Protein AF-0000000079454766 (afdb_homodimer)

Nearest PDB structures (foldseek):
  3j2u-assembly1_K-1  TM=9.581E-01  e=3.704E-45  Drosophila melanogaster
  6b0c-assembly1_K-1  TM=9.099E-01  e=7.108E-47  Drosophila melanogaster
  4ubf-assembly2_C  TM=9.805E-01  e=2.630E-41  Homo sapiens
  4ubf-assembly1_A  TM=9.783E-01  e=2.759E-40  Homo sapiens
  6b0l-assembly1_K-1  TM=8.997E-01  e=7.781E-44  Drosophila melanogaster

pLDDT: mean 85.77, std 15.53, range [28.08, 98.38]

Radius of gyration: 53.37 Å; Cα contacts (8 Å, |Δi|>4): 1766; chains: 2; bounding box: 98×206×122 Å

Secondary structure (DSSP, 8-state):
--SSSHHHHHHHHHHHHHHHHHHHHHHHHHHHHHHHHHHHHSTT-TTHHHHHHHHHHHHTS------TTPPPP--SEEEEEEEPPP-HHHHHTT--B-EEEEETTEEEEEEEEE-TT--EEEEEEEEE-SEEE-TT--HHHHHHHTTHHHHHHHHTT-EEEEEEEE-TTSSHHHHHH-EEETTEEEGGGSHHHHHHHHHHHHHTSTTTGGG-EEEEEEEEEEETTEEEETTTTTEEEEEEE-TTS-EEEET---EEESSHHHHHHHHHHHHHHHHSSSS-HHHHHTTEEEEEEEEEEETTT--EEEEEEEEEPPPGGGGGGGG-SSHHHHHHHHHHHHHHHHHHHHHHHHTSTT----GGG-HHHHHTGGGGSSTT-EEEEEEEE--BGGGHHHHHHHHHHHHHHHHHHHS-TTS---------S-----HHHHHHHHHHHTTTTS-HHHHHHHHHHHHHHHHHHHHHHHHHHHHHHHHHHHHHHHHHHHHHTSTT--HHHHHHHHHHHHHHHHHHHHHHHHHHHHHHHHHHHHHHHHHHHHH-/--STTHHHHHHHHHHHHHHHHHHHHHHHHHHHHHHHHHHHHSTT-TTHHHHHHHHHHHHTS------TTPPPP--SEEEEEEEPPP-HHHHHTT--B-EEEEETTEEEEEEEEE-TT--EEEEEEEEE-SEEE-TT--HHHHHHHTTHHHHHHHHTT-EEEEEEEE-TTSSHHHHHH-EEETTEEEGGGSHHHHHHHHHHHHHTSTTTGGG-EEEEEEEEEEETTEEEETTTTTEEEEEEE-TTS-EEEET---EEESSHHHHHHHHHHHHHHHHTTSS-HHHHHTTEEEEEEEEEEETTT--EEEEEEEEEPPPGGGGGGGG-SSHHHHHHHHHHHHHHHHHHHHHHHHTSTT----GGG-HHHHHTGGGGSSTT-EEEEEEEE--BGGGHHHHHHHHHHHHHHHHHHHS-TTS---------S-----HHHHHHHHHHHTTTTS-HHHHHHHHHHHHHHHHHHHHHHHHHHHHHHHHHHHHHHHHHHHHHTSTT--HHHHHHHHHHHHHHHHHHHHHHHHHHHHHHHHHHHHHHHHHHHHT-

InterPro domains:
  IPR001752 Kinesin motor domain [PF00225] (82-407)
  IPR001752 Kinesin motor domain [PR00380] (157-178)
  IPR001752 Kinesin motor domain [PR00380] (279-296)
  IPR001752 Kinesin motor domain [PR00380] (307-325)
  IPR001752 Kinesin motor domain [PR00380] (357-378)
  IPR001752 Kinesin motor domain [PS50067] (76-408)
  IPR001752 Kinesin motor domain [SM00129] (74-414)
  IPR019821 Kinesin motor domain, conserved site [PS00411] (306-317)
  IPR027417 P-loop containing nucleoside triphosphate hydrolase [SSF52540] (47-407)
  IPR027640 Kinesin-like protein [PTHR47971] (19-421)
  IPR036961 Kinesin motor domain superfamily [G3DSA:3.40.850.10] (47-410)

Structure (mmCIF, N/CA/C/O backbone):
data_AF-0000000079454766-model_v1
#
loop_
_entity.id
_entity.type
_entity.pdbx_description
1 polymer 'Kinesin-like protein'
#
loop_
_atom_site.group_PDB
_atom_site.id
_atom_site.type_symbol
_atom_site.label_atom_id
_atom_site.label_alt_id
_atom_site.label_comp_id
_atom_site.label_asym_id
_atom_site.label_entity_id
_atom_site.label_seq_id
_atom_site.pdbx_PDB_ins_code
_atom_site.Cartn_x
_atom_site.Cartn_y
_atom_site.Cartn_z
_atom_site.occupancy
_atom_site.B_iso_or_equiv
_atom_site.auth_seq_id
_atom_site.auth_comp_id
_atom_site.auth_asym_id
_atom_site.auth_atom_id
_atom_site.pdbx_PDB_model_num
ATOM 1 N N . MET A 1 1 ? 42.094 -119.625 -7.238 1 28.61 1 MET A N 1
ATOM 2 C CA . MET A 1 1 ? 41.469 -119.125 -8.438 1 28.61 1 MET A CA 1
ATOM 3 C C . MET A 1 1 ? 40.656 -117.875 -8.109 1 28.61 1 MET A C 1
ATOM 5 O O . MET A 1 1 ? 40.031 -117.25 -8.992 1 28.61 1 MET A O 1
ATOM 9 N N . ILE A 1 2 ? 40.469 -117.562 -6.793 1 37.28 2 ILE A N 1
ATOM 10 C CA . ILE A 1 2 ? 39.656 -116.5 -6.199 1 37.28 2 ILE A CA 1
ATOM 11 C C . ILE A 1 2 ? 40.312 -115.188 -6.359 1 37.28 2 ILE A C 1
ATOM 13 O O . ILE A 1 2 ? 39.656 -114.125 -6.238 1 37.28 2 ILE A O 1
ATOM 17 N N . ILE A 1 3 ? 41.656 -115.062 -6.504 1 41.03 3 ILE A N 1
ATOM 18 C CA . ILE A 1 3 ? 42.406 -113.812 -6.441 1 41.03 3 ILE A CA 1
ATOM 19 C C . ILE A 1 3 ? 42.188 -113 -7.719 1 41.03 3 ILE A C 1
ATOM 21 O O . ILE A 1 3 ? 42.375 -111.75 -7.738 1 41.03 3 ILE A O 1
ATOM 25 N N . ALA A 1 4 ? 41.938 -113.562 -8.867 1 45.03 4 ALA A N 1
ATOM 26 C CA . ALA A 1 4 ? 41.969 -112.875 -10.156 1 45.03 4 ALA A CA 1
ATOM 27 C C . ALA A 1 4 ? 40.719 -112.062 -10.359 1 45.03 4 ALA A C 1
ATOM 29 O O . ALA A 1 4 ? 40.719 -111.125 -11.141 1 45.03 4 ALA A O 1
ATOM 30 N N . ARG A 1 5 ? 39.531 -112.312 -9.711 1 45.25 5 ARG A N 1
ATOM 31 C CA . ARG A 1 5 ? 38.25 -111.688 -10.062 1 45.25 5 ARG A CA 1
ATOM 32 C C . ARG A 1 5 ? 38.156 -110.312 -9.484 1 45.25 5 ARG A C 1
ATOM 34 O O . ARG A 1 5 ? 37.312 -109.5 -9.906 1 45.25 5 ARG A O 1
ATOM 41 N N . ARG A 1 6 ? 38.875 -109.938 -8.367 1 47.84 6 ARG A N 1
ATOM 42 C CA . ARG A 1 6 ? 38.656 -108.688 -7.672 1 47.84 6 ARG A CA 1
ATOM 43 C C . ARG A 1 6 ? 39.219 -107.5 -8.484 1 47.84 6 ARG A C 1
ATOM 45 O O . ARG A 1 6 ? 38.844 -106.375 -8.266 1 47.84 6 ARG A O 1
ATOM 52 N N . ARG A 1 7 ? 40.25 -107.75 -9.297 1 51.88 7 ARG A N 1
ATOM 53 C CA . ARG A 1 7 ? 40.875 -106.688 -10.031 1 51.88 7 ARG A CA 1
ATOM 54 C C . ARG A 1 7 ? 39.938 -106.062 -11.047 1 51.88 7 ARG A C 1
ATOM 56 O O . ARG A 1 7 ? 40 -104.875 -11.336 1 51.88 7 ARG A O 1
ATOM 63 N N . SER A 1 8 ? 38.906 -107 -11.43 1 54.75 8 SER A N 1
ATOM 64 C CA . SER A 1 8 ? 38.125 -106.625 -12.602 1 54.75 8 SER A CA 1
ATOM 65 C C . SER A 1 8 ? 37.062 -105.562 -12.258 1 54.75 8 SER A C 1
ATOM 67 O O . SER A 1 8 ? 36.812 -104.688 -13.039 1 54.75 8 SER A O 1
ATOM 69 N N . ASN A 1 9 ? 36.594 -105.562 -11.062 1 60.94 9 ASN A N 1
ATOM 70 C CA . ASN A 1 9 ? 35.469 -104.688 -10.75 1 60.94 9 ASN A CA 1
ATOM 71 C C . ASN A 1 9 ? 35.938 -103.25 -10.508 1 60.94 9 ASN A C 1
ATOM 73 O O . ASN A 1 9 ? 35.281 -102.312 -10.906 1 60.94 9 ASN A O 1
ATOM 77 N N . VAL A 1 10 ? 37.094 -103.125 -9.883 1 63.06 10 VAL A N 1
ATOM 78 C CA . VAL A 1 10 ? 37.625 -101.812 -9.555 1 63.06 10 VAL A CA 1
ATOM 79 C C . VAL A 1 10 ? 38 -101.062 -10.828 1 63.06 10 VAL A C 1
ATOM 81 O O . VAL A 1 10 ? 37.75 -99.875 -10.969 1 63.06 10 VAL A O 1
ATOM 84 N N . VAL A 1 11 ? 38.562 -101.75 -11.773 1 65.56 11 VAL A N 1
ATOM 85 C CA . VAL A 1 11 ? 39 -101.125 -13.039 1 65.56 11 VAL A CA 1
ATOM 86 C C . VAL A 1 11 ? 37.781 -100.688 -13.828 1 65.56 11 VAL A C 1
ATOM 88 O O . VAL A 1 11 ? 37.781 -99.625 -14.422 1 65.56 11 VAL A O 1
ATOM 91 N N . LYS A 1 12 ? 36.719 -101.5 -13.75 1 66.88 12 LYS A N 1
ATOM 92 C CA . LYS A 1 12 ? 35.5 -101.125 -14.43 1 66.88 12 LYS A CA 1
ATOM 93 C C . LYS A 1 12 ? 34.875 -99.875 -13.828 1 66.88 12 LYS A C 1
ATOM 95 O O . LYS A 1 12 ? 34.406 -99 -14.555 1 66.88 12 LYS A O 1
ATOM 100 N N . GLU A 1 13 ? 35 -99.812 -12.492 1 66.81 13 GLU A N 1
ATOM 101 C CA . GLU A 1 13 ? 34.438 -98.625 -11.812 1 66.81 13 GLU A CA 1
ATOM 102 C C . GLU A 1 13 ? 35.281 -97.438 -12.125 1 66.81 13 GLU A C 1
ATOM 104 O O . GLU A 1 13 ? 34.75 -96.312 -12.32 1 66.81 13 GLU A O 1
ATOM 109 N N . VAL A 1 14 ? 36.594 -97.562 -12.195 1 67.75 14 VAL A N 1
ATOM 110 C CA . VAL A 1 14 ? 37.5 -96.438 -12.531 1 67.75 14 VAL A CA 1
ATOM 111 C C . VAL A 1 14 ? 37.281 -96 -13.977 1 67.75 14 VAL A C 1
ATOM 113 O O . VAL A 1 14 ? 37.281 -94.812 -14.273 1 67.75 14 VAL A O 1
ATOM 116 N N . GLU A 1 15 ? 37 -97 -14.805 1 67.94 15 GLU A N 1
ATOM 117 C CA . GLU A 1 15 ? 36.719 -96.688 -16.203 1 67.94 15 GLU A CA 1
ATOM 118 C C . GLU A 1 15 ? 35.406 -95.938 -16.359 1 67.94 15 GLU A C 1
ATOM 120 O O . GLU A 1 15 ? 35.281 -95.062 -17.172 1 67.94 15 GLU A O 1
ATOM 125 N N . LYS A 1 16 ? 34.406 -96.375 -15.617 1 69.62 16 LYS A N 1
ATOM 126 C CA . LYS A 1 16 ? 33.125 -95.75 -15.609 1 69.62 16 LYS A CA 1
ATOM 127 C C . LYS A 1 16 ? 33.25 -94.312 -15.07 1 69.62 16 LYS A C 1
ATOM 129 O O . LYS A 1 16 ? 32.656 -93.375 -15.625 1 69.62 16 LYS A O 1
ATOM 134 N N . LEU A 1 17 ? 34.094 -94.188 -14.039 1 68.75 17 LEU A N 1
ATOM 135 C CA . LEU A 1 17 ? 34.344 -92.875 -13.469 1 68.75 17 LEU A CA 1
ATOM 136 C C . LEU A 1 17 ? 35.094 -92 -14.445 1 68.75 17 LEU A C 1
ATOM 138 O O . LEU A 1 17 ? 34.812 -90.812 -14.57 1 68.75 17 LEU A O 1
ATOM 142 N N . GLN A 1 18 ? 36.062 -92.625 -15.133 1 68.12 18 GLN A N 1
ATOM 143 C CA . GLN A 1 18 ? 36.812 -91.875 -16.141 1 68.12 18 GLN A CA 1
ATOM 144 C C . GLN A 1 18 ? 35.938 -91.5 -17.312 1 68.12 18 GLN A C 1
ATOM 146 O O . GLN A 1 18 ? 36.062 -90.375 -17.828 1 68.12 18 GLN A O 1
ATOM 151 N N . LYS A 1 19 ? 35.062 -92.312 -17.734 1 67.62 19 LYS A N 1
ATOM 152 C CA . LYS A 1 19 ? 34.125 -92 -18.797 1 67.62 19 LYS A CA 1
ATOM 153 C C . LYS A 1 19 ? 33.188 -90.875 -18.391 1 67.62 19 LYS A C 1
ATOM 155 O O . LYS A 1 19 ? 32.906 -90 -19.172 1 67.62 19 LYS A O 1
ATOM 160 N N . LYS A 1 20 ? 32.719 -91 -17.172 1 66.31 20 LYS A N 1
ATOM 161 C CA . LYS A 1 20 ? 31.859 -89.938 -16.656 1 66.31 20 LYS A CA 1
ATOM 162 C C . LYS A 1 20 ? 32.625 -88.625 -16.578 1 66.31 20 LYS A C 1
ATOM 164 O O . LYS A 1 20 ? 32.062 -87.562 -16.891 1 66.31 20 LYS A O 1
ATOM 169 N N . ARG A 1 21 ? 33.906 -88.625 -16.156 1 63.5 21 ARG A N 1
ATOM 170 C CA . ARG A 1 21 ? 34.75 -87.5 -16.109 1 63.5 21 ARG A CA 1
ATOM 171 C C . ARG A 1 21 ? 35.031 -86.938 -17.5 1 63.5 21 ARG A C 1
ATOM 173 O O . ARG A 1 21 ? 35 -85.688 -17.719 1 63.5 21 ARG A O 1
ATOM 180 N N . GLU A 1 22 ? 35.281 -87.875 -18.375 1 66.31 22 GLU A N 1
ATOM 181 C CA . GLU A 1 22 ? 35.531 -87.438 -19.75 1 66.31 22 GLU A CA 1
ATOM 182 C C . GLU A 1 22 ? 34.281 -86.875 -20.406 1 66.31 22 GLU A C 1
ATOM 184 O O . GLU A 1 22 ? 34.344 -85.875 -21.141 1 66.31 22 GLU A O 1
ATOM 189 N N . GLU A 1 23 ? 33.125 -87.438 -20.156 1 66.75 23 GLU A N 1
ATOM 190 C CA . GLU A 1 23 ? 31.859 -86.938 -20.656 1 66.75 23 GLU A CA 1
ATOM 191 C C . GLU A 1 23 ? 31.562 -85.562 -20.047 1 66.75 23 GLU A C 1
ATOM 193 O O . GLU A 1 23 ? 31.078 -84.688 -20.734 1 66.75 23 GLU A O 1
ATOM 198 N N . ARG A 1 24 ? 31.891 -85.438 -18.766 1 64.69 24 ARG A N 1
ATOM 199 C CA . ARG A 1 24 ? 31.719 -84.125 -18.109 1 64.69 24 ARG A CA 1
ATOM 200 C C . ARG A 1 24 ? 32.688 -83.062 -18.688 1 64.69 24 ARG A C 1
ATOM 202 O O . ARG A 1 24 ? 32.281 -81.938 -18.922 1 64.69 24 ARG A O 1
ATOM 209 N N . ARG A 1 25 ? 33.906 -83.5 -18.906 1 62.5 25 ARG A N 1
ATOM 210 C CA . ARG A 1 25 ? 34.906 -82.625 -19.516 1 62.5 25 ARG A CA 1
ATOM 211 C C . ARG A 1 25 ? 34.531 -82.25 -20.938 1 62.5 25 ARG A C 1
ATOM 213 O O . ARG A 1 25 ? 34.688 -81.125 -21.359 1 62.5 25 ARG A O 1
ATOM 220 N N . ALA A 1 26 ? 34 -83.188 -21.672 1 62.28 26 ALA A N 1
ATOM 221 C CA . ALA A 1 26 ? 33.562 -82.938 -23.047 1 62.28 26 ALA A CA 1
ATOM 222 C C . ALA A 1 26 ? 32.375 -82 -23.062 1 62.28 26 ALA A C 1
ATOM 224 O O . ALA A 1 26 ? 32.281 -81.062 -23.891 1 62.28 26 ALA A O 1
ATOM 225 N N . LYS A 1 27 ? 31.391 -82.25 -22.203 1 63.31 27 LYS A N 1
ATOM 226 C CA . LYS A 1 27 ? 30.25 -81.375 -22.078 1 63.31 27 LYS A CA 1
ATOM 227 C C . LYS A 1 27 ? 30.672 -80 -21.641 1 63.31 27 LYS A C 1
ATOM 229 O O . LYS A 1 27 ? 30.172 -79 -22.141 1 63.31 27 LYS A O 1
ATOM 234 N N . GLN A 1 28 ? 31.625 -79.938 -20.75 1 61.5 28 GLN A N 1
ATOM 235 C CA . GLN A 1 28 ? 32.188 -78.688 -20.297 1 61.5 28 GLN A CA 1
ATOM 236 C C . GLN A 1 28 ? 32.969 -78 -21.422 1 61.5 28 GLN A C 1
ATOM 238 O O . GLN A 1 28 ? 32.906 -76.812 -21.578 1 61.5 28 GLN A O 1
ATOM 243 N N . ALA A 1 29 ? 33.812 -78.812 -22.109 1 61.34 29 ALA A N 1
ATOM 244 C CA . ALA A 1 29 ? 34.594 -78.25 -23.234 1 61.34 29 ALA A CA 1
ATOM 245 C C . ALA A 1 29 ? 33.656 -77.75 -24.359 1 61.34 29 ALA A C 1
ATOM 247 O O . ALA A 1 29 ? 33.906 -76.688 -24.938 1 61.34 29 ALA A O 1
ATOM 248 N N . GLU A 1 30 ? 32.656 -78.562 -24.703 1 58.59 30 GLU A N 1
ATOM 249 C CA . GLU A 1 30 ? 31.672 -78.125 -25.688 1 58.59 30 GLU A CA 1
ATOM 250 C C . GLU A 1 30 ? 30.953 -76.875 -25.219 1 58.59 30 GLU A C 1
ATOM 252 O O . GLU A 1 30 ? 30.719 -75.938 -26 1 58.59 30 GLU A O 1
ATOM 257 N N . GLN A 1 31 ? 30.625 -76.938 -24.016 1 60 31 GLN A N 1
ATOM 258 C CA . GLN A 1 31 ? 30 -75.75 -23.438 1 60 31 GLN A CA 1
ATOM 259 C C . GLN A 1 31 ? 30.969 -74.562 -23.469 1 60 31 GLN A C 1
ATOM 261 O O . GLN A 1 31 ? 30.547 -73.375 -23.734 1 60 31 GLN A O 1
ATOM 266 N N . LYS A 1 32 ? 32.219 -74.812 -23.141 1 60.62 32 LYS A N 1
ATOM 267 C CA . LYS A 1 32 ? 33.25 -73.812 -23.203 1 60.62 32 LYS A CA 1
ATOM 268 C C . LYS A 1 32 ? 33.438 -73.312 -24.641 1 60.62 32 LYS A C 1
ATOM 270 O O . LYS A 1 32 ? 33.562 -72.062 -24.875 1 60.62 32 LYS A O 1
ATOM 275 N N . VAL A 1 33 ? 33.625 -74.25 -25.609 1 57.78 33 VAL A N 1
ATOM 276 C CA . VAL A 1 33 ? 33.75 -73.875 -27 1 57.78 33 VAL A CA 1
ATOM 277 C C . VAL A 1 33 ? 32.531 -73.062 -27.453 1 57.78 33 VAL A C 1
ATOM 279 O O . VAL A 1 33 ? 32.656 -72.062 -28.109 1 57.78 33 VAL A O 1
ATOM 282 N N . GLN A 1 34 ? 31.375 -73.562 -27.156 1 57.47 34 GLN A N 1
ATOM 283 C CA . GLN A 1 34 ? 30.156 -72.812 -27.484 1 57.47 34 GLN A CA 1
ATOM 284 C C . GLN A 1 34 ? 30.141 -71.438 -26.812 1 57.47 34 GLN A C 1
ATOM 286 O O . GLN A 1 34 ? 29.734 -70.438 -27.422 1 57.47 34 GLN A O 1
ATOM 291 N N . ARG A 1 35 ? 30.516 -71.5 -25.578 1 62.06 35 ARG A N 1
ATOM 292 C CA . ARG A 1 35 ? 30.625 -70.25 -24.844 1 62.06 35 ARG A CA 1
ATOM 293 C C . ARG A 1 35 ? 31.609 -69.312 -25.516 1 62.06 35 ARG A C 1
ATOM 295 O O . ARG A 1 35 ? 31.359 -68.125 -25.641 1 62.06 35 ARG A O 1
ATOM 302 N N . GLU A 1 36 ? 32.781 -69.875 -25.828 1 58.34 36 GLU A N 1
ATOM 303 C CA . GLU A 1 36 ? 33.812 -69.062 -26.5 1 58.34 36 GLU A CA 1
ATOM 304 C C . GLU A 1 36 ? 33.312 -68.562 -27.844 1 58.34 36 GLU A C 1
ATOM 306 O O . GLU A 1 36 ? 33.625 -67.438 -28.234 1 58.34 36 GLU A O 1
ATOM 311 N N . GLU A 1 37 ? 32.688 -69.312 -28.641 1 58.16 37 GLU A N 1
ATOM 312 C CA . GLU A 1 37 ? 32.125 -68.875 -29.922 1 58.16 37 GLU A CA 1
ATOM 313 C C . GLU A 1 37 ? 31.062 -67.812 -29.734 1 58.16 37 GLU A C 1
ATOM 315 O O . GLU A 1 37 ? 31 -66.875 -30.516 1 58.16 37 GLU A O 1
ATOM 320 N N . LEU A 1 38 ? 30.25 -68 -28.812 1 59.56 38 LEU A N 1
ATOM 321 C CA . LEU A 1 38 ? 29.219 -67 -28.516 1 59.56 38 LEU A CA 1
ATOM 322 C C . LEU A 1 38 ? 29.828 -65.688 -28.016 1 59.56 38 LEU A C 1
ATOM 324 O O . LEU A 1 38 ? 29.359 -64.625 -28.375 1 59.56 38 LEU A O 1
ATOM 328 N N . MET A 1 39 ? 30.859 -65.938 -27.219 1 59.62 39 MET A N 1
ATOM 329 C CA . MET A 1 39 ? 31.625 -64.75 -26.766 1 59.62 39 MET A CA 1
ATOM 330 C C . MET A 1 39 ? 32.25 -64 -27.953 1 59.62 39 MET A C 1
ATOM 332 O O . MET A 1 39 ? 32.406 -62.812 -27.906 1 59.62 39 MET A O 1
ATOM 336 N N . ASN A 1 40 ? 32.594 -64.75 -28.891 1 59.44 40 ASN A N 1
ATOM 337 C CA . ASN A 1 40 ? 33.312 -64.188 -30.031 1 59.44 40 ASN A CA 1
ATOM 338 C C . ASN A 1 40 ? 32.344 -63.406 -30.938 1 59.44 40 ASN A C 1
ATOM 340 O O . ASN A 1 40 ? 32.812 -62.625 -31.781 1 59.44 40 ASN A O 1
ATOM 344 N N . LEU A 1 41 ? 31.141 -63.719 -30.953 1 58.22 41 LEU A N 1
ATOM 345 C CA . LEU A 1 41 ? 30.203 -62.938 -31.766 1 58.22 41 LEU A CA 1
ATOM 346 C C . LEU A 1 41 ? 30.109 -61.5 -31.281 1 58.22 41 LEU A C 1
ATOM 348 O O . LEU A 1 41 ? 29.922 -60.594 -32.062 1 58.22 41 LEU A O 1
ATOM 352 N N . ASP A 1 42 ? 30.141 -61.25 -30.078 1 62.97 42 ASP A N 1
ATOM 353 C CA . ASP A 1 42 ? 30.125 -59.906 -29.531 1 62.97 42 ASP A CA 1
ATOM 354 C C . ASP A 1 42 ? 31.297 -59.688 -28.562 1 62.97 42 ASP A C 1
ATOM 356 O O . ASP A 1 42 ? 31.094 -59.594 -27.359 1 62.97 42 ASP A O 1
ATOM 360 N N . PRO A 1 43 ? 32.562 -59.625 -29.047 1 66.44 43 PRO A N 1
ATOM 361 C CA . PRO A 1 43 ? 33.75 -59.531 -28.203 1 66.44 43 PRO A CA 1
ATOM 362 C C . PRO A 1 43 ? 33.719 -58.281 -27.312 1 66.44 43 PRO A C 1
ATOM 364 O O . PRO A 1 43 ? 33.438 -57.188 -27.781 1 66.44 43 PRO A O 1
ATOM 367 N N . GLY A 1 44 ? 33.781 -58.562 -25.938 1 72.94 44 GLY A N 1
ATOM 368 C CA . GLY A 1 44 ? 34 -57.469 -24.984 1 72.94 44 GLY A CA 1
ATOM 369 C C . GLY A 1 44 ? 32.719 -57.031 -24.297 1 72.94 44 GLY A C 1
ATOM 370 O O . GLY A 1 44 ? 32.719 -56.125 -23.453 1 72.94 44 GLY A O 1
ATOM 371 N N . ASN A 1 45 ? 31.562 -57.594 -24.656 1 82.81 45 ASN A N 1
ATOM 372 C CA . ASN A 1 45 ? 30.328 -57.25 -23.953 1 82.81 45 ASN A CA 1
ATOM 373 C C . ASN A 1 45 ? 30.156 -58.031 -22.672 1 82.81 45 ASN A C 1
ATOM 375 O O . ASN A 1 45 ? 30.125 -59.281 -22.703 1 82.81 45 ASN A O 1
ATOM 379 N N . PRO A 1 46 ? 30.172 -57.406 -21.562 1 83.44 46 PRO A N 1
ATOM 380 C CA . PRO A 1 46 ? 30.047 -58.094 -20.281 1 83.44 46 PRO A CA 1
ATOM 381 C C . PRO A 1 46 ? 28.75 -58.906 -20.172 1 83.44 46 PRO A C 1
ATOM 383 O O . PRO A 1 46 ? 28.656 -59.812 -19.359 1 83.44 46 PRO A O 1
ATOM 386 N N . ASN A 1 47 ? 27.766 -58.656 -21 1 89.56 47 ASN A N 1
ATOM 387 C CA . ASN A 1 47 ? 26.484 -59.312 -20.938 1 89.56 47 ASN A CA 1
ATOM 388 C C . ASN A 1 47 ? 26.266 -60.219 -22.156 1 89.56 47 ASN A C 1
ATOM 390 O O . ASN A 1 47 ? 25.141 -60.344 -22.656 1 89.56 47 ASN A O 1
ATOM 394 N N . TRP A 1 48 ? 27.281 -60.812 -22.625 1 87.44 48 TRP A N 1
ATOM 395 C CA . TRP A 1 48 ? 27.234 -61.594 -23.859 1 87.44 48 TRP A CA 1
ATOM 396 C C . TRP A 1 48 ? 26.359 -62.812 -23.688 1 87.44 48 TRP A C 1
ATOM 398 O O . TRP A 1 48 ? 25.719 -63.25 -24.641 1 87.44 48 TRP A O 1
ATOM 408 N N . GLU A 1 49 ? 26.281 -63.344 -22.438 1 88.75 49 GLU A N 1
ATOM 409 C CA . GLU A 1 49 ? 25.453 -64.5 -22.203 1 88.75 49 GLU A CA 1
ATOM 410 C C . GLU A 1 49 ? 23.984 -64.25 -22.453 1 88.75 49 GLU A C 1
ATOM 412 O O . GLU A 1 49 ? 23.281 -65 -23.094 1 88.75 49 GLU A O 1
ATOM 417 N N . PHE A 1 50 ? 23.594 -63.125 -21.906 1 91.88 50 PHE A N 1
ATOM 418 C CA . PHE A 1 50 ? 22.203 -62.719 -22.125 1 91.88 50 PHE A CA 1
ATOM 419 C C . PHE A 1 50 ? 21.938 -62.438 -23.594 1 91.88 50 PHE A C 1
ATOM 421 O O . PHE A 1 50 ? 20.891 -62.812 -24.125 1 91.88 50 PHE A O 1
ATOM 428 N N . LEU A 1 51 ? 22.812 -61.844 -24.234 1 92.06 51 LEU A N 1
ATOM 429 C CA . LEU A 1 51 ? 22.703 -61.562 -25.656 1 92.06 51 LEU A CA 1
ATOM 430 C C . LEU A 1 51 ? 22.516 -62.844 -26.469 1 92.06 51 LEU A C 1
ATOM 432 O O . LEU A 1 51 ? 21.703 -62.875 -27.375 1 92.06 51 LEU A O 1
ATOM 436 N N . ALA A 1 52 ? 23.297 -63.75 -26.109 1 90 52 ALA A N 1
ATOM 437 C CA . ALA A 1 52 ? 23.234 -65 -26.797 1 90 52 ALA A CA 1
ATOM 438 C C . ALA A 1 52 ? 21.891 -65.688 -26.594 1 90 52 ALA A C 1
ATOM 440 O O . ALA A 1 52 ? 21.312 -66.25 -27.516 1 90 52 ALA A O 1
ATOM 441 N N . MET A 1 53 ? 21.438 -65.625 -25.375 1 92.06 53 MET A N 1
ATOM 442 C CA . MET A 1 53 ? 20.156 -66.25 -25.047 1 92.06 53 MET A CA 1
ATOM 443 C C . MET A 1 53 ? 19.031 -65.562 -25.828 1 92.06 53 MET A C 1
ATOM 445 O O . MET A 1 53 ? 18.109 -66.25 -26.312 1 92.06 53 MET A O 1
ATOM 449 N N . ILE A 1 54 ? 19.078 -64.312 -25.922 1 94 54 ILE A N 1
ATOM 450 C CA . ILE A 1 54 ? 18.047 -63.531 -26.594 1 94 54 ILE A CA 1
ATOM 451 C C . ILE A 1 54 ? 18.078 -63.812 -28.094 1 94 54 ILE A C 1
ATOM 453 O O . ILE A 1 54 ? 17.031 -63.969 -28.734 1 94 54 ILE A O 1
ATOM 457 N N . ARG A 1 55 ? 19.25 -63.906 -28.656 1 92 55 ARG A N 1
ATOM 458 C CA . ARG A 1 55 ? 19.391 -64.188 -30.078 1 92 55 ARG A CA 1
ATOM 459 C C . ARG A 1 55 ? 18.797 -65.562 -30.391 1 92 55 ARG A C 1
ATOM 461 O O . ARG A 1 55 ? 18.109 -65.75 -31.406 1 92 55 ARG A O 1
ATOM 468 N N . GLU A 1 56 ? 19.109 -66.5 -29.5 1 91.31 56 GLU A N 1
ATOM 469 C CA . GLU A 1 56 ? 18.547 -67.812 -29.672 1 91.31 56 GLU A CA 1
ATOM 470 C C . GLU A 1 56 ? 17.031 -67.812 -29.609 1 91.31 56 GLU A C 1
ATOM 472 O O . GLU A 1 56 ? 16.359 -68.5 -30.391 1 91.31 56 GLU A O 1
ATOM 477 N N . TYR A 1 57 ? 16.578 -67.125 -28.656 1 92.19 57 TYR A N 1
ATOM 478 C CA . TYR A 1 57 ? 15.141 -67 -28.5 1 92.19 57 TYR A CA 1
ATOM 479 C C . TYR A 1 57 ? 14.508 -66.375 -29.75 1 92.19 57 TYR A C 1
ATOM 481 O O . TYR A 1 57 ? 13.484 -66.812 -30.234 1 92.19 57 TYR A O 1
ATOM 489 N N . ARG A 1 58 ? 15.086 -65.312 -30.344 1 92.31 58 ARG A N 1
ATOM 490 C CA . ARG A 1 58 ? 14.57 -64.562 -31.484 1 92.31 58 ARG A CA 1
ATOM 491 C C . ARG A 1 58 ? 14.594 -65.438 -32.75 1 92.31 58 ARG A C 1
ATOM 493 O O . ARG A 1 58 ? 13.758 -65.312 -33.625 1 92.31 58 ARG A O 1
ATOM 500 N N . MET A 1 59 ? 15.508 -66.375 -32.75 1 91.31 59 MET A N 1
ATOM 501 C CA . MET A 1 59 ? 15.656 -67.25 -33.906 1 91.31 59 MET A CA 1
ATOM 502 C C . MET A 1 59 ? 14.594 -68.312 -33.906 1 91.31 59 MET A C 1
ATOM 504 O O . MET A 1 59 ? 14.336 -68.938 -34.938 1 91.31 59 MET A O 1
ATOM 508 N N . SER A 1 60 ? 13.977 -68.5 -32.844 1 88.31 60 SER A N 1
ATOM 509 C CA . SER A 1 60 ? 13.039 -69.562 -32.656 1 88.31 60 SER A CA 1
ATOM 510 C C . SER A 1 60 ? 11.688 -69.25 -33.312 1 88.31 60 SER A C 1
ATOM 512 O O . SER A 1 60 ? 10.82 -70.125 -33.406 1 88.31 60 SER A O 1
ATOM 514 N N . PHE A 1 61 ? 11.453 -68.062 -33.688 1 83.88 61 PHE A N 1
ATOM 515 C CA . PHE A 1 61 ? 10.18 -67.75 -34.344 1 83.88 61 PHE A CA 1
ATOM 516 C C . PHE A 1 61 ? 10.359 -66.688 -35.406 1 83.88 61 PHE A C 1
ATOM 518 O O . PHE A 1 61 ? 11.414 -66.062 -35.5 1 83.88 61 PHE A O 1
ATOM 525 N N . GLU A 1 62 ? 9.383 -66.688 -36.25 1 86.69 62 GLU A N 1
ATOM 526 C CA . GLU A 1 62 ? 9.367 -65.688 -37.312 1 86.69 62 GLU A CA 1
ATOM 527 C C . GLU A 1 62 ? 8.812 -64.375 -36.844 1 86.69 62 GLU A C 1
ATOM 529 O O . GLU A 1 62 ? 7.773 -64.312 -36.156 1 86.69 62 GLU A O 1
ATOM 534 N N . MET A 1 63 ? 9.539 -63.312 -37.125 1 88.12 63 MET A N 1
ATOM 535 C CA . MET A 1 63 ? 9.141 -61.969 -36.75 1 88.12 63 MET A CA 1
ATOM 536 C C . MET A 1 63 ? 8.289 -61.312 -37.844 1 88.12 63 MET A C 1
ATOM 538 O O . MET A 1 63 ? 8.648 -61.344 -39 1 88.12 63 MET A O 1
ATOM 542 N N . ARG A 1 64 ? 7.078 -60.875 -37.469 1 89.62 64 ARG A N 1
ATOM 543 C CA . ARG A 1 64 ? 6.199 -60.156 -38.375 1 89.62 64 ARG A CA 1
ATOM 544 C C . ARG A 1 64 ? 5.77 -58.812 -37.75 1 89.62 64 ARG A C 1
ATOM 546 O O . ARG A 1 64 ? 4.641 -58.688 -37.281 1 89.62 64 ARG A O 1
ATOM 553 N N . PRO A 1 65 ? 6.637 -57.875 -37.812 1 89.31 65 PRO A N 1
ATOM 554 C CA . PRO A 1 65 ? 6.328 -56.562 -37.219 1 89.31 65 PRO A CA 1
ATOM 555 C C . PRO A 1 65 ? 5.203 -55.844 -37.938 1 89.31 65 PRO A C 1
ATOM 557 O O . PRO A 1 65 ? 4.863 -56.188 -39.062 1 89.31 65 PRO A O 1
ATOM 560 N N . LEU A 1 66 ? 4.633 -54.906 -37.25 1 93.06 66 LEU A N 1
ATOM 561 C CA . LEU A 1 66 ? 3.582 -54.062 -37.812 1 93.06 66 LEU A CA 1
ATOM 562 C C . LEU A 1 66 ? 4.086 -53.312 -39.062 1 93.06 66 LEU A C 1
ATOM 564 O O . LEU A 1 66 ? 5.203 -52.812 -39.062 1 93.06 66 LEU A O 1
ATOM 568 N N . GLN A 1 67 ? 3.395 -53.406 -40.094 1 91.06 67 GLN A N 1
ATOM 569 C CA . GLN A 1 67 ? 3.775 -52.781 -41.344 1 91.06 67 GLN A CA 1
ATOM 570 C C . GLN A 1 67 ? 2.691 -51.812 -41.812 1 91.06 67 GLN A C 1
ATOM 572 O O . GLN A 1 67 ? 1.544 -51.875 -41.375 1 91.06 67 GLN A O 1
ATOM 577 N N . ASP A 1 68 ? 3.316 -51.094 -42.781 1 89.69 68 ASP A N 1
ATOM 578 C CA . ASP A 1 68 ? 2.395 -50.156 -43.406 1 89.69 68 ASP A CA 1
ATOM 579 C C . ASP A 1 68 ? 1.35 -50.906 -44.25 1 89.69 68 ASP A C 1
ATOM 581 O O . ASP A 1 68 ? 1.672 -51.875 -44.938 1 89.69 68 ASP A O 1
ATOM 585 N N . GLY A 1 69 ? 0.155 -51.031 -44.031 1 86.94 69 GLY A N 1
ATOM 586 C CA . GLY A 1 69 ? -0.896 -51.719 -44.75 1 86.94 69 GLY A CA 1
ATOM 587 C C . GLY A 1 69 ? -1.76 -52.594 -43.875 1 86.94 69 GLY A C 1
ATOM 588 O O . GLY A 1 69 ? -2.826 -53.062 -44.281 1 86.94 69 GLY A O 1
ATOM 589 N N . ASP A 1 70 ? -1.133 -52.812 -42.75 1 91.81 70 ASP A N 1
ATOM 590 C CA . ASP A 1 70 ? -1.963 -53.562 -41.812 1 91.81 70 ASP A CA 1
ATOM 591 C C . ASP A 1 70 ? -3.268 -52.844 -41.531 1 91.81 70 ASP A C 1
ATOM 593 O O . ASP A 1 70 ? -3.316 -51.594 -41.594 1 91.81 70 ASP A O 1
ATOM 597 N N . PRO A 1 71 ? -4.289 -53.531 -41.281 1 91.88 71 PRO A N 1
ATOM 598 C CA . PRO A 1 71 ? -5.574 -52.875 -41.031 1 91.88 71 PRO A CA 1
ATOM 599 C C . PRO A 1 71 ? -5.602 -52.125 -39.688 1 91.88 71 PRO A C 1
ATOM 601 O O . PRO A 1 71 ? -4.996 -52.562 -38.719 1 91.88 71 PRO A O 1
ATOM 604 N N . ILE A 1 72 ? -6.309 -51.062 -39.719 1 91.88 72 ILE A N 1
ATOM 605 C CA . ILE A 1 72 ? -6.504 -50.281 -38.5 1 91.88 72 ILE A CA 1
ATOM 606 C C . ILE A 1 72 ? -7.793 -50.688 -37.812 1 91.88 72 ILE A C 1
ATOM 608 O O . ILE A 1 72 ? -8.844 -50.812 -38.438 1 91.88 72 ILE A O 1
ATOM 612 N N . GLU A 1 73 ? -7.727 -50.969 -36.531 1 88 73 GLU A N 1
ATOM 613 C CA . GLU A 1 73 ? -8.898 -51.344 -35.75 1 88 73 GLU A CA 1
ATOM 614 C C . GLU A 1 73 ? -9.516 -50.125 -35.062 1 88 73 GLU A C 1
ATOM 616 O O . GLU A 1 73 ? -8.805 -49.188 -34.688 1 88 73 GLU A O 1
ATOM 621 N N . ASP A 1 74 ? -10.82 -50.219 -34.969 1 81.06 74 ASP A N 1
ATOM 622 C CA . ASP A 1 74 ? -11.547 -49.125 -34.312 1 81.06 74 ASP A CA 1
ATOM 623 C C . ASP A 1 74 ? -11.93 -49.5 -32.906 1 81.06 74 ASP A C 1
ATOM 625 O O . ASP A 1 74 ? -12.844 -50.281 -32.688 1 81.06 74 ASP A O 1
ATOM 629 N N . HIS A 1 75 ? -11.211 -49 -31.969 1 86.75 75 HIS A N 1
ATOM 630 C CA . HIS A 1 75 ? -11.477 -49.219 -30.547 1 86.75 75 HIS A CA 1
ATOM 631 C C . HIS A 1 75 ? -11.773 -47.906 -29.844 1 86.75 75 HIS A C 1
ATOM 633 O O . HIS A 1 75 ? -11.273 -46.844 -30.234 1 86.75 75 HIS A O 1
ATOM 639 N N . GLN A 1 76 ? -12.688 -47.969 -28.906 1 89.38 76 GLN A N 1
ATOM 640 C CA . GLN A 1 76 ? -12.891 -46.812 -28.062 1 89.38 76 GLN A CA 1
ATOM 641 C C . GLN A 1 76 ? -11.625 -46.438 -27.297 1 89.38 76 GLN A C 1
ATOM 643 O O . GLN A 1 76 ? -11.289 -45.281 -27.141 1 89.38 76 GLN A O 1
ATOM 648 N N . ILE A 1 77 ? -10.984 -47.562 -26.812 1 91.88 77 ILE A N 1
ATOM 649 C CA . ILE A 1 77 ? -9.695 -47.406 -26.156 1 91.88 77 ILE A CA 1
ATOM 650 C C . ILE A 1 77 ? -8.625 -48.188 -26.922 1 91.88 77 ILE A C 1
ATOM 652 O O . ILE A 1 77 ? -8.766 -49.406 -27.125 1 91.88 77 ILE A O 1
ATOM 656 N N . THR A 1 78 ? -7.703 -47.531 -27.375 1 95.31 78 THR A N 1
ATOM 657 C CA . THR A 1 78 ? -6.586 -48.156 -28.078 1 95.31 78 THR A CA 1
ATOM 658 C C . THR A 1 78 ? -5.305 -48.031 -27.25 1 95.31 78 THR A C 1
ATOM 660 O O . THR A 1 78 ? -4.926 -46.938 -26.844 1 95.31 78 THR A O 1
ATOM 663 N N . VAL A 1 79 ? -4.707 -49.156 -26.938 1 96.44 79 VAL A N 1
ATOM 664 C CA . VAL A 1 79 ? -3.443 -49.156 -26.203 1 96.44 79 VAL A CA 1
ATOM 665 C C . VAL A 1 79 ? -2.334 -49.719 -27.094 1 96.44 79 VAL A C 1
ATOM 667 O O . VAL A 1 79 ? -2.404 -50.844 -27.562 1 96.44 79 VAL A O 1
ATOM 670 N N . CYS A 1 80 ? -1.334 -48.875 -27.328 1 97.31 80 CYS A N 1
ATOM 671 C CA . CYS A 1 80 ? -0.21 -49.219 -28.188 1 97.31 80 CYS A CA 1
ATOM 672 C C . CYS A 1 80 ? 1.109 -49.094 -27.438 1 97.31 80 CYS A C 1
ATOM 674 O O . CYS A 1 80 ? 1.188 -48.406 -26.406 1 97.31 80 CYS A O 1
ATOM 676 N N . VAL A 1 81 ? 2.088 -49.844 -27.953 1 98.06 81 VAL A N 1
ATOM 677 C CA . VAL A 1 81 ? 3.424 -49.781 -27.359 1 98.06 81 VAL A CA 1
ATOM 678 C C . VAL A 1 81 ? 4.449 -49.469 -28.453 1 98.06 81 VAL A C 1
ATOM 680 O O . VAL A 1 81 ? 4.363 -50.031 -29.562 1 98.06 81 VAL A O 1
ATOM 683 N N . ARG A 1 82 ? 5.309 -48.531 -28.156 1 98.19 82 ARG A N 1
ATOM 684 C CA . ARG A 1 82 ? 6.375 -48.188 -29.078 1 98.19 82 ARG A CA 1
ATOM 685 C C . ARG A 1 82 ? 7.746 -48.438 -28.453 1 98.19 82 ARG A C 1
ATOM 687 O O . ARG A 1 82 ? 8.055 -47.875 -27.406 1 98.19 82 ARG A O 1
ATOM 694 N N . LYS A 1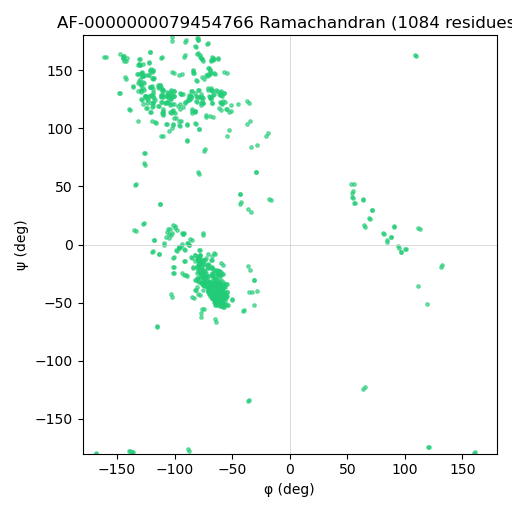 83 ? 8.516 -49.25 -29.109 1 97.69 83 LYS A N 1
ATOM 695 C CA . LYS A 1 83 ? 9.898 -49.5 -28.703 1 97.69 83 LYS A CA 1
ATOM 696 C C . LYS A 1 83 ? 10.852 -48.594 -29.484 1 97.69 83 LYS A C 1
ATOM 698 O O . LYS A 1 83 ? 10.891 -48.625 -30.719 1 97.69 83 LYS A O 1
ATOM 703 N N . ARG A 1 84 ? 11.555 -47.719 -28.797 1 95.44 84 ARG A N 1
ATOM 704 C CA . ARG A 1 84 ? 12.523 -46.875 -29.484 1 95.44 84 ARG A CA 1
ATOM 705 C C . ARG A 1 84 ? 13.82 -47.656 -29.75 1 95.44 84 ARG A C 1
ATOM 707 O O . ARG A 1 84 ? 14.055 -48.719 -29.172 1 95.44 84 ARG A O 1
ATOM 714 N N . PRO A 1 85 ? 14.641 -47.094 -30.641 1 95 85 PRO A N 1
ATOM 715 C CA . PRO A 1 85 ? 15.953 -47.719 -30.844 1 95 85 PRO A CA 1
ATOM 716 C C . PRO A 1 85 ? 16.938 -47.406 -29.719 1 95 85 PRO A C 1
ATOM 718 O O . PRO A 1 85 ? 16.688 -46.469 -28.938 1 95 85 PRO A O 1
ATOM 721 N N . LEU A 1 86 ? 17.984 -48.25 -29.625 1 95 86 LEU A N 1
ATOM 722 C CA . LEU A 1 86 ? 19.047 -47.906 -28.703 1 95 86 LEU A CA 1
ATOM 723 C C . LEU A 1 86 ? 19.688 -46.594 -29.062 1 95 86 LEU A C 1
ATOM 725 O O . LEU A 1 86 ? 19.953 -46.312 -30.25 1 95 86 LEU A O 1
ATOM 729 N N . ASN A 1 87 ? 19.828 -45.75 -28.125 1 91.25 87 ASN A N 1
ATOM 730 C CA . ASN A 1 87 ? 20.453 -44.438 -28.406 1 91.25 87 ASN A CA 1
ATOM 731 C C . ASN A 1 87 ? 21.969 -44.562 -28.453 1 91.25 87 ASN A C 1
ATOM 733 O O . ASN A 1 87 ? 22.531 -45.625 -28.234 1 91.25 87 ASN A O 1
ATOM 737 N N . LYS A 1 88 ? 22.594 -43.375 -28.797 1 90.62 88 LYS A N 1
ATOM 738 C CA . LYS A 1 88 ? 24.047 -43.344 -28.984 1 90.62 88 LYS A CA 1
ATOM 739 C C . LYS A 1 88 ? 24.781 -43.75 -27.703 1 90.62 88 LYS A C 1
ATOM 741 O O . LYS A 1 88 ? 25.734 -44.531 -27.75 1 90.62 88 LYS A O 1
ATOM 746 N N . LYS A 1 89 ? 24.328 -43.312 -26.656 1 91.75 89 LYS A N 1
ATOM 747 C CA . LYS A 1 89 ? 24.953 -43.594 -25.375 1 91.75 89 LYS A CA 1
ATOM 748 C C . LYS A 1 89 ? 24.812 -45.094 -25.016 1 91.75 89 LYS A C 1
ATOM 750 O O . LYS A 1 89 ? 25.75 -45.719 -24.531 1 91.75 89 LYS A O 1
ATOM 755 N N . GLU A 1 90 ? 23.703 -45.625 -25.203 1 93.19 90 GLU A N 1
ATOM 756 C CA . GLU A 1 90 ? 23.438 -47.031 -24.938 1 93.19 90 GLU A CA 1
ATOM 757 C C . GLU A 1 90 ? 24.281 -47.938 -25.844 1 93.19 90 GLU A C 1
ATOM 759 O O . GLU A 1 90 ? 24.781 -48.969 -25.391 1 93.19 90 GLU A O 1
ATOM 764 N N . ASN A 1 91 ? 24.469 -47.5 -27.062 1 92.44 91 ASN A N 1
ATOM 765 C CA . ASN A 1 91 ? 25.281 -48.281 -28 1 92.44 91 ASN A CA 1
ATOM 766 C C . ASN A 1 91 ? 26.75 -48.25 -27.609 1 92.44 91 ASN A C 1
ATOM 768 O O . ASN A 1 91 ? 27.438 -49.281 -27.703 1 92.44 91 ASN A O 1
ATOM 772 N N . GLN A 1 92 ? 27.125 -47.094 -27.172 1 92.12 92 GLN A N 1
ATOM 773 C CA . GLN A 1 92 ? 28.516 -46.938 -26.75 1 92.12 92 GLN A CA 1
ATOM 774 C C . GLN A 1 92 ? 28.812 -47.812 -25.531 1 92.12 92 GLN A C 1
ATOM 776 O O . GLN A 1 92 ? 29.906 -48.375 -25.406 1 92.12 92 GLN A O 1
ATOM 781 N N . ARG A 1 93 ? 27.797 -48.031 -24.734 1 91.62 93 ARG A N 1
ATOM 782 C CA . ARG A 1 93 ? 27.938 -48.844 -23.547 1 91.62 93 ARG A CA 1
ATOM 783 C C . ARG A 1 93 ? 27.672 -50.312 -23.859 1 91.62 93 ARG A C 1
ATOM 785 O O . ARG A 1 93 ? 27.719 -51.156 -22.969 1 91.62 93 ARG A O 1
ATOM 792 N N . LYS A 1 94 ? 27.406 -50.594 -25.047 1 89.69 94 LYS A N 1
ATOM 793 C CA . LYS A 1 94 ? 27.109 -51.938 -25.516 1 89.69 94 LYS A CA 1
ATOM 794 C C . LYS A 1 94 ? 25.969 -52.562 -24.719 1 89.69 94 LYS A C 1
ATOM 796 O O . LYS A 1 94 ? 26.078 -53.688 -24.25 1 89.69 94 LYS A O 1
ATOM 801 N N . GLU A 1 95 ? 24.969 -51.781 -24.547 1 92.88 95 GLU A N 1
ATOM 802 C CA . GLU A 1 95 ? 23.797 -52.281 -23.797 1 92.88 95 GLU A CA 1
ATOM 803 C C . GLU A 1 95 ? 23.047 -53.344 -24.594 1 92.88 95 GLU A C 1
ATOM 805 O O . GLU A 1 95 ? 22.984 -53.281 -25.812 1 92.88 95 GLU A O 1
ATOM 810 N N . VAL A 1 96 ? 22.484 -54.281 -23.844 1 93.88 96 VAL A N 1
ATOM 811 C CA . VAL A 1 96 ? 21.75 -55.375 -24.453 1 93.88 96 VAL A CA 1
ATOM 812 C C . VAL A 1 96 ? 20.297 -54.969 -24.688 1 93.88 96 VAL A C 1
ATOM 814 O O . VAL A 1 96 ? 19.641 -54.438 -23.781 1 93.88 96 VAL A O 1
ATOM 817 N N . ASP A 1 97 ? 19.844 -55.094 -25.875 1 95.94 97 ASP A N 1
ATOM 818 C CA . ASP A 1 97 ? 18.422 -54.906 -26.188 1 95.94 97 ASP A CA 1
ATOM 819 C C . ASP A 1 97 ? 17.594 -56.062 -25.672 1 95.94 97 ASP A C 1
ATOM 821 O O . ASP A 1 97 ? 17.641 -57.188 -26.234 1 95.94 97 ASP A O 1
ATOM 825 N N . VAL A 1 98 ? 16.812 -55.812 -24.672 1 96.88 98 VAL A N 1
ATOM 826 C CA . VAL A 1 98 ? 16.125 -56.875 -23.984 1 96.88 98 VAL A CA 1
ATOM 827 C C . VAL A 1 98 ? 14.656 -56.938 -24.422 1 96.88 98 VAL A C 1
ATOM 829 O O . VAL A 1 98 ? 13.82 -57.562 -23.766 1 96.88 98 VAL A O 1
ATOM 832 N N . ILE A 1 99 ? 14.234 -56.25 -25.422 1 97.38 99 ILE A N 1
ATOM 833 C CA . ILE A 1 99 ? 12.836 -56.219 -25.859 1 97.38 99 ILE A CA 1
ATOM 834 C C . ILE A 1 99 ? 12.711 -56.75 -27.281 1 97.38 99 ILE A C 1
ATOM 836 O O . ILE A 1 99 ? 13.477 -56.344 -28.172 1 97.38 99 ILE A O 1
ATOM 840 N N . THR A 1 100 ? 11.836 -57.656 -27.469 1 96.44 100 THR A N 1
ATOM 841 C CA . THR A 1 100 ? 11.547 -58.188 -28.781 1 96.44 100 THR A CA 1
ATOM 842 C C . THR A 1 100 ? 10.094 -57.938 -29.172 1 96.44 100 THR A C 1
ATOM 844 O O . THR A 1 100 ? 9.188 -58.125 -28.344 1 96.44 100 THR A O 1
ATOM 847 N N . VAL A 1 101 ? 9.891 -57.469 -30.391 1 96.44 101 VAL A N 1
ATOM 848 C CA . VAL A 1 101 ? 8.547 -57.281 -30.938 1 96.44 101 VAL A CA 1
ATOM 849 C C . VAL A 1 101 ? 8.305 -58.281 -32.062 1 96.44 101 VAL A C 1
ATOM 851 O O . VAL A 1 101 ? 8.531 -57.969 -33.219 1 96.44 101 VAL A O 1
ATOM 854 N N . PRO A 1 102 ? 7.73 -59.375 -31.688 1 93.81 102 PRO A N 1
ATOM 855 C CA . PRO A 1 102 ? 7.637 -60.469 -32.688 1 93.81 102 PRO A CA 1
ATOM 856 C C . PRO A 1 102 ? 6.5 -60.25 -33.688 1 93.81 102 PRO A C 1
ATOM 858 O O . PRO A 1 102 ? 6.551 -60.781 -34.781 1 93.81 102 PRO A O 1
ATOM 861 N N . SER A 1 103 ? 5.414 -59.625 -33.25 1 93.56 103 SER A N 1
ATOM 862 C CA . SER A 1 103 ? 4.246 -59.406 -34.094 1 93.56 103 SER A CA 1
ATOM 863 C C . SER A 1 103 ? 3.668 -58.031 -33.875 1 93.56 103 SER A C 1
ATOM 865 O O . SER A 1 103 ? 4.215 -57.219 -33.125 1 93.56 103 SER A O 1
ATOM 867 N N . ARG A 1 104 ? 2.58 -57.812 -34.594 1 93.81 104 ARG A N 1
ATOM 868 C CA . ARG A 1 104 ? 2.01 -56.469 -34.625 1 93.81 104 ARG A CA 1
ATOM 869 C C . ARG A 1 104 ? 1.342 -56.125 -33.312 1 93.81 104 ARG A C 1
ATOM 871 O O . ARG A 1 104 ? 0.998 -54.969 -33.062 1 93.81 104 ARG A O 1
ATOM 878 N N . ASP A 1 105 ? 1.128 -57.094 -32.406 1 94.5 105 ASP A N 1
ATOM 879 C CA . ASP A 1 105 ? 0.366 -56.812 -31.203 1 94.5 105 ASP A CA 1
ATOM 880 C C . ASP A 1 105 ? 1.052 -57.406 -29.984 1 94.5 105 ASP A C 1
ATOM 882 O O . ASP A 1 105 ? 0.443 -57.531 -28.906 1 94.5 105 ASP A O 1
ATOM 886 N N . GLN A 1 106 ? 2.352 -57.844 -30.156 1 94.75 106 GLN A N 1
ATOM 887 C CA . GLN A 1 106 ? 3.002 -58.531 -29.031 1 94.75 106 GLN A CA 1
ATOM 888 C C . GLN A 1 106 ? 4.348 -57.875 -28.719 1 94.75 106 GLN A C 1
ATOM 890 O O . GLN A 1 106 ? 5.062 -57.438 -29.609 1 94.75 106 GLN A O 1
ATOM 895 N N . ILE A 1 107 ? 4.641 -57.875 -27.453 1 96.31 107 ILE A N 1
ATOM 896 C CA . ILE A 1 107 ? 5.926 -57.406 -26.922 1 96.31 107 ILE A CA 1
ATOM 897 C C . ILE A 1 107 ? 6.473 -58.438 -25.953 1 96.31 107 ILE A C 1
ATOM 899 O O . ILE A 1 107 ? 5.742 -58.938 -25.094 1 96.31 107 ILE A O 1
ATOM 903 N N . ILE A 1 108 ? 7.715 -58.781 -26.109 1 96.62 108 ILE A N 1
ATOM 904 C CA . ILE A 1 108 ? 8.359 -59.719 -25.188 1 96.62 108 ILE A CA 1
ATOM 905 C C . ILE A 1 108 ? 9.539 -59.031 -24.5 1 96.62 108 ILE A C 1
ATOM 907 O O . ILE A 1 108 ? 10.43 -58.5 -25.172 1 96.62 108 ILE A O 1
ATOM 911 N N . VAL A 1 109 ? 9.477 -59 -23.234 1 97.38 109 VAL A N 1
ATOM 912 C CA . VAL A 1 109 ? 10.594 -58.469 -22.453 1 97.38 109 VAL A CA 1
ATOM 913 C C . VAL A 1 109 ? 11.43 -59.625 -21.891 1 97.38 109 VAL A C 1
ATOM 915 O O . VAL A 1 109 ? 10.914 -60.5 -21.172 1 97.38 109 VAL A O 1
ATOM 918 N N . HIS A 1 110 ? 12.711 -59.625 -22.281 1 96.44 110 HIS A N 1
ATOM 919 C CA . HIS A 1 110 ? 13.656 -60.594 -21.766 1 96.44 110 HIS A CA 1
ATOM 920 C C . HIS A 1 110 ? 14.336 -60.094 -20.5 1 96.44 110 HIS A C 1
ATOM 922 O O . HIS A 1 110 ? 15.414 -59.5 -20.562 1 96.44 110 HIS A O 1
ATOM 928 N N . GLU A 1 111 ? 13.719 -60.406 -19.422 1 95.25 111 GLU A N 1
ATOM 929 C CA . GLU A 1 111 ? 14.25 -59.938 -18.156 1 95.25 111 GLU A CA 1
ATOM 930 C C . GLU A 1 111 ? 15.453 -60.75 -17.703 1 95.25 111 GLU A C 1
ATOM 932 O O . GLU A 1 111 ? 15.336 -61.938 -17.469 1 95.25 111 GLU A O 1
ATOM 937 N N . PRO A 1 112 ? 16.578 -60.031 -17.547 1 93.31 112 PRO A N 1
ATOM 938 C CA . PRO A 1 112 ? 17.75 -60.75 -17.062 1 93.31 112 PRO A CA 1
ATOM 939 C C . PRO A 1 112 ? 17.703 -61.062 -15.578 1 93.31 112 PRO A C 1
ATOM 941 O O . PRO A 1 112 ? 17.469 -60.156 -14.766 1 93.31 112 PRO A O 1
ATOM 944 N N . LYS A 1 113 ? 17.859 -62.25 -15.273 1 91.38 113 LYS A N 1
ATOM 945 C CA . LYS A 1 113 ? 17.875 -62.719 -13.883 1 91.38 113 LYS A CA 1
ATOM 946 C C . LYS A 1 113 ? 19.078 -63.594 -13.602 1 91.38 113 LYS A C 1
ATOM 948 O O . LYS A 1 113 ? 19.703 -64.125 -14.531 1 91.38 113 LYS A O 1
ATOM 953 N N . THR A 1 114 ? 19.453 -63.625 -12.375 1 88.94 114 THR A N 1
ATOM 954 C CA . THR A 1 114 ? 20.531 -64.5 -11.914 1 88.94 114 THR A CA 1
ATOM 955 C C . THR A 1 114 ? 20.062 -65.375 -10.766 1 88.94 114 THR A C 1
ATOM 957 O O . THR A 1 114 ? 19.484 -64.875 -9.797 1 88.94 114 THR A O 1
ATOM 960 N N . LYS A 1 115 ? 20.281 -66.562 -10.945 1 84.5 115 LYS A N 1
ATOM 961 C CA . LYS A 1 115 ? 19.953 -67.5 -9.867 1 84.5 115 LYS A CA 1
ATOM 962 C C . LYS A 1 115 ? 20.906 -67.375 -8.695 1 84.5 115 LYS A C 1
ATOM 964 O O . LYS A 1 115 ? 21.906 -66.625 -8.797 1 84.5 115 LYS A O 1
ATOM 969 N N . VAL A 1 116 ? 20.531 -68.125 -7.613 1 82.62 116 VAL A N 1
ATOM 970 C CA . VAL A 1 116 ? 21.344 -68.062 -6.406 1 82.62 116 VAL A CA 1
ATOM 971 C C . VAL A 1 116 ? 22.734 -68.625 -6.711 1 82.62 116 VAL A C 1
ATOM 973 O O . VAL A 1 116 ? 23.734 -68.125 -6.168 1 82.62 116 VAL A O 1
ATOM 976 N N . ASP A 1 117 ? 22.828 -69.5 -7.613 1 82.81 117 ASP A N 1
ATOM 977 C CA . ASP A 1 117 ? 24.125 -70.125 -7.965 1 82.81 117 ASP A CA 1
ATOM 978 C C . ASP A 1 117 ? 24.844 -69.25 -9.023 1 82.81 117 ASP A C 1
ATOM 980 O O . ASP A 1 117 ? 25.797 -69.75 -9.648 1 82.81 117 ASP A O 1
ATOM 984 N N . LEU A 1 118 ? 24.344 -68.125 -9.383 1 84.62 118 LEU A N 1
ATOM 985 C CA . LEU A 1 118 ? 24.953 -67.125 -10.234 1 84.62 118 LEU A CA 1
ATOM 986 C C . LEU A 1 118 ? 24.734 -67.438 -11.711 1 84.62 118 LEU A C 1
ATOM 988 O O . LEU A 1 118 ? 25.25 -66.75 -12.594 1 84.62 118 LEU A O 1
ATOM 992 N N . THR A 1 119 ? 23.984 -68.562 -11.875 1 86.69 119 THR A N 1
ATOM 993 C CA . THR A 1 119 ? 23.656 -68.875 -13.258 1 86.69 119 THR A CA 1
ATOM 994 C C . THR A 1 119 ? 22.688 -67.875 -13.836 1 86.69 119 THR A C 1
ATOM 996 O O . THR A 1 119 ? 21.688 -67.5 -13.211 1 86.69 119 THR A O 1
ATOM 999 N N . LYS A 1 120 ? 23.062 -67.312 -14.984 1 88.94 120 LYS A N 1
ATOM 1000 C CA . LYS A 1 120 ? 22.25 -66.312 -15.656 1 88.94 120 LYS A CA 1
ATOM 1001 C C . LYS A 1 120 ? 21.094 -66.938 -16.422 1 88.94 120 LYS A C 1
ATOM 1003 O O . LYS A 1 120 ? 21.266 -68 -17.016 1 88.94 120 LYS A O 1
ATOM 1008 N N . TYR A 1 121 ? 19.906 -66.438 -16.297 1 91.19 121 TYR A N 1
ATOM 1009 C CA . TYR A 1 121 ? 18.766 -66.938 -17.078 1 91.19 121 TYR A CA 1
ATOM 1010 C C . TYR A 1 121 ? 17.844 -65.75 -17.422 1 91.19 121 TYR A C 1
ATOM 1012 O O . TYR A 1 121 ? 17.953 -64.688 -16.828 1 91.19 121 TYR A O 1
ATOM 1020 N N . LEU A 1 122 ? 17.016 -66 -18.469 1 92.19 122 LEU A N 1
ATOM 1021 C CA . LEU A 1 122 ? 16.078 -64.938 -18.891 1 92.19 122 LEU A CA 1
ATOM 1022 C C . LEU A 1 122 ? 14.656 -65.312 -18.469 1 92.19 122 LEU A C 1
ATOM 1024 O O . LEU A 1 122 ? 14.25 -66.5 -18.547 1 92.19 122 LEU A O 1
ATOM 1028 N N . GLU A 1 123 ? 13.984 -64.438 -17.875 1 93.81 123 GLU A N 1
ATOM 1029 C CA . GLU A 1 123 ? 12.539 -64.5 -17.703 1 93.81 123 GLU A CA 1
ATOM 1030 C C . GLU A 1 123 ? 11.797 -63.75 -18.781 1 93.81 123 GLU A C 1
ATOM 1032 O O . GLU A 1 123 ? 11.844 -62.531 -18.812 1 93.81 123 GLU A O 1
ATOM 1037 N N . ASN A 1 124 ? 11.164 -64.438 -19.719 1 93.88 124 ASN A N 1
ATOM 1038 C CA . ASN A 1 124 ? 10.453 -63.844 -20.828 1 93.88 124 ASN A CA 1
ATOM 1039 C C . ASN A 1 124 ? 9.023 -63.469 -20.438 1 93.88 124 ASN A C 1
ATOM 1041 O O . ASN A 1 124 ? 8.219 -64.375 -20.125 1 93.88 124 ASN A O 1
ATOM 1045 N N . GLN A 1 125 ? 8.719 -62.188 -20.406 1 95.94 125 GLN A N 1
ATOM 1046 C CA . GLN A 1 125 ? 7.375 -61.719 -20.141 1 95.94 125 GLN A CA 1
ATOM 1047 C C . GLN A 1 125 ? 6.688 -61.25 -21.438 1 95.94 125 GLN A C 1
ATOM 1049 O O . GLN A 1 125 ? 7.215 -60.406 -22.156 1 95.94 125 GLN A O 1
ATOM 1054 N N . ILE A 1 126 ? 5.562 -61.812 -21.672 1 95.31 126 ILE A N 1
ATOM 1055 C CA . ILE A 1 126 ? 4.855 -61.531 -22.922 1 95.31 126 ILE A CA 1
ATOM 1056 C C . ILE A 1 126 ? 3.664 -60.625 -22.656 1 95.31 126 ILE A C 1
ATOM 1058 O O . ILE A 1 126 ?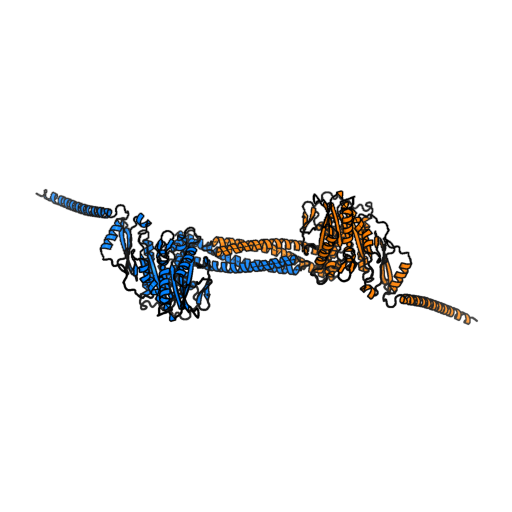 2.881 -60.875 -21.734 1 95.31 126 ILE A O 1
ATOM 1062 N N . PHE A 1 127 ? 3.57 -59.594 -23.375 1 96 127 PHE A N 1
ATOM 1063 C CA . PHE A 1 127 ? 2.453 -58.688 -23.328 1 96 127 PHE A CA 1
ATOM 1064 C C . PHE A 1 127 ? 1.769 -58.594 -24.688 1 96 127 PHE A C 1
ATOM 1066 O O . PHE A 1 127 ? 2.414 -58.719 -25.719 1 96 127 PHE A O 1
ATOM 1073 N N . ARG A 1 128 ? 0.47 -58.312 -24.672 1 94.94 128 ARG A N 1
ATOM 1074 C CA . ARG A 1 128 ? -0.297 -58.125 -25.891 1 94.94 128 ARG A CA 1
ATOM 1075 C C . ARG A 1 128 ? -1.105 -56.812 -25.844 1 94.94 128 ARG A C 1
ATOM 1077 O O . ARG A 1 128 ? -1.763 -56.531 -24.844 1 94.94 128 ARG A O 1
ATOM 1084 N N . PHE A 1 129 ? -1.015 -56.125 -26.859 1 95.69 129 PHE A N 1
ATOM 1085 C CA . PHE A 1 129 ? -1.713 -54.844 -26.969 1 95.69 129 PHE A CA 1
ATOM 1086 C C . PHE A 1 129 ? -2.369 -54.688 -28.344 1 95.69 129 PHE A C 1
ATOM 1088 O O . PHE A 1 129 ? -2.43 -55.656 -29.109 1 95.69 129 PHE A O 1
ATOM 1095 N N . ASP A 1 130 ? -2.994 -53.594 -28.578 1 95.81 130 ASP A N 1
ATOM 1096 C CA . ASP A 1 130 ? -3.645 -53.375 -29.875 1 95.81 130 ASP A CA 1
ATOM 1097 C C . ASP A 1 130 ? -2.615 -53.281 -30.984 1 95.81 130 ASP A C 1
ATOM 1099 O O . ASP A 1 130 ? -2.807 -53.812 -32.062 1 95.81 130 ASP A O 1
ATOM 1103 N N . TYR A 1 131 ? -1.564 -52.531 -30.719 1 96.88 131 TYR A N 1
ATOM 1104 C CA . TYR A 1 131 ? -0.459 -52.438 -31.656 1 96.88 131 TYR A CA 1
ATOM 1105 C C . TYR A 1 131 ? 0.879 -52.375 -30.938 1 96.88 131 TYR A C 1
ATOM 1107 O O . TYR A 1 131 ? 0.983 -51.812 -29.844 1 96.88 131 TYR A O 1
ATOM 1115 N N . ALA A 1 132 ? 1.848 -53 -31.5 1 97.06 132 ALA A N 1
ATOM 1116 C CA . ALA A 1 132 ? 3.225 -52.938 -31.016 1 97.06 132 ALA A CA 1
ATOM 1117 C C . ALA A 1 132 ? 4.176 -52.469 -32.125 1 97.06 132 ALA A C 1
ATOM 1119 O O . ALA A 1 132 ? 4.25 -53.094 -33.188 1 97.06 132 ALA A O 1
ATOM 1120 N N . PHE A 1 133 ? 4.875 -51.375 -31.859 1 97.31 133 PHE A N 1
ATOM 1121 C CA . PHE A 1 133 ? 5.809 -50.812 -32.844 1 97.31 133 PHE A CA 1
ATOM 1122 C C . PHE A 1 133 ? 7.246 -51.156 -32.469 1 97.31 133 PHE A C 1
ATOM 1124 O O . PHE A 1 133 ? 7.684 -50.875 -31.344 1 97.31 133 PHE A O 1
ATOM 1131 N N . ASP A 1 134 ? 7.953 -51.656 -33.344 1 95.62 134 ASP A N 1
ATOM 1132 C CA . ASP A 1 134 ? 9.359 -51.969 -33.094 1 95.62 134 ASP A CA 1
ATOM 1133 C C . ASP A 1 134 ? 10.234 -50.75 -33.406 1 95.62 134 ASP A C 1
ATOM 1135 O O . ASP A 1 134 ? 9.727 -49.656 -33.656 1 95.62 134 ASP A O 1
ATOM 1139 N N . GLU A 1 135 ? 11.555 -50.875 -33.312 1 93.69 135 GLU A N 1
ATOM 1140 C CA . GLU A 1 135 ? 12.492 -49.75 -33.406 1 93.69 135 GLU A CA 1
ATOM 1141 C C . GLU A 1 135 ? 12.555 -49.219 -34.844 1 93.69 135 GLU A C 1
ATOM 1143 O O . GLU A 1 135 ? 13.062 -48.125 -35.062 1 93.69 135 GLU A O 1
ATOM 1148 N N . SER A 1 136 ? 11.977 -49.844 -35.719 1 92.25 136 SER A N 1
ATOM 1149 C CA . SER A 1 136 ? 12.023 -49.406 -37.094 1 92.25 136 SER A CA 1
ATOM 1150 C C . SER A 1 136 ? 10.844 -48.5 -37.406 1 92.25 136 SER A C 1
ATOM 1152 O O . SER A 1 136 ? 10.836 -47.812 -38.438 1 92.25 136 SER A O 1
ATOM 1154 N N . ALA A 1 137 ? 9.898 -48.469 -36.594 1 93.38 137 ALA A N 1
ATOM 1155 C CA . ALA A 1 137 ? 8.703 -47.656 -36.844 1 93.38 137 ALA A CA 1
ATOM 1156 C C . ALA A 1 137 ? 9.031 -46.156 -36.75 1 93.38 137 ALA A C 1
ATOM 1158 O O . ALA A 1 137 ? 9.602 -45.719 -35.75 1 93.38 137 ALA A O 1
ATOM 1159 N N . ASN A 1 138 ? 8.719 -45.438 -37.75 1 92.62 138 ASN A N 1
ATOM 1160 C CA . ASN A 1 138 ? 8.875 -44 -37.719 1 92.62 138 ASN A CA 1
ATOM 1161 C C . ASN A 1 138 ? 7.602 -43.312 -37.219 1 92.62 138 ASN A C 1
ATOM 1163 O O . ASN A 1 138 ? 6.594 -43.969 -36.969 1 92.62 138 ASN A O 1
ATOM 1167 N N . ASN A 1 139 ? 7.609 -42.031 -37.031 1 94.19 139 ASN A N 1
ATOM 1168 C CA . ASN A 1 139 ? 6.488 -41.281 -36.469 1 94.19 139 ASN A CA 1
ATOM 1169 C C . ASN A 1 139 ? 5.254 -41.375 -37.375 1 94.19 139 ASN A C 1
ATOM 1171 O O . ASN A 1 139 ? 4.125 -41.375 -36.875 1 94.19 139 ASN A O 1
ATOM 1175 N N . LEU A 1 140 ? 5.465 -41.438 -38.594 1 94.06 140 LEU A N 1
ATOM 1176 C CA . LEU A 1 140 ? 4.344 -41.5 -39.531 1 94.06 140 LEU A CA 1
ATOM 1177 C C . LEU A 1 140 ? 3.562 -42.812 -39.344 1 94.06 140 LEU A C 1
ATOM 1179 O O . LEU A 1 140 ? 2.33 -42.781 -39.312 1 94.06 140 LEU A O 1
ATOM 1183 N N . LEU A 1 141 ? 4.293 -43.875 -39.219 1 95.25 141 LEU A N 1
ATOM 1184 C CA . LEU A 1 141 ? 3.645 -45.156 -39 1 95.25 141 LEU A CA 1
ATOM 1185 C C . LEU A 1 141 ? 2.896 -45.156 -37.688 1 95.25 141 LEU A C 1
ATOM 1187 O O . LEU A 1 141 ? 1.766 -45.656 -37.594 1 95.25 141 LEU A O 1
ATOM 1191 N N . VAL A 1 142 ? 3.523 -44.688 -36.688 1 96.19 142 VAL A N 1
ATOM 1192 C CA . VAL A 1 142 ? 2.893 -44.625 -35.375 1 96.19 142 VAL A CA 1
ATOM 1193 C C . VAL A 1 142 ? 1.619 -43.781 -35.438 1 96.19 142 VAL A C 1
ATOM 1195 O O . VAL A 1 142 ? 0.565 -44.188 -34.969 1 96.19 142 VAL A O 1
ATOM 1198 N N . TYR A 1 143 ? 1.705 -42.625 -36.094 1 96.62 143 TYR A N 1
ATOM 1199 C CA . TYR A 1 143 ? 0.57 -41.719 -36.25 1 96.62 143 TYR A CA 1
ATOM 1200 C C . TYR A 1 143 ? -0.6 -42.438 -36.906 1 96.62 143 TYR A C 1
ATOM 1202 O O . TYR A 1 143 ? -1.744 -42.312 -36.469 1 96.62 143 TYR A O 1
ATOM 1210 N N . LYS A 1 144 ? -0.35 -43.156 -37.875 1 96.19 144 LYS A N 1
ATOM 1211 C CA . LYS A 1 144 ? -1.37 -43.812 -38.688 1 96.19 144 LYS A CA 1
ATOM 1212 C C . LYS A 1 144 ? -2.24 -44.719 -37.875 1 96.19 144 LYS A C 1
ATOM 1214 O O . LYS A 1 144 ? -3.451 -44.812 -38.062 1 96.19 144 LYS A O 1
ATOM 1219 N N . PHE A 1 145 ? -1.653 -45.375 -36.844 1 96.25 145 PHE A N 1
ATOM 1220 C CA . PHE A 1 145 ? -2.377 -46.406 -36.094 1 96.25 145 PHE A CA 1
ATOM 1221 C C . PHE A 1 145 ? -2.883 -45.844 -34.781 1 96.25 145 PHE A C 1
ATOM 1223 O O . PHE A 1 145 ? -3.688 -46.5 -34.094 1 96.25 145 PHE A O 1
ATOM 1230 N N . THR A 1 146 ? -2.461 -44.719 -34.406 1 96.06 146 THR A N 1
ATOM 1231 C CA . THR A 1 146 ? -2.779 -44.25 -33.062 1 96.06 146 THR A CA 1
ATOM 1232 C C . THR A 1 146 ? -3.664 -43 -33.125 1 96.06 146 THR A C 1
ATOM 1234 O O . THR A 1 146 ? -4.887 -43.094 -33 1 96.06 146 THR A O 1
ATOM 1237 N N . ALA A 1 147 ? -3.109 -41.812 -33.562 1 96.19 147 ALA A N 1
ATOM 1238 C CA . ALA A 1 147 ? -3.801 -40.531 -33.469 1 96.19 147 ALA A CA 1
ATOM 1239 C C . ALA A 1 147 ? -4.645 -40.281 -34.719 1 96.19 147 ALA A C 1
ATOM 1241 O O . ALA A 1 147 ? -5.656 -39.562 -34.656 1 96.19 147 ALA A O 1
ATOM 1242 N N . MET A 1 148 ? -4.312 -40.812 -35.812 1 96.38 148 MET A N 1
ATOM 1243 C CA . MET A 1 148 ? -4.973 -40.5 -37.062 1 96.38 148 MET A CA 1
ATOM 1244 C C . MET A 1 148 ? -6.453 -40.844 -37 1 96.38 148 MET A C 1
ATOM 1246 O O . MET A 1 148 ? -7.312 -40.031 -37.344 1 96.38 148 MET A O 1
ATOM 1250 N N . PRO A 1 149 ? -6.766 -42.062 -36.562 1 95.38 149 PRO A N 1
ATOM 1251 C CA . PRO A 1 149 ? -8.18 -42.406 -36.5 1 95.38 149 PRO A CA 1
ATOM 1252 C C . PRO A 1 149 ? -8.992 -41.5 -35.594 1 95.38 149 PRO A C 1
ATOM 1254 O O . PRO A 1 149 ? -10.211 -41.375 -35.75 1 95.38 149 PRO A O 1
ATOM 1257 N N . LEU A 1 150 ? -8.367 -40.906 -34.688 1 96.62 150 LEU A N 1
ATOM 1258 C CA . LEU A 1 150 ? -9.047 -40.094 -33.719 1 96.62 150 LEU A CA 1
ATOM 1259 C C . LEU A 1 150 ? -9.453 -38.75 -34.312 1 96.62 150 LEU A C 1
ATOM 1261 O O . LEU A 1 150 ? -10.312 -38.031 -33.75 1 96.62 150 LEU A O 1
ATOM 1265 N N . VAL A 1 151 ? -8.828 -38.281 -35.406 1 97.06 151 VAL A N 1
ATOM 1266 C CA . VAL A 1 151 ? -9.133 -37 -36.031 1 97.06 151 VAL A CA 1
ATOM 1267 C C . VAL A 1 151 ? -10.586 -37 -36.5 1 97.06 151 VAL A C 1
ATOM 1269 O O . VAL A 1 151 ? -11.297 -36 -36.312 1 97.06 151 VAL A O 1
ATOM 1272 N N . GLU A 1 152 ? -11.055 -38.062 -37 1 95.31 152 GLU A N 1
ATOM 1273 C CA . GLU A 1 152 ? -12.43 -38.156 -37.469 1 95.31 152 GLU A CA 1
ATOM 1274 C C . GLU A 1 152 ? -13.422 -38.031 -36.312 1 95.31 152 GLU A C 1
ATOM 1276 O O . GLU A 1 152 ? -14.516 -37.5 -36.469 1 95.31 152 GLU A O 1
ATOM 1281 N N . THR A 1 153 ? -13.016 -38.562 -35.25 1 95.38 153 THR A N 1
ATOM 1282 C CA . THR A 1 153 ? -13.859 -38.562 -34.062 1 95.38 153 THR A CA 1
ATOM 1283 C C . THR A 1 153 ? -14.305 -37.125 -33.719 1 95.38 153 THR A C 1
ATOM 1285 O O . THR A 1 153 ? -15.469 -36.906 -33.375 1 95.38 153 THR A O 1
ATOM 1288 N N . ILE A 1 154 ? -13.422 -36.156 -33.844 1 96.38 154 ILE A N 1
ATOM 1289 C CA . ILE A 1 154 ? -13.75 -34.812 -33.406 1 96.38 154 ILE A CA 1
ATOM 1290 C C . ILE A 1 154 ? -14.633 -34.125 -34.438 1 96.38 154 ILE A C 1
ATOM 1292 O O . ILE A 1 154 ? -15.422 -33.25 -34.094 1 96.38 154 ILE A O 1
ATOM 1296 N N . PHE A 1 155 ? -14.57 -34.531 -35.688 1 96.69 155 PHE A N 1
ATOM 1297 C CA . PHE A 1 155 ? -15.453 -33.969 -36.688 1 96.69 155 PHE A CA 1
ATOM 1298 C C . PHE A 1 155 ? -16.844 -34.594 -36.594 1 96.69 155 PHE A C 1
ATOM 1300 O O . PHE A 1 155 ? -17.812 -34.031 -37.125 1 96.69 155 PHE A O 1
ATOM 1307 N N . GLU A 1 156 ? -16.938 -35.719 -35.906 1 95 156 GLU A N 1
ATOM 1308 C CA . GLU A 1 156 ? -18.234 -36.344 -35.688 1 95 156 GLU A CA 1
ATOM 1309 C C . GLU A 1 156 ? -18.844 -35.906 -34.375 1 95 156 GLU A C 1
ATOM 1311 O O . GLU A 1 156 ? -19.797 -36.531 -33.875 1 95 156 GLU A O 1
ATOM 1316 N N . GLY A 1 157 ? -18.234 -34.938 -33.781 1 94.06 157 GLY A N 1
ATOM 1317 C CA . GLY A 1 157 ? -18.797 -34.344 -32.562 1 94.06 157 GLY A CA 1
ATOM 1318 C C . GLY A 1 157 ? -18.312 -35 -31.297 1 94.06 157 GLY A C 1
ATOM 1319 O O . GLY A 1 157 ? -18.938 -34.875 -30.234 1 94.06 157 GLY A O 1
ATOM 1320 N N . GLY A 1 158 ? -17.281 -35.75 -31.375 1 94 158 GLY A N 1
ATOM 1321 C CA . GLY A 1 158 ? -16.75 -36.469 -30.219 1 94 158 GLY A CA 1
ATOM 1322 C C . GLY A 1 158 ? -15.516 -35.812 -29.625 1 94 158 GLY A C 1
ATOM 1323 O O . GLY A 1 158 ? -15.055 -34.781 -30.125 1 94 158 GLY A O 1
ATOM 1324 N N . MET A 1 159 ? -15.078 -36.406 -28.5 1 95.31 159 MET A N 1
ATOM 1325 C CA . MET A 1 159 ? -13.852 -36 -27.844 1 95.31 159 MET A CA 1
ATOM 1326 C C . MET A 1 159 ? -12.766 -37.062 -27.984 1 95.31 159 MET A C 1
ATOM 1328 O O . MET A 1 159 ? -13.023 -38.25 -27.781 1 95.31 159 MET A O 1
ATOM 1332 N N . ALA A 1 160 ? -11.625 -36.625 -28.422 1 96.44 160 ALA A N 1
ATOM 1333 C CA . ALA A 1 160 ? -10.516 -37.562 -28.625 1 96.44 160 ALA A CA 1
ATOM 1334 C C . ALA A 1 160 ? -9.328 -37.188 -27.734 1 96.44 160 ALA A C 1
ATOM 1336 O O . ALA A 1 160 ? -9.07 -36.031 -27.469 1 96.44 160 ALA A O 1
ATOM 1337 N N . THR A 1 161 ? -8.648 -38.219 -27.234 1 96.81 161 THR A N 1
ATOM 1338 C CA . THR A 1 161 ? -7.453 -38 -26.422 1 96.81 161 THR A CA 1
ATOM 1339 C C . THR A 1 161 ? -6.355 -38.969 -26.828 1 96.81 161 THR A C 1
ATOM 1341 O O . THR A 1 161 ? -6.629 -40.156 -27.094 1 96.81 161 THR A O 1
ATOM 1344 N N . CYS A 1 162 ? -5.188 -38.531 -26.969 1 97.5 162 CYS A N 1
ATOM 1345 C CA . CYS A 1 162 ? -4.012 -39.344 -27.219 1 97.5 162 CYS A CA 1
ATOM 1346 C C . CYS A 1 162 ? -2.9 -39.031 -26.234 1 97.5 162 CYS A C 1
ATOM 1348 O O . CYS A 1 162 ? -2.457 -37.906 -26.109 1 97.5 162 CYS A O 1
ATOM 1350 N N . PHE A 1 163 ? -2.422 -40.062 -25.547 1 96.31 163 PHE A N 1
ATOM 1351 C CA . PHE A 1 163 ? -1.399 -39.906 -24.516 1 96.31 163 PHE A CA 1
ATOM 1352 C C . PHE A 1 163 ? -0.086 -40.562 -24.969 1 96.31 163 PHE A C 1
ATOM 1354 O O . PHE A 1 163 ? -0.08 -41.656 -25.531 1 96.31 163 PHE A O 1
ATOM 1361 N N . ALA A 1 164 ? 0.942 -39.875 -24.719 1 97.44 164 ALA A N 1
ATOM 1362 C CA . ALA A 1 164 ? 2.262 -40.5 -24.719 1 97.44 164 ALA A CA 1
ATOM 1363 C C . ALA A 1 164 ? 2.729 -40.781 -23.297 1 97.44 164 ALA A C 1
ATOM 1365 O O . ALA A 1 164 ? 2.93 -39.844 -22.5 1 97.44 164 ALA A O 1
ATOM 1366 N N . TYR A 1 165 ? 2.861 -42.031 -22.969 1 97.56 165 TYR A N 1
ATOM 1367 C CA . TYR A 1 165 ? 3.172 -42.469 -21.609 1 97.56 165 TYR A CA 1
ATOM 1368 C C . TYR A 1 165 ? 4.477 -43.25 -21.578 1 97.56 165 TYR A C 1
ATOM 1370 O O . TYR A 1 165 ? 4.738 -44.094 -22.469 1 97.56 165 TYR A O 1
ATOM 1378 N N . GLY A 1 166 ? 5.336 -42.969 -20.578 1 96.81 166 GLY A N 1
ATOM 1379 C CA . GLY A 1 166 ? 6.59 -43.656 -20.422 1 96.81 166 GLY A CA 1
ATOM 1380 C C . GLY A 1 166 ? 7.605 -42.906 -19.578 1 96.81 166 GLY A C 1
ATOM 1381 O O . GLY A 1 166 ? 7.344 -41.812 -19.141 1 96.81 166 GLY A O 1
ATOM 1382 N N . GLN A 1 167 ? 8.766 -43.594 -19.469 1 94.44 167 GLN A N 1
ATOM 1383 C CA . GLN A 1 167 ? 9.836 -43 -18.688 1 94.44 167 GLN A CA 1
ATOM 1384 C C . GLN A 1 167 ? 10.547 -41.906 -19.469 1 94.44 167 GLN A C 1
ATOM 1386 O O . GLN A 1 167 ? 10.43 -41.812 -20.688 1 94.44 167 GLN A O 1
ATOM 1391 N N . THR A 1 168 ? 11.25 -41.094 -18.672 1 92.06 168 THR A N 1
ATOM 1392 C CA . THR A 1 168 ? 12.055 -40.062 -19.297 1 92.06 168 THR A CA 1
ATOM 1393 C C . THR A 1 168 ? 13.047 -40.656 -20.281 1 92.06 168 THR A C 1
ATOM 1395 O O . THR A 1 168 ? 13.703 -41.656 -19.984 1 92.06 168 THR A O 1
ATOM 1398 N N . GLY A 1 169 ? 13.055 -40.125 -21.406 1 90.5 169 GLY A N 1
ATOM 1399 C CA . GLY A 1 169 ? 14 -40.594 -22.406 1 90.5 169 GLY A CA 1
ATOM 1400 C C . GLY A 1 169 ? 13.477 -41.75 -23.234 1 90.5 169 GLY A C 1
ATOM 1401 O O . GLY A 1 169 ? 14.211 -42.312 -24.047 1 90.5 169 GLY A O 1
ATOM 1402 N N . SER A 1 170 ? 12.242 -42.094 -23.047 1 94.06 170 SER A N 1
ATOM 1403 C CA . SER A 1 170 ? 11.672 -43.219 -23.781 1 94.06 170 SER A CA 1
ATOM 1404 C C . SER A 1 170 ? 11.156 -42.781 -25.156 1 94.06 170 SER A C 1
ATOM 1406 O O . SER A 1 170 ? 10.797 -43.625 -25.984 1 94.06 170 SER A O 1
ATOM 1408 N N . GLY A 1 171 ? 11.07 -41.438 -25.391 1 92.25 171 GLY A N 1
ATOM 1409 C CA . GLY A 1 171 ? 10.703 -40.969 -26.719 1 92.25 171 GLY A CA 1
ATOM 1410 C C . GLY A 1 171 ? 9.344 -40.281 -26.734 1 92.25 171 GLY A C 1
ATOM 1411 O O . GLY A 1 171 ? 8.766 -40.094 -27.812 1 92.25 171 GLY A O 1
ATOM 1412 N N . LYS A 1 172 ? 8.773 -39.938 -25.609 1 93.56 172 LYS A N 1
ATOM 1413 C CA . LYS A 1 172 ? 7.465 -39.281 -25.547 1 93.56 172 LYS A CA 1
ATOM 1414 C C . LYS A 1 172 ? 7.453 -38 -26.344 1 93.56 172 LYS A C 1
ATOM 1416 O O . LYS A 1 172 ? 6.652 -37.844 -27.281 1 93.56 172 LYS A O 1
ATOM 1421 N N . THR A 1 173 ? 8.43 -37.125 -26.031 1 88.94 173 THR A N 1
ATOM 1422 C CA . THR A 1 173 ? 8.492 -35.812 -26.672 1 88.94 173 THR A CA 1
ATOM 1423 C C . THR A 1 173 ? 8.82 -35.938 -28.156 1 88.94 173 THR A C 1
ATOM 1425 O O . THR A 1 173 ? 8.336 -35.156 -28.969 1 88.94 173 THR A O 1
ATOM 1428 N N . HIS A 1 174 ? 9.617 -36.938 -28.422 1 88.56 174 HIS A N 1
ATOM 1429 C CA . HIS A 1 174 ? 9.961 -37.188 -29.812 1 88.56 174 HIS A CA 1
ATOM 1430 C C . HIS A 1 174 ? 8.734 -37.594 -30.609 1 88.56 174 HIS A C 1
ATOM 1432 O O . HIS A 1 174 ? 8.539 -37.125 -31.734 1 88.56 174 HIS A O 1
ATOM 1438 N N . THR A 1 175 ? 7.961 -38.438 -30.094 1 93.88 175 THR A N 1
ATOM 1439 C CA . THR A 1 175 ? 6.781 -38.969 -30.766 1 93.88 175 THR A CA 1
ATOM 1440 C C . THR A 1 175 ? 5.719 -37.875 -30.938 1 93.88 175 THR A C 1
ATOM 1442 O O . THR A 1 175 ? 5.152 -37.719 -32 1 93.88 175 THR A O 1
ATOM 1445 N N . MET A 1 176 ? 5.508 -37.125 -29.906 1 92.81 176 MET A N 1
ATOM 1446 C CA . MET A 1 176 ? 4.469 -36.094 -29.922 1 92.81 176 MET A CA 1
ATOM 1447 C C . MET A 1 176 ? 4.926 -34.844 -30.688 1 92.81 176 MET A C 1
ATOM 1449 O O . MET A 1 176 ? 4.191 -34.344 -31.531 1 92.81 176 MET A O 1
ATOM 1453 N N . GLY A 1 177 ? 6.176 -34.406 -30.469 1 88.25 177 GLY A N 1
ATOM 1454 C CA . GLY A 1 177 ? 6.66 -33.125 -30.969 1 88.25 177 GLY A CA 1
ATOM 1455 C C . GLY A 1 177 ? 7.492 -33.281 -32.219 1 88.25 177 GLY A C 1
ATOM 1456 O O . GLY A 1 177 ? 7.684 -32.281 -32.969 1 88.25 177 GLY A O 1
ATOM 1457 N N . GLY A 1 178 ? 8.047 -34.375 -32.406 1 87.88 178 GLY A N 1
ATOM 1458 C CA . GLY A 1 178 ? 8.844 -34.562 -33.594 1 87.88 178 GLY A CA 1
ATOM 1459 C C . GLY A 1 178 ? 10.297 -34.906 -33.281 1 87.88 178 GLY A C 1
ATOM 1460 O O . GLY A 1 178 ? 10.672 -35.094 -32.125 1 87.88 178 GLY A O 1
ATOM 1461 N N . ASP A 1 179 ? 10.992 -34.938 -34.406 1 83.5 179 ASP A N 1
ATOM 1462 C CA . ASP A 1 179 ? 12.375 -35.406 -34.312 1 83.5 179 ASP A CA 1
ATOM 1463 C C . ASP A 1 179 ? 13.312 -34.281 -33.906 1 83.5 179 ASP A C 1
ATOM 1465 O O . ASP A 1 179 ? 13.039 -33.094 -34.156 1 83.5 179 ASP A O 1
ATOM 1469 N N . PHE A 1 180 ? 14.312 -34.688 -33.188 1 78.12 180 PHE A N 1
ATOM 1470 C CA . PHE A 1 180 ? 15.328 -33.719 -32.812 1 78.12 180 PHE A CA 1
ATOM 1471 C C . PHE A 1 180 ? 16.5 -33.75 -33.781 1 78.12 180 PHE A C 1
ATOM 1473 O O . PHE A 1 180 ? 16.984 -34.812 -34.156 1 78.12 180 PHE A O 1
ATOM 1480 N N . VAL A 1 181 ? 16.797 -32.688 -34.406 1 72.31 181 VAL A N 1
ATOM 1481 C CA . VAL A 1 181 ? 18.031 -32.5 -35.188 1 72.31 181 VAL A CA 1
ATOM 1482 C C . VAL A 1 181 ? 18.984 -31.609 -34.406 1 72.31 181 VAL A C 1
ATOM 1484 O O . VAL A 1 181 ? 18.844 -30.375 -34.438 1 72.31 181 VAL A O 1
ATOM 1487 N N . GLY A 1 182 ? 19.922 -32.156 -33.719 1 62.91 182 GLY A N 1
ATOM 1488 C CA . GLY A 1 182 ? 20.719 -31.359 -32.781 1 62.91 182 GLY A CA 1
ATOM 1489 C C . GLY A 1 182 ? 19.906 -30.828 -31.609 1 62.91 182 GLY A C 1
ATOM 1490 O O . GLY A 1 182 ? 19.234 -31.594 -30.906 1 62.91 182 GLY A O 1
ATOM 1491 N N . LYS A 1 183 ? 19.969 -29.438 -31.516 1 65.06 183 LYS A N 1
ATOM 1492 C CA . LYS A 1 183 ? 19.25 -28.781 -30.422 1 65.06 183 LYS A CA 1
ATOM 1493 C C . LYS A 1 183 ? 17.875 -28.328 -30.859 1 65.06 183 LYS A C 1
ATOM 1495 O O . LYS A 1 183 ? 17.047 -27.953 -30.031 1 65.06 183 LYS A O 1
ATOM 1500 N N . ASN A 1 184 ? 17.641 -28.594 -32.094 1 74.06 184 ASN A N 1
ATOM 1501 C CA . ASN A 1 184 ? 16.391 -28.078 -32.625 1 74.06 184 ASN A CA 1
ATOM 1502 C C . ASN A 1 184 ? 15.398 -29.203 -32.906 1 74.06 184 ASN A C 1
ATOM 1504 O O . ASN A 1 184 ? 15.789 -30.281 -33.375 1 74.06 184 ASN A O 1
ATOM 1508 N N . GLN A 1 185 ? 14.25 -29.031 -32.5 1 78.31 185 GLN A N 1
ATOM 1509 C CA . GLN A 1 185 ? 13.195 -30.016 -32.75 1 78.31 185 GLN A CA 1
ATOM 1510 C C . GLN A 1 185 ? 12.445 -29.703 -34.062 1 78.31 185 GLN A C 1
ATOM 1512 O O . GLN A 1 185 ? 12 -28.578 -34.281 1 78.31 185 GLN A O 1
ATOM 1517 N N . ASP A 1 186 ? 12.445 -30.688 -35 1 84.06 186 ASP A N 1
ATOM 1518 C CA . ASP A 1 186 ? 11.594 -30.594 -36.188 1 84.06 186 ASP A CA 1
ATOM 1519 C C . ASP A 1 186 ? 10.148 -30.969 -35.844 1 84.06 186 ASP A C 1
ATOM 1521 O O . ASP A 1 186 ? 9.781 -32.125 -35.875 1 84.06 186 ASP A O 1
ATOM 1525 N N . SER A 1 187 ? 9.352 -30.047 -35.656 1 84.94 187 SER A N 1
ATOM 1526 C CA . SER A 1 187 ? 7.992 -30.219 -35.156 1 84.94 187 SER A CA 1
ATOM 1527 C C . SER A 1 187 ? 7.055 -30.688 -36.25 1 84.94 187 SER A C 1
ATOM 1529 O O . SER A 1 187 ? 5.926 -31.094 -36 1 84.94 187 SER A O 1
ATOM 1531 N N . THR A 1 188 ? 7.508 -30.797 -37.469 1 86.56 188 THR A N 1
ATOM 1532 C CA . THR A 1 188 ? 6.641 -31.172 -38.594 1 86.56 188 THR A CA 1
ATOM 1533 C C . THR A 1 188 ? 6.402 -32.656 -38.594 1 86.56 188 THR A C 1
ATOM 1535 O O . THR A 1 188 ? 5.473 -33.156 -39.25 1 86.56 188 THR A O 1
ATOM 1538 N N . LYS A 1 189 ? 7.211 -33.375 -37.906 1 89.06 189 LYS A N 1
ATOM 1539 C CA . LYS A 1 189 ? 7.141 -34.812 -37.938 1 89.06 189 LYS A CA 1
ATOM 1540 C C . LYS A 1 189 ? 6.531 -35.375 -36.688 1 89.06 189 LYS A C 1
ATOM 1542 O O . LYS A 1 189 ? 6.559 -36.594 -36.469 1 89.06 189 LYS A O 1
ATOM 1547 N N . GLY A 1 190 ? 6.094 -34.594 -35.875 1 92.56 190 GLY A N 1
ATOM 1548 C CA . GLY A 1 190 ? 5.461 -35.062 -34.656 1 92.56 190 GLY A CA 1
ATOM 1549 C C . GLY A 1 190 ? 3.965 -35.25 -34.781 1 92.56 190 GLY A C 1
ATOM 1550 O O . GLY A 1 190 ? 3.357 -34.781 -35.75 1 92.56 190 GLY A O 1
ATOM 1551 N N . ILE A 1 191 ? 3.391 -35.938 -33.906 1 94.88 191 ILE A N 1
ATOM 1552 C CA . ILE A 1 191 ? 1.962 -36.25 -33.906 1 94.88 191 ILE A CA 1
ATOM 1553 C C . ILE A 1 191 ? 1.162 -34.938 -33.875 1 94.88 191 ILE A C 1
ATOM 1555 O O . ILE A 1 191 ? 0.107 -34.844 -34.5 1 94.88 191 ILE A O 1
ATOM 1559 N N . TYR A 1 192 ? 1.658 -33.906 -33.156 1 94.06 192 TYR A N 1
ATOM 1560 C CA . TYR A 1 192 ? 0.977 -32.625 -33.125 1 94.06 192 TYR A CA 1
ATOM 1561 C C . TYR A 1 192 ? 0.717 -32.094 -34.531 1 94.06 192 TYR A C 1
ATOM 1563 O O . TYR A 1 192 ? -0.418 -31.75 -34.875 1 94.06 192 TYR A O 1
ATOM 1571 N N . ALA A 1 193 ? 1.778 -32.062 -35.281 1 92.38 193 ALA A N 1
ATOM 1572 C CA . ALA A 1 193 ? 1.72 -31.5 -36.625 1 92.38 193 ALA A CA 1
ATOM 1573 C C . ALA A 1 193 ? 0.899 -32.375 -37.562 1 92.38 193 ALA A C 1
ATOM 1575 O O . ALA A 1 193 ? 0.104 -31.891 -38.344 1 92.38 193 ALA A O 1
ATOM 1576 N N . MET A 1 194 ? 1.067 -33.656 -37.469 1 95.69 194 MET A N 1
ATOM 1577 C CA . MET A 1 194 ? 0.376 -34.594 -38.344 1 95.69 194 MET A CA 1
ATOM 1578 C C . MET A 1 194 ? -1.127 -34.562 -38.094 1 95.69 194 MET A C 1
ATOM 1580 O O . MET A 1 194 ? -1.923 -34.562 -39.031 1 95.69 194 MET A O 1
ATOM 1584 N N . ALA A 1 195 ? -1.474 -34.562 -36.875 1 96.62 195 ALA A N 1
ATOM 1585 C CA . ALA A 1 195 ? -2.889 -34.469 -36.531 1 96.62 195 ALA A CA 1
ATOM 1586 C C . ALA A 1 195 ? -3.508 -33.188 -37.062 1 96.62 195 ALA A C 1
ATOM 1588 O O . ALA A 1 195 ? -4.617 -33.188 -37.594 1 96.62 195 ALA A O 1
ATOM 1589 N N . THR A 1 196 ? -2.809 -32.094 -36.938 1 95.75 196 THR A N 1
ATOM 1590 C CA . THR A 1 196 ? -3.293 -30.797 -37.375 1 95.75 196 THR A CA 1
ATOM 1591 C C . THR A 1 196 ? -3.473 -30.797 -38.906 1 95.75 196 THR A C 1
ATOM 1593 O O . THR A 1 196 ? -4.457 -30.266 -39.406 1 95.75 196 THR A O 1
ATOM 1596 N N . LYS A 1 197 ? -2.502 -31.328 -39.531 1 95.94 197 LYS A N 1
ATOM 1597 C CA . LYS A 1 197 ? -2.6 -31.438 -40.969 1 95.94 197 LYS A CA 1
ATOM 1598 C C . LYS A 1 197 ? -3.871 -32.188 -41.375 1 95.94 197 LYS A C 1
ATOM 1600 O O . LYS A 1 197 ? -4.582 -31.734 -42.281 1 95.94 197 LYS A O 1
ATOM 1605 N N . ASP A 1 198 ? -4.133 -33.188 -40.75 1 97.38 198 ASP A N 1
ATOM 1606 C CA . ASP A 1 198 ? -5.32 -34 -41.062 1 97.38 198 ASP A CA 1
ATOM 1607 C C . ASP A 1 198 ? -6.594 -33.219 -40.688 1 97.38 198 ASP A C 1
ATOM 1609 O O . ASP A 1 198 ? -7.621 -33.375 -41.344 1 97.38 198 ASP A O 1
ATOM 1613 N N . VAL A 1 199 ? -6.539 -32.5 -39.656 1 97.75 199 VAL A N 1
ATOM 1614 C CA . VAL A 1 199 ? -7.688 -31.703 -39.219 1 97.75 199 VAL A CA 1
ATOM 1615 C C . VAL A 1 199 ? -8.055 -30.703 -40.312 1 97.75 199 VAL A C 1
ATOM 1617 O O . VAL A 1 199 ? -9.227 -30.609 -40.688 1 97.75 199 VAL A O 1
ATOM 1620 N N . PHE A 1 200 ? -7.094 -30 -40.844 1 97.12 200 PHE A N 1
ATOM 1621 C CA . PHE A 1 200 ? -7.379 -29 -41.875 1 97.12 200 PHE A CA 1
ATOM 1622 C C . PHE A 1 200 ? -7.809 -29.672 -43.188 1 97.12 200 PHE A C 1
ATOM 1624 O O . PHE A 1 200 ? -8.633 -29.141 -43.906 1 97.12 200 PHE A O 1
ATOM 1631 N N . ARG A 1 201 ? -7.254 -30.828 -43.406 1 96.81 201 ARG A N 1
ATOM 1632 C CA . ARG A 1 201 ? -7.68 -31.578 -44.562 1 96.81 201 ARG A CA 1
ATOM 1633 C C . ARG A 1 201 ? -9.148 -31.969 -44.469 1 96.81 201 ARG A C 1
ATOM 1635 O O . ARG A 1 201 ? -9.914 -31.781 -45.406 1 96.81 201 ARG A O 1
ATOM 1642 N N . LEU A 1 202 ? -9.57 -32.438 -43.344 1 96.88 202 LEU A N 1
ATOM 1643 C CA . LEU A 1 202 ? -10.945 -32.875 -43.156 1 96.88 202 LEU A CA 1
ATOM 1644 C C . LEU A 1 202 ? -11.883 -31.672 -43.094 1 96.88 202 LEU A C 1
ATOM 1646 O O . LEU A 1 202 ? -13.023 -31.75 -43.562 1 96.88 202 LEU A O 1
ATOM 1650 N N . GLN A 1 203 ? -11.391 -30.625 -42.531 1 96 203 GLN A N 1
ATOM 1651 C CA . GLN A 1 203 ? -12.188 -29.406 -42.469 1 96 203 GLN A CA 1
ATOM 1652 C C . GLN A 1 203 ? -12.617 -28.953 -43.844 1 96 203 GLN A C 1
ATOM 1654 O O . GLN A 1 203 ? -13.734 -28.453 -44.031 1 96 203 GLN A O 1
ATOM 1659 N N . LYS A 1 204 ? -11.734 -29.141 -44.812 1 94.56 204 LYS A N 1
ATOM 1660 C CA . LYS A 1 204 ? -11.984 -28.688 -46.188 1 94.56 204 LYS A CA 1
ATOM 1661 C C . LYS A 1 204 ? -12.633 -29.781 -47.031 1 94.56 204 LYS A C 1
ATOM 1663 O O . LYS A 1 204 ? -13.023 -29.547 -48.188 1 94.56 204 LYS A O 1
ATOM 1668 N N . SER A 1 205 ? -12.773 -30.906 -46.406 1 95.81 205 SER A N 1
ATOM 1669 C CA . SER A 1 205 ? -13.344 -32.031 -47.125 1 95.81 205 SER A CA 1
ATOM 1670 C C . SER A 1 205 ? -14.836 -31.812 -47.375 1 95.81 205 SER A C 1
ATOM 1672 O O . SER A 1 205 ? -15.516 -31.156 -46.594 1 95.81 205 SER A O 1
ATOM 1674 N N . PRO A 1 206 ? -15.391 -32.406 -48.469 1 95 206 PRO A N 1
ATOM 1675 C CA . PRO A 1 206 ? -16.812 -32.25 -48.781 1 95 206 PRO A CA 1
ATOM 1676 C C . PRO A 1 206 ? -17.719 -32.781 -47.688 1 95 206 PRO A C 1
ATOM 1678 O O . PRO A 1 206 ? -18.844 -32.281 -47.5 1 95 206 PRO A O 1
ATOM 1681 N N . ARG A 1 207 ? -17.266 -33.656 -47 1 95.19 207 ARG A N 1
ATOM 1682 C CA . ARG A 1 207 ? -18.062 -34.312 -45.969 1 95.19 207 ARG A CA 1
ATOM 1683 C C . ARG A 1 207 ? -18.344 -33.344 -44.812 1 95.19 207 ARG A C 1
ATOM 1685 O O . ARG A 1 207 ? -19.438 -33.375 -44.219 1 95.19 207 ARG A O 1
ATOM 1692 N N . TYR A 1 208 ? -17.375 -32.531 -44.5 1 95.81 208 TYR A N 1
ATOM 1693 C CA . TYR A 1 208 ? -17.516 -31.75 -43.281 1 95.81 208 TYR A CA 1
ATOM 1694 C C . TYR A 1 208 ? -17.516 -30.25 -43.562 1 95.81 208 TYR A C 1
ATOM 1696 O O . TYR A 1 208 ? -17.75 -29.438 -42.688 1 95.81 208 TYR A O 1
ATOM 1704 N N . LYS A 1 209 ? -17.281 -29.844 -44.781 1 94.31 209 LYS A N 1
ATOM 1705 C CA . LYS A 1 209 ? -17.172 -28.438 -45.188 1 94.31 209 LYS A CA 1
ATOM 1706 C C . LYS A 1 209 ? -18.453 -27.672 -44.844 1 94.31 209 LYS A C 1
ATOM 1708 O O . LYS A 1 209 ? -18.391 -26.5 -44.469 1 94.31 209 LYS A O 1
ATOM 1713 N N . SER A 1 210 ? -19.531 -28.359 -44.906 1 93.62 210 SER A N 1
ATOM 1714 C CA . SER A 1 210 ? -20.828 -27.703 -44.719 1 93.62 210 SER A CA 1
ATOM 1715 C C . SER A 1 210 ? -21.031 -27.312 -43.25 1 93.62 210 SER A C 1
ATOM 1717 O O . SER A 1 210 ? -21.875 -26.469 -42.938 1 93.62 210 SER A O 1
ATOM 1719 N N . LEU A 1 211 ? -20.281 -27.875 -42.375 1 94.19 211 LEU A N 1
ATOM 1720 C CA . LEU A 1 211 ? -20.438 -27.578 -40.969 1 94.19 211 LEU A CA 1
ATOM 1721 C C . LEU A 1 211 ? -19.828 -26.219 -40.625 1 94.19 211 LEU A C 1
ATOM 1723 O O . LEU A 1 211 ? -20.109 -25.656 -39.562 1 94.19 211 LEU A O 1
ATOM 1727 N N . HIS A 1 212 ? -18.938 -25.625 -41.438 1 94.81 212 HIS A N 1
ATOM 1728 C CA . HIS A 1 212 ? -18.281 -24.328 -41.25 1 94.81 212 HIS A CA 1
ATOM 1729 C C . HIS A 1 212 ? -17.609 -24.25 -39.875 1 94.81 212 HIS A C 1
ATOM 1731 O O . HIS A 1 212 ? -17.828 -23.297 -39.125 1 94.81 212 HIS A O 1
ATOM 1737 N N . LEU A 1 213 ? -16.828 -25.234 -39.625 1 96.56 213 LEU A N 1
ATOM 1738 C CA . LEU A 1 213 ? -16.141 -25.312 -38.312 1 96.56 213 LEU A CA 1
ATOM 1739 C C . LEU A 1 213 ? -14.906 -24.422 -38.312 1 96.56 213 LEU A C 1
ATOM 1741 O O . LEU A 1 213 ? -14.227 -24.281 -39.344 1 96.56 213 LEU A O 1
ATOM 1745 N N . THR A 1 214 ? -14.672 -23.781 -37.219 1 96.62 214 THR A N 1
ATOM 1746 C CA . THR A 1 214 ? -13.43 -23.047 -36.969 1 96.62 214 THR A CA 1
ATOM 1747 C C . THR A 1 214 ? -12.484 -23.859 -36.094 1 96.62 214 THR A C 1
ATOM 1749 O O . THR A 1 214 ? -12.922 -24.641 -35.25 1 96.62 214 THR A O 1
ATOM 1752 N N . VAL A 1 215 ? -11.18 -23.688 -36.312 1 97.44 215 VAL A N 1
ATOM 1753 C CA . VAL A 1 215 ? -10.18 -24.422 -35.562 1 97.44 215 VAL A CA 1
ATOM 1754 C C . VAL A 1 215 ? -9.406 -23.484 -34.656 1 97.44 215 VAL A C 1
ATOM 1756 O O . VAL A 1 215 ? -8.961 -22.422 -35.094 1 97.44 215 VAL A O 1
ATOM 1759 N N . SER A 1 216 ? -9.336 -23.844 -33.406 1 97.44 216 SER A N 1
ATOM 1760 C CA . SER A 1 216 ? -8.5 -23.141 -32.438 1 97.44 216 SER A CA 1
ATOM 1761 C C . SER A 1 216 ? -7.629 -24.109 -31.656 1 97.44 216 SER A C 1
ATOM 1763 O O . SER A 1 216 ? -7.883 -25.312 -31.656 1 97.44 216 SER A O 1
ATOM 1765 N N . CYS A 1 217 ? -6.551 -23.594 -31.062 1 97.62 217 CYS A N 1
ATOM 1766 C CA . CYS A 1 217 ? -5.637 -24.438 -30.312 1 97.62 217 CYS A CA 1
ATOM 1767 C C . CYS A 1 217 ? -5.32 -23.828 -28.953 1 97.62 217 CYS A C 1
ATOM 1769 O O . CYS A 1 217 ? -5.34 -22.594 -28.812 1 97.62 217 CYS A O 1
ATOM 1771 N N . SER A 1 218 ? -5.117 -24.656 -28 1 97.25 218 SER A N 1
ATOM 1772 C CA . SER A 1 218 ? -4.625 -24.297 -26.672 1 97.25 218 SER A CA 1
ATOM 1773 C C . SER A 1 218 ? -3.445 -25.172 -26.266 1 97.25 218 SER A C 1
ATOM 1775 O O . SER A 1 218 ? -3.316 -26.312 -26.734 1 97.25 218 SER A O 1
ATOM 1777 N N . PHE A 1 219 ? -2.547 -24.594 -25.531 1 97.06 219 PHE A N 1
ATOM 1778 C CA . PHE A 1 219 ? -1.353 -25.281 -25.062 1 97.06 219 PHE A CA 1
ATOM 1779 C C . PHE A 1 219 ? -1.041 -24.922 -23.609 1 97.06 219 PHE A C 1
ATOM 1781 O O . PHE A 1 219 ? -0.816 -23.75 -23.297 1 97.06 219 PHE A O 1
ATOM 1788 N N . PHE A 1 220 ? -1.116 -25.969 -22.688 1 96.38 220 PHE A N 1
ATOM 1789 C CA . PHE A 1 220 ? -0.835 -25.688 -21.281 1 96.38 220 PHE A CA 1
ATOM 1790 C C . PHE A 1 220 ? -0.117 -26.859 -20.625 1 96.38 220 PHE A C 1
ATOM 1792 O O . PHE A 1 220 ? -0.042 -27.953 -21.203 1 96.38 220 PHE A O 1
ATOM 1799 N N . GLU A 1 221 ? 0.482 -26.609 -19.516 1 95.5 221 GLU A N 1
ATOM 1800 C CA . GLU A 1 221 ? 1.184 -27.656 -18.781 1 95.5 221 GLU A CA 1
ATOM 1801 C C . GLU A 1 221 ? 0.642 -27.797 -17.359 1 95.5 221 GLU A C 1
ATOM 1803 O O . GLU A 1 221 ? 0.07 -26.844 -16.812 1 95.5 221 GLU A O 1
ATOM 1808 N N . ILE A 1 222 ? 0.648 -28.969 -16.922 1 94.62 222 ILE A N 1
ATOM 1809 C CA . ILE A 1 222 ? 0.282 -29.281 -15.539 1 94.62 222 ILE A CA 1
ATOM 1810 C C . ILE A 1 222 ? 1.521 -29.719 -14.758 1 94.62 222 ILE A C 1
ATOM 1812 O O . ILE A 1 222 ? 2.123 -30.75 -15.07 1 94.62 222 ILE A O 1
ATOM 1816 N N . TYR A 1 223 ? 1.888 -28.891 -13.852 1 91.94 223 TYR A N 1
ATOM 1817 C CA . TYR A 1 223 ? 3.072 -29.125 -13.031 1 91.94 223 TYR A CA 1
ATOM 1818 C C . TYR A 1 223 ? 2.725 -29.094 -11.547 1 91.94 223 TYR A C 1
ATOM 1820 O O . TYR A 1 223 ? 2.234 -28.078 -11.039 1 91.94 223 TYR A O 1
ATOM 1828 N N . SER A 1 224 ? 2.93 -30.234 -10.852 1 88.88 224 SER A N 1
ATOM 1829 C CA . SER A 1 224 ? 2.701 -30.359 -9.414 1 88.88 224 SER A CA 1
ATOM 1830 C C . SER A 1 224 ? 1.287 -29.922 -9.039 1 88.88 224 SER A C 1
ATOM 1832 O O . SER A 1 224 ? 1.099 -29.125 -8.117 1 88.88 224 SER A O 1
ATOM 1834 N N . GLY A 1 225 ? 0.389 -30.328 -9.891 1 89.06 225 GLY A N 1
ATOM 1835 C CA . GLY A 1 225 ? -1.012 -30.078 -9.602 1 89.06 225 GLY A CA 1
ATOM 1836 C C . GLY A 1 225 ? -1.449 -28.672 -9.961 1 89.06 225 GLY A C 1
ATOM 1837 O O . GLY A 1 225 ? -2.549 -28.234 -9.602 1 89.06 225 GLY A O 1
ATOM 1838 N N . LYS A 1 226 ? -0.619 -27.984 -10.625 1 92.5 226 LYS A N 1
ATOM 1839 C CA . LYS A 1 226 ? -0.949 -26.625 -11.07 1 92.5 226 LYS A CA 1
ATOM 1840 C C . LYS A 1 226 ? -0.92 -26.531 -12.594 1 92.5 226 LYS A C 1
ATOM 1842 O O . LYS A 1 226 ? -0.157 -27.25 -13.25 1 92.5 226 LYS A O 1
ATOM 1847 N N . VAL A 1 227 ? -1.752 -25.641 -13.094 1 95 227 VAL A N 1
ATOM 1848 C CA . VAL A 1 227 ? -1.888 -25.531 -14.539 1 95 227 VAL A CA 1
ATOM 1849 C C . VAL A 1 227 ? -1.291 -24.203 -15.008 1 95 227 VAL A C 1
ATOM 1851 O O . VAL A 1 227 ? -1.546 -23.156 -14.414 1 95 227 VAL A O 1
ATOM 1854 N N . PHE A 1 228 ? -0.471 -24.234 -16.078 1 95 228 PHE A N 1
ATOM 1855 C CA . PHE A 1 228 ? 0.204 -23.047 -16.578 1 95 228 PHE A CA 1
ATOM 1856 C C . PHE A 1 228 ? -0.021 -22.906 -18.078 1 95 228 PHE A C 1
ATOM 1858 O O . PHE A 1 228 ? 0.075 -23.875 -18.828 1 95 228 PHE A O 1
ATOM 1865 N N . ASP A 1 229 ? -0.299 -21.719 -18.578 1 96.81 229 ASP A N 1
ATOM 1866 C CA . ASP A 1 229 ? -0.541 -21.438 -19.984 1 96.81 229 ASP A CA 1
ATOM 1867 C C . ASP A 1 229 ? 0.774 -21.281 -20.75 1 96.81 229 ASP A C 1
ATOM 1869 O O . ASP A 1 229 ? 1.498 -20.297 -20.562 1 96.81 229 ASP A O 1
ATOM 1873 N N . LEU A 1 230 ? 1.029 -22.156 -21.641 1 95.62 230 LEU A N 1
ATOM 1874 C CA . LEU A 1 230 ? 2.293 -22.141 -22.375 1 95.62 230 LEU A CA 1
ATOM 1875 C C . LEU A 1 230 ? 2.264 -21.094 -23.469 1 95.62 230 LEU A C 1
ATOM 1877 O O . LEU A 1 230 ? 3.311 -20.734 -24.016 1 95.62 230 LEU A O 1
ATOM 1881 N N . LEU A 1 231 ? 1.09 -20.625 -23.797 1 97 231 LEU A N 1
ATOM 1882 C CA . LEU A 1 231 ? 0.967 -19.641 -24.859 1 97 231 LEU A CA 1
ATOM 1883 C C . LEU A 1 231 ? 0.916 -18.219 -24.297 1 97 231 LEU A C 1
ATOM 1885 O O . LEU A 1 231 ? 0.846 -17.25 -25.031 1 97 231 LEU A O 1
ATOM 1889 N N . ASN A 1 232 ? 0.929 -18.094 -23.047 1 95.31 232 ASN A N 1
ATOM 1890 C CA . ASN A 1 232 ? 0.878 -16.812 -22.359 1 95.31 232 ASN A CA 1
ATOM 1891 C C . ASN A 1 232 ? 1.91 -16.719 -21.234 1 95.31 232 ASN A C 1
ATOM 1893 O O . ASN A 1 232 ? 1.565 -16.422 -20.094 1 95.31 232 ASN A O 1
ATOM 1897 N N . SER A 1 233 ? 3.16 -17.047 -21.594 1 90.88 233 SER A N 1
ATOM 1898 C CA . SER A 1 233 ? 4.316 -16.875 -20.734 1 90.88 233 SER A CA 1
ATOM 1899 C C . SER A 1 233 ? 4.125 -17.609 -19.406 1 90.88 233 SER A C 1
ATOM 1901 O O . SER A 1 233 ? 4.398 -17.062 -18.344 1 90.88 233 SER A O 1
ATOM 1903 N N . LYS A 1 234 ? 3.48 -18.766 -19.438 1 92 234 LYS A N 1
ATOM 1904 C CA . LYS A 1 234 ? 3.287 -19.656 -18.297 1 92 234 LYS A CA 1
ATOM 1905 C C . LYS A 1 234 ? 2.436 -18.984 -17.219 1 92 234 LYS A C 1
ATOM 1907 O O . LYS A 1 234 ? 2.727 -19.109 -16.031 1 92 234 LYS A O 1
ATOM 1912 N N . ALA A 1 235 ? 1.479 -18.281 -17.672 1 93.62 235 ALA A N 1
ATOM 1913 C CA . ALA A 1 235 ? 0.515 -17.734 -16.719 1 93.62 235 ALA A CA 1
ATOM 1914 C C . ALA A 1 235 ? -0.204 -18.844 -15.961 1 93.62 235 ALA A C 1
ATOM 1916 O O . ALA A 1 235 ? -0.666 -19.828 -16.562 1 93.62 235 ALA A O 1
ATOM 1917 N N . LYS A 1 236 ? -0.199 -18.688 -14.609 1 93.19 236 LYS A N 1
ATOM 1918 C CA . LYS A 1 236 ? -0.887 -19.672 -13.773 1 93.19 236 LYS A CA 1
ATOM 1919 C C . LYS A 1 236 ? -2.398 -19.594 -13.977 1 93.19 236 LYS A C 1
ATOM 1921 O O . LYS A 1 236 ? -2.975 -18.516 -14 1 93.19 236 LYS A O 1
ATOM 1926 N N . LEU A 1 237 ? -2.969 -20.766 -14.148 1 94.19 237 LEU A N 1
ATOM 1927 C CA . LEU A 1 237 ? -4.395 -20.828 -14.445 1 94.19 237 LEU A CA 1
ATOM 1928 C C . LEU A 1 237 ? -5.164 -21.438 -13.273 1 94.19 237 LEU A C 1
ATOM 1930 O O . LEU A 1 237 ? -4.582 -22.109 -12.422 1 94.19 237 LEU A O 1
ATOM 1934 N N . ARG A 1 238 ? -6.48 -21.156 -13.273 1 89.44 238 ARG A N 1
ATOM 1935 C CA . ARG A 1 238 ? -7.371 -21.734 -12.281 1 89.44 238 ARG A CA 1
ATOM 1936 C C . ARG A 1 238 ? -8.367 -22.703 -12.922 1 89.44 238 ARG A C 1
ATOM 1938 O O . ARG A 1 238 ? -8.883 -22.422 -14.008 1 89.44 238 ARG A O 1
ATOM 1945 N N . VAL A 1 239 ? -8.461 -23.812 -12.227 1 90.31 239 VAL A N 1
ATOM 1946 C CA . VAL A 1 239 ? -9.43 -24.797 -12.688 1 90.31 239 VAL A CA 1
ATOM 1947 C C . VAL A 1 239 ? -10.664 -24.766 -11.797 1 90.31 239 VAL A C 1
ATOM 1949 O O . VAL A 1 239 ? -10.586 -25.062 -10.602 1 90.31 239 VAL A O 1
ATOM 1952 N N . LEU A 1 240 ? -11.797 -24.359 -12.391 1 84.94 240 LEU A N 1
ATOM 1953 C CA . LEU A 1 240 ? -13.039 -24.219 -11.641 1 84.94 240 LEU A CA 1
ATOM 1954 C C . LEU A 1 240 ? -14.141 -25.094 -12.234 1 84.94 240 LEU A C 1
ATOM 1956 O O . LEU A 1 240 ? -14.102 -25.422 -13.414 1 84.94 240 LEU A O 1
ATOM 1960 N N . GLU A 1 241 ? -14.938 -25.453 -11.328 1 82.69 241 GLU A N 1
ATOM 1961 C CA . GLU A 1 241 ? -16.141 -26.172 -11.766 1 82.69 241 GLU A CA 1
ATOM 1962 C C . GLU A 1 241 ? -17.375 -25.281 -11.648 1 82.69 241 GLU A C 1
ATOM 1964 O O . GLU A 1 241 ? -17.625 -24.688 -10.594 1 82.69 241 GLU A O 1
ATOM 1969 N N . ASP A 1 242 ? -18.078 -25.078 -12.711 1 77.19 242 ASP A N 1
ATOM 1970 C CA . ASP A 1 242 ? -19.25 -24.219 -12.695 1 77.19 242 ASP A CA 1
ATOM 1971 C C . ASP A 1 242 ? -20.469 -24.969 -12.141 1 77.19 242 ASP A C 1
ATOM 1973 O O . ASP A 1 242 ? -20.359 -26.141 -11.734 1 77.19 242 ASP A O 1
ATOM 1977 N N . GLY A 1 243 ? -21.562 -24.312 -12.023 1 70.75 243 GLY A N 1
ATOM 1978 C CA . GLY A 1 243 ? -22.781 -24.875 -11.469 1 70.75 243 GLY A CA 1
ATOM 1979 C C . GLY A 1 243 ? -23.328 -26.047 -12.258 1 70.75 243 GLY A C 1
ATOM 1980 O O . GLY A 1 243 ? -24 -26.906 -11.703 1 70.75 243 GLY A O 1
ATOM 1981 N N . LYS A 1 244 ? -22.969 -26.141 -13.531 1 74 244 LYS A N 1
ATOM 1982 C CA . LYS A 1 244 ? -23.406 -27.234 -14.391 1 74 244 LYS A CA 1
ATOM 1983 C C . LYS A 1 244 ? -22.406 -28.375 -14.383 1 74 244 LYS A C 1
ATOM 1985 O O . LYS A 1 244 ? -22.438 -29.25 -15.25 1 74 244 LYS A O 1
ATOM 1990 N N . GLN A 1 245 ? -21.406 -28.328 -13.469 1 73.75 245 GLN A N 1
ATOM 1991 C CA . GLN A 1 245 ? -20.391 -29.359 -13.273 1 73.75 245 GLN A CA 1
ATOM 1992 C C . GLN A 1 245 ? -19.438 -29.422 -14.469 1 73.75 245 GLN A C 1
ATOM 1994 O O . GLN A 1 245 ? -18.938 -30.484 -14.812 1 73.75 245 GLN A O 1
ATOM 1999 N N . GLN A 1 246 ? -19.438 -28.297 -15.117 1 79.88 246 GLN A N 1
ATOM 2000 C CA . GLN A 1 246 ? -18.469 -28.219 -16.203 1 79.88 246 GLN A CA 1
ATOM 2001 C C . GLN A 1 246 ? -17.172 -27.578 -15.734 1 79.88 246 GLN A C 1
ATOM 2003 O O . GLN A 1 246 ? -17.188 -26.578 -15.008 1 79.88 246 GLN A O 1
ATOM 2008 N N . VAL A 1 247 ? -16.094 -28.312 -16.062 1 85.12 247 VAL A N 1
ATOM 2009 C CA . VAL A 1 247 ? -14.781 -27.828 -15.641 1 85.12 247 VAL A CA 1
ATOM 2010 C C . VAL A 1 247 ? -14.297 -26.75 -16.609 1 85.12 247 VAL A C 1
ATOM 2012 O O . VAL A 1 247 ? -14.359 -26.938 -17.828 1 85.12 247 VAL A O 1
ATOM 2015 N N . GLN A 1 248 ? -13.922 -25.609 -16.078 1 87.19 248 GLN A N 1
ATOM 2016 C CA . GLN A 1 248 ? -13.391 -24.5 -16.891 1 87.19 248 GLN A CA 1
ATOM 2017 C C . GLN A 1 248 ? -11.992 -24.109 -16.422 1 87.19 248 GLN A C 1
ATOM 2019 O O . GLN A 1 248 ? -11.727 -24.016 -15.227 1 87.19 248 GLN A O 1
ATOM 2024 N N . VAL A 1 249 ? -11.133 -24.094 -17.438 1 91.44 249 VAL A N 1
ATOM 2025 C CA . VAL A 1 249 ? -9.812 -23.547 -17.156 1 91.44 249 VAL A CA 1
ATOM 2026 C C . VAL A 1 249 ? -9.805 -22.047 -17.406 1 91.44 249 VAL A C 1
ATOM 2028 O O . VAL A 1 249 ? -9.648 -21.594 -18.547 1 91.44 249 VAL A O 1
ATOM 2031 N N . VAL A 1 250 ? -9.852 -21.312 -16.406 1 90.94 250 VAL A N 1
ATOM 2032 C CA . VAL A 1 250 ? -10.023 -19.859 -16.5 1 90.94 250 VAL A CA 1
ATOM 2033 C C . VAL A 1 250 ? -8.695 -19.219 -16.891 1 90.94 250 VAL A C 1
ATOM 2035 O O . VAL A 1 250 ? -7.668 -19.469 -16.266 1 90.94 250 VAL A O 1
ATOM 2038 N N . GLY A 1 251 ? -8.758 -18.422 -17.938 1 92 251 GLY A N 1
ATOM 2039 C CA . GLY A 1 251 ? -7.582 -17.672 -18.359 1 92 251 GLY A CA 1
ATOM 2040 C C . GLY A 1 251 ? -6.801 -18.344 -19.469 1 92 251 GLY A C 1
ATOM 2041 O O . GLY A 1 251 ? -5.836 -17.781 -19.984 1 92 251 GLY A O 1
ATOM 2042 N N . LEU A 1 252 ? -7.172 -19.562 -19.828 1 95.31 252 LEU A N 1
ATOM 2043 C CA . LEU A 1 252 ? -6.445 -20.328 -20.844 1 95.31 252 LEU A CA 1
ATOM 2044 C C . LEU A 1 252 ? -6.57 -19.672 -22.219 1 95.31 252 LEU A C 1
ATOM 2046 O O . LEU A 1 252 ? -7.672 -19.297 -22.625 1 95.31 252 LEU A O 1
ATOM 2050 N N . THR A 1 253 ? -5.469 -19.469 -22.844 1 96.62 253 THR A N 1
ATOM 2051 C CA . THR A 1 253 ? -5.422 -18.859 -24.172 1 96.62 253 THR A CA 1
ATOM 2052 C C . THR A 1 253 ? -5.859 -19.859 -25.234 1 96.62 253 THR A C 1
ATOM 2054 O O . THR A 1 253 ? -5.332 -20.969 -25.312 1 96.62 253 THR A O 1
ATOM 2057 N N . GLU A 1 254 ? -6.855 -19.516 -25.938 1 96 254 GLU A N 1
ATOM 2058 C CA . GLU A 1 254 ? -7.281 -20.234 -27.141 1 96 254 GLU A CA 1
ATOM 2059 C C . GLU A 1 254 ? -7.008 -19.406 -28.391 1 96 254 GLU A C 1
ATOM 2061 O O . GLU A 1 254 ? -7.605 -18.359 -28.594 1 96 254 GLU A O 1
ATOM 2066 N N . ARG A 1 255 ? -6.125 -19.922 -29.266 1 97.19 255 ARG A N 1
ATOM 2067 C CA . ARG A 1 255 ? -5.719 -19.172 -30.453 1 97.19 255 ARG A CA 1
ATOM 2068 C C . ARG A 1 255 ? -6.359 -19.734 -31.703 1 97.19 255 ARG A C 1
ATOM 2070 O O . ARG A 1 255 ? -6.258 -20.938 -31.969 1 97.19 255 ARG A O 1
ATOM 2077 N N . HIS A 1 256 ? -6.984 -18.844 -32.469 1 96.62 256 HIS A N 1
ATOM 2078 C CA . HIS A 1 256 ? -7.531 -19.25 -33.75 1 96.62 256 HIS A CA 1
ATOM 2079 C C . HIS A 1 256 ? -6.422 -19.516 -34.75 1 96.62 256 HIS A C 1
ATOM 2081 O O . HIS A 1 256 ? -5.441 -18.766 -34.812 1 96.62 256 HIS A O 1
ATOM 2087 N N . VAL A 1 257 ? -6.586 -20.641 -35.438 1 97 257 VAL A N 1
ATOM 2088 C CA . VAL A 1 257 ? -5.578 -21.016 -36.438 1 97 257 VAL A CA 1
ATOM 2089 C C . VAL A 1 257 ? -6.242 -21.266 -37.781 1 97 257 VAL A C 1
ATOM 2091 O O . VAL A 1 257 ? -7.359 -21.797 -37.844 1 97 257 VAL A O 1
ATOM 2094 N N . GLU A 1 258 ? -5.539 -20.922 -38.844 1 95.06 258 GLU A N 1
ATOM 2095 C CA . GLU A 1 258 ? -6.102 -21.031 -40.188 1 95.06 258 GLU A CA 1
ATOM 2096 C C . GLU A 1 258 ? -5.359 -22.094 -41 1 95.06 258 GLU A C 1
ATOM 2098 O O . GLU A 1 258 ? -5.793 -22.453 -42.094 1 95.06 258 GLU A O 1
ATOM 2103 N N . GLY A 1 259 ? -4.289 -22.578 -40.438 1 94.19 259 GLY A N 1
ATOM 2104 C CA . GLY A 1 259 ? -3.506 -23.578 -41.156 1 94.19 259 GLY A CA 1
ATOM 2105 C C . GLY A 1 259 ? -2.465 -24.25 -40.281 1 94.19 259 GLY A C 1
ATOM 2106 O O . GLY A 1 259 ? -2.352 -23.938 -39.094 1 94.19 259 GLY A O 1
ATOM 2107 N N . VAL A 1 260 ? -1.757 -25.156 -40.938 1 93.12 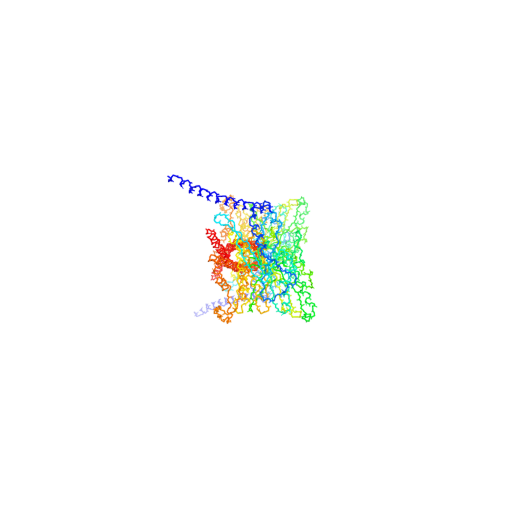260 VAL A N 1
ATOM 2108 C CA . VAL A 1 260 ? -0.779 -25.953 -40.188 1 93.12 260 VAL A CA 1
ATOM 2109 C C . VAL A 1 260 ? 0.381 -25.078 -39.75 1 93.12 260 VAL A C 1
ATOM 2111 O O . VAL A 1 260 ? 0.931 -25.281 -38.656 1 93.12 260 VAL A O 1
ATOM 2114 N N . GLU A 1 261 ? 0.704 -24.109 -40.5 1 94.06 261 GLU A N 1
ATOM 2115 C CA . GLU A 1 261 ? 1.815 -23.219 -40.156 1 94.06 261 GLU A CA 1
ATOM 2116 C C . GLU A 1 261 ? 1.551 -22.453 -38.875 1 94.06 261 GLU A C 1
ATOM 2118 O O . GLU A 1 261 ? 2.461 -22.25 -38.062 1 94.06 261 GLU A O 1
ATOM 2123 N N . ASP A 1 262 ? 0.324 -22.078 -38.75 1 95.5 262 ASP A N 1
ATOM 2124 C CA . ASP A 1 262 ? -0.055 -21.375 -37.531 1 95.5 262 ASP A CA 1
ATOM 2125 C C . ASP A 1 262 ? 0.143 -22.266 -36.312 1 95.5 262 ASP A C 1
ATOM 2127 O O . ASP A 1 262 ? 0.616 -21.797 -35.281 1 95.5 262 ASP A O 1
ATOM 2131 N N . VAL A 1 263 ? -0.194 -23.453 -36.5 1 95 263 VAL A N 1
ATOM 2132 C CA . VAL A 1 263 ? -0.129 -24.406 -35.375 1 95 263 VAL A CA 1
ATOM 2133 C C . VAL A 1 263 ? 1.329 -24.688 -35.031 1 95 263 VAL A C 1
ATOM 2135 O O . VAL A 1 263 ? 1.686 -24.75 -33.844 1 95 263 VAL A O 1
ATOM 2138 N N . LEU A 1 264 ? 2.123 -24.828 -36.031 1 93.44 264 LEU A N 1
ATOM 2139 C CA . LEU A 1 264 ? 3.541 -25.078 -35.781 1 93.44 264 LEU A CA 1
ATOM 2140 C C . LEU A 1 264 ? 4.172 -23.938 -35 1 93.44 264 LEU A C 1
ATOM 2142 O O . LEU A 1 264 ? 5.016 -24.156 -34.125 1 93.44 264 LEU A O 1
ATOM 2146 N N . LYS A 1 265 ? 3.75 -22.781 -35.312 1 95 265 LYS A N 1
ATOM 2147 C CA . LYS A 1 265 ? 4.234 -21.625 -34.562 1 95 265 LYS A CA 1
ATOM 2148 C C . LYS A 1 265 ? 3.818 -21.703 -33.094 1 95 265 LYS A C 1
ATOM 2150 O O . LYS A 1 265 ? 4.613 -21.406 -32.188 1 95 265 LYS A O 1
ATOM 2155 N N . LEU A 1 266 ? 2.604 -22.094 -32.875 1 95.25 266 LEU A N 1
ATOM 2156 C CA . LEU A 1 266 ? 2.102 -22.203 -31.531 1 95.25 266 LEU A CA 1
ATOM 2157 C C . LEU A 1 266 ? 2.875 -23.266 -30.75 1 95.25 266 LEU A C 1
ATOM 2159 O O . LEU A 1 266 ? 3.195 -23.062 -29.578 1 95.25 266 LEU A O 1
ATOM 2163 N N . ILE A 1 267 ? 3.16 -24.328 -31.391 1 92.19 267 ILE A N 1
ATOM 2164 C CA . ILE A 1 267 ? 3.904 -25.422 -30.766 1 92.19 267 ILE A CA 1
ATOM 2165 C C . ILE A 1 267 ? 5.305 -24.938 -30.391 1 92.19 267 ILE A C 1
ATOM 2167 O O . ILE A 1 267 ? 5.797 -25.219 -29.297 1 92.19 267 ILE A O 1
ATOM 2171 N N . GLN A 1 268 ? 5.836 -24.188 -31.25 1 90.19 268 GLN A N 1
ATOM 2172 C CA . GLN A 1 268 ? 7.172 -23.656 -31 1 90.19 268 GLN A CA 1
ATOM 2173 C C . GLN A 1 268 ? 7.168 -22.719 -29.797 1 90.19 268 GLN A C 1
ATOM 2175 O O . GLN A 1 268 ? 8.047 -22.797 -28.938 1 90.19 268 GLN A O 1
ATOM 2180 N N . VAL A 1 269 ? 6.191 -21.891 -29.844 1 92.19 269 VAL A N 1
ATOM 2181 C CA . VAL A 1 269 ? 6.066 -20.922 -28.75 1 92.19 269 VAL A CA 1
ATOM 2182 C C . VAL A 1 269 ? 5.855 -21.672 -27.438 1 92.19 269 VAL A C 1
ATOM 2184 O O . VAL A 1 269 ? 6.496 -21.359 -26.422 1 92.19 269 VAL A O 1
ATOM 2187 N N . GLY A 1 270 ? 4.996 -22.578 -27.422 1 91.75 270 GLY A N 1
ATOM 2188 C CA . GLY A 1 270 ? 4.707 -23.344 -26.219 1 91.75 270 GLY A CA 1
ATOM 2189 C C . GLY A 1 270 ? 5.895 -24.156 -25.719 1 91.75 270 GLY A C 1
ATOM 2190 O O . GLY A 1 270 ? 6.176 -24.172 -24.516 1 91.75 270 GLY A O 1
ATOM 2191 N N . ASN A 1 271 ? 6.59 -24.766 -26.625 1 86.38 271 ASN A N 1
ATOM 2192 C CA . ASN A 1 271 ? 7.762 -25.562 -26.25 1 86.38 271 ASN A CA 1
ATOM 2193 C C . ASN A 1 271 ? 8.867 -24.688 -25.672 1 86.38 271 ASN A C 1
ATOM 2195 O O . ASN A 1 271 ? 9.562 -25.078 -24.734 1 86.38 271 ASN A O 1
ATOM 2199 N N . ALA A 1 272 ? 9.023 -23.578 -26.281 1 86.25 272 ALA A N 1
ATOM 2200 C CA . ALA A 1 272 ? 10.016 -22.625 -25.766 1 86.25 272 ALA A CA 1
ATOM 2201 C C . ALA A 1 272 ? 9.672 -22.188 -24.359 1 86.25 272 ALA A C 1
ATOM 2203 O O . ALA A 1 272 ? 10.555 -22.094 -23.5 1 86.25 272 ALA A O 1
ATOM 2204 N N . ALA A 1 273 ? 8.438 -21.922 -24.188 1 88.75 273 ALA A N 1
ATOM 2205 C CA . ALA A 1 273 ? 7.996 -21.516 -22.859 1 88.75 273 ALA A CA 1
ATOM 2206 C C . ALA A 1 273 ? 8.219 -22.625 -21.844 1 88.75 273 ALA A C 1
ATOM 2208 O O . ALA A 1 273 ? 8.641 -22.359 -20.703 1 88.75 273 ALA A O 1
ATOM 2209 N N . ARG A 1 274 ? 7.965 -23.75 -22.266 1 85.69 274 ARG A N 1
ATOM 2210 C CA . ARG A 1 274 ? 8.07 -24.922 -21.391 1 85.69 274 ARG A CA 1
ATOM 2211 C C . ARG A 1 274 ? 9.516 -25.141 -20.953 1 85.69 274 ARG A C 1
ATOM 2213 O O . ARG A 1 274 ? 9.766 -25.547 -19.812 1 85.69 274 ARG A O 1
ATOM 2220 N N . THR A 1 275 ? 10.391 -24.781 -21.75 1 76.62 275 THR A N 1
ATOM 2221 C CA . THR A 1 275 ? 11.797 -25.047 -21.469 1 76.62 275 THR A CA 1
ATOM 2222 C C . THR A 1 275 ? 12.484 -23.828 -20.891 1 76.62 275 THR A C 1
ATOM 2224 O O . THR A 1 275 ? 13.633 -23.891 -20.453 1 76.62 275 THR A O 1
ATOM 2227 N N . SER A 1 276 ? 11.695 -22.656 -20.828 1 68.12 276 SER A N 1
ATOM 2228 C CA . SER A 1 276 ? 12.273 -21.406 -20.344 1 68.12 276 SER A CA 1
ATOM 2229 C C . SER A 1 276 ? 12.406 -21.422 -18.828 1 68.12 276 SER A C 1
ATOM 2231 O O . SER A 1 276 ? 11.508 -21.875 -18.109 1 68.12 276 SER A O 1
ATOM 2233 N N . GLY A 1 277 ? 13.711 -21.203 -18.156 1 56.62 277 GLY A N 1
ATOM 2234 C CA . GLY A 1 277 ? 13.977 -20.969 -16.75 1 56.62 277 GLY A CA 1
ATOM 2235 C C . GLY A 1 277 ? 14.852 -22.031 -16.125 1 56.62 277 GLY A C 1
ATOM 2236 O O . GLY A 1 277 ? 15.484 -21.812 -15.094 1 56.62 277 GLY A O 1
ATOM 2237 N N . GLN A 1 278 ? 14.414 -23.375 -16.344 1 53.44 278 GLN A N 1
ATOM 2238 C CA . GLN A 1 278 ? 15.148 -24.391 -15.594 1 53.44 278 GLN A CA 1
ATOM 2239 C C . GLN A 1 278 ? 16.5 -24.672 -16.234 1 53.44 278 GLN A C 1
ATOM 2241 O O . GLN A 1 278 ? 16.688 -24.484 -17.438 1 53.44 278 GLN A O 1
ATOM 2246 N N . THR A 1 279 ? 17.484 -24.609 -15.336 1 50.22 279 THR A N 1
ATOM 2247 C CA . THR A 1 279 ? 18.828 -24.984 -15.797 1 50.22 279 THR A CA 1
ATOM 2248 C C . THR A 1 279 ? 18.734 -26.047 -16.891 1 50.22 279 THR A C 1
ATOM 2250 O O . THR A 1 279 ? 19.5 -26 -17.875 1 50.22 279 THR A O 1
ATOM 2253 N N . SER A 1 280 ? 17.938 -27.266 -16.625 1 52.75 280 SER A N 1
ATOM 2254 C CA . SER A 1 280 ? 17.969 -28.219 -17.734 1 52.75 280 SER A CA 1
ATOM 2255 C C . SER A 1 280 ? 16.578 -28.484 -18.281 1 52.75 280 SER A C 1
ATOM 2257 O O . SER A 1 280 ? 15.656 -28.797 -17.516 1 52.75 280 SER A O 1
ATOM 2259 N N . ALA A 1 281 ? 16.203 -27.953 -19.484 1 49.66 281 ALA A N 1
ATOM 2260 C CA . ALA A 1 281 ? 15.008 -28.188 -20.281 1 49.66 281 ALA A CA 1
ATOM 2261 C C . ALA A 1 281 ? 14.453 -29.594 -20.031 1 49.66 281 ALA A C 1
ATOM 2263 O O . ALA A 1 281 ? 13.242 -29.766 -19.844 1 49.66 281 ALA A O 1
ATOM 2264 N N . ASN A 1 282 ? 15.32 -30.516 -19.922 1 54.31 282 ASN A N 1
ATOM 2265 C CA . ASN A 1 282 ? 14.922 -31.906 -19.781 1 54.31 282 ASN A CA 1
ATOM 2266 C C . ASN A 1 282 ? 14.352 -32.188 -18.391 1 54.31 282 ASN A C 1
ATOM 2268 O O . ASN A 1 282 ? 13.406 -32.969 -18.234 1 54.31 282 ASN A O 1
ATOM 2272 N N . GLN A 1 283 ? 14.789 -31.438 -17.484 1 66.12 283 GLN A N 1
ATOM 2273 C CA . GLN A 1 283 ? 14.375 -31.719 -16.109 1 66.12 283 GLN A CA 1
ATOM 2274 C C . GLN A 1 283 ? 12.945 -31.25 -15.867 1 66.12 283 GLN A C 1
ATOM 2276 O O . GLN A 1 283 ? 12.141 -31.953 -15.258 1 66.12 283 GLN A O 1
ATOM 2281 N N . HIS A 1 284 ? 12.602 -30.234 -16.516 1 74.81 284 HIS A N 1
ATOM 2282 C CA . HIS A 1 284 ? 11.258 -29.719 -16.281 1 74.81 284 HIS A CA 1
ATOM 2283 C C . HIS A 1 284 ? 10.219 -30.484 -17.094 1 74.81 284 HIS A C 1
ATOM 2285 O O . HIS A 1 284 ? 9.172 -30.859 -16.547 1 74.81 284 HIS A O 1
ATOM 2291 N N . SER A 1 285 ? 10.57 -30.828 -18.328 1 79.75 285 SER A N 1
ATOM 2292 C CA . SER A 1 285 ? 9.625 -31.516 -19.203 1 79.75 285 SER A CA 1
ATOM 2293 C C . SER A 1 285 ? 9.305 -32.906 -18.688 1 79.75 285 SER A C 1
ATOM 2295 O O . SER A 1 285 ? 8.211 -33.438 -18.906 1 79.75 285 SER A O 1
ATOM 2297 N N . SER A 1 286 ? 10.234 -33.438 -17.953 1 87 286 SER A N 1
ATOM 2298 C CA . SER A 1 286 ? 10.039 -34.812 -17.422 1 87 286 SER A CA 1
ATOM 2299 C C . SER A 1 286 ? 9.125 -34.812 -16.219 1 87 286 SER A C 1
ATOM 2301 O O . SER A 1 286 ? 8.641 -35.844 -15.789 1 87 286 SER A O 1
ATOM 2303 N N . ARG A 1 287 ? 8.852 -33.625 -15.758 1 89.44 287 ARG A N 1
ATOM 2304 C CA . ARG A 1 287 ? 8.102 -33.594 -14.5 1 89.44 287 ARG A CA 1
ATOM 2305 C C . ARG A 1 287 ? 6.75 -32.906 -14.695 1 89.44 287 ARG A C 1
ATOM 2307 O O . ARG A 1 287 ? 6.023 -32.688 -13.727 1 89.44 287 ARG A O 1
ATOM 2314 N N . SER A 1 288 ? 6.441 -32.531 -15.93 1 92.38 288 SER A N 1
ATOM 2315 C CA . SER A 1 288 ? 5.172 -31.875 -16.203 1 92.38 288 SER A CA 1
ATOM 2316 C C . SER A 1 288 ? 4.426 -32.562 -17.344 1 92.38 288 SER A C 1
ATOM 2318 O O . SER A 1 288 ? 5.035 -33.219 -18.188 1 92.38 288 SER A O 1
ATOM 2320 N N . HIS A 1 289 ? 3.117 -32.5 -17.234 1 95.31 289 HIS A N 1
ATOM 2321 C CA . HIS A 1 289 ? 2.281 -32.938 -18.359 1 95.31 289 HIS A CA 1
ATOM 2322 C C . HIS A 1 289 ? 2.057 -31.766 -19.328 1 95.31 289 HIS A C 1
ATOM 2324 O O . HIS A 1 289 ? 1.662 -30.672 -18.922 1 95.31 289 HIS A O 1
ATOM 2330 N N . ALA A 1 290 ? 2.361 -31.984 -20.594 1 95.69 290 ALA A N 1
ATOM 2331 C CA . ALA A 1 290 ? 2.041 -30.984 -21.625 1 95.69 290 ALA A CA 1
ATOM 2332 C C . ALA A 1 290 ? 0.775 -31.375 -22.375 1 95.69 290 ALA A C 1
ATOM 2334 O O . ALA A 1 290 ? 0.645 -32.5 -22.844 1 95.69 290 ALA A O 1
ATOM 2335 N N . VAL A 1 291 ? -0.164 -30.453 -22.453 1 96.44 291 VAL A N 1
ATOM 2336 C CA . VAL A 1 291 ? -1.448 -30.719 -23.094 1 96.44 291 VAL A CA 1
ATOM 2337 C C . VAL A 1 291 ? -1.665 -29.75 -24.25 1 96.44 291 VAL A C 1
ATOM 2339 O O . VAL A 1 291 ? -1.751 -28.547 -24.031 1 96.44 291 VAL A O 1
ATOM 2342 N N . PHE A 1 292 ? -1.685 -30.281 -25.438 1 96.94 292 PHE A N 1
ATOM 2343 C CA . PHE A 1 292 ? -2.027 -29.516 -26.625 1 96.94 292 PHE A CA 1
ATOM 2344 C C . PHE A 1 292 ? -3.42 -29.875 -27.125 1 96.94 292 PHE A C 1
ATOM 2346 O O . PHE A 1 292 ? -3.703 -31.047 -27.391 1 96.94 292 PHE A O 1
ATOM 2353 N N . GLN A 1 293 ? -4.246 -28.891 -27.297 1 97 293 GLN A N 1
ATOM 2354 C CA . GLN A 1 293 ? -5.625 -29.188 -27.656 1 97 293 GLN A CA 1
ATOM 2355 C C . GLN A 1 293 ? -5.996 -28.516 -28.984 1 97 293 GLN A C 1
ATOM 2357 O O . GLN A 1 293 ? -5.609 -27.375 -29.234 1 97 293 GLN A O 1
ATOM 2362 N N . ILE A 1 294 ? -6.637 -29.25 -29.781 1 97.44 294 ILE A N 1
ATOM 2363 C CA . ILE A 1 294 ? -7.266 -28.75 -31 1 97.44 294 ILE A CA 1
ATOM 2364 C C . ILE A 1 294 ? -8.781 -28.734 -30.828 1 97.44 294 ILE A C 1
ATOM 2366 O O . ILE A 1 294 ? -9.406 -29.766 -30.609 1 97.44 294 ILE A O 1
ATOM 2370 N N . ILE A 1 295 ? -9.336 -27.516 -31 1 96.81 295 ILE A N 1
ATOM 2371 C CA . ILE A 1 295 ? -10.742 -27.328 -30.656 1 96.81 295 ILE A CA 1
ATOM 2372 C C . ILE A 1 295 ? -11.523 -26.922 -31.906 1 96.81 295 ILE A C 1
ATOM 2374 O O . ILE A 1 295 ? -11.148 -25.984 -32.625 1 96.81 295 ILE A O 1
ATOM 2378 N N . LEU A 1 296 ? -12.555 -27.625 -32.188 1 97.5 296 LEU A N 1
ATOM 2379 C CA . LEU A 1 296 ? -13.461 -27.328 -33.281 1 97.5 296 LEU A CA 1
ATOM 2380 C C . LEU A 1 296 ? -14.742 -26.688 -32.75 1 97.5 296 LEU A C 1
ATOM 2382 O O . LEU A 1 296 ? -15.422 -27.25 -31.891 1 97.5 296 LEU A O 1
ATOM 2386 N N . ARG A 1 297 ? -15.008 -25.562 -33.344 1 96.75 297 ARG A N 1
ATOM 2387 C CA . ARG A 1 297 ? -16.234 -24.859 -32.969 1 96.75 297 ARG A CA 1
ATOM 2388 C C . ARG A 1 297 ? -17.031 -24.469 -34.188 1 96.75 297 ARG A C 1
ATOM 2390 O O . ARG A 1 297 ? -16.484 -24.312 -35.281 1 96.75 297 ARG A O 1
ATOM 2397 N N . TYR A 1 298 ? -18.328 -24.328 -33.938 1 95.38 298 TYR A N 1
ATOM 2398 C CA . TYR A 1 298 ? -19.172 -23.781 -35 1 95.38 298 TYR A CA 1
ATOM 2399 C C . TYR A 1 298 ? -18.844 -22.312 -35.281 1 95.38 298 TYR A C 1
ATOM 2401 O O . TYR A 1 298 ? -18.688 -21.531 -34.344 1 95.38 298 TYR A O 1
ATOM 2409 N N . GLY A 1 299 ? -18.703 -21.969 -36.5 1 89.44 299 GLY A N 1
ATOM 2410 C CA . GLY A 1 299 ? -18.344 -20.609 -36.875 1 89.44 299 GLY A CA 1
ATOM 2411 C C . GLY A 1 299 ? -19.344 -19.562 -36.406 1 89.44 299 GLY A C 1
ATOM 2412 O O . GLY A 1 299 ? -18.953 -18.484 -35.969 1 89.44 299 GLY A O 1
ATOM 2413 N N . SER A 1 300 ? -20.578 -19.859 -36.438 1 87.56 300 SER A N 1
ATOM 2414 C CA . SER A 1 300 ? -21.656 -18.906 -36.156 1 87.56 300 SER A CA 1
ATOM 2415 C C . SER A 1 300 ? -21.891 -18.781 -34.656 1 87.56 300 SER A C 1
ATOM 2417 O O . SER A 1 300 ? -21.906 -17.672 -34.125 1 87.56 300 SER A O 1
ATOM 2419 N N . THR A 1 301 ? -21.953 -19.891 -33.938 1 87.56 301 THR A N 1
ATOM 2420 C CA . THR A 1 301 ? -22.375 -19.891 -32.531 1 87.56 301 THR A CA 1
ATOM 2421 C C . THR A 1 301 ? -21.156 -19.984 -31.609 1 87.56 301 THR A C 1
ATOM 2423 O O . THR A 1 301 ? -21.266 -19.719 -30.406 1 87.56 301 THR A O 1
ATOM 2426 N N . HIS A 1 302 ? -20.062 -20.422 -32.156 1 89.44 302 HIS A N 1
ATOM 2427 C CA . HIS A 1 302 ? -18.844 -20.641 -31.391 1 89.44 302 HIS A CA 1
ATOM 2428 C C . HIS A 1 302 ? -19.016 -21.734 -30.344 1 89.44 302 HIS A C 1
ATOM 2430 O O . HIS A 1 302 ? -18.234 -21.828 -29.406 1 89.44 302 HIS A O 1
ATOM 2436 N N . ARG A 1 303 ? -20.062 -22.453 -30.594 1 92.94 303 ARG A N 1
ATOM 2437 C CA . ARG A 1 303 ? -20.297 -23.609 -29.719 1 92.94 303 ARG A CA 1
ATOM 2438 C C . ARG A 1 303 ? -19.297 -24.719 -30.031 1 92.94 303 ARG A C 1
ATOM 2440 O O . ARG A 1 303 ? -18.969 -24.969 -31.188 1 92.94 303 ARG A O 1
ATOM 2447 N N . LEU A 1 304 ? -18.922 -25.438 -28.969 1 92.94 304 LEU A N 1
ATOM 2448 C CA . LEU A 1 304 ? -17.953 -26.516 -29.109 1 92.94 304 LEU A CA 1
ATOM 2449 C C . LEU A 1 304 ? -18.547 -27.688 -29.875 1 92.94 304 LEU A C 1
ATOM 2451 O O . LEU A 1 304 ? -19.672 -28.125 -29.594 1 92.94 304 LEU A O 1
ATOM 2455 N N . HIS A 1 305 ? -17.859 -28.141 -30.922 1 95.5 305 HIS A N 1
ATOM 2456 C CA . HIS A 1 305 ? -18.266 -29.297 -31.703 1 95.5 305 HIS A CA 1
ATOM 2457 C C . HIS A 1 305 ? -17.438 -30.531 -31.375 1 95.5 305 HIS A C 1
ATOM 2459 O O . HIS A 1 305 ? -17.969 -31.625 -31.219 1 95.5 305 HIS A O 1
ATOM 2465 N N . GLY A 1 306 ? -16.125 -30.375 -31.234 1 95.5 306 GLY A N 1
ATOM 2466 C CA . GLY A 1 306 ? -15.188 -31.453 -30.922 1 95.5 306 GLY A CA 1
ATOM 2467 C C . GLY A 1 306 ? -13.859 -30.938 -30.391 1 95.5 306 GLY A C 1
ATOM 2468 O O . GLY A 1 306 ? -13.508 -29.781 -30.594 1 95.5 306 GLY A O 1
ATOM 2469 N N . LYS A 1 307 ? -13.164 -31.875 -29.734 1 96 307 LYS A N 1
ATOM 2470 C CA . LYS A 1 307 ? -11.891 -31.5 -29.125 1 96 307 LYS A CA 1
ATOM 2471 C C . LYS A 1 307 ? -10.906 -32.656 -29.141 1 96 307 LYS A C 1
ATOM 2473 O O . LYS A 1 307 ? -11.273 -33.812 -28.859 1 96 307 LYS A O 1
ATOM 2478 N N . PHE A 1 308 ? -9.719 -32.375 -29.609 1 97.56 308 PHE A N 1
ATOM 2479 C CA . PHE A 1 308 ? -8.625 -33.344 -29.609 1 97.56 308 PHE A CA 1
ATOM 2480 C C . PHE A 1 308 ? -7.551 -32.938 -28.609 1 97.56 308 PHE A C 1
ATOM 2482 O O . PHE A 1 308 ? -6.883 -31.922 -28.781 1 97.56 308 PHE A O 1
ATOM 2489 N N . SER A 1 309 ? -7.406 -33.75 -27.594 1 97.44 309 SER A N 1
ATOM 2490 C CA . SER A 1 309 ? -6.375 -33.5 -26.594 1 97.44 309 SER A CA 1
ATOM 2491 C C . SER A 1 309 ? -5.172 -34.406 -26.797 1 97.44 309 SER A C 1
ATOM 2493 O O . SER A 1 309 ? -5.285 -35.625 -26.688 1 97.44 309 SER A O 1
ATOM 2495 N N . LEU A 1 310 ? -4.086 -33.812 -27.109 1 97.62 310 LEU A N 1
ATOM 2496 C CA . LEU A 1 310 ? -2.811 -34.531 -27.25 1 97.62 310 LEU A CA 1
ATOM 2497 C C . LEU A 1 310 ? -1.917 -34.25 -26.031 1 97.62 310 LEU A C 1
ATOM 2499 O O . LEU A 1 310 ? -1.56 -33.125 -25.75 1 97.62 310 LEU A O 1
ATOM 2503 N N . ILE A 1 311 ? -1.558 -35.344 -25.375 1 97.19 311 ILE A N 1
ATOM 2504 C CA . ILE A 1 311 ? -0.93 -35.125 -24.062 1 97.19 311 ILE A CA 1
ATOM 2505 C C . ILE A 1 311 ? 0.434 -35.812 -24.047 1 97.19 311 ILE A C 1
ATOM 2507 O O . ILE A 1 311 ? 0.545 -37 -24.375 1 97.19 311 ILE A O 1
ATOM 2511 N N . ASP A 1 312 ? 1.435 -35.094 -23.75 1 95.94 312 ASP A N 1
ATOM 2512 C CA . ASP A 1 312 ? 2.758 -35.594 -23.406 1 95.94 312 ASP A CA 1
ATOM 2513 C C . ASP A 1 312 ? 2.924 -35.688 -21.891 1 95.94 312 ASP A C 1
ATOM 2515 O O . ASP A 1 312 ? 3.137 -34.688 -21.219 1 95.94 312 ASP A O 1
ATOM 2519 N N . LEU A 1 313 ? 2.824 -36.875 -21.375 1 96.75 313 LEU A N 1
ATOM 2520 C CA . LEU A 1 313 ? 2.801 -37.094 -19.922 1 96.75 313 LEU A CA 1
ATOM 2521 C C . LEU A 1 313 ? 4.199 -36.938 -19.344 1 96.75 313 LEU A C 1
ATOM 2523 O O . LEU A 1 313 ? 5.195 -37.125 -20.047 1 96.75 313 LEU A O 1
ATOM 2527 N N . ALA A 1 314 ? 4.219 -36.656 -18.016 1 94.69 314 ALA A N 1
ATOM 2528 C CA . ALA A 1 314 ? 5.48 -36.656 -17.281 1 94.69 314 ALA A CA 1
ATOM 2529 C C . ALA A 1 314 ? 6.078 -38.062 -17.219 1 94.69 314 ALA A C 1
ATOM 2531 O O . ALA A 1 314 ? 5.383 -39.062 -17.453 1 94.69 314 ALA A O 1
ATOM 2532 N N . GLY A 1 315 ? 7.371 -38.062 -16.969 1 93.56 315 GLY A N 1
ATOM 2533 C CA . GLY A 1 315 ? 7.984 -39.375 -16.781 1 93.56 315 GLY A CA 1
ATOM 2534 C C . GLY A 1 315 ? 7.395 -40.156 -15.617 1 93.56 315 GLY A C 1
ATOM 2535 O O . GLY A 1 315 ? 7.367 -39.656 -14.484 1 93.56 315 GLY A O 1
ATOM 2536 N N . ASN A 1 316 ? 6.914 -41.312 -15.906 1 92.12 316 ASN A N 1
ATOM 2537 C CA . ASN A 1 316 ? 6.238 -42.094 -14.867 1 92.12 316 ASN A CA 1
ATOM 2538 C C . ASN A 1 316 ? 7.207 -42.5 -13.766 1 92.12 316 ASN A C 1
ATOM 2540 O O . ASN A 1 316 ? 6.793 -42.781 -12.633 1 92.12 316 ASN A O 1
ATOM 2544 N N . GLU A 1 317 ? 8.516 -42.531 -14.055 1 89.12 317 GLU A N 1
ATOM 2545 C CA . GLU A 1 317 ? 9.523 -42.938 -13.062 1 89.12 317 GLU A CA 1
ATOM 2546 C C . GLU A 1 317 ? 9.688 -41.844 -12 1 89.12 317 GLU A C 1
ATOM 2548 O O . GLU A 1 317 ? 10.195 -42.094 -10.914 1 89.12 317 GLU A O 1
ATOM 2553 N N . ARG A 1 318 ? 9.297 -40.688 -12.328 1 85.5 318 ARG A N 1
ATOM 2554 C CA . ARG A 1 318 ? 9.43 -39.562 -11.406 1 85.5 318 ARG A CA 1
ATOM 2555 C C . ARG A 1 318 ? 8.508 -39.75 -10.203 1 85.5 318 ARG A C 1
ATOM 2557 O O . ARG A 1 318 ? 8.703 -39.094 -9.172 1 85.5 318 ARG A O 1
ATOM 2564 N N . GLY A 1 319 ? 7.539 -40.531 -10.32 1 82.19 319 GLY A N 1
ATOM 2565 C CA . GLY A 1 319 ? 6.68 -40.844 -9.195 1 82.19 319 GLY A CA 1
ATOM 2566 C C . GLY A 1 319 ? 7.434 -41.438 -8.016 1 82.19 319 GLY A C 1
ATOM 2567 O O . GLY A 1 319 ? 6.988 -41.344 -6.871 1 82.19 319 GLY A O 1
ATOM 2568 N N . ALA A 1 320 ? 8.539 -42.031 -8.336 1 77.69 320 ALA A N 1
ATOM 2569 C CA . ALA A 1 320 ? 9.328 -42.688 -7.289 1 77.69 320 ALA A CA 1
ATOM 2570 C C . ALA A 1 320 ? 10.109 -41.656 -6.48 1 77.69 320 ALA A C 1
ATOM 2572 O O . ALA A 1 320 ? 10.68 -41.969 -5.434 1 77.69 320 ALA A O 1
ATOM 2573 N N . ASP A 1 321 ? 10.078 -40.469 -6.957 1 81.38 321 ASP A N 1
ATOM 2574 C CA . ASP A 1 321 ? 10.844 -39.406 -6.297 1 81.38 321 ASP A CA 1
ATOM 2575 C C . ASP A 1 321 ? 10.156 -38.969 -5.012 1 81.38 321 ASP A C 1
ATOM 2577 O O . ASP A 1 321 ? 10.547 -37.969 -4.414 1 81.38 321 ASP A O 1
ATOM 2581 N N . THR A 1 322 ? 9.211 -39.562 -4.562 1 76.38 322 THR A N 1
ATOM 2582 C CA . THR A 1 322 ? 8.508 -39.25 -3.326 1 76.38 322 THR A CA 1
ATOM 2583 C C . THR A 1 322 ? 9.414 -39.438 -2.117 1 76.38 322 THR A C 1
ATOM 2585 O O . THR A 1 322 ? 9.102 -39 -1.015 1 76.38 322 THR A O 1
ATOM 2588 N N . HIS A 1 323 ? 10.656 -40.031 -2.338 1 77.44 323 HIS A N 1
ATOM 2589 C CA . HIS A 1 323 ? 11.578 -40.312 -1.243 1 77.44 323 HIS A CA 1
ATOM 2590 C C . HIS A 1 323 ? 12.719 -39.281 -1.213 1 77.44 323 HIS A C 1
ATOM 2592 O O . HIS A 1 323 ? 13.648 -39.406 -0.411 1 77.44 323 HIS A O 1
ATOM 2598 N N . SER A 1 324 ? 12.57 -38.344 -1.986 1 78.75 324 SER A N 1
ATOM 2599 C CA . SER A 1 324 ? 13.609 -37.312 -2.066 1 78.75 324 SER A CA 1
ATOM 2600 C C . SER A 1 324 ? 13.672 -36.5 -0.787 1 78.75 324 SER A C 1
ATOM 2602 O O . SER A 1 324 ? 12.703 -36.438 -0.025 1 78.75 324 SER A O 1
ATOM 2604 N N . SER A 1 325 ? 14.828 -35.875 -0.604 1 75.94 325 SER A N 1
ATOM 2605 C CA . SER A 1 325 ? 14.984 -35 0.536 1 75.94 325 SER A CA 1
ATOM 2606 C C . SER A 1 325 ? 14.336 -33.625 0.268 1 75.94 325 SER A C 1
ATOM 2608 O O . SER A 1 325 ? 13.977 -32.906 1.203 1 75.94 325 SER A O 1
ATOM 2610 N N . ASN A 1 326 ? 14.234 -33.375 -0.913 1 83.94 326 ASN A N 1
ATOM 2611 C CA . ASN A 1 326 ? 13.633 -32.125 -1.3 1 83.94 326 ASN A CA 1
ATOM 2612 C C . ASN A 1 326 ? 12.109 -32.219 -1.375 1 83.94 326 ASN A C 1
ATOM 2614 O O . ASN A 1 326 ? 11.57 -33.062 -2.094 1 83.94 326 ASN A O 1
ATOM 2618 N N . ARG A 1 327 ? 11.445 -31.328 -0.708 1 84.44 327 ARG A N 1
ATOM 2619 C CA . ARG A 1 327 ? 9.992 -31.359 -0.611 1 84.44 327 ARG A CA 1
ATOM 2620 C C . ARG A 1 327 ? 9.344 -31.156 -1.978 1 84.44 327 ARG A C 1
ATOM 2622 O O . ARG A 1 327 ? 8.375 -31.844 -2.32 1 84.44 327 ARG A O 1
ATOM 2629 N N . ASN A 1 328 ? 9.867 -30.25 -2.723 1 85.06 328 ASN A N 1
ATOM 2630 C CA . ASN A 1 328 ? 9.297 -30 -4.043 1 85.06 328 ASN A CA 1
ATOM 2631 C C . ASN A 1 328 ? 9.336 -31.25 -4.922 1 85.06 328 ASN A C 1
ATOM 2633 O O . ASN A 1 328 ? 8.367 -31.562 -5.617 1 85.06 328 ASN A O 1
ATOM 2637 N N . THR A 1 329 ? 10.383 -31.906 -4.793 1 87.62 329 THR A N 1
ATOM 2638 C CA . THR A 1 329 ? 10.547 -33.125 -5.578 1 87.62 329 THR A CA 1
ATOM 2639 C C . THR A 1 329 ? 9.594 -34.219 -5.098 1 87.62 329 THR A C 1
ATOM 2641 O O . THR A 1 329 ? 9.039 -34.969 -5.906 1 87.62 329 THR A O 1
ATOM 2644 N N . ARG A 1 330 ? 9.359 -34.25 -3.824 1 88.19 330 ARG A N 1
ATOM 2645 C CA . ARG A 1 330 ? 8.406 -35.219 -3.283 1 88.19 330 ARG A CA 1
ATOM 2646 C C . ARG A 1 330 ? 6.984 -34.875 -3.746 1 88.19 330 ARG A C 1
ATOM 2648 O O . ARG A 1 330 ? 6.234 -35.781 -4.129 1 88.19 330 ARG A O 1
ATOM 2655 N N . MET A 1 331 ? 6.719 -33.688 -3.74 1 87.69 331 MET A N 1
ATOM 2656 C CA . MET A 1 331 ? 5.383 -33.25 -4.137 1 87.69 331 MET A CA 1
ATOM 2657 C C . MET A 1 331 ? 5.137 -33.531 -5.617 1 87.69 331 MET A C 1
ATOM 2659 O O . MET A 1 331 ? 4.059 -33.969 -6.004 1 87.69 331 MET A O 1
ATOM 2663 N N . GLU A 1 332 ? 6.117 -33.25 -6.344 1 89 332 GLU A N 1
ATOM 2664 C CA . GLU A 1 332 ? 6.023 -33.531 -7.773 1 89 332 GLU A CA 1
ATOM 2665 C C . GLU A 1 332 ? 5.773 -35 -8.039 1 89 332 GLU A C 1
ATOM 2667 O O . GLU A 1 332 ? 4.887 -35.344 -8.812 1 89 332 GLU A O 1
ATOM 2672 N N . GLY A 1 333 ? 6.605 -35.75 -7.359 1 90.5 333 GLY A N 1
ATOM 2673 C CA . GLY A 1 333 ? 6.457 -37.188 -7.516 1 90.5 333 GLY A CA 1
ATOM 2674 C C . GLY A 1 333 ? 5.09 -37.688 -7.094 1 90.5 333 GLY A C 1
ATOM 2675 O O . GLY A 1 333 ? 4.48 -38.5 -7.793 1 90.5 333 GLY A O 1
ATOM 2676 N N . ALA A 1 334 ? 4.664 -37.188 -6.039 1 88.62 334 ALA A N 1
ATOM 2677 C CA . ALA A 1 334 ? 3.357 -37.594 -5.527 1 88.62 334 ALA A CA 1
ATOM 2678 C C . ALA A 1 334 ? 2.246 -37.188 -6.496 1 88.62 334 ALA A C 1
ATOM 2680 O O . ALA A 1 334 ? 1.307 -37.969 -6.715 1 88.62 334 ALA A O 1
ATOM 2681 N N . GLU A 1 335 ? 2.367 -36.062 -7.039 1 91.62 335 GLU A N 1
ATOM 2682 C CA . GLU A 1 335 ? 1.34 -35.594 -7.961 1 91.62 335 GLU A CA 1
ATOM 2683 C C . GLU A 1 335 ? 1.353 -36.375 -9.266 1 91.62 335 GLU A C 1
ATOM 2685 O O . GLU A 1 335 ? 0.299 -36.625 -9.852 1 91.62 335 GLU A O 1
ATOM 2690 N N . ILE A 1 336 ? 2.514 -36.656 -9.719 1 92.62 336 ILE A N 1
ATOM 2691 C CA . ILE A 1 336 ? 2.615 -37.469 -10.93 1 92.62 336 ILE A CA 1
ATOM 2692 C C . ILE A 1 336 ? 1.954 -38.812 -10.695 1 92.62 336 ILE A C 1
ATOM 2694 O O . ILE A 1 336 ? 1.136 -39.281 -11.5 1 92.62 336 ILE A O 1
ATOM 2698 N N . ASN A 1 337 ? 2.244 -39.438 -9.562 1 90.5 337 ASN A N 1
ATOM 2699 C CA . ASN A 1 337 ? 1.638 -40.719 -9.242 1 90.5 337 ASN A CA 1
ATOM 2700 C C . ASN A 1 337 ? 0.119 -40.625 -9.148 1 90.5 337 ASN A C 1
ATOM 2702 O O . ASN A 1 337 ? -0.602 -41.469 -9.688 1 90.5 337 ASN A O 1
ATOM 2706 N N . LYS A 1 338 ? -0.252 -39.656 -8.492 1 91.38 338 LYS A N 1
ATOM 2707 C CA . LYS A 1 338 ? -1.683 -39.438 -8.305 1 91.38 338 LYS A CA 1
ATOM 2708 C C . LYS A 1 338 ? -2.387 -39.219 -9.648 1 91.38 338 LYS A C 1
ATOM 2710 O O . LYS A 1 338 ? -3.447 -39.812 -9.891 1 91.38 338 LYS A O 1
ATOM 2715 N N . SER A 1 339 ? -1.812 -38.406 -10.453 1 93.75 339 SER A N 1
ATOM 2716 C CA . SER A 1 339 ? -2.406 -38.125 -11.758 1 93.75 339 SER A CA 1
ATOM 2717 C C . SER A 1 339 ? -2.467 -39.375 -12.625 1 93.75 339 SER A C 1
ATOM 2719 O O . SER A 1 339 ? -3.463 -39.594 -13.312 1 93.75 339 SER A O 1
ATOM 2721 N N . LEU A 1 340 ? -1.407 -40.188 -12.609 1 94 340 LEU A N 1
ATOM 2722 C CA . LEU A 1 340 ? -1.362 -41.375 -13.438 1 94 340 LEU A CA 1
ATOM 2723 C C . LEU A 1 340 ? -2.34 -42.438 -12.93 1 94 340 LEU A C 1
ATOM 2725 O O . LEU A 1 340 ? -2.982 -43.125 -13.719 1 94 340 LEU A O 1
ATOM 2729 N N . LEU A 1 341 ? -2.455 -42.5 -11.672 1 91.56 341 LEU A N 1
ATOM 2730 C CA . LEU A 1 341 ? -3.414 -43.438 -11.086 1 91.56 341 LEU A CA 1
ATOM 2731 C C . LEU A 1 341 ? -4.844 -43.031 -11.445 1 91.56 341 LEU A C 1
ATOM 2733 O O . LEU A 1 341 ? -5.641 -43.875 -11.859 1 91.56 341 LEU A O 1
ATOM 2737 N N . ALA A 1 342 ? -5.113 -41.781 -11.219 1 92.75 342 ALA A N 1
ATOM 2738 C CA . ALA A 1 342 ? -6.438 -41.281 -11.57 1 92.75 342 ALA A CA 1
ATOM 2739 C C . ALA A 1 342 ? -6.73 -41.469 -13.055 1 92.75 342 ALA A C 1
ATOM 2741 O O . ALA A 1 342 ? -7.84 -41.875 -13.43 1 92.75 342 ALA A O 1
ATOM 2742 N N . LEU A 1 343 ? -5.742 -41.188 -13.852 1 94 343 LEU A N 1
ATOM 2743 C CA . LEU A 1 343 ? -5.891 -41.375 -15.297 1 94 343 LEU A CA 1
ATOM 2744 C C . LEU A 1 343 ? -6.227 -42.812 -15.648 1 94 343 LEU A C 1
ATOM 2746 O O . LEU A 1 343 ? -7.152 -43.062 -16.422 1 94 343 LEU A O 1
ATOM 2750 N N . LYS A 1 344 ? -5.512 -43.688 -15.062 1 92.25 344 LYS A N 1
ATOM 2751 C CA . LYS A 1 344 ? -5.738 -45.125 -15.289 1 92.25 344 LYS A CA 1
ATOM 2752 C C . LYS A 1 344 ? -7.188 -45.5 -15 1 92.25 344 LYS A C 1
ATOM 2754 O O . LYS A 1 344 ? -7.848 -46.125 -15.828 1 92.25 344 LYS A O 1
ATOM 2759 N N . GLU A 1 345 ? -7.691 -45 -13.922 1 90.31 345 GLU A N 1
ATOM 2760 C CA . GLU A 1 345 ? -9.047 -45.375 -13.516 1 90.31 345 GLU A CA 1
ATOM 2761 C C . GLU A 1 345 ? -10.086 -44.688 -14.391 1 90.31 345 GLU A C 1
ATOM 2763 O O . GLU A 1 345 ? -11.156 -45.219 -14.664 1 90.31 345 GLU A O 1
ATOM 2768 N N . CYS A 1 346 ? -9.789 -43.5 -14.781 1 90.88 346 CYS A N 1
ATOM 2769 C CA . CYS A 1 346 ? -10.711 -42.812 -15.664 1 90.88 346 CYS A CA 1
ATOM 2770 C C . CYS A 1 346 ? -10.805 -43.5 -17.016 1 90.88 346 CYS A C 1
ATOM 2772 O O . CYS A 1 346 ? -11.898 -43.625 -17.578 1 90.88 346 CYS A O 1
ATOM 2774 N N . ILE A 1 347 ? -9.641 -43.906 -17.547 1 90.06 347 ILE A N 1
ATOM 2775 C CA . ILE A 1 347 ? -9.648 -44.625 -18.828 1 90.06 347 ILE A CA 1
ATOM 2776 C C . ILE A 1 347 ? -10.391 -45.938 -18.688 1 90.06 347 ILE A C 1
ATOM 2778 O O . ILE A 1 347 ? -11.18 -46.312 -19.562 1 90.06 347 ILE A O 1
ATOM 2782 N N . ARG A 1 348 ? -10.188 -46.594 -17.625 1 86.06 348 ARG A N 1
ATOM 2783 C CA . ARG A 1 348 ? -10.852 -47.875 -17.359 1 86.06 348 ARG A CA 1
ATOM 2784 C C . ARG A 1 348 ? -12.359 -47.688 -17.266 1 86.06 348 ARG A C 1
ATOM 2786 O O . ARG A 1 348 ? -13.125 -48.531 -17.719 1 86.06 348 ARG A O 1
ATOM 2793 N N . ALA A 1 349 ? -12.758 -46.594 -16.719 1 83.94 349 ALA A N 1
ATOM 2794 C CA . ALA A 1 349 ? -14.18 -46.312 -16.547 1 83.94 349 ALA A CA 1
ATOM 2795 C C . ALA A 1 349 ? -14.844 -46 -17.891 1 83.94 349 ALA A C 1
ATOM 2797 O O . ALA A 1 349 ? -16.047 -46.188 -18.062 1 83.94 349 ALA A O 1
ATOM 2798 N N . LEU A 1 350 ? -14.156 -45.406 -18.828 1 82.44 350 LEU A N 1
ATOM 2799 C CA . LEU A 1 350 ? -14.664 -45.094 -20.172 1 82.44 350 LEU A CA 1
ATOM 2800 C C . LEU A 1 350 ? -15.195 -46.344 -20.844 1 82.44 350 LEU A C 1
ATOM 2802 O O . LEU A 1 350 ? -16.219 -46.312 -21.531 1 82.44 350 LEU A O 1
ATOM 2806 N N . GLY A 1 351 ? -14.586 -47.438 -20.578 1 72.94 351 GLY A N 1
ATOM 2807 C CA . GLY A 1 351 ? -14.992 -48.719 -21.188 1 72.94 351 GLY A CA 1
ATOM 2808 C C . GLY A 1 351 ? -16.156 -49.375 -20.469 1 72.94 351 GLY A C 1
ATOM 2809 O O . GLY A 1 351 ? -16.766 -50.312 -21 1 72.94 351 GLY A O 1
ATOM 2810 N N . ARG A 1 352 ? -16.469 -48.75 -19.281 1 74.81 352 ARG A N 1
ATOM 2811 C CA . ARG A 1 352 ? -17.516 -49.344 -18.469 1 74.81 352 ARG A CA 1
ATOM 2812 C C . ARG A 1 352 ? -18.719 -48.406 -18.328 1 74.81 352 ARG A C 1
ATOM 2814 O O . ARG A 1 352 ? -18.625 -47.375 -17.656 1 74.81 352 ARG A O 1
ATOM 2821 N N . LYS A 1 353 ? -19.734 -48.75 -19.062 1 66.56 353 LYS A N 1
ATOM 2822 C CA . LYS A 1 353 ? -20.906 -47.875 -19 1 66.56 353 LYS A CA 1
ATOM 2823 C C . LYS A 1 353 ? -21.422 -47.75 -17.562 1 66.56 353 LYS A C 1
ATOM 2825 O O . LYS A 1 353 ? -21.578 -48.75 -16.859 1 66.56 353 LYS A O 1
ATOM 2830 N N . GLY A 1 354 ? -21.516 -46.562 -17.047 1 66.06 354 GLY A N 1
ATOM 2831 C CA . GLY A 1 354 ? -22.141 -46.281 -15.766 1 66.06 354 GLY A CA 1
ATOM 2832 C C . GLY A 1 354 ? -21.156 -46.25 -14.617 1 66.06 354 GLY A C 1
ATOM 2833 O O . GLY A 1 354 ? -21.531 -45.969 -13.477 1 66.06 354 GLY A O 1
ATOM 2834 N N . ALA A 1 355 ? -19.922 -46.5 -14.883 1 72.19 355 ALA A N 1
ATOM 2835 C CA . ALA A 1 355 ? -18.938 -46.5 -13.805 1 72.19 355 ALA A CA 1
ATOM 2836 C C . ALA A 1 355 ? -18.609 -45.094 -13.359 1 72.19 355 ALA A C 1
ATOM 2838 O O . ALA A 1 355 ? -18.656 -44.156 -14.164 1 72.19 355 ALA A O 1
ATOM 2839 N N . HIS A 1 356 ? -18.406 -44.938 -12 1 80.06 356 HIS A N 1
ATOM 2840 C CA . HIS A 1 356 ? -18 -43.625 -11.469 1 80.06 356 HIS A CA 1
ATOM 2841 C C . HIS A 1 356 ? -16.625 -43.219 -11.992 1 80.06 356 HIS A C 1
ATOM 2843 O O . HIS A 1 356 ? -15.711 -44.062 -12.062 1 80.06 356 HIS A O 1
ATOM 2849 N N . LEU A 1 357 ? -16.594 -42.031 -12.422 1 82.75 357 LEU A N 1
ATOM 2850 C CA . LEU A 1 357 ? -15.352 -41.438 -12.93 1 82.75 357 LEU A CA 1
ATOM 2851 C C . LEU A 1 357 ? -14.688 -40.562 -11.867 1 82.75 357 LEU A C 1
ATOM 2853 O O . LEU A 1 357 ? -15.164 -39.469 -11.578 1 82.75 357 LEU A O 1
ATOM 2857 N N . PRO A 1 358 ? -13.562 -41.031 -11.312 1 85.94 358 PRO A N 1
ATOM 2858 C CA . PRO A 1 358 ? -12.875 -40.188 -10.312 1 85.94 358 PRO A CA 1
ATOM 2859 C C . PRO A 1 358 ? -12.039 -39.094 -10.945 1 85.94 358 PRO A C 1
ATOM 2861 O O . PRO A 1 358 ? -10.836 -39 -10.688 1 85.94 358 PRO A O 1
ATOM 2864 N N . PHE A 1 359 ? -12.641 -38.188 -11.664 1 85.56 359 PHE A N 1
ATOM 2865 C CA . PHE A 1 359 ? -11.898 -37.188 -12.43 1 85.56 359 PHE A CA 1
ATOM 2866 C C . PHE A 1 359 ? -11.438 -36.031 -11.523 1 85.56 359 PHE A C 1
ATOM 2868 O O . PHE A 1 359 ? -10.562 -35.25 -11.898 1 85.56 359 PHE A O 1
ATOM 2875 N N . ARG A 1 360 ? -11.992 -35.969 -10.281 1 85.38 360 ARG A N 1
ATOM 2876 C CA . ARG A 1 360 ? -11.633 -34.875 -9.391 1 85.38 360 ARG A CA 1
ATOM 2877 C C . ARG A 1 360 ? -10.383 -35.219 -8.578 1 85.38 360 ARG A C 1
ATOM 2879 O O . ARG A 1 360 ? -9.883 -34.375 -7.82 1 85.38 360 ARG A O 1
ATOM 2886 N N . ALA A 1 361 ? -9.875 -36.375 -8.805 1 86 361 ALA A N 1
ATOM 2887 C CA . ALA A 1 361 ? -8.758 -36.844 -7.996 1 86 361 ALA A CA 1
ATOM 2888 C C . ALA A 1 361 ? -7.461 -36.156 -8.391 1 86 361 ALA A C 1
ATOM 2890 O O . ALA A 1 361 ? -6.52 -36.094 -7.602 1 86 361 ALA A O 1
ATOM 2891 N N . SER A 1 362 ? -7.383 -35.719 -9.664 1 91 362 SER A N 1
ATOM 2892 C CA . SER A 1 362 ? -6.191 -35 -10.125 1 91 362 SER A CA 1
ATOM 2893 C C . SER A 1 362 ? -6.547 -33.875 -11.094 1 91 362 SER A C 1
ATOM 2895 O O . SER A 1 362 ? -7.598 -33.906 -11.734 1 91 362 SER A O 1
ATOM 2897 N N . LYS A 1 363 ? -5.598 -32.906 -11.172 1 92.25 363 LYS A N 1
ATOM 2898 C CA . LYS A 1 363 ? -5.832 -31.781 -12.078 1 92.25 363 LYS A CA 1
ATOM 2899 C C . LYS A 1 363 ? -5.836 -32.25 -13.531 1 92.25 363 LYS A C 1
ATOM 2901 O O . LYS A 1 363 ? -6.59 -31.734 -14.359 1 92.25 363 LYS A O 1
ATOM 2906 N N . LEU A 1 364 ? -5.035 -33.219 -13.812 1 94.44 364 LEU A N 1
ATOM 2907 C CA . LEU A 1 364 ? -4.969 -33.75 -15.164 1 94.44 364 LEU A CA 1
ATOM 2908 C C . LEU A 1 364 ? -6.32 -34.312 -15.594 1 94.44 364 LEU A C 1
ATOM 2910 O O . LEU A 1 364 ? -6.859 -33.938 -16.625 1 94.44 364 LEU A O 1
ATOM 2914 N N . THR A 1 365 ? -6.875 -35.188 -14.789 1 94.25 365 THR A N 1
ATOM 2915 C CA . THR A 1 365 ? -8.141 -35.812 -15.141 1 94.25 365 THR A CA 1
ATOM 2916 C C . THR A 1 365 ? -9.289 -34.812 -15.039 1 94.25 365 THR A C 1
ATOM 2918 O O . THR A 1 365 ? -10.273 -34.906 -15.773 1 94.25 365 THR A O 1
ATOM 2921 N N . GLN A 1 366 ? -9.117 -33.875 -14.227 1 92.38 366 GLN A N 1
ATOM 2922 C CA . GLN A 1 366 ? -10.133 -32.844 -14.102 1 92.38 366 GLN A CA 1
ATOM 2923 C C . GLN A 1 366 ? -10.242 -32 -15.383 1 92.38 366 GLN A C 1
ATOM 2925 O O . GLN A 1 366 ? -11.344 -31.766 -15.883 1 92.38 366 GLN A O 1
ATOM 2930 N N . VAL A 1 367 ? -9.102 -31.594 -15.875 1 92.19 367 VAL A N 1
ATOM 2931 C CA . VAL A 1 367 ? -9.086 -30.781 -17.078 1 92.19 367 VAL A CA 1
ATOM 2932 C C . VAL A 1 367 ? -9.547 -31.609 -18.281 1 92.19 367 VAL A C 1
ATOM 2934 O O . VAL A 1 367 ? -10.07 -31.062 -19.25 1 92.19 367 VAL A O 1
ATOM 2937 N N . LEU A 1 368 ? -9.383 -32.938 -18.203 1 92 368 LEU A N 1
ATOM 2938 C CA . LEU A 1 368 ? -9.742 -33.844 -19.297 1 92 368 LEU A CA 1
ATOM 2939 C C . LEU A 1 368 ? -11.086 -34.5 -19.047 1 92 368 LEU A C 1
ATOM 2941 O O . LEU A 1 368 ? -11.406 -35.531 -19.656 1 92 368 LEU A O 1
ATOM 2945 N N . ARG A 1 369 ? -11.844 -34 -18.172 1 88.56 369 ARG A N 1
ATOM 2946 C CA . ARG A 1 369 ? -13.109 -34.625 -17.781 1 88.56 369 ARG A CA 1
ATOM 2947 C C . ARG A 1 369 ? -13.961 -34.969 -19 1 88.56 369 ARG A C 1
ATOM 2949 O O . ARG A 1 369 ? -14.445 -36.094 -19.125 1 88.56 369 ARG A O 1
ATOM 2956 N N . ASP A 1 370 ? -14.109 -34.031 -19.922 1 84 370 ASP A N 1
ATOM 2957 C CA . ASP A 1 370 ? -14.969 -34.219 -21.094 1 84 370 ASP A CA 1
ATOM 2958 C C . ASP A 1 370 ? -14.484 -35.375 -21.969 1 84 370 ASP A C 1
ATOM 2960 O O . ASP A 1 370 ? -15.281 -36 -22.656 1 84 370 ASP A O 1
ATOM 2964 N N . SER A 1 371 ? -13.211 -35.625 -21.859 1 87.81 371 SER A N 1
ATOM 2965 C CA . SER A 1 371 ? -12.617 -36.688 -22.703 1 87.81 371 SER A CA 1
ATOM 2966 C C . SER A 1 371 ? -12.984 -38.062 -22.188 1 87.81 371 SER A C 1
ATOM 2968 O O . SER A 1 371 ? -12.781 -39.062 -22.891 1 87.81 371 SER A O 1
ATOM 2970 N N . PHE A 1 372 ? -13.484 -38 -21 1 85.69 372 PHE A N 1
ATOM 2971 C CA . PHE A 1 372 ? -13.766 -39.312 -20.406 1 85.69 372 PHE A CA 1
ATOM 2972 C C . PHE A 1 372 ? -15.266 -39.562 -20.312 1 85.69 372 PHE A C 1
ATOM 2974 O O . PHE A 1 372 ? -15.703 -40.562 -19.766 1 85.69 372 PHE A O 1
ATOM 2981 N N . ILE A 1 373 ? -15.984 -38.5 -20.828 1 78.88 373 ILE A N 1
ATOM 2982 C CA . ILE A 1 373 ? -17.438 -38.625 -20.703 1 78.88 373 ILE A CA 1
ATOM 2983 C C . ILE A 1 373 ? -18.062 -38.75 -22.094 1 78.88 373 ILE A C 1
ATOM 2985 O O . ILE A 1 373 ? -17.578 -38.156 -23.062 1 78.88 373 ILE A O 1
ATOM 2989 N N . GLY A 1 374 ? -19 -39.625 -22.219 1 74.94 374 GLY A N 1
ATOM 2990 C CA . GLY A 1 374 ? -19.781 -39.688 -23.453 1 74.94 374 GLY A CA 1
ATOM 2991 C C . GLY A 1 374 ? -19.469 -40.906 -24.297 1 74.94 374 GLY A C 1
ATOM 2992 O O . GLY A 1 374 ? -18.359 -41.469 -24.219 1 74.94 374 GLY A O 1
ATOM 2993 N N . GLU A 1 375 ? -20.312 -41.188 -25.172 1 77.88 375 GLU A N 1
ATOM 2994 C CA . GLU A 1 375 ? -20.219 -42.375 -26 1 77.88 375 GLU A CA 1
ATOM 2995 C C . GLU A 1 375 ? -19.297 -42.125 -27.203 1 77.88 375 GLU A C 1
ATOM 2997 O O . GLU A 1 375 ? -18.719 -43.062 -27.734 1 77.88 375 GLU A O 1
ATOM 3002 N N . LYS A 1 376 ? -19.094 -40.875 -27.516 1 87.94 376 LYS A N 1
ATOM 3003 C CA . LYS A 1 376 ? -18.297 -40.594 -28.703 1 87.94 376 LYS A CA 1
ATOM 3004 C C . LYS A 1 376 ? -16.844 -40.281 -28.328 1 87.94 376 LYS A C 1
ATOM 3006 O O . LYS A 1 376 ? -16.078 -39.812 -29.172 1 87.94 376 LYS A O 1
ATOM 3011 N N . SER A 1 377 ? -16.516 -40.562 -27.109 1 91.19 377 SER A N 1
ATOM 3012 C CA . SER A 1 377 ? -15.148 -40.312 -26.672 1 91.19 377 SER A CA 1
ATOM 3013 C C . SER A 1 377 ? -14.234 -41.469 -27.016 1 91.19 377 SER A C 1
ATOM 3015 O O . SER A 1 377 ? -14.609 -42.625 -26.859 1 91.19 377 SER A O 1
ATOM 3017 N N . ARG A 1 378 ? -13.109 -41.188 -27.594 1 93.81 378 ARG A N 1
ATOM 3018 C CA . ARG A 1 378 ? -12.102 -42.188 -27.922 1 93.81 378 ARG A CA 1
ATOM 3019 C C . ARG A 1 378 ? -10.742 -41.812 -27.359 1 93.81 378 ARG A C 1
ATOM 3021 O O . ARG A 1 378 ? -10.367 -40.625 -27.375 1 93.81 378 ARG A O 1
ATOM 3028 N N . THR A 1 379 ? -10.062 -42.75 -26.859 1 94.38 379 THR A N 1
ATOM 3029 C CA . THR A 1 379 ? -8.766 -42.5 -26.234 1 94.38 379 THR A CA 1
ATOM 3030 C C . THR A 1 379 ? -7.715 -43.469 -26.781 1 94.38 379 THR A C 1
ATOM 3032 O O . THR A 1 379 ? -8.016 -44.656 -27.031 1 94.38 379 THR A O 1
ATOM 3035 N N . CYS A 1 380 ? -6.559 -42.969 -27.016 1 96.38 380 CYS A N 1
ATOM 3036 C CA . CYS A 1 380 ? -5.414 -43.781 -27.406 1 96.38 380 CYS A CA 1
ATOM 3037 C C . CYS A 1 380 ? -4.227 -43.531 -26.484 1 96.38 380 CYS A C 1
ATOM 3039 O O . CYS A 1 380 ? -3.889 -42.375 -26.203 1 96.38 380 CYS A O 1
ATOM 3041 N N . MET A 1 381 ? -3.697 -44.594 -25.969 1 96.75 381 MET A N 1
ATOM 3042 C CA . MET A 1 381 ? -2.48 -44.469 -25.172 1 96.75 381 MET A CA 1
ATOM 3043 C C . MET A 1 381 ? -1.297 -45.125 -25.906 1 96.75 381 MET A C 1
ATOM 3045 O O . MET A 1 381 ? -1.381 -46.25 -26.359 1 96.75 381 MET A O 1
ATOM 3049 N N . ILE A 1 382 ? -0.267 -44.344 -26.047 1 98 382 ILE A N 1
ATOM 3050 C CA . ILE A 1 382 ? 0.977 -44.875 -26.609 1 98 382 ILE A CA 1
ATOM 3051 C C . ILE A 1 382 ? 2.012 -45.031 -25.484 1 98 382 ILE A C 1
ATOM 3053 O O . ILE A 1 382 ? 2.604 -44.062 -25.031 1 98 382 ILE A O 1
ATOM 3057 N N . ALA A 1 383 ? 2.191 -46.25 -25.094 1 98.06 383 ALA A N 1
ATOM 3058 C CA . ALA A 1 383 ? 3.223 -46.531 -24.094 1 98.06 383 ALA A CA 1
ATOM 3059 C C . ALA A 1 383 ? 4.602 -46.594 -24.75 1 98.06 383 ALA A C 1
ATOM 3061 O O . ALA A 1 383 ? 4.812 -47.406 -25.656 1 98.06 383 ALA A O 1
ATOM 3062 N N . MET A 1 384 ? 5.473 -45.781 -24.281 1 97.56 384 MET A N 1
ATOM 3063 C CA . MET A 1 384 ? 6.828 -45.75 -24.812 1 97.56 384 MET A CA 1
ATOM 3064 C C . MET A 1 384 ? 7.797 -46.5 -23.906 1 97.56 384 MET A C 1
ATOM 3066 O O . MET A 1 384 ? 7.836 -46.25 -22.703 1 97.56 384 MET A O 1
ATOM 3070 N N . ILE A 1 385 ? 8.617 -47.375 -24.516 1 97.44 385 ILE A N 1
ATOM 3071 C CA . ILE A 1 385 ? 9.516 -48.156 -23.688 1 97.44 385 ILE A CA 1
ATOM 3072 C C . ILE A 1 385 ? 10.93 -48.094 -24.25 1 97.44 385 ILE A C 1
ATOM 3074 O O . ILE A 1 385 ? 11.125 -47.875 -25.438 1 97.44 385 ILE A O 1
ATOM 3078 N N . SER A 1 386 ? 11.852 -48.312 -23.375 1 96.69 386 SER A N 1
ATOM 3079 C CA . SER A 1 386 ? 13.273 -48.312 -23.688 1 96.69 386 SER A CA 1
ATOM 3080 C C . SER A 1 386 ? 13.82 -49.719 -23.766 1 96.69 386 SER A C 1
ATOM 3082 O O . SER A 1 386 ? 13.586 -50.531 -22.875 1 96.69 386 SER A O 1
ATOM 3084 N N . PRO A 1 387 ? 14.562 -50.031 -24.797 1 96.44 387 PRO A N 1
ATOM 3085 C CA . PRO A 1 387 ? 14.984 -51.438 -25.031 1 96.44 387 PRO A CA 1
ATOM 3086 C C . PRO A 1 387 ? 16.172 -51.844 -24.156 1 96.44 387 PRO A C 1
ATOM 3088 O O . PRO A 1 387 ? 16.422 -53.031 -23.969 1 96.44 387 PRO A O 1
ATOM 3091 N N . GLY A 1 388 ? 16.906 -50.875 -23.625 1 94.88 388 GLY A N 1
ATOM 3092 C CA . GLY A 1 388 ? 18.141 -51.188 -22.922 1 94.88 388 GLY A CA 1
ATOM 3093 C C . GLY A 1 388 ? 17.922 -51.969 -21.656 1 94.88 388 GLY A C 1
ATOM 3094 O O . GLY A 1 388 ? 16.953 -51.781 -20.938 1 94.88 388 GLY A O 1
ATOM 3095 N N . MET A 1 389 ? 18.906 -52.812 -21.359 1 94.69 389 MET A N 1
ATOM 3096 C CA . MET A 1 389 ? 18.859 -53.688 -20.172 1 94.69 389 MET A CA 1
ATOM 3097 C C . MET A 1 389 ? 18.75 -52.844 -18.906 1 94.69 389 MET A C 1
ATOM 3099 O O . MET A 1 389 ? 18.047 -53.219 -17.969 1 94.69 389 MET A O 1
ATOM 3103 N N . ASN A 1 390 ? 19.375 -51.719 -18.906 1 93.44 390 ASN A N 1
ATOM 3104 C CA . ASN A 1 390 ? 19.375 -50.844 -17.734 1 93.44 390 ASN A CA 1
ATOM 3105 C C . ASN A 1 390 ? 18 -50.25 -17.469 1 93.44 390 ASN A C 1
ATOM 3107 O O . ASN A 1 390 ? 17.719 -49.781 -16.359 1 93.44 390 ASN A O 1
ATOM 3111 N N . SER A 1 391 ? 17.172 -50.25 -18.484 1 94.56 391 SER A N 1
ATOM 3112 C CA . SER A 1 391 ? 15.836 -49.688 -18.359 1 94.56 391 SER A CA 1
ATOM 3113 C C . SER A 1 391 ? 14.766 -50.75 -18.281 1 94.56 391 SER A C 1
ATOM 3115 O O . SER A 1 391 ? 13.57 -50.469 -18.391 1 94.56 391 SER A O 1
ATOM 3117 N N . CYS A 1 392 ? 15.141 -51.938 -18.078 1 95.38 392 CYS A N 1
ATOM 3118 C CA . CYS A 1 392 ? 14.234 -53.094 -18.156 1 95.38 392 CYS A CA 1
ATOM 3119 C C . CYS A 1 392 ? 13.109 -52.969 -17.141 1 95.38 392 CYS A C 1
ATOM 3121 O O . CYS A 1 392 ? 11.938 -53.094 -17.484 1 95.38 392 CYS A O 1
ATOM 3123 N N . GLU A 1 393 ? 13.469 -52.656 -15.969 1 93.94 393 GLU A N 1
ATOM 3124 C CA . GLU A 1 393 ? 12.477 -52.531 -14.906 1 93.94 393 GLU A CA 1
ATOM 3125 C C . GLU A 1 393 ? 11.469 -51.438 -15.219 1 93.94 393 GLU A C 1
ATOM 3127 O O . GLU A 1 393 ? 10.258 -51.625 -15.047 1 93.94 393 GLU A O 1
ATOM 3132 N N . HIS A 1 394 ? 11.938 -50.375 -15.648 1 94.06 394 HIS A N 1
ATOM 3133 C CA . HIS A 1 394 ? 11.062 -49.25 -15.984 1 94.06 394 HIS A CA 1
ATOM 3134 C C . HIS A 1 394 ? 10.141 -49.594 -17.141 1 94.06 394 HIS A C 1
ATOM 3136 O O . HIS A 1 394 ? 8.961 -49.25 -17.125 1 94.06 394 HIS A O 1
ATOM 3142 N N . SER A 1 395 ? 10.703 -50.219 -18.125 1 96.62 395 SER A N 1
ATOM 3143 C CA . SER A 1 395 ? 9.898 -50.625 -19.281 1 96.62 395 SER A CA 1
ATOM 3144 C C . SER A 1 395 ? 8.82 -51.625 -18.859 1 96.62 395 SER A C 1
ATOM 3146 O O . SER A 1 395 ? 7.684 -51.531 -19.328 1 96.62 395 SER A O 1
ATOM 3148 N N . LEU A 1 396 ? 9.188 -52.5 -17.953 1 96.19 396 LEU A N 1
ATOM 3149 C CA . LEU A 1 396 ? 8.211 -53.469 -17.453 1 96.19 396 LEU A CA 1
ATOM 3150 C C . LEU A 1 396 ? 7.078 -52.75 -16.719 1 96.19 396 LEU A C 1
ATOM 3152 O O . LEU A 1 396 ? 5.906 -53.094 -16.891 1 96.19 396 LEU A O 1
ATOM 3156 N N . ASN A 1 397 ? 7.418 -51.844 -15.953 1 93.88 397 ASN A N 1
ATOM 3157 C CA . ASN A 1 397 ? 6.41 -51.062 -15.227 1 93.88 397 ASN A CA 1
ATOM 3158 C C . ASN A 1 397 ? 5.453 -50.375 -16.188 1 93.88 397 ASN A C 1
ATOM 3160 O O . ASN A 1 397 ? 4.242 -50.344 -15.961 1 93.88 397 ASN A O 1
ATOM 3164 N N . THR A 1 398 ? 6.043 -49.75 -17.172 1 96.75 398 THR A N 1
ATOM 3165 C CA . THR A 1 398 ? 5.242 -49.094 -18.188 1 96.75 398 THR A CA 1
ATOM 3166 C C . THR A 1 398 ? 4.281 -50.062 -18.859 1 96.75 398 THR A C 1
ATOM 3168 O O . THR A 1 398 ? 3.096 -49.75 -19.016 1 96.75 398 THR A O 1
ATOM 3171 N N . LEU A 1 399 ? 4.781 -51.25 -19.141 1 97.25 399 LEU A N 1
ATOM 3172 C CA . LEU A 1 399 ? 3.98 -52.25 -19.828 1 97.25 399 LEU A CA 1
ATOM 3173 C C . LEU A 1 399 ? 2.881 -52.781 -18.922 1 97.25 399 LEU A C 1
ATOM 3175 O O . LEU A 1 399 ? 1.751 -53 -19.359 1 97.25 399 LEU A O 1
ATOM 3179 N N . ARG A 1 400 ? 3.172 -53 -17.734 1 95.06 400 ARG A N 1
ATOM 3180 C CA . ARG A 1 400 ? 2.17 -53.469 -16.781 1 95.06 400 ARG A CA 1
ATOM 3181 C C . ARG A 1 400 ? 1.053 -52.438 -16.609 1 95.06 400 ARG A C 1
ATOM 3183 O O . ARG A 1 400 ? -0.123 -52.781 -16.547 1 95.06 400 ARG A O 1
ATOM 3190 N N . TYR A 1 401 ? 1.445 -51.219 -16.484 1 94 401 TYR A N 1
ATOM 3191 C CA . TYR A 1 401 ? 0.459 -50.156 -16.422 1 94 401 TYR A CA 1
ATOM 3192 C C . TYR A 1 401 ? -0.448 -50.188 -17.656 1 94 401 TYR A C 1
ATOM 3194 O O . TYR A 1 401 ? -1.675 -50.125 -17.516 1 94 401 TYR A O 1
ATOM 3202 N N . ALA A 1 402 ? 0.176 -50.219 -18.812 1 95.88 402 ALA A N 1
ATOM 3203 C CA . ALA A 1 402 ? -0.576 -50.219 -20.062 1 95.88 402 ALA A CA 1
ATOM 3204 C C . ALA A 1 402 ? -1.491 -51.438 -20.141 1 95.88 402 ALA A C 1
ATOM 3206 O O . ALA A 1 402 ? -2.611 -51.375 -20.641 1 95.88 402 ALA A O 1
ATOM 3207 N N . ASP A 1 403 ? -0.984 -52.5 -19.594 1 94.62 403 ASP A N 1
ATOM 3208 C CA . ASP A 1 403 ? -1.759 -53.75 -19.578 1 94.62 403 ASP A CA 1
ATOM 3209 C C . ASP A 1 403 ? -3.006 -53.594 -18.719 1 94.62 403 ASP A C 1
ATOM 3211 O O . ASP A 1 403 ? -4.082 -54.062 -19.078 1 94.62 403 ASP A O 1
ATOM 3215 N N . ARG A 1 404 ? -2.865 -53.031 -17.625 1 89.62 404 ARG A N 1
ATOM 3216 C CA . ARG A 1 404 ? -3.992 -52.781 -16.734 1 89.62 404 ARG A CA 1
ATOM 3217 C C . ARG A 1 404 ? -5.023 -51.875 -17.375 1 89.62 404 ARG A C 1
ATOM 3219 O O . ARG A 1 404 ? -6.227 -52.031 -17.141 1 89.62 404 ARG A O 1
ATOM 3226 N N . VAL A 1 405 ? -4.551 -50.969 -18.109 1 89.5 405 VAL A N 1
ATOM 3227 C CA . VAL A 1 405 ? -5.441 -50.031 -18.797 1 89.5 405 VAL A CA 1
ATOM 3228 C C . VAL A 1 405 ? -6.262 -50.781 -19.844 1 89.5 405 VAL A C 1
ATOM 3230 O O . VAL A 1 405 ? -7.457 -50.5 -20 1 89.5 405 VAL A O 1
ATOM 3233 N N . LYS A 1 406 ? -5.637 -51.719 -20.516 1 85.31 406 LYS A N 1
ATOM 3234 C CA . LYS A 1 406 ? -6.289 -52.469 -21.578 1 85.31 406 LYS A CA 1
ATOM 3235 C C . LYS A 1 406 ? -7.273 -53.5 -21.016 1 85.31 406 LYS A C 1
ATOM 3237 O O . LYS A 1 406 ? -8.359 -53.688 -21.562 1 85.31 406 LYS A O 1
ATOM 3242 N N . GLU A 1 407 ? -6.801 -54.5 -20.047 1 71.06 407 GLU A N 1
ATOM 3243 C CA . GLU A 1 407 ? -7.547 -55.625 -19.516 1 71.06 407 GLU A CA 1
ATOM 3244 C C . GLU A 1 407 ? -8.992 -55.25 -19.219 1 71.06 407 GLU A C 1
ATOM 3246 O O . GLU A 1 407 ? -9.922 -56 -19.531 1 71.06 407 GLU A O 1
ATOM 3251 N N . LEU A 1 408 ? -9.172 -54.344 -18.484 1 56.5 408 LEU A N 1
ATOM 3252 C CA . LEU A 1 408 ? -10.547 -54.156 -18.016 1 56.5 408 LEU A CA 1
ATOM 3253 C C . LEU A 1 408 ? -11.406 -53.531 -19.109 1 56.5 408 LEU A C 1
ATOM 3255 O O . LEU A 1 408 ? -12.633 -53.5 -19 1 56.5 408 LEU A O 1
ATOM 3259 N N . GLY A 1 409 ? -10.797 -53.031 -20.047 1 49.06 409 GLY A N 1
ATOM 3260 C CA . GLY A 1 409 ? -11.641 -52.562 -21.141 1 49.06 409 GLY A CA 1
ATOM 3261 C C . GLY A 1 409 ? -12.359 -53.719 -21.844 1 49.06 409 GLY A C 1
ATOM 3262 O O . GLY A 1 409 ? -13.477 -53.531 -22.344 1 49.06 409 GLY A O 1
ATOM 3263 N N . ALA A 1 410 ? -11.664 -54.969 -22 1 45.19 410 ALA A N 1
ATOM 3264 C CA . ALA A 1 410 ? -12.188 -56.125 -22.719 1 45.19 410 ALA A CA 1
ATOM 3265 C C . ALA A 1 410 ? -13.133 -56.938 -21.828 1 45.19 410 ALA A C 1
ATOM 3267 O O . ALA A 1 410 ? -13.734 -57.906 -22.281 1 45.19 410 ALA A O 1
ATOM 3268 N N . GLN A 1 411 ? -13.023 -57.031 -20.469 1 40.78 411 GLN A N 1
ATOM 3269 C CA . GLN A 1 411 ? -13.891 -58 -19.797 1 40.78 411 GLN A CA 1
ATOM 3270 C C . GLN A 1 411 ? -15.359 -57.656 -20.016 1 40.78 411 GLN A C 1
ATOM 3272 O O . GLN A 1 411 ? -15.758 -56.5 -19.938 1 40.78 411 GLN A O 1
ATOM 3277 N N . ASP A 1 412 ? -16.094 -58.594 -20.703 1 40.06 412 ASP A N 1
ATOM 3278 C CA . ASP A 1 412 ? -17.547 -58.656 -20.844 1 40.06 412 ASP A CA 1
ATOM 3279 C C . ASP A 1 412 ? -18.25 -58.219 -19.562 1 40.06 412 ASP A C 1
ATOM 3281 O O . ASP A 1 412 ? -17.828 -58.594 -18.469 1 40.06 412 ASP A O 1
ATOM 3285 N N . PRO A 1 413 ? -19.125 -57.25 -19.547 1 38.97 413 PRO A N 1
ATOM 3286 C CA . PRO A 1 413 ? -19.969 -56.812 -18.438 1 38.97 413 PRO A CA 1
ATOM 3287 C C . PRO A 1 413 ? -20.453 -58 -17.578 1 38.97 413 PRO A C 1
ATOM 3289 O O . PRO A 1 413 ? -21.188 -57.812 -16.609 1 38.97 413 PRO A O 1
ATOM 3292 N N . THR A 1 414 ? -20.406 -59.25 -18.078 1 35.41 414 THR A N 1
ATOM 3293 C CA . THR A 1 414 ? -21.266 -60.219 -17.422 1 35.41 414 THR A CA 1
ATOM 3294 C C . THR A 1 414 ? -20.844 -60.438 -15.977 1 35.41 414 THR A C 1
ATOM 3296 O O . THR A 1 414 ? -21.688 -60.656 -15.102 1 35.41 414 THR A O 1
ATOM 3299 N N . GLY A 1 415 ? -19.688 -61 -15.625 1 36.19 415 GLY A N 1
ATOM 3300 C CA . GLY A 1 415 ? -19.562 -61.719 -14.367 1 36.19 415 GLY A CA 1
ATOM 3301 C C . GLY A 1 415 ? -19.438 -60.812 -13.164 1 36.19 415 GLY A C 1
ATOM 3302 O O . GLY A 1 415 ? -19.625 -61.25 -12.023 1 36.19 415 GLY A O 1
ATOM 3303 N N . MET A 1 416 ? -18.516 -60.062 -13.047 1 32.06 416 MET A N 1
ATOM 3304 C CA . MET A 1 416 ? -18.484 -59.469 -11.711 1 32.06 416 MET A CA 1
ATOM 3305 C C . MET A 1 416 ? -19.594 -58.406 -11.555 1 32.06 416 MET A C 1
ATOM 3307 O O . MET A 1 416 ? -19.594 -57.406 -12.258 1 32.06 416 MET A O 1
ATOM 3311 N N . LYS A 1 417 ? -20.734 -58.812 -11.273 1 35.53 417 LYS A N 1
ATOM 3312 C CA . LYS A 1 417 ? -21.797 -58.031 -10.656 1 35.53 417 LYS A CA 1
ATOM 3313 C C . LYS A 1 417 ? -21.219 -57 -9.664 1 35.53 417 LYS A C 1
ATOM 3315 O O . LYS A 1 417 ? -21.047 -57.344 -8.484 1 35.53 417 LYS A O 1
ATOM 3320 N N . SER A 1 418 ? -20.078 -56.531 -9.805 1 32.66 418 SER A N 1
ATOM 3321 C CA . SER A 1 418 ? -20.156 -55.531 -8.742 1 32.66 418 SER A CA 1
ATOM 3322 C C . SER A 1 418 ? -21.469 -54.781 -8.797 1 32.66 418 SER A C 1
ATOM 3324 O O . SER A 1 418 ? -22.062 -54.594 -9.867 1 32.66 418 SER A O 1
ATOM 3326 N N . ASP A 1 419 ? -22.266 -54.844 -7.664 1 32.41 419 ASP A N 1
ATOM 3327 C CA . ASP A 1 419 ? -23.469 -54.094 -7.379 1 32.41 419 ASP A CA 1
ATOM 3328 C C . ASP A 1 419 ? -23.391 -52.688 -7.988 1 32.41 419 ASP A C 1
ATOM 3330 O O . ASP A 1 419 ? -22.531 -51.906 -7.617 1 32.41 419 ASP A O 1
ATOM 3334 N N . ILE A 1 420 ? -23.719 -52.594 -9.203 1 28.67 420 ILE A N 1
ATOM 3335 C CA . ILE A 1 420 ? -24.125 -51.375 -9.875 1 28.67 420 ILE A CA 1
ATOM 3336 C C . ILE A 1 420 ? -25.078 -50.594 -8.977 1 28.67 420 ILE A C 1
ATOM 3338 O O . ILE A 1 420 ? -26.266 -50.906 -8.906 1 28.67 420 ILE A O 1
ATOM 3342 N N . ARG A 1 421 ? -24.844 -50.438 -7.668 1 31.89 421 ARG A N 1
ATOM 3343 C CA . ARG A 1 421 ? -25.703 -49.344 -7.195 1 31.89 421 ARG A CA 1
ATOM 3344 C C . ARG A 1 421 ? -25.859 -48.281 -8.258 1 31.89 421 ARG A C 1
ATOM 3346 O O . ARG A 1 421 ? -24.891 -47.938 -8.961 1 31.89 421 ARG A O 1
ATOM 3353 N N . THR A 1 422 ? -27.031 -48.156 -8.953 1 29.73 422 THR A N 1
ATOM 3354 C CA . THR A 1 422 ? -27.594 -47.031 -9.734 1 29.73 422 THR A CA 1
ATOM 3355 C C . THR A 1 422 ? -26.953 -45.719 -9.336 1 29.73 422 THR A C 1
ATOM 3357 O O . THR A 1 422 ? -26.969 -45.344 -8.164 1 29.73 422 THR A O 1
ATOM 3360 N N . ILE A 1 423 ? -25.891 -45.312 -10.047 1 32.75 423 ILE A N 1
ATOM 3361 C CA . ILE A 1 423 ? -25.469 -43.906 -10.008 1 32.75 423 ILE A CA 1
ATOM 3362 C C . ILE A 1 423 ? -26.688 -43 -10.07 1 32.75 423 ILE A C 1
ATOM 3364 O O . ILE A 1 423 ? -27.219 -42.75 -11.148 1 32.75 423 ILE A O 1
ATOM 3368 N N . LYS A 1 424 ? -27.844 -43.344 -9.445 1 30.95 424 LYS A N 1
ATOM 3369 C CA . LYS A 1 424 ? -28.859 -42.312 -9.414 1 30.95 424 LYS A CA 1
ATOM 3370 C C . LYS A 1 424 ? -28.234 -40.906 -9.273 1 30.95 424 LYS A C 1
ATOM 3372 O O . LYS A 1 424 ? -28.234 -40.125 -10.227 1 30.95 424 LYS A O 1
ATOM 3377 N N . GLU A 1 425 ? -28.938 -40.125 -8.258 1 31.91 425 GLU A N 1
ATOM 3378 C CA . GLU A 1 425 ? -28.781 -38.688 -7.992 1 31.91 425 GLU A CA 1
ATOM 3379 C C . GLU A 1 425 ? -27.312 -38.344 -7.77 1 31.91 425 GLU A C 1
ATOM 3381 O O . GLU A 1 425 ? -26.609 -39 -7.008 1 31.91 425 GLU A O 1
ATOM 3386 N N . GLU A 1 426 ? -26.516 -37.812 -8.758 1 35.5 426 GLU A N 1
ATOM 3387 C CA . GLU A 1 426 ? -25.281 -37.062 -8.859 1 35.5 426 GLU A CA 1
ATOM 3388 C C . GLU A 1 426 ? -24.938 -36.406 -7.527 1 35.5 426 GLU A C 1
ATOM 3390 O O . GLU A 1 426 ? -25.359 -35.281 -7.258 1 35.5 426 GLU A O 1
ATOM 3395 N N . GLU A 1 427 ? -25.125 -36.969 -6.512 1 34.66 427 GLU A N 1
ATOM 3396 C CA . GLU A 1 427 ? -24.625 -36.219 -5.355 1 34.66 427 GLU A CA 1
ATOM 3397 C C . GLU A 1 427 ? -23.156 -35.812 -5.543 1 34.66 427 GLU A C 1
ATOM 3399 O O . GLU A 1 427 ? -22.359 -36.594 -6.094 1 34.66 427 GLU A O 1
ATOM 3404 N N . VAL A 1 428 ? -22.797 -34.594 -5.656 1 41.31 428 VAL A N 1
ATOM 3405 C CA . VAL A 1 428 ? -21.547 -33.844 -5.719 1 41.31 428 VAL A CA 1
ATOM 3406 C C . VAL A 1 428 ? -20.453 -34.562 -4.934 1 41.31 428 VAL A C 1
ATOM 3408 O O . VAL A 1 428 ? -20.469 -34.562 -3.701 1 41.31 428 VAL A O 1
ATOM 3411 N N . MET A 1 429 ? -20.062 -35.812 -5.344 1 48.25 429 MET A N 1
ATOM 3412 C CA . MET A 1 429 ? -18.938 -36.406 -4.617 1 48.25 429 MET A CA 1
ATOM 3413 C C . MET A 1 429 ? -17.734 -35.5 -4.625 1 48.25 429 MET A C 1
ATOM 3415 O O . MET A 1 429 ? -17.375 -34.938 -5.668 1 48.25 429 MET A O 1
ATOM 3419 N N . GLU A 1 430 ? -17.312 -35.031 -3.496 1 59.19 430 GLU A N 1
ATOM 3420 C CA . GLU A 1 430 ? -16.219 -34.125 -3.207 1 59.19 430 GLU A CA 1
ATOM 3421 C C . GLU A 1 430 ? -14.867 -34.812 -3.473 1 59.19 430 GLU A C 1
ATOM 3423 O O . GLU A 1 430 ? -14.789 -36.031 -3.65 1 59.19 430 GLU A O 1
ATOM 3428 N N . GLU A 1 431 ? -13.812 -34.156 -3.838 1 61.34 431 GLU A N 1
ATOM 3429 C CA . GLU A 1 431 ? -12.43 -34.562 -4.031 1 61.34 431 GLU A CA 1
ATOM 3430 C C . GLU A 1 431 ? -12.047 -35.719 -3.078 1 61.34 431 GLU A C 1
ATOM 3432 O O . GLU A 1 431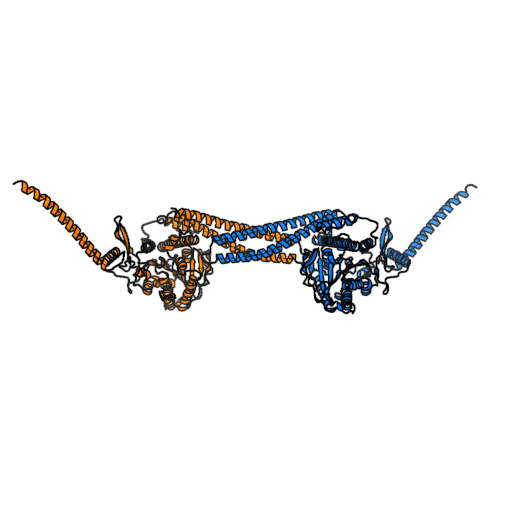 ? -11.336 -36.625 -3.463 1 61.34 431 GLU A O 1
ATOM 3437 N N . ASP A 1 432 ? -12.625 -35.75 -1.976 1 65.69 432 ASP A N 1
ATOM 3438 C CA . ASP A 1 432 ? -12.312 -36.75 -0.966 1 65.69 432 ASP A CA 1
ATOM 3439 C C . ASP A 1 432 ? -12.891 -38.125 -1.344 1 65.69 432 ASP A C 1
ATOM 3441 O O . ASP A 1 432 ? -12.266 -39.156 -1.108 1 65.69 432 ASP A O 1
ATOM 3445 N N . ASP A 1 433 ? -13.93 -38.031 -2.053 1 70.94 433 ASP A N 1
ATOM 3446 C CA . ASP A 1 433 ? -14.57 -39.281 -2.447 1 70.94 433 ASP A CA 1
ATOM 3447 C C . ASP A 1 433 ? -13.797 -39.969 -3.576 1 70.94 433 ASP A C 1
ATOM 3449 O O . ASP A 1 433 ? -13.617 -41.188 -3.566 1 70.94 433 ASP A O 1
ATOM 3453 N N . ASP A 1 434 ? -13.234 -39.188 -4.363 1 80.19 434 ASP A N 1
ATOM 3454 C CA . ASP A 1 434 ? -12.5 -39.719 -5.492 1 80.19 434 ASP A CA 1
ATOM 3455 C C . ASP A 1 434 ? -11.172 -40.344 -5.035 1 80.19 434 ASP A C 1
ATOM 3457 O O . ASP A 1 434 ? -10.75 -41.375 -5.547 1 80.19 434 ASP A O 1
ATOM 3461 N N . MET A 1 435 ? -10.648 -39.75 -4.031 1 79.19 435 MET A N 1
ATOM 3462 C CA . MET A 1 435 ? -9.398 -40.281 -3.492 1 79.19 435 MET A CA 1
ATOM 3463 C C . MET A 1 435 ? -9.633 -41.625 -2.775 1 79.19 435 MET A C 1
ATOM 3465 O O . MET A 1 435 ? -8.812 -42.531 -2.867 1 79.19 435 MET A O 1
ATOM 3469 N N . ALA A 1 436 ? -10.75 -41.594 -2.09 1 77.56 436 ALA A N 1
ATOM 3470 C CA . ALA A 1 436 ? -11.109 -42.812 -1.409 1 77.56 436 ALA A CA 1
ATOM 3471 C C . ALA A 1 436 ? -11.344 -43.938 -2.41 1 77.56 436 ALA A C 1
ATOM 3473 O O . ALA A 1 436 ? -10.945 -45.094 -2.168 1 77.56 436 ALA A O 1
ATOM 3474 N N . GLN A 1 437 ? -11.906 -43.594 -3.451 1 80.19 437 GLN A N 1
ATOM 3475 C CA . GLN A 1 437 ? -12.141 -44.594 -4.5 1 80.19 437 GLN A CA 1
ATOM 3476 C C . GLN A 1 437 ? -10.828 -45.062 -5.105 1 80.19 437 GLN A C 1
ATOM 3478 O O . GLN A 1 437 ? -10.656 -46.25 -5.359 1 80.19 437 GLN A O 1
ATOM 3483 N N . LEU A 1 438 ? -9.945 -44.188 -5.34 1 81.88 438 LEU A N 1
ATOM 3484 C CA . LEU A 1 438 ? -8.641 -44.562 -5.883 1 81.88 438 LEU A CA 1
ATOM 3485 C C . LEU A 1 438 ? -7.91 -45.5 -4.945 1 81.88 438 LEU A C 1
ATOM 3487 O O . LEU A 1 438 ? -7.273 -46.469 -5.398 1 81.88 438 LEU A O 1
ATOM 3491 N N . ARG A 1 439 ? -8.086 -45.219 -3.672 1 80.5 439 ARG A N 1
ATOM 3492 C CA . ARG A 1 439 ? -7.469 -46.094 -2.668 1 80.5 439 ARG A CA 1
ATOM 3493 C C . ARG A 1 439 ? -8.07 -47.5 -2.703 1 80.5 439 ARG A C 1
ATOM 3495 O O . ARG A 1 439 ? -7.336 -48.469 -2.699 1 80.5 439 ARG A O 1
ATOM 3502 N N . SER A 1 440 ? -9.336 -47.5 -2.807 1 79.69 440 SER A N 1
ATOM 3503 C CA . SER A 1 440 ? -10.039 -48.781 -2.789 1 79.69 440 SER A CA 1
ATOM 3504 C C . SER A 1 440 ? -9.703 -49.625 -4.023 1 79.69 440 SER A C 1
ATOM 3506 O O . SER A 1 440 ? -9.562 -50.844 -3.938 1 79.69 440 SER A O 1
ATOM 3508 N N . LEU A 1 441 ? -9.516 -49 -5.117 1 78.06 441 LEU A N 1
ATOM 3509 C CA . LEU A 1 441 ? -9.305 -49.688 -6.387 1 78.06 441 LEU A CA 1
ATOM 3510 C C . LEU A 1 441 ? -7.855 -50.156 -6.52 1 78.06 441 LEU A C 1
ATOM 3512 O O . LEU A 1 441 ? -7.559 -51.031 -7.316 1 78.06 441 LEU A O 1
ATOM 3516 N N . ASN A 1 442 ? -6.93 -49.562 -5.703 1 80.75 442 ASN A N 1
ATOM 3517 C CA . ASN A 1 442 ? -5.516 -49.844 -5.91 1 80.75 442 ASN A CA 1
ATOM 3518 C C . ASN A 1 442 ? -4.844 -50.312 -4.617 1 80.75 442 ASN A C 1
ATOM 3520 O O . ASN A 1 442 ? -3.625 -50.188 -4.477 1 80.75 442 ASN A O 1
ATOM 3524 N N . GLU A 1 443 ? -5.562 -50.719 -3.66 1 78.31 443 GLU A N 1
ATOM 3525 C CA . GLU A 1 443 ? -5.066 -51.094 -2.34 1 78.31 443 GLU A CA 1
ATOM 3526 C C . GLU A 1 443 ? -4.07 -52.25 -2.438 1 78.31 443 GLU A C 1
ATOM 3528 O O . GLU A 1 443 ? -3.137 -52.344 -1.638 1 78.31 443 GLU A O 1
ATOM 3533 N N . GLU A 1 444 ? -4.246 -53.062 -3.396 1 75.12 444 GLU A N 1
ATOM 3534 C CA . GLU A 1 444 ? -3.377 -54.219 -3.547 1 75.12 444 GLU A CA 1
ATOM 3535 C C . GLU A 1 444 ? -2.004 -53.812 -4.082 1 75.12 444 GLU A C 1
ATOM 3537 O O . GLU A 1 444 ? -0.999 -54.438 -3.758 1 75.12 444 GLU A O 1
ATOM 3542 N N . ASP A 1 445 ? -2.012 -52.812 -4.781 1 77.38 445 ASP A N 1
ATOM 3543 C CA . ASP A 1 445 ? -0.787 -52.406 -5.477 1 77.38 445 ASP A CA 1
ATOM 3544 C C . ASP A 1 445 ? 0.034 -51.438 -4.637 1 77.38 445 ASP A C 1
ATOM 3546 O O . ASP A 1 445 ? 1.259 -51.375 -4.766 1 77.38 445 ASP A O 1
ATOM 3550 N N . TYR A 1 446 ? -0.73 -50.719 -3.74 1 81.88 446 TYR A N 1
ATOM 3551 C CA . TYR A 1 446 ? -0.042 -49.688 -2.984 1 81.88 446 TYR A CA 1
ATOM 3552 C C . TYR A 1 446 ? -0.339 -49.812 -1.494 1 81.88 446 TYR A C 1
ATOM 3554 O O . TYR A 1 446 ? -1.443 -50.188 -1.105 1 81.88 446 TYR A O 1
ATOM 3562 N N . GLY A 1 447 ? 0.65 -49.562 -0.631 1 79.5 447 GLY A N 1
ATOM 3563 C CA . GLY A 1 447 ? 0.508 -49.688 0.812 1 79.5 447 GLY A CA 1
ATOM 3564 C C . GLY A 1 447 ? -0.13 -48.469 1.448 1 79.5 447 GLY A C 1
ATOM 3565 O O . GLY A 1 447 ? -0.372 -47.469 0.775 1 79.5 447 GLY A O 1
ATOM 3566 N N . ASP A 1 448 ? -0.438 -48.594 2.674 1 82 448 ASP A N 1
ATOM 3567 C CA . ASP A 1 448 ? -1.076 -47.562 3.451 1 82 448 ASP A CA 1
ATOM 3568 C C . ASP A 1 448 ? -0.193 -46.312 3.514 1 82 448 ASP A C 1
ATOM 3570 O O . ASP A 1 448 ? -0.696 -45.188 3.514 1 82 448 ASP A O 1
ATOM 3574 N N . ASP A 1 449 ? 1.094 -46.562 3.537 1 82.88 449 ASP A N 1
ATOM 3575 C CA . ASP A 1 449 ? 2.025 -45.438 3.619 1 82.88 449 ASP A CA 1
ATOM 3576 C C . ASP A 1 449 ? 1.917 -44.531 2.389 1 82.88 449 ASP A C 1
ATOM 3578 O O . ASP A 1 449 ? 1.983 -43.312 2.5 1 82.88 449 ASP A O 1
ATOM 3582 N N . PHE A 1 450 ? 1.722 -45.219 1.315 1 82.94 450 PHE A N 1
ATOM 3583 C CA . PHE A 1 450 ? 1.586 -44.469 0.066 1 82.94 450 PHE A CA 1
ATOM 3584 C C . PHE A 1 450 ? 0.371 -43.562 0.109 1 82.94 450 PHE A C 1
ATOM 3586 O O . PHE A 1 450 ? 0.475 -42.375 -0.19 1 82.94 450 PHE A O 1
ATOM 3593 N N . PHE A 1 451 ? -0.71 -44 0.589 1 84.44 451 PHE A N 1
ATOM 3594 C CA . PHE A 1 451 ? -1.951 -43.219 0.552 1 84.44 451 PHE A CA 1
ATOM 3595 C C . PHE A 1 451 ? -1.972 -42.188 1.651 1 84.44 451 PHE A C 1
ATOM 3597 O O . PHE A 1 451 ? -2.533 -41.094 1.471 1 84.44 451 PHE A O 1
ATOM 3604 N N . ASN A 1 452 ? -1.298 -42.469 2.758 1 84.69 452 ASN A N 1
ATOM 3605 C CA . ASN A 1 452 ? -1.177 -41.469 3.811 1 84.69 452 ASN A CA 1
ATOM 3606 C C . ASN A 1 452 ? -0.372 -40.281 3.344 1 84.69 452 ASN A C 1
ATOM 3608 O O . ASN A 1 452 ? -0.722 -39.125 3.65 1 84.69 452 ASN A O 1
ATOM 3612 N N . LEU A 1 453 ? 0.647 -40.562 2.688 1 85.5 453 LEU A N 1
ATOM 3613 C CA . LEU A 1 453 ? 1.465 -39.469 2.145 1 85.5 453 LEU A CA 1
ATOM 3614 C C . LEU A 1 453 ? 0.688 -38.688 1.106 1 85.5 453 LEU A C 1
ATOM 3616 O O . LEU A 1 453 ? 0.773 -37.438 1.073 1 85.5 453 LEU A O 1
ATOM 3620 N N . GLN A 1 454 ? -0.046 -39.375 0.299 1 86.06 454 GLN A N 1
ATOM 3621 C CA . GLN A 1 454 ? -0.868 -38.719 -0.702 1 86.06 454 GLN A CA 1
ATOM 3622 C C . GLN A 1 454 ? -1.899 -37.812 -0.044 1 86.06 454 GLN A C 1
ATOM 3624 O O . GLN A 1 454 ? -2.152 -36.688 -0.523 1 86.06 454 GLN A O 1
ATOM 3629 N N . GLU A 1 455 ? -2.391 -38.281 0.991 1 87.12 455 GLU A N 1
ATOM 3630 C CA . GLU A 1 455 ? -3.377 -37.5 1.723 1 87.12 455 GLU A CA 1
ATOM 3631 C C . GLU A 1 455 ? -2.746 -36.25 2.318 1 87.12 455 GLU A C 1
ATOM 3633 O O . GLU A 1 455 ? -3.354 -35.156 2.305 1 87.12 455 GLU A O 1
ATOM 3638 N N . ALA A 1 456 ? -1.605 -36.406 2.906 1 89.31 456 ALA A N 1
ATOM 3639 C CA . ALA A 1 456 ? -0.885 -35.25 3.457 1 89.31 456 ALA A CA 1
ATOM 3640 C C . ALA A 1 456 ? -0.628 -34.219 2.385 1 89.31 456 ALA A C 1
ATOM 3642 O O . ALA A 1 456 ? -0.823 -33.031 2.621 1 89.31 456 ALA A O 1
ATOM 3643 N N . PHE A 1 457 ? -0.284 -34.656 1.235 1 88.31 457 PHE A N 1
ATOM 3644 C CA . PHE A 1 457 ? -0.013 -33.75 0.141 1 88.31 457 PHE A CA 1
ATOM 3645 C C . PHE A 1 457 ? -1.296 -33.062 -0.33 1 88.31 457 PHE A C 1
ATOM 3647 O O . PHE A 1 457 ? -1.286 -31.891 -0.704 1 88.31 457 PHE A O 1
ATOM 3654 N N . ASN A 1 458 ? -2.301 -33.781 -0.385 1 88.56 458 ASN A N 1
ATOM 3655 C CA . ASN A 1 458 ? -3.586 -33.188 -0.76 1 88.56 458 ASN A CA 1
ATOM 3656 C C . ASN A 1 458 ? -4 -32.094 0.199 1 88.56 458 ASN A C 1
ATOM 3658 O O . ASN A 1 458 ? -4.508 -31.047 -0.23 1 88.56 458 ASN A O 1
ATOM 3662 N N . GLN A 1 459 ? -3.805 -32.375 1.464 1 91.06 459 GLN A N 1
ATOM 3663 C CA . GLN A 1 459 ? -4.133 -31.375 2.467 1 91.06 459 GLN A CA 1
ATOM 3664 C C . GLN A 1 459 ? -3.279 -30.125 2.289 1 91.06 459 GLN A C 1
ATOM 3666 O O . GLN A 1 459 ? -3.777 -29.016 2.418 1 91.06 459 GLN A O 1
ATOM 3671 N N . ILE A 1 460 ? -2.047 -30.312 2.041 1 92.75 460 ILE A N 1
ATOM 3672 C CA . ILE A 1 460 ? -1.139 -29.188 1.819 1 92.75 460 ILE A CA 1
ATOM 3673 C C . ILE A 1 460 ? -1.607 -28.375 0.617 1 92.75 460 ILE A C 1
ATOM 3675 O O . ILE A 1 460 ? -1.659 -27.141 0.676 1 92.75 460 ILE A O 1
ATOM 3679 N N . THR A 1 461 ? -1.955 -29.047 -0.449 1 89.75 461 THR A N 1
ATOM 3680 C CA . THR A 1 461 ? -2.398 -28.375 -1.664 1 89.75 461 THR A CA 1
ATOM 3681 C C . THR A 1 461 ? -3.668 -27.562 -1.403 1 89.75 461 THR A C 1
ATOM 3683 O O . THR A 1 461 ? -3.805 -26.438 -1.879 1 89.75 461 THR A O 1
ATOM 3686 N N . GLU A 1 462 ? -4.531 -28.172 -0.69 1 90.31 462 GLU A N 1
ATOM 3687 C CA . GLU A 1 462 ? -5.781 -27.484 -0.357 1 90.31 462 GLU A CA 1
ATOM 3688 C C . GLU A 1 462 ? -5.52 -26.234 0.467 1 90.31 462 GLU A C 1
ATOM 3690 O O . GLU A 1 462 ? -6.082 -25.172 0.186 1 90.31 462 GLU A O 1
ATOM 3695 N N . LEU A 1 463 ? -4.727 -26.391 1.512 1 94.88 463 LEU A N 1
ATOM 3696 C CA . LEU A 1 463 ? -4.406 -25.25 2.373 1 94.88 463 LEU A CA 1
ATOM 3697 C C . LEU A 1 463 ? -3.631 -24.188 1.604 1 94.88 463 LEU A C 1
ATOM 3699 O O . LEU A 1 463 ? -3.812 -23 1.836 1 94.88 463 LEU A O 1
ATOM 3703 N N . GLU A 1 464 ? -2.748 -24.609 0.779 1 94.38 464 GLU A N 1
ATOM 3704 C CA . GLU A 1 464 ? -2.01 -23.672 -0.069 1 94.38 464 GLU A CA 1
ATOM 3705 C C . GLU A 1 464 ? -2.957 -22.844 -0.923 1 94.38 464 GLU A C 1
ATOM 3707 O O . GLU A 1 464 ? -2.803 -21.625 -1.018 1 94.38 464 GLU A O 1
ATOM 3712 N N . ASP A 1 465 ? -3.879 -23.484 -1.51 1 91.81 465 ASP A N 1
ATOM 3713 C CA . ASP A 1 465 ? -4.863 -22.781 -2.322 1 91.81 465 ASP A CA 1
ATOM 3714 C C . ASP A 1 465 ? -5.625 -21.75 -1.488 1 91.81 465 ASP A C 1
ATOM 3716 O O . ASP A 1 465 ? -5.871 -20.625 -1.943 1 91.81 465 ASP A O 1
ATOM 3720 N N . GLU A 1 466 ? -5.988 -22.172 -0.334 1 94.69 466 GLU A N 1
ATOM 3721 C CA . GLU A 1 466 ? -6.699 -21.266 0.559 1 94.69 466 GLU A CA 1
ATOM 3722 C C . GLU A 1 466 ? -5.84 -20.047 0.907 1 94.69 466 GLU A C 1
ATOM 3724 O O . GLU A 1 466 ? -6.332 -18.922 0.93 1 94.69 466 GLU A O 1
ATOM 3729 N N . VAL A 1 467 ? -4.641 -20.312 1.211 1 97.44 467 VAL A N 1
ATOM 3730 C CA . VAL A 1 467 ? -3.709 -19.25 1.56 1 97.44 467 VAL A CA 1
ATOM 3731 C C . VAL A 1 467 ? -3.553 -18.281 0.379 1 97.44 467 VAL A C 1
ATOM 3733 O O . VAL A 1 467 ? -3.562 -17.062 0.555 1 97.44 467 VAL A O 1
ATOM 3736 N N . LEU A 1 468 ? -3.432 -18.797 -0.781 1 95.81 468 LEU A N 1
ATOM 3737 C CA . LEU A 1 468 ? -3.236 -17.969 -1.966 1 95.81 468 LEU A CA 1
ATOM 3738 C C . LEU A 1 468 ? -4.484 -17.141 -2.264 1 95.81 468 LEU A C 1
ATOM 3740 O O . LEU A 1 468 ? -4.383 -15.992 -2.688 1 95.81 468 LEU A O 1
ATOM 3744 N N . ASP A 1 469 ? -5.617 -17.75 -2.031 1 94.69 469 ASP A N 1
ATOM 3745 C CA . ASP A 1 469 ? -6.855 -16.984 -2.176 1 94.69 469 ASP A CA 1
ATOM 3746 C C . ASP A 1 469 ? -6.914 -15.836 -1.182 1 94.69 469 ASP A C 1
ATOM 3748 O O . ASP A 1 469 ? -7.277 -14.711 -1.546 1 94.69 469 ASP A O 1
ATOM 3752 N N . GLU A 1 470 ? -6.594 -16.188 0.005 1 97 470 GLU A N 1
ATOM 3753 C CA . GLU A 1 470 ? -6.574 -15.156 1.039 1 97 470 GLU A CA 1
ATOM 3754 C C . GLU A 1 470 ? -5.535 -14.086 0.728 1 97 470 GLU A C 1
ATOM 3756 O O . GLU A 1 470 ? -5.746 -12.906 1.029 1 97 470 GLU A O 1
ATOM 3761 N N . HIS A 1 471 ? -4.426 -14.477 0.175 1 97.81 471 HIS A N 1
ATOM 3762 C CA . HIS A 1 471 ? -3.377 -13.539 -0.203 1 97.81 471 HIS A CA 1
ATOM 3763 C C . HIS A 1 471 ? -3.879 -12.539 -1.24 1 97.81 471 HIS A C 1
ATOM 3765 O O . HIS A 1 471 ? -3.592 -11.344 -1.145 1 97.81 471 HIS A O 1
ATOM 3771 N N . LYS A 1 472 ? -4.582 -13.023 -2.178 1 96 472 LYS A N 1
ATOM 3772 C CA . LYS A 1 472 ? -5.145 -12.133 -3.189 1 96 472 LYS A CA 1
ATOM 3773 C C . LYS A 1 472 ? -6.102 -11.117 -2.562 1 96 472 LYS A C 1
ATOM 3775 O O . LYS A 1 472 ? -6.07 -9.938 -2.902 1 96 472 LYS A O 1
ATOM 3780 N N . LEU A 1 473 ? -6.91 -11.641 -1.658 1 97 473 LEU A N 1
ATOM 3781 C CA . LEU A 1 473 ? -7.82 -10.75 -0.946 1 97 473 LEU A CA 1
ATOM 3782 C C . LEU A 1 473 ? -7.047 -9.727 -0.118 1 97 473 LEU A C 1
ATOM 3784 O O . LEU A 1 473 ? -7.402 -8.547 -0.087 1 97 473 LEU A O 1
ATOM 3788 N N . PHE A 1 474 ? -6.051 -10.156 0.513 1 97.81 474 PHE A N 1
ATOM 3789 C CA . PHE A 1 474 ? -5.215 -9.297 1.341 1 97.81 474 PHE A CA 1
ATOM 3790 C C . PHE A 1 474 ? -4.539 -8.219 0.495 1 97.81 474 PHE A C 1
ATOM 3792 O O . PHE A 1 474 ? -4.449 -7.062 0.906 1 97.81 474 PHE A O 1
ATOM 3799 N N . ASP A 1 475 ? -4.066 -8.617 -0.631 1 97.75 475 ASP A N 1
ATOM 3800 C CA . ASP A 1 475 ? -3.443 -7.684 -1.567 1 97.75 475 ASP A CA 1
ATOM 3801 C C . ASP A 1 475 ? -4.422 -6.594 -1.991 1 97.75 475 ASP A C 1
ATOM 3803 O O . ASP A 1 475 ? -4.074 -5.41 -2.01 1 97.75 475 ASP A O 1
ATOM 3807 N N . ASP A 1 476 ? -5.621 -6.98 -2.271 1 97.5 476 ASP A N 1
ATOM 3808 C CA . ASP A 1 476 ? -6.652 -6.02 -2.656 1 97.5 476 ASP A CA 1
ATOM 3809 C C . ASP A 1 476 ? -6.98 -5.074 -1.503 1 97.5 476 ASP A C 1
ATOM 3811 O O . ASP A 1 476 ? -7.137 -3.869 -1.707 1 97.5 476 ASP A O 1
ATOM 3815 N N . ASN A 1 477 ? -7.059 -5.625 -0.393 1 97.88 477 ASN A N 1
ATOM 3816 C CA . ASN A 1 477 ? -7.352 -4.816 0.786 1 97.88 477 ASN A CA 1
ATOM 3817 C C . ASN A 1 477 ? -6.227 -3.83 1.08 1 97.88 477 ASN A C 1
ATOM 3819 O O . ASN A 1 477 ? -6.48 -2.697 1.492 1 97.88 477 ASN A O 1
ATOM 3823 N N . MET A 1 478 ? -5.027 -4.285 0.898 1 97.38 478 MET A N 1
ATOM 3824 C CA . MET A 1 478 ? -3.877 -3.426 1.166 1 97.38 478 MET A CA 1
ATOM 3825 C C . MET A 1 478 ? -3.926 -2.166 0.308 1 97.38 478 MET A C 1
ATOM 3827 O O . MET A 1 478 ? -3.58 -1.078 0.773 1 97.38 478 MET A O 1
ATOM 3831 N N . LYS A 1 479 ? -4.352 -2.318 -0.909 1 96.69 479 LYS A N 1
ATOM 3832 C CA . LYS A 1 479 ? -4.488 -1.163 -1.791 1 96.69 479 LYS A CA 1
ATOM 3833 C C . LYS A 1 479 ? -5.547 -0.196 -1.27 1 96.69 479 LYS A C 1
ATOM 3835 O O . LYS A 1 479 ? -5.34 1.02 -1.27 1 96.69 479 LYS A O 1
ATOM 3840 N N . LYS A 1 480 ? -6.609 -0.756 -0.783 1 97.81 480 LYS A N 1
ATOM 3841 C CA . LYS A 1 480 ? -7.668 0.068 -0.207 1 97.81 480 LYS A CA 1
ATOM 3842 C C . LYS A 1 480 ? -7.188 0.776 1.057 1 97.81 480 LYS A C 1
ATOM 3844 O O . LYS A 1 480 ? -7.453 1.964 1.248 1 97.81 480 LYS A O 1
ATOM 3849 N N . TRP A 1 481 ? -6.504 0.007 1.887 1 98.12 481 TRP A N 1
ATOM 3850 C CA . TRP A 1 481 ? -5.984 0.564 3.131 1 98.12 481 TRP A CA 1
ATOM 3851 C C . TRP A 1 481 ? -5.02 1.713 2.852 1 98.12 481 TRP A C 1
ATOM 3853 O O . TRP A 1 481 ? -5.023 2.721 3.562 1 98.12 481 TRP A O 1
ATOM 3863 N N . MET A 1 482 ? -4.195 1.558 1.886 1 97.25 482 MET A N 1
ATOM 3864 C CA . MET A 1 482 ? -3.221 2.584 1.526 1 97.25 482 MET A CA 1
ATOM 3865 C C . MET A 1 482 ? -3.918 3.877 1.119 1 97.25 482 MET A C 1
ATOM 3867 O O . MET A 1 482 ? -3.496 4.965 1.514 1 97.25 482 MET A O 1
ATOM 3871 N N . ASN A 1 483 ? -4.957 3.768 0.371 1 97.69 483 ASN A N 1
ATOM 3872 C CA . ASN A 1 483 ? -5.719 4.941 -0.046 1 97.69 483 ASN A CA 1
ATOM 3873 C C . ASN A 1 483 ? -6.375 5.633 1.143 1 97.69 483 ASN A C 1
ATOM 3875 O O . ASN A 1 483 ? -6.355 6.863 1.241 1 97.69 483 ASN A O 1
ATOM 3879 N N . MET A 1 484 ? -6.945 4.832 1.978 1 98.06 484 MET A N 1
ATOM 3880 C CA . MET A 1 484 ? -7.578 5.387 3.17 1 98.06 484 MET A CA 1
ATOM 3881 C C . MET A 1 484 ? -6.551 6.066 4.066 1 98.06 484 MET A C 1
ATOM 3883 O O . MET A 1 484 ? -6.801 7.152 4.59 1 98.06 484 MET A O 1
ATOM 3887 N N . ASN A 1 485 ? -5.438 5.383 4.215 1 98.19 485 ASN A N 1
ATOM 3888 C CA . ASN A 1 485 ? -4.348 5.93 5.016 1 98.19 485 ASN A CA 1
ATOM 3889 C C . ASN A 1 485 ? -3.859 7.266 4.461 1 98.19 485 ASN A C 1
ATOM 3891 O O . ASN A 1 485 ? -3.625 8.211 5.219 1 98.19 485 ASN A O 1
ATOM 3895 N N . SER A 1 486 ? -3.691 7.355 3.186 1 97.19 486 SER A N 1
ATOM 3896 C CA . SER A 1 486 ? -3.236 8.578 2.531 1 97.19 486 SER A CA 1
ATOM 3897 C C . SER A 1 486 ? -4.238 9.711 2.717 1 97.19 486 SER A C 1
ATOM 3899 O O . SER A 1 486 ? -3.852 10.859 2.918 1 97.19 486 SER A O 1
ATOM 3901 N N . ALA A 1 487 ? -5.469 9.352 2.609 1 97.62 487 ALA A N 1
ATOM 3902 C CA . ALA A 1 487 ? -6.52 10.352 2.799 1 97.62 487 ALA A CA 1
ATOM 3903 C C . ALA A 1 487 ? -6.492 10.914 4.219 1 97.62 487 ALA A C 1
ATOM 3905 O O . ALA A 1 487 ? -6.664 12.117 4.418 1 97.62 487 ALA A O 1
ATOM 3906 N N . LEU A 1 488 ? -6.293 10.031 5.164 1 97.88 488 LEU A N 1
ATOM 3907 C CA . LEU A 1 488 ? -6.238 10.461 6.559 1 97.88 488 LEU A CA 1
ATOM 3908 C C . LEU A 1 488 ? -4.996 11.305 6.82 1 97.88 488 LEU A C 1
ATOM 3910 O O . LEU A 1 488 ? -5.039 12.258 7.598 1 97.88 488 LEU A O 1
ATOM 3914 N N . LEU A 1 489 ? -3.93 10.953 6.199 1 96.38 489 LEU A N 1
ATOM 3915 C CA . LEU A 1 489 ? -2.709 11.742 6.328 1 96.38 489 LEU A CA 1
ATOM 3916 C C . LEU A 1 489 ? -2.904 13.133 5.75 1 96.38 489 LEU A C 1
ATOM 3918 O O . LEU A 1 489 ? -2.469 14.125 6.344 1 96.38 489 LEU A O 1
ATOM 3922 N N . GLN A 1 490 ? -3.576 13.203 4.629 1 95.62 490 GLN A N 1
ATOM 3923 C CA . GLN A 1 490 ? -3.879 14.492 4.012 1 95.62 490 GLN A CA 1
ATOM 3924 C C . GLN A 1 490 ? -4.801 15.32 4.902 1 95.62 490 GLN A C 1
ATOM 3926 O O . GLN A 1 490 ? -4.602 16.531 5.051 1 95.62 490 GLN A O 1
ATOM 3931 N N . MET A 1 491 ? -5.75 14.641 5.441 1 94.31 491 MET A N 1
ATOM 3932 C CA . MET A 1 491 ? -6.672 15.305 6.363 1 94.31 491 MET A CA 1
ATOM 3933 C C . MET A 1 491 ? -5.914 15.953 7.516 1 94.31 491 MET A C 1
ATOM 3935 O O . MET A 1 491 ? -6.223 17.078 7.918 1 94.31 491 MET A O 1
ATOM 3939 N N . SER A 1 492 ? -4.953 15.242 8.055 1 93.94 492 SER A N 1
ATOM 3940 C CA . SER A 1 492 ? -4.219 15.711 9.227 1 93.94 492 SER A CA 1
ATOM 3941 C C . SER A 1 492 ? -3.355 16.922 8.891 1 93.94 492 SER A C 1
ATOM 3943 O O . SER A 1 492 ? -2.895 17.625 9.789 1 93.94 492 SER A O 1
ATOM 3945 N N . ASN A 1 493 ? -3.164 17.203 7.621 1 91.25 493 ASN A N 1
ATOM 3946 C CA . ASN A 1 493 ? -2.336 18.328 7.195 1 91.25 493 ASN A CA 1
ATOM 3947 C C . ASN A 1 493 ? -3.18 19.562 6.898 1 91.25 493 ASN A C 1
ATOM 3949 O O . ASN A 1 493 ? -2.641 20.656 6.648 1 91.25 493 ASN A O 1
ATOM 3953 N N . GLU A 1 494 ? -4.484 19.438 7.008 1 88.38 494 GLU A N 1
ATOM 3954 C CA . GLU A 1 494 ? -5.375 20.562 6.738 1 88.38 494 GLU A CA 1
ATOM 3955 C C . GLU A 1 494 ? -5.52 21.469 7.969 1 88.38 494 GLU A C 1
ATOM 3957 O O . GLU A 1 494 ? -5.504 20.969 9.102 1 88.38 494 GLU A O 1
ATOM 3962 N N . VAL A 1 495 ? -5.738 22.734 7.742 1 86.69 495 VAL A N 1
ATOM 3963 C CA . VAL A 1 495 ? -5.926 23.688 8.828 1 86.69 495 VAL A CA 1
ATOM 3964 C C . VAL A 1 495 ? -7.234 23.406 9.555 1 86.69 495 VAL A C 1
ATOM 3966 O O . VAL A 1 495 ? -8.281 23.25 8.922 1 86.69 495 VAL A O 1
ATOM 3969 N N . GLY A 1 496 ? -7.16 23.156 10.844 1 84.5 496 GLY A N 1
ATOM 3970 C CA . GLY A 1 496 ? -8.344 22.969 11.664 1 84.5 496 GLY A CA 1
ATOM 3971 C C . GLY A 1 496 ? -9.062 21.656 11.406 1 84.5 496 GLY A C 1
ATOM 3972 O O . GLY A 1 496 ? -10.289 21.594 11.461 1 84.5 496 GLY A O 1
ATOM 3973 N N . TYR A 1 497 ? -8.328 20.656 11.016 1 89.31 497 TYR A N 1
ATOM 3974 C CA . TYR A 1 497 ? -8.977 19.375 10.758 1 89.31 497 TYR A CA 1
ATOM 3975 C C . TYR A 1 497 ? -9.617 18.828 12.023 1 89.31 497 TYR A C 1
ATOM 3977 O O . TYR A 1 497 ? -9.297 19.266 13.133 1 89.31 497 TYR A O 1
ATOM 3985 N N . ASP A 1 498 ? -10.539 17.922 11.867 1 91.12 498 ASP A N 1
ATOM 3986 C CA . ASP A 1 498 ? -11.266 17.312 12.977 1 91.12 498 ASP A CA 1
ATOM 3987 C C . ASP A 1 498 ? -10.469 16.172 13.602 1 91.12 498 ASP A C 1
ATOM 3989 O O . ASP A 1 498 ? -10.477 15.055 13.086 1 91.12 498 ASP A O 1
ATOM 3993 N N . VAL A 1 499 ? -9.914 16.406 14.703 1 93.25 499 VAL A N 1
ATOM 3994 C CA . VAL A 1 499 ? -9.031 15.453 15.359 1 93.25 499 VAL A CA 1
ATOM 3995 C C . VAL A 1 499 ? -9.828 14.227 15.805 1 93.25 499 VAL A C 1
ATOM 3997 O O . VAL A 1 499 ? -9.336 13.102 15.734 1 93.25 499 VAL A O 1
ATOM 4000 N N . ASP A 1 500 ? -11.031 14.43 16.266 1 93.62 500 ASP A N 1
ATOM 4001 C CA . ASP A 1 500 ? -11.883 13.32 16.703 1 93.62 500 ASP A CA 1
ATOM 4002 C C . ASP A 1 500 ? -12.188 12.383 15.539 1 93.62 500 ASP A C 1
ATOM 4004 O O . ASP A 1 500 ? -12.055 11.164 15.672 1 93.62 500 ASP A O 1
ATOM 4008 N N . ALA A 1 501 ? -12.602 13.008 14.469 1 95.19 501 ALA A N 1
ATOM 4009 C CA . ALA A 1 501 ? -12.93 12.211 13.289 1 95.19 501 ALA A CA 1
ATOM 4010 C C . ALA A 1 501 ? -11.695 11.469 12.773 1 95.19 501 ALA A C 1
ATOM 4012 O O . ALA A 1 501 ? -11.781 10.289 12.422 1 95.19 501 ALA A O 1
ATOM 4013 N N . TYR A 1 502 ? -10.609 12.188 12.734 1 97.31 502 TYR A N 1
ATOM 4014 C CA . TYR A 1 502 ? -9.352 11.578 12.305 1 97.31 502 TYR A CA 1
ATOM 4015 C C . TYR A 1 502 ? -8.992 10.383 13.18 1 97.31 502 TYR A C 1
ATOM 4017 O O . TYR A 1 502 ? -8.688 9.305 12.664 1 97.31 502 TYR A O 1
ATOM 4025 N N . ALA A 1 503 ? -8.984 10.57 14.484 1 97.31 503 ALA A N 1
ATOM 4026 C CA . ALA A 1 503 ? -8.578 9.523 15.414 1 97.31 503 ALA A CA 1
ATOM 4027 C C . ALA A 1 503 ? -9.5 8.305 15.305 1 97.31 503 ALA A C 1
ATOM 4029 O O . ALA A 1 503 ? -9.031 7.164 15.32 1 97.31 503 ALA A O 1
ATOM 4030 N N . GLN A 1 504 ? -10.758 8.555 15.18 1 97.44 504 GLN A N 1
ATOM 4031 C CA . GLN A 1 504 ? -11.711 7.457 15.062 1 97.44 504 GLN A CA 1
ATOM 4032 C C . GLN A 1 504 ? -11.492 6.672 13.773 1 97.44 504 GLN A C 1
ATOM 4034 O O . GLN A 1 504 ? -11.453 5.438 13.797 1 97.44 504 GLN A O 1
ATOM 4039 N N . GLN A 1 505 ? -11.391 7.352 12.688 1 98.06 505 GLN A N 1
ATOM 4040 C CA . GLN A 1 505 ? -11.211 6.699 11.391 1 98.06 505 GLN A CA 1
ATOM 4041 C C . GLN A 1 505 ? -9.898 5.93 11.336 1 98.06 505 GLN A C 1
ATOM 4043 O O . GLN A 1 505 ? -9.844 4.824 10.797 1 98.06 505 GLN A O 1
ATOM 4048 N N . MET A 1 506 ? -8.867 6.543 11.922 1 98.25 506 MET A N 1
ATOM 4049 C CA . MET A 1 506 ? -7.566 5.875 11.938 1 98.25 506 MET A CA 1
ATOM 4050 C C . MET A 1 506 ? -7.609 4.613 12.789 1 98.25 506 MET A C 1
ATOM 4052 O O . MET A 1 506 ? -7.027 3.594 12.422 1 98.25 506 MET A O 1
ATOM 4056 N N . GLU A 1 507 ? -8.227 4.73 13.945 1 97.88 507 GLU A N 1
ATOM 4057 C CA . GLU A 1 507 ? -8.367 3.559 14.805 1 97.88 507 GLU A CA 1
ATOM 4058 C C . GLU A 1 507 ? -9.125 2.441 14.102 1 97.88 507 GLU A C 1
ATOM 4060 O O . GLU A 1 507 ? -8.758 1.271 14.203 1 97.88 507 GLU A O 1
ATOM 4065 N N . ASP A 1 508 ? -10.188 2.807 13.406 1 98.06 508 ASP A N 1
ATOM 4066 C CA . ASP A 1 508 ? -10.977 1.826 12.664 1 98.06 508 ASP A CA 1
ATOM 4067 C C . ASP A 1 508 ? -10.133 1.157 11.578 1 98.06 508 ASP A C 1
ATOM 4069 O O . ASP A 1 508 ? -10.234 -0.054 11.367 1 98.06 508 ASP A O 1
ATOM 4073 N N . LEU A 1 509 ? -9.375 1.979 10.836 1 98.38 509 LEU A N 1
ATOM 4074 C CA . LEU A 1 509 ? -8.523 1.461 9.766 1 98.38 509 LEU A CA 1
ATOM 4075 C C . LEU A 1 509 ? -7.516 0.458 10.312 1 98.38 509 LEU A C 1
ATOM 4077 O O . LEU A 1 509 ? -7.387 -0.65 9.789 1 98.38 509 LEU A O 1
ATOM 4081 N N . VAL A 1 510 ? -6.816 0.783 11.391 1 98.31 510 VAL A N 1
ATOM 4082 C CA . VAL A 1 510 ? -5.789 -0.082 11.969 1 98.31 510 VAL A CA 1
ATOM 4083 C C . VAL A 1 510 ? -6.434 -1.345 12.531 1 98.31 510 VAL A C 1
ATOM 4085 O O . VAL A 1 510 ? -5.871 -2.438 12.422 1 98.31 510 VAL A O 1
ATOM 4088 N N . ALA A 1 511 ? -7.586 -1.155 13.141 1 97.62 511 ALA A N 1
ATOM 4089 C CA . ALA A 1 511 ? -8.305 -2.305 13.68 1 97.62 511 ALA A CA 1
ATOM 4090 C C . ALA A 1 511 ? -8.656 -3.299 12.578 1 97.62 511 ALA A C 1
ATOM 4092 O O . ALA A 1 511 ? -8.539 -4.512 12.766 1 97.62 511 ALA A O 1
ATOM 4093 N N . GLU A 1 512 ? -9.094 -2.836 11.453 1 98.06 512 GLU A N 1
ATOM 4094 C CA . GLU A 1 512 ? -9.422 -3.709 10.336 1 98.06 512 GLU A CA 1
ATOM 4095 C C . GLU A 1 512 ? -8.188 -4.441 9.82 1 98.06 512 GLU A C 1
ATOM 4097 O O . GLU A 1 512 ? -8.234 -5.641 9.547 1 98.06 512 GLU A O 1
ATOM 4102 N N . ILE A 1 513 ? -7.133 -3.699 9.672 1 98.12 513 ILE A N 1
ATOM 4103 C CA . ILE A 1 513 ? -5.879 -4.285 9.219 1 98.12 513 ILE A CA 1
ATOM 4104 C C . ILE A 1 513 ? -5.473 -5.426 10.148 1 98.12 513 ILE A C 1
ATOM 4106 O O . ILE A 1 513 ? -5.098 -6.508 9.695 1 98.12 513 ILE A O 1
ATOM 4110 N N . MET A 1 514 ? -5.605 -5.215 11.414 1 97.31 514 MET A N 1
ATOM 4111 C CA . MET A 1 514 ? -5.207 -6.207 12.406 1 97.31 514 MET A CA 1
ATOM 4112 C C . MET A 1 514 ? -6.121 -7.43 12.352 1 97.31 514 MET A C 1
ATOM 4114 O O . MET A 1 514 ? -5.66 -8.562 12.477 1 97.31 514 MET A O 1
ATOM 4118 N N . GLU A 1 515 ? -7.355 -7.215 12.188 1 97.81 515 GLU A N 1
ATOM 4119 C CA . GLU A 1 515 ? -8.312 -8.312 12.117 1 97.81 515 GLU A CA 1
ATOM 4120 C C . GLU A 1 515 ? -8.055 -9.203 10.906 1 97.81 515 GLU A C 1
ATOM 4122 O O . GLU A 1 515 ? -7.965 -10.422 11.031 1 97.81 515 GLU A O 1
ATOM 4127 N N . LYS A 1 516 ? -7.953 -8.633 9.711 1 97.94 516 LYS A N 1
ATOM 4128 C CA . LYS A 1 516 ? -7.699 -9.383 8.484 1 97.94 516 LYS A CA 1
ATOM 4129 C C . LYS A 1 516 ? -6.305 -10.008 8.5 1 97.94 516 LYS A C 1
ATOM 4131 O O . LYS A 1 516 ? -6.102 -11.102 7.977 1 97.94 516 LYS A O 1
ATOM 4136 N N . GLY A 1 517 ? -5.348 -9.234 9.062 1 97.69 517 GLY A N 1
ATOM 4137 C CA . GLY A 1 517 ? -4.012 -9.789 9.211 1 97.69 517 GLY A CA 1
ATOM 4138 C C . GLY A 1 517 ? -3.979 -11.031 10.078 1 97.69 517 GLY A C 1
ATOM 4139 O O . GLY A 1 517 ? -3.299 -12.008 9.75 1 97.69 517 GLY A O 1
ATOM 4140 N N . GLN A 1 518 ? -4.73 -10.992 11.188 1 97.38 518 GLN A N 1
ATOM 4141 C CA . GLN A 1 518 ? -4.781 -12.141 12.086 1 97.38 518 GLN A CA 1
ATOM 4142 C C . GLN A 1 518 ? -5.395 -13.359 11.398 1 97.38 518 GLN A C 1
ATOM 4144 O O . GLN A 1 518 ? -4.914 -14.477 11.57 1 97.38 518 GLN A O 1
ATOM 4149 N N . ARG A 1 519 ? -6.387 -13.164 10.664 1 97.19 519 ARG A N 1
ATOM 4150 C CA . ARG A 1 519 ? -7.027 -14.242 9.914 1 97.19 519 ARG A CA 1
ATOM 4151 C C . ARG A 1 519 ? -6.062 -14.859 8.906 1 97.19 519 ARG A C 1
ATOM 4153 O O . ARG A 1 519 ? -5.965 -16.078 8.797 1 97.19 519 ARG A O 1
ATOM 4160 N N . PHE A 1 520 ? -5.395 -14.031 8.203 1 98.12 520 PHE A N 1
ATOM 4161 C CA . PHE A 1 520 ? -4.434 -14.492 7.207 1 98.12 520 PHE A CA 1
ATOM 4162 C C . PHE A 1 520 ? -3.283 -15.242 7.871 1 98.12 520 PHE A C 1
ATOM 4164 O O . PHE A 1 520 ? -2.865 -16.297 7.391 1 98.12 520 PHE A O 1
ATOM 4171 N N . LYS A 1 521 ? -2.816 -14.695 8.953 1 97.44 521 LYS A N 1
ATOM 4172 C CA . LYS A 1 521 ? -1.719 -15.312 9.688 1 97.44 521 LYS A CA 1
ATOM 4173 C C . LYS A 1 521 ? -2.096 -16.719 10.148 1 97.44 521 LYS A C 1
ATOM 4175 O O . LYS A 1 521 ? -1.276 -17.641 10.094 1 97.44 521 LYS A O 1
ATOM 4180 N N . MET A 1 522 ? -3.283 -16.906 10.562 1 97.62 522 MET A N 1
ATOM 4181 C CA . MET A 1 522 ? -3.746 -18.203 11.023 1 97.62 522 MET A CA 1
ATOM 4182 C C . MET A 1 522 ? -3.744 -19.219 9.891 1 97.62 522 MET A C 1
ATOM 4184 O O . MET A 1 522 ? -3.361 -20.375 10.086 1 97.62 522 MET A O 1
ATOM 4188 N N . LYS A 1 523 ? -4.176 -18.844 8.695 1 97.75 523 LYS A N 1
ATOM 4189 C CA . LYS A 1 523 ? -4.184 -19.734 7.539 1 97.75 523 LYS A CA 1
ATOM 4190 C C . LYS A 1 523 ? -2.762 -20.109 7.133 1 97.75 523 LYS A C 1
ATOM 4192 O O . LYS A 1 523 ? -2.496 -21.281 6.812 1 97.75 523 LYS A O 1
ATOM 4197 N N . ILE A 1 524 ? -1.896 -19.141 7.195 1 98.12 524 ILE A N 1
ATOM 4198 C CA . ILE A 1 524 ? -0.503 -19.406 6.852 1 98.12 524 ILE A CA 1
ATOM 4199 C C . ILE A 1 524 ? 0.106 -20.375 7.863 1 98.12 524 ILE A C 1
ATOM 4201 O O . ILE A 1 524 ? 0.822 -21.297 7.488 1 98.12 524 ILE A O 1
ATOM 4205 N N . SER A 1 525 ? -0.189 -20.141 9.117 1 97.5 525 SER A N 1
ATOM 4206 C CA . SER A 1 525 ? 0.335 -21 10.172 1 97.5 525 SER A CA 1
ATOM 4207 C C . SER A 1 525 ? -0.165 -22.438 10.016 1 97.5 525 SER A C 1
ATOM 4209 O O . SER A 1 525 ? 0.576 -23.391 10.266 1 97.5 525 SER A O 1
ATOM 4211 N N . SER A 1 526 ? -1.39 -22.562 9.625 1 97.44 526 SER A N 1
ATOM 4212 C CA . SER A 1 526 ? -1.945 -23.891 9.383 1 97.44 526 SER A CA 1
ATOM 4213 C C . SER A 1 526 ? -1.204 -24.594 8.25 1 97.44 526 SER A C 1
ATOM 4215 O O . SER A 1 526 ? -0.926 -25.797 8.344 1 97.44 526 SER A O 1
ATOM 4217 N N . LEU A 1 527 ? -0.924 -23.875 7.195 1 97.56 527 LEU A N 1
ATOM 4218 C CA . LEU A 1 527 ? -0.162 -24.438 6.082 1 97.56 527 LEU A CA 1
ATOM 4219 C C . LEU A 1 527 ? 1.23 -24.859 6.535 1 97.56 527 LEU A C 1
ATOM 4221 O O . LEU A 1 527 ? 1.683 -25.969 6.219 1 97.56 527 LEU A O 1
ATOM 4225 N N . ARG A 1 528 ? 1.871 -24.062 7.316 1 97 528 ARG A N 1
ATOM 4226 C CA . ARG A 1 528 ? 3.217 -24.359 7.797 1 97 528 ARG A CA 1
ATOM 4227 C C . ARG A 1 528 ? 3.211 -25.594 8.703 1 97 528 ARG A C 1
ATOM 4229 O O . ARG A 1 528 ? 4.137 -26.406 8.664 1 97 528 ARG A O 1
ATOM 4236 N N . ASP A 1 529 ? 2.201 -25.75 9.484 1 96.88 529 ASP A N 1
ATOM 4237 C CA . ASP A 1 529 ? 2.062 -26.922 10.344 1 96.88 529 ASP A CA 1
ATOM 4238 C C . ASP A 1 529 ? 1.942 -28.203 9.523 1 96.88 529 ASP A C 1
ATOM 4240 O O . ASP A 1 529 ? 2.559 -29.219 9.852 1 96.88 529 ASP A O 1
ATOM 4244 N N . LYS A 1 530 ? 1.151 -28.125 8.477 1 95.88 530 LYS A N 1
ATOM 4245 C CA . LYS A 1 530 ? 0.964 -29.297 7.629 1 95.88 530 LYS A CA 1
ATOM 4246 C C . LYS A 1 530 ? 2.24 -29.625 6.863 1 95.88 530 LYS A C 1
ATOM 4248 O O . LYS A 1 530 ? 2.533 -30.797 6.617 1 95.88 530 LYS A O 1
ATOM 4253 N N . LEU A 1 531 ? 2.941 -28.578 6.469 1 94.69 531 LEU A N 1
ATOM 4254 C CA . LEU A 1 531 ? 4.23 -28.797 5.816 1 94.69 531 LEU A CA 1
ATOM 4255 C C . LEU A 1 531 ? 5.195 -29.516 6.75 1 94.69 531 LEU A C 1
ATOM 4257 O O . LEU A 1 531 ? 5.887 -30.453 6.336 1 94.69 531 LEU A O 1
ATOM 4261 N N . ALA A 1 532 ? 5.184 -29.172 8.016 1 94.5 532 ALA A N 1
ATOM 4262 C CA . ALA A 1 532 ? 6.039 -29.812 9.008 1 94.5 532 ALA A CA 1
ATOM 4263 C C . ALA A 1 532 ? 5.609 -31.25 9.258 1 94.5 532 ALA A C 1
ATOM 4265 O O . ALA A 1 532 ? 6.453 -32.156 9.414 1 94.5 532 ALA A O 1
ATOM 4266 N N . GLU A 1 533 ? 4.34 -31.453 9.273 1 93.06 533 GLU A N 1
ATOM 4267 C CA . GLU A 1 533 ? 3.807 -32.781 9.469 1 93.06 533 GLU A CA 1
ATOM 4268 C C . GLU A 1 533 ? 4.207 -33.719 8.328 1 93.06 533 GLU A C 1
ATOM 4270 O O . GLU A 1 533 ? 4.551 -34.875 8.555 1 93.06 533 GLU A O 1
ATOM 4275 N N . GLU A 1 534 ? 4.082 -33.219 7.148 1 91.75 534 GLU A N 1
ATOM 4276 C CA . GLU A 1 534 ? 4.457 -34 5.98 1 91.75 534 GLU A CA 1
ATOM 4277 C C . GLU A 1 534 ? 5.938 -34.375 6.02 1 91.75 534 GLU A C 1
ATOM 4279 O O . GLU A 1 534 ? 6.312 -35.5 5.664 1 91.75 534 GLU A O 1
ATOM 4284 N N . GLU A 1 535 ? 6.781 -33.469 6.406 1 89.88 535 GLU A N 1
ATOM 4285 C CA . GLU A 1 535 ? 8.211 -33.719 6.516 1 89.88 535 GLU A CA 1
ATOM 4286 C C . GLU A 1 535 ? 8.5 -34.875 7.496 1 89.88 535 GLU A C 1
ATOM 4288 O O . GLU A 1 535 ? 9.352 -35.719 7.242 1 89.88 535 GLU A O 1
ATOM 4293 N N . LYS A 1 536 ? 7.789 -34.938 8.594 1 90.06 536 LYS A N 1
ATOM 4294 C CA . LYS A 1 536 ? 7.938 -36 9.586 1 90.06 536 LYS A CA 1
ATOM 4295 C C . LYS A 1 536 ? 7.492 -37.344 9.031 1 90.06 536 LYS A C 1
ATOM 4297 O O . LYS A 1 536 ? 8.156 -38.344 9.242 1 90.06 536 LYS A O 1
ATOM 4302 N N . LEU A 1 537 ? 6.398 -37.25 8.289 1 87.31 537 LEU A N 1
ATOM 4303 C CA . LEU A 1 537 ? 5.879 -38.469 7.684 1 87.31 537 LEU A CA 1
ATOM 4304 C C . LEU A 1 537 ? 6.859 -39.031 6.652 1 87.31 537 LEU A C 1
ATOM 4306 O O . LEU A 1 537 ? 7.086 -40.25 6.594 1 87.31 537 LEU A O 1
ATOM 4310 N N . SER A 1 538 ? 7.418 -38.156 5.812 1 86.25 538 SER A N 1
ATOM 4311 C CA . SER A 1 538 ? 8.344 -38.562 4.758 1 86.25 538 SER A CA 1
ATOM 4312 C C . SER A 1 538 ? 9.617 -39.188 5.344 1 86.25 538 SER A C 1
ATOM 4314 O O . SER A 1 538 ? 10.164 -40.125 4.801 1 86.25 538 SER A O 1
ATOM 4316 N N . ARG A 1 539 ? 10.078 -38.719 6.422 1 84.5 539 ARG A N 1
ATOM 4317 C CA . ARG A 1 539 ? 11.273 -39.219 7.082 1 84.5 539 ARG A CA 1
ATOM 4318 C C . ARG A 1 539 ? 11.016 -40.625 7.668 1 84.5 539 ARG A C 1
ATOM 4320 O O . ARG A 1 539 ? 11.898 -41.469 7.641 1 84.5 539 ARG A O 1
ATOM 4327 N N . SER A 1 540 ? 9.805 -40.844 8.094 1 81.94 540 SER A N 1
ATOM 4328 C CA . SER A 1 540 ? 9.453 -42.125 8.68 1 81.94 540 SER A CA 1
ATOM 4329 C C . SER A 1 540 ? 9.359 -43.219 7.613 1 81.94 540 SER A C 1
ATOM 4331 O O . SER A 1 540 ? 9.727 -44.375 7.859 1 81.94 540 SER A O 1
ATOM 4333 N N . VAL A 1 541 ? 8.875 -42.875 6.41 1 78.38 541 VAL A N 1
ATOM 4334 C CA . VAL A 1 541 ? 8.703 -43.844 5.32 1 78.38 541 VAL A CA 1
ATOM 4335 C C . VAL A 1 541 ? 10.062 -44.219 4.734 1 78.38 541 VAL A C 1
ATOM 4337 O O . VAL A 1 541 ? 10.297 -45.344 4.355 1 78.38 541 VAL A O 1
ATOM 4340 N N . ASN A 1 542 ? 11.008 -43.281 4.652 1 72.5 542 ASN A N 1
ATOM 4341 C CA . ASN A 1 542 ? 12.336 -43.531 4.102 1 72.5 542 ASN A CA 1
ATOM 4342 C C . ASN A 1 542 ? 13.18 -44.375 5.051 1 72.5 542 ASN A C 1
ATOM 4344 O O . ASN A 1 542 ? 14.125 -45.031 4.621 1 72.5 542 ASN A O 1
ATOM 4348 N N . ARG A 1 543 ? 12.914 -44.375 6.324 1 65.19 543 ARG A N 1
ATOM 4349 C CA . ARG A 1 543 ? 13.656 -45.188 7.293 1 65.19 543 ARG A CA 1
ATOM 4350 C C . ARG A 1 543 ? 13.188 -46.625 7.289 1 65.19 543 ARG A C 1
ATOM 4352 O O . ARG A 1 543 ? 13.898 -47.531 7.754 1 65.19 543 ARG A O 1
ATOM 4359 N N . LYS A 1 544 ? 12.125 -46.969 6.68 1 58.03 544 LYS A N 1
ATOM 4360 C CA . LYS A 1 544 ? 11.68 -48.375 6.633 1 58.03 544 LYS A CA 1
ATOM 4361 C C . LYS A 1 544 ? 12.203 -49.062 5.383 1 58.03 544 LYS A C 1
ATOM 4363 O O . LYS A 1 544 ? 12.398 -48.438 4.344 1 58.03 544 LYS A O 1
ATOM 4368 N N . MET B 1 1 ? -56.219 87 74 1 28.23 1 MET B N 1
ATOM 4369 C CA . MET B 1 1 ? -55.281 87.375 73 1 28.23 1 MET B CA 1
ATOM 4370 C C . MET B 1 1 ? -54.312 86.25 72.625 1 28.23 1 MET B C 1
ATOM 4372 O O . MET B 1 1 ? -53.406 86.375 71.875 1 28.23 1 MET B O 1
ATOM 4376 N N . ILE B 1 2 ? -54.469 85.062 73.375 1 36 2 ILE B N 1
ATOM 4377 C CA . ILE B 1 2 ? -53.531 83.938 73.312 1 36 2 ILE B CA 1
ATOM 4378 C C . ILE B 1 2 ? -53.812 83.062 72.125 1 36 2 ILE B C 1
ATOM 4380 O O . ILE B 1 2 ? -53.062 82.188 71.812 1 36 2 ILE B O 1
ATOM 4384 N N . ILE B 1 3 ? -55 83.188 71.438 1 40.16 3 ILE B N 1
ATOM 4385 C CA . ILE B 1 3 ? -55.406 82.25 70.375 1 40.16 3 ILE B CA 1
ATOM 4386 C C . ILE B 1 3 ? -54.594 82.562 69.062 1 40.16 3 ILE B C 1
ATOM 4388 O O . ILE B 1 3 ? -54.531 81.75 68.188 1 40.16 3 ILE B O 1
ATOM 4392 N N . ALA B 1 4 ? -54.156 83.812 68.875 1 46.5 4 ALA B N 1
ATOM 4393 C CA . ALA B 1 4 ? -53.594 84.188 67.562 1 46.5 4 ALA B CA 1
ATOM 4394 C C . ALA B 1 4 ? -52.188 83.625 67.375 1 46.5 4 ALA B C 1
ATOM 4396 O O . ALA B 1 4 ? -51.656 83.562 66.25 1 46.5 4 ALA B O 1
ATOM 4397 N N . ARG B 1 5 ? -51.469 83.188 68.438 1 45.16 5 ARG B N 1
ATOM 4398 C CA . ARG B 1 5 ? -50.062 82.812 68.312 1 45.16 5 ARG B CA 1
ATOM 4399 C C . ARG B 1 5 ? -49.938 81.438 67.625 1 45.16 5 ARG B C 1
ATOM 4401 O O . ARG B 1 5 ? -48.875 81.125 67.125 1 45.16 5 ARG B O 1
ATOM 4408 N N . ARG B 1 6 ? -50.906 80.5 67.875 1 46.19 6 ARG B N 1
ATOM 4409 C CA . ARG B 1 6 ? -50.719 79.125 67.438 1 46.19 6 ARG B CA 1
ATOM 4410 C C . ARG B 1 6 ? -50.75 79 65.875 1 46.19 6 ARG B C 1
ATOM 4412 O O . ARG B 1 6 ? -50.281 78 65.312 1 46.19 6 ARG B O 1
ATOM 4419 N N . ARG B 1 7 ? -51.562 79.875 65.25 1 51.38 7 ARG B N 1
ATOM 4420 C CA . ARG B 1 7 ? -51.688 79.75 63.812 1 51.38 7 ARG B CA 1
ATOM 4421 C C . ARG B 1 7 ? -50.344 80 63.125 1 51.38 7 ARG B C 1
ATOM 4423 O O . ARG B 1 7 ? -50.125 79.562 62 1 51.38 7 ARG B O 1
ATOM 4430 N N . SER B 1 8 ? -49.438 80.75 63.906 1 52.88 8 SER B N 1
ATOM 4431 C CA . SER B 1 8 ? -48.281 81.25 63.219 1 52.88 8 SER B CA 1
ATOM 4432 C C . SER B 1 8 ? -47.25 80.188 62.969 1 52.88 8 SER B C 1
ATOM 4434 O O . SER B 1 8 ? -46.625 80.188 61.875 1 52.88 8 SER B O 1
ATOM 4436 N N . ASN B 1 9 ? -47.125 79.25 63.844 1 60.28 9 ASN B N 1
ATOM 4437 C CA . ASN B 1 9 ? -46.031 78.25 63.688 1 60.28 9 ASN B CA 1
ATOM 4438 C C . ASN B 1 9 ? -46.344 77.25 62.594 1 60.28 9 ASN B C 1
ATOM 4440 O O . ASN B 1 9 ? -45.469 76.875 61.812 1 60.28 9 ASN B O 1
ATOM 4444 N N . VAL B 1 10 ? -47.594 76.812 62.469 1 63.22 10 VAL B N 1
ATOM 4445 C CA . VAL B 1 10 ? -47.969 75.812 61.5 1 63.22 10 VAL B CA 1
ATOM 4446 C C . VAL B 1 10 ? -47.844 76.375 60.094 1 63.22 10 VAL B C 1
ATOM 4448 O O . VAL B 1 10 ? -47.375 75.688 59.188 1 63.22 10 VAL B O 1
ATOM 4451 N N . VAL B 1 11 ? -48.25 77.562 59.906 1 65.62 11 VAL B N 1
ATOM 4452 C CA . VAL B 1 11 ? -48.188 78.25 58.594 1 65.62 11 VAL B CA 1
ATOM 4453 C C . VAL B 1 11 ? -46.719 78.375 58.188 1 65.62 11 VAL B C 1
ATOM 4455 O O . VAL B 1 11 ? -46.375 78.125 57 1 65.62 11 VAL B O 1
ATOM 4458 N N . LYS B 1 12 ? -45.906 78.688 59.156 1 66.5 12 LYS B N 1
ATOM 4459 C CA . LYS B 1 12 ? -44.469 78.812 58.844 1 66.5 12 LYS B CA 1
ATOM 4460 C C . LYS B 1 12 ? -43.906 77.438 58.406 1 66.5 12 LYS B C 1
ATOM 4462 O O . LYS B 1 12 ? -43.094 77.375 57.469 1 66.5 12 LYS B O 1
ATOM 4467 N N . GLU B 1 13 ? -44.375 76.375 59.125 1 66.94 13 GLU B N 1
ATOM 4468 C CA . GLU B 1 13 ? -43.906 75.062 58.781 1 66.94 13 GLU B CA 1
ATOM 4469 C C . GLU B 1 13 ? -44.438 74.625 57.406 1 66.94 13 GLU B C 1
ATOM 4471 O O . GLU B 1 13 ? -43.719 74 56.625 1 66.94 13 GLU B O 1
ATOM 4476 N N . VAL B 1 14 ? -45.656 74.938 57.094 1 67.94 14 VAL B N 1
ATOM 4477 C CA . VAL B 1 14 ? -46.25 74.625 55.812 1 67.94 14 VAL B CA 1
ATOM 4478 C C . VAL B 1 14 ? -45.531 75.438 54.719 1 67.94 14 VAL B C 1
ATOM 4480 O O . VAL B 1 14 ? -45.281 74.938 53.625 1 67.94 14 VAL B O 1
ATOM 4483 N N . GLU B 1 15 ? -45.188 76.625 55.031 1 67.69 15 GLU B N 1
ATOM 4484 C CA . GLU B 1 15 ? -44.469 77.5 54.062 1 67.69 15 GLU B CA 1
ATOM 4485 C C . GLU B 1 15 ? -43.062 76.938 53.844 1 67.69 15 GLU B C 1
ATOM 4487 O O . GLU B 1 15 ? -42.594 76.938 52.688 1 67.69 15 GLU B O 1
ATOM 4492 N N . LYS B 1 16 ? -42.438 76.5 54.875 1 69.75 16 LYS B N 1
ATOM 4493 C CA . LYS B 1 16 ? -41.125 75.938 54.75 1 69.75 16 LYS B CA 1
ATOM 4494 C C . LYS B 1 16 ? -41.219 74.625 53.938 1 69.75 16 LYS B C 1
ATOM 4496 O O . LYS B 1 16 ? -40.344 74.375 53.094 1 69.75 16 LYS B O 1
ATOM 4501 N N . LEU B 1 17 ? -42.281 73.875 54.25 1 68.69 17 LEU B N 1
ATOM 4502 C CA . LEU B 1 17 ? -42.469 72.625 53.469 1 68.69 17 LEU B CA 1
ATOM 4503 C C . LEU B 1 17 ? -42.781 72.938 52.031 1 68.69 17 LEU B C 1
ATOM 4505 O O . LEU B 1 17 ? -42.312 72.25 51.125 1 68.69 17 LEU B O 1
ATOM 4509 N N . GLN B 1 18 ? -43.562 74 51.812 1 68.06 18 GLN B N 1
ATOM 4510 C CA . GLN B 1 18 ? -43.906 74.375 50.438 1 68.06 18 GLN B CA 1
ATOM 4511 C C . GLN B 1 18 ? -42.656 74.938 49.719 1 68.06 18 GLN B C 1
ATOM 4513 O O . GLN B 1 18 ? -42.469 74.625 48.531 1 68.06 18 GLN B O 1
ATOM 4518 N N . LYS B 1 19 ? -41.844 75.688 50.406 1 67.56 19 LYS B N 1
ATOM 4519 C CA . LYS B 1 19 ? -40.594 76.125 49.812 1 67.56 19 LYS B CA 1
ATOM 4520 C C . LYS B 1 19 ? -39.656 75 49.469 1 67.56 19 LYS B C 1
ATOM 4522 O O . LYS B 1 19 ? -39.031 75 48.406 1 67.56 19 LYS B O 1
ATOM 4527 N N . LYS B 1 20 ? -39.594 74.062 50.406 1 66.44 20 LYS B N 1
ATOM 4528 C CA . LYS B 1 20 ? -38.781 72.875 50.125 1 66.44 20 LYS B CA 1
ATOM 4529 C C . LYS B 1 20 ? -39.312 72.062 48.938 1 66.44 20 LYS B C 1
ATOM 4531 O O . LYS B 1 20 ? -38.531 71.562 48.125 1 66.44 20 LYS B O 1
ATOM 4536 N N . ARG B 1 21 ? -40.656 72 48.844 1 63.72 21 ARG B N 1
ATOM 4537 C CA . ARG B 1 21 ? -41.281 71.312 47.719 1 63.72 21 ARG B CA 1
ATOM 4538 C C . ARG B 1 21 ? -41.062 72.062 46.438 1 63.72 21 ARG B C 1
ATOM 4540 O O . ARG B 1 21 ? -40.781 71.5 45.375 1 63.72 21 ARG B O 1
ATOM 4547 N N . GLU B 1 22 ? -41.156 73.375 46.594 1 66.5 22 GLU B N 1
ATOM 4548 C CA . GLU B 1 22 ? -40.938 74.188 45.406 1 66.5 22 GLU B CA 1
ATOM 4549 C C . GLU B 1 22 ? -39.5 74.188 44.969 1 66.5 22 GLU B C 1
ATOM 4551 O O . GLU B 1 22 ? -39.188 74.125 43.781 1 66.5 22 GLU B O 1
ATOM 4556 N N . GLU B 1 23 ? -38.562 74.188 45.906 1 67.06 23 GLU B N 1
ATOM 4557 C CA . GLU B 1 23 ? -37.156 74.062 45.594 1 67.06 23 GLU B CA 1
ATOM 4558 C C . GLU B 1 23 ? -36.844 72.688 45 1 67.06 23 GLU B C 1
ATOM 4560 O O . GLU B 1 23 ? -36.062 72.625 44.031 1 67.06 23 GLU B O 1
ATOM 4565 N N . ARG B 1 24 ? -37.469 71.688 45.531 1 65 24 ARG B N 1
ATOM 4566 C CA . ARG B 1 24 ? -37.344 70.312 44.969 1 65 24 ARG B CA 1
ATOM 4567 C C . ARG B 1 24 ? -37.906 70.25 43.531 1 65 24 ARG B C 1
ATOM 4569 O O . ARG B 1 24 ? -37.312 69.688 42.656 1 65 24 ARG B O 1
ATOM 4576 N N . ARG B 1 25 ? -39.062 70.875 43.375 1 62.34 25 ARG B N 1
ATOM 4577 C CA . ARG B 1 25 ? -39.688 70.938 42.062 1 62.34 25 ARG B CA 1
ATOM 4578 C C . ARG B 1 25 ? -38.875 71.75 41.094 1 62.34 25 ARG B C 1
ATOM 4580 O O . ARG B 1 25 ? -38.719 71.375 39.906 1 62.34 25 ARG B O 1
ATOM 4587 N N . ALA B 1 26 ? -38.281 72.812 41.531 1 62.22 26 ALA B N 1
ATOM 4588 C CA . ALA B 1 26 ? -37.438 73.625 40.688 1 62.22 26 ALA B CA 1
ATOM 4589 C C . ALA B 1 26 ? -36.156 72.938 40.312 1 62.22 26 ALA B C 1
ATOM 4591 O O . ALA B 1 26 ? -35.719 72.938 39.188 1 62.22 26 ALA B O 1
ATOM 4592 N N . LYS B 1 27 ? -35.531 72.312 41.312 1 63.59 27 LYS B N 1
ATOM 4593 C CA . LYS B 1 27 ? -34.344 71.5 41.031 1 63.59 27 LYS B CA 1
ATOM 4594 C C . LYS B 1 27 ? -34.688 70.312 40.094 1 63.59 27 LYS B C 1
ATOM 4596 O O . LYS B 1 27 ? -33.906 70 39.188 1 63.59 27 LYS B O 1
ATOM 4601 N N . GLN B 1 28 ? -35.812 69.75 40.312 1 61.28 28 GLN B N 1
ATOM 4602 C CA . GLN B 1 28 ? -36.281 68.688 39.406 1 61.28 28 GLN B CA 1
ATOM 4603 C C . GLN B 1 28 ? -36.594 69.25 38.031 1 61.28 28 GLN B C 1
ATOM 4605 O O . GLN B 1 28 ? -36.281 68.625 37.031 1 61.28 28 GLN B O 1
ATOM 4610 N N . ALA B 1 29 ? -37.312 70.375 37.969 1 61.47 29 ALA B N 1
ATOM 4611 C CA . ALA B 1 29 ? -37.625 71.062 36.719 1 61.47 29 ALA B CA 1
ATOM 4612 C C . ALA B 1 29 ? -36.344 71.5 35.969 1 61.47 29 ALA B C 1
ATOM 4614 O O . ALA B 1 29 ? -36.25 71.312 34.781 1 61.47 29 ALA B O 1
ATOM 4615 N N . GLU B 1 30 ? -35.406 72.125 36.719 1 58.38 30 GLU B N 1
ATOM 4616 C CA . GLU B 1 30 ? -34.125 72.438 36.125 1 58.38 30 GLU B CA 1
ATOM 4617 C C . GLU B 1 30 ? -33.406 71.188 35.625 1 58.38 30 GLU B C 1
ATOM 4619 O O . GLU B 1 30 ? -32.812 71.188 34.531 1 58.38 30 GLU B O 1
ATOM 4624 N N . GLN B 1 31 ? -33.438 70.25 36.406 1 59.72 31 GLN B N 1
ATOM 4625 C CA . GLN B 1 31 ? -32.844 69 36 1 59.72 31 GLN B CA 1
ATOM 4626 C C . GLN B 1 31 ? -33.562 68.375 34.781 1 59.72 31 GLN B C 1
ATOM 4628 O O . GLN B 1 31 ? -32.938 67.875 33.906 1 59.72 31 GLN B O 1
ATOM 4633 N N . LYS B 1 32 ? -34.875 68.5 34.812 1 60.25 32 LYS B N 1
ATOM 4634 C CA . LYS B 1 32 ? -35.656 68.062 33.688 1 60.25 32 LYS B CA 1
ATOM 4635 C C . LYS B 1 32 ? -35.344 68.875 32.438 1 60.25 32 LYS B C 1
ATOM 4637 O O . LYS B 1 32 ? -35.219 68.312 31.344 1 60.25 32 LYS B O 1
ATOM 4642 N N . VAL B 1 33 ? -35.375 70.25 32.562 1 57.56 33 VAL B N 1
ATOM 4643 C CA . VAL B 1 33 ? -35.062 71.125 31.438 1 57.56 33 VAL B CA 1
ATOM 4644 C C . VAL B 1 33 ? -33.656 70.812 30.953 1 57.56 33 VAL B C 1
ATOM 4646 O O . VAL B 1 33 ? -33.406 70.688 29.734 1 57.56 33 VAL B O 1
ATOM 4649 N N . GLN B 1 34 ? -32.719 70.688 31.844 1 57.16 34 GLN B N 1
ATOM 4650 C CA . GLN B 1 34 ? -31.359 70.375 31.453 1 57.16 34 GLN B CA 1
ATOM 4651 C C . GLN B 1 34 ? -31.328 69 30.797 1 57.16 34 GLN B C 1
ATOM 4653 O O . GLN B 1 34 ? -30.625 68.75 29.797 1 57.16 34 GLN B O 1
ATOM 4658 N N . ARG B 1 35 ? -32.031 68.125 31.406 1 61.5 35 ARG B N 1
ATOM 4659 C CA . ARG B 1 35 ? -32.156 66.75 30.812 1 61.5 35 ARG B CA 1
ATOM 4660 C C . ARG B 1 35 ? -32.75 66.875 29.422 1 61.5 35 ARG B C 1
ATOM 4662 O O . ARG B 1 35 ? -32.312 66.188 28.5 1 61.5 35 ARG B O 1
ATOM 4669 N N . GLU B 1 36 ? -33.844 67.625 29.328 1 58.03 36 GLU B N 1
ATOM 4670 C CA . GLU B 1 36 ? -34.5 67.75 28.047 1 58.03 36 GLU B CA 1
ATOM 4671 C C . GLU B 1 36 ? -33.594 68.438 27.031 1 58.03 36 GLU B C 1
ATOM 4673 O O . GLU B 1 36 ? -33.562 68.062 25.859 1 58.03 36 GLU B O 1
ATOM 4678 N N . GLU B 1 37 ? -32.844 69.375 27.344 1 57.84 37 GLU B N 1
ATOM 4679 C CA . GLU B 1 37 ? -31.891 70.062 26.469 1 57.84 37 GLU B CA 1
ATOM 4680 C C . GLU B 1 37 ? -30.781 69.062 26.062 1 57.84 37 GLU B C 1
ATOM 4682 O O . GLU B 1 37 ? -30.344 69.062 24.906 1 57.84 37 GLU B O 1
ATOM 4687 N N . LEU B 1 38 ? -30.312 68.375 26.953 1 59.34 38 LEU B N 1
ATOM 4688 C CA . LEU B 1 38 ? -29.281 67.375 26.672 1 59.34 38 LEU B CA 1
ATOM 4689 C C . LEU B 1 38 ? -29.797 66.312 25.781 1 59.34 38 LEU B C 1
ATOM 4691 O O . LEU B 1 38 ? -29.094 65.812 24.875 1 59.34 38 LEU B O 1
ATOM 4695 N N . MET B 1 39 ? -31.047 65.938 26.094 1 59.06 39 MET B N 1
ATOM 4696 C CA . MET B 1 39 ? -31.719 65 25.234 1 59.06 39 MET B CA 1
ATOM 4697 C C . MET B 1 39 ? -31.844 65.5 23.812 1 59.06 39 MET B C 1
ATOM 4699 O O . MET B 1 39 ? -31.812 64.75 22.844 1 59.06 39 MET B O 1
ATOM 4703 N N . ASN B 1 40 ? -32.031 66.75 23.75 1 59 40 ASN B N 1
ATOM 4704 C CA . ASN B 1 40 ? -32.25 67.375 22.453 1 59 40 ASN B CA 1
ATOM 4705 C C . ASN B 1 40 ? -30.984 67.5 21.625 1 59 40 ASN B C 1
ATOM 4707 O O . ASN B 1 40 ? -31.031 67.688 20.406 1 59 40 ASN B O 1
ATOM 4711 N N . LEU B 1 41 ? -29.891 67.5 22.219 1 58.12 41 LEU B N 1
ATOM 4712 C CA . LEU B 1 41 ? -28.641 67.5 21.453 1 58.12 41 LEU B CA 1
ATOM 4713 C C . LEU B 1 41 ? -28.484 66.25 20.641 1 58.12 41 LEU B C 1
ATOM 4715 O O . LEU B 1 41 ? -27.906 66.25 19.562 1 58.12 41 LEU B O 1
ATOM 4719 N N . ASP B 1 42 ? -28.828 65.125 21.141 1 63 42 ASP B N 1
ATOM 4720 C CA . ASP B 1 42 ? -28.766 63.875 20.422 1 63 42 ASP B CA 1
ATOM 4721 C C . ASP B 1 42 ? -30.109 63.156 20.422 1 63 42 ASP B C 1
ATOM 4723 O O . ASP B 1 42 ? -30.281 62.156 21.109 1 63 42 ASP B O 1
ATOM 4727 N N . PRO B 1 43 ? -31.141 63.688 19.719 1 66.19 43 PRO B N 1
ATOM 4728 C CA . PRO B 1 43 ? -32.5 63.125 19.766 1 66.19 43 PRO B CA 1
ATOM 4729 C C . PRO B 1 43 ? -32.562 61.688 19.312 1 66.19 43 PRO B C 1
ATOM 4731 O O . PRO B 1 43 ? -31.984 61.312 18.297 1 66.19 43 PRO B O 1
ATOM 4734 N N . GLY B 1 44 ? -33.094 60.781 20.281 1 72.75 44 GLY B N 1
ATOM 4735 C CA . GLY B 1 44 ? -33.375 59.406 19.922 1 72.75 44 GLY B CA 1
ATOM 4736 C C . GLY B 1 44 ? -32.312 58.438 20.359 1 72.75 44 GLY B C 1
ATOM 4737 O O . GLY B 1 44 ? -32.438 57.219 20.141 1 72.75 44 GLY B O 1
ATOM 4738 N N . ASN B 1 45 ? -31.203 58.906 20.953 1 82.81 45 ASN B N 1
ATOM 4739 C CA . ASN B 1 45 ? -30.188 57.969 21.422 1 82.81 45 ASN B CA 1
ATOM 4740 C C . ASN B 1 45 ? -30.531 57.469 22.812 1 82.81 45 ASN B C 1
ATOM 4742 O O . ASN B 1 45 ? -30.672 58.25 23.766 1 82.81 45 ASN B O 1
ATOM 4746 N N . PRO B 1 46 ? -30.766 56.188 22.938 1 83.44 46 PRO B N 1
ATOM 4747 C CA . PRO B 1 46 ? -31.125 55.625 24.25 1 83.44 46 PRO B CA 1
ATOM 4748 C C . PRO B 1 46 ? -30.047 55.844 25.297 1 83.44 46 PRO B C 1
ATOM 4750 O O . PRO B 1 46 ? -30.344 55.781 26.5 1 83.44 46 PRO B O 1
ATOM 4753 N N . ASN B 1 47 ? -28.844 56.188 24.938 1 89.62 47 ASN B N 1
ATOM 4754 C CA . ASN B 1 47 ? -27.75 56.375 25.875 1 89.62 47 ASN B CA 1
ATOM 4755 C C . ASN B 1 47 ? -27.312 57.844 25.938 1 89.62 47 ASN B C 1
ATOM 4757 O O . ASN B 1 47 ? -26.125 58.156 26.094 1 89.62 47 ASN B O 1
ATOM 4761 N N . TRP B 1 48 ? -28.219 58.719 25.812 1 87.44 48 TRP B N 1
ATOM 4762 C CA . TRP B 1 48 ? -27.938 60.156 25.734 1 87.44 48 TRP B CA 1
ATOM 4763 C C . TRP B 1 48 ? -27.344 60.656 27.047 1 87.44 48 TRP B C 1
ATOM 4765 O O . TRP B 1 48 ? -26.531 61.594 27.047 1 87.44 48 TRP B O 1
ATOM 4775 N N . GLU B 1 49 ? -27.734 60.031 28.188 1 88.69 49 GLU B N 1
ATOM 4776 C CA . GLU B 1 49 ? -27.188 60.438 29.484 1 88.69 49 GLU B CA 1
ATOM 4777 C C . GLU B 1 49 ? -25.688 60.25 29.547 1 88.69 49 GLU B C 1
ATOM 4779 O O . GLU B 1 49 ? -24.953 61.125 30 1 88.69 49 GLU B O 1
ATOM 4784 N N . PHE B 1 50 ? -25.312 59.094 29.109 1 91.88 50 PHE B N 1
ATOM 4785 C CA . PHE B 1 50 ? -23.875 58.812 29.094 1 91.88 50 PHE B CA 1
ATOM 4786 C C . PHE B 1 50 ? -23.156 59.75 28.125 1 91.88 50 PHE B C 1
ATOM 4788 O O . PHE B 1 50 ? -22.062 60.219 28.422 1 91.88 50 PHE B O 1
ATOM 4795 N N . LEU B 1 51 ? -23.703 59.969 27.047 1 92.06 51 LEU B N 1
ATOM 4796 C CA . LEU B 1 51 ? -23.125 60.875 26.062 1 92.06 51 LEU B CA 1
ATOM 4797 C C . LEU B 1 51 ? -22.922 62.281 26.641 1 92.06 51 LEU B C 1
ATOM 4799 O O . LEU B 1 51 ? -21.875 62.906 26.406 1 92.06 51 LEU B O 1
ATOM 4803 N N . ALA B 1 52 ? -23.906 62.688 27.312 1 90 52 ALA B N 1
ATOM 4804 C CA . ALA B 1 52 ? -23.828 64 27.922 1 90 52 ALA B CA 1
ATOM 4805 C C . ALA B 1 52 ? -22.719 64.062 28.969 1 90 52 ALA B C 1
ATOM 4807 O O . ALA B 1 52 ? -21.984 65.062 29.047 1 90 52 ALA B O 1
ATOM 4808 N N . MET B 1 53 ? -22.641 63.031 29.734 1 92.12 53 MET B N 1
ATOM 4809 C CA . MET B 1 53 ? -21.609 62.969 30.766 1 92.12 53 MET B CA 1
ATOM 4810 C C . MET B 1 53 ? -20.219 62.969 30.141 1 92.12 53 MET B C 1
ATOM 4812 O O . MET B 1 53 ? -19.312 63.656 30.641 1 92.12 53 MET B O 1
ATOM 4816 N N . ILE B 1 54 ? -20.062 62.281 29.078 1 94 54 ILE B N 1
ATOM 4817 C CA . ILE B 1 54 ? -18.766 62.156 28.422 1 94 54 ILE B CA 1
ATOM 4818 C C . ILE B 1 54 ? -18.406 63.5 27.781 1 94 54 ILE B C 1
ATOM 4820 O O . ILE B 1 54 ? -17.25 63.938 27.859 1 94 54 ILE B O 1
ATOM 4824 N N . ARG B 1 55 ? -19.359 64.188 27.188 1 92.06 55 ARG B N 1
ATOM 4825 C CA . ARG B 1 55 ? -19.125 65.5 26.578 1 92.06 55 ARG B CA 1
ATOM 4826 C C . ARG B 1 55 ? -18.672 66.5 27.641 1 92.06 55 ARG B C 1
ATOM 4828 O O . ARG B 1 55 ? -17.766 67.312 27.391 1 92.06 55 ARG B O 1
ATOM 4835 N N . GLU B 1 56 ? -19.375 66.375 28.766 1 91.31 56 GLU B N 1
ATOM 4836 C CA . GLU B 1 56 ? -19 67.312 29.859 1 91.31 56 GLU B CA 1
ATOM 4837 C C . GLU B 1 56 ? -17.578 67 30.328 1 91.31 56 GLU B C 1
ATOM 4839 O O . GLU B 1 56 ? -16.812 67.938 30.609 1 91.31 56 GLU B O 1
ATOM 4844 N N . TYR B 1 57 ? -17.312 65.75 30.453 1 92.31 57 TYR B N 1
ATOM 4845 C CA . TYR B 1 57 ? -15.977 65.375 30.859 1 92.31 57 TYR B CA 1
ATOM 4846 C C . TYR B 1 57 ? -14.93 65.875 29.875 1 92.31 57 TYR B C 1
ATOM 4848 O O . TYR B 1 57 ? -13.883 66.375 30.266 1 92.31 57 TYR B O 1
ATOM 4856 N N . ARG B 1 58 ? -15.148 65.75 28.578 1 92.38 58 ARG B N 1
ATOM 4857 C CA . ARG B 1 58 ? -14.211 66.125 27.516 1 92.38 58 ARG B CA 1
ATOM 4858 C C . ARG B 1 58 ? -14 67.625 27.469 1 92.38 58 ARG B C 1
ATOM 4860 O O . ARG B 1 58 ? -12.922 68.062 27.094 1 92.38 58 ARG B O 1
ATOM 4867 N N . MET B 1 59 ? -14.992 68.312 27.891 1 91.44 59 MET B N 1
ATOM 4868 C CA . MET B 1 59 ? -14.922 69.75 27.859 1 91.44 59 MET B CA 1
ATOM 4869 C C . MET B 1 59 ? -14.086 70.312 29.031 1 91.44 59 MET B C 1
ATOM 4871 O O . MET B 1 59 ? -13.625 71.438 29 1 91.44 59 MET B O 1
ATOM 4875 N N . SER B 1 60 ? -13.844 69.5 29.938 1 88.44 60 SER B N 1
ATOM 4876 C CA . SER B 1 60 ? -13.164 69.875 31.156 1 88.44 60 SER B CA 1
ATOM 4877 C C . SER B 1 60 ? -11.656 70 30.953 1 88.44 60 SER B C 1
ATOM 4879 O O . SER B 1 60 ? -10.945 70.5 31.812 1 88.44 60 SER B O 1
ATOM 4881 N N . PHE B 1 61 ? -11.141 69.562 29.875 1 84.12 61 PHE B N 1
ATOM 4882 C CA . PHE B 1 61 ? -9.703 69.688 29.656 1 84.12 61 PHE B CA 1
ATOM 4883 C C . PHE B 1 61 ? -9.406 69.875 28.172 1 84.12 61 PHE B C 1
ATOM 4885 O O . PHE B 1 61 ? -10.281 69.688 27.328 1 84.12 61 PHE B O 1
ATOM 4892 N N . GLU B 1 62 ? -8.242 70.312 27.984 1 86.81 62 GLU B N 1
ATOM 4893 C CA . GLU B 1 62 ? -7.77 70.562 26.625 1 86.81 62 GLU B CA 1
ATOM 4894 C C . GLU B 1 62 ? -7.18 69.312 26.031 1 86.81 62 GLU B C 1
ATOM 4896 O O . GLU B 1 62 ? -6.391 68.625 26.672 1 86.81 62 GLU B O 1
ATOM 4901 N N . MET B 1 63 ? -7.629 68.938 24.859 1 88.44 63 MET B N 1
ATOM 4902 C CA . MET B 1 63 ? -7.164 67.75 24.141 1 88.44 63 MET B CA 1
ATOM 4903 C C . MET B 1 63 ? -5.941 68.125 23.297 1 88.44 63 MET B C 1
ATOM 4905 O O . MET B 1 63 ? -5.945 69.062 22.531 1 88.44 63 MET B O 1
ATOM 4909 N N . ARG B 1 64 ? -4.848 67.375 23.531 1 89.75 64 ARG B N 1
ATOM 4910 C CA . ARG B 1 64 ? -3.641 67.5 22.719 1 89.75 64 ARG B CA 1
ATOM 4911 C C . ARG B 1 64 ? -3.215 66.125 22.172 1 89.75 64 ARG B C 1
ATOM 4913 O O . ARG B 1 64 ? -2.256 65.562 22.656 1 89.75 64 ARG B O 1
ATOM 4920 N N . PRO B 1 65 ? -3.875 65.688 21.156 1 89.44 65 PRO B N 1
ATOM 4921 C CA . PRO B 1 65 ? -3.562 64.375 20.594 1 89.44 65 PRO B CA 1
ATOM 4922 C C . PRO B 1 65 ? -2.178 64.375 19.938 1 89.44 65 PRO B C 1
ATOM 4924 O O . PRO B 1 65 ? -1.586 65.375 19.672 1 89.44 65 PRO B O 1
ATOM 4927 N N . LEU B 1 66 ? -1.695 63.156 19.766 1 93.06 66 LEU B N 1
ATOM 4928 C CA . LEU B 1 66 ? -0.411 62.938 19.109 1 93.06 66 LEU B CA 1
ATOM 4929 C C . LEU B 1 66 ? -0.417 63.5 17.688 1 93.06 66 LEU B C 1
ATOM 4931 O O . LEU B 1 66 ? -1.396 63.344 16.953 1 93.06 66 LEU B O 1
ATOM 4935 N N . GLN B 1 67 ? 0.514 64.25 17.391 1 91.06 67 GLN B N 1
ATOM 4936 C CA . GLN B 1 67 ? 0.614 64.875 16.078 1 91.06 67 GLN B CA 1
ATOM 4937 C C . GLN B 1 67 ? 1.92 64.5 15.391 1 91.06 67 GLN B C 1
ATOM 4939 O O . GLN B 1 67 ? 2.865 64.062 16.047 1 91.06 67 GLN B O 1
ATOM 4944 N N . ASP B 1 68 ? 1.714 64.875 14.102 1 89.69 68 ASP B N 1
ATOM 4945 C CA . ASP B 1 68 ? 2.914 64.688 13.297 1 89.69 68 ASP B CA 1
ATOM 4946 C C . ASP B 1 68 ? 4.027 65.625 13.719 1 89.69 68 ASP B C 1
ATOM 4948 O O . ASP B 1 68 ? 3.768 66.812 14 1 89.69 68 ASP B O 1
ATOM 4952 N N . GLY B 1 69 ? 5.082 65.375 14.297 1 86.88 69 GLY B N 1
ATOM 4953 C CA . GLY B 1 69 ? 6.176 66.25 14.742 1 86.88 69 GLY B CA 1
ATOM 4954 C C . GLY B 1 69 ? 6.602 66 16.172 1 86.88 69 GLY B C 1
ATOM 4955 O O . GLY B 1 69 ? 7.664 66.438 16.609 1 86.88 69 GLY B O 1
ATOM 4956 N N . ASP B 1 70 ? 5.652 65.375 16.781 1 91.81 70 ASP B N 1
ATOM 4957 C CA . ASP B 1 70 ? 6.055 64.938 18.141 1 91.81 70 ASP B CA 1
ATOM 4958 C C . ASP B 1 70 ? 7.316 64.125 18.109 1 91.81 70 ASP B C 1
ATOM 4960 O O . ASP B 1 70 ? 7.562 63.375 17.141 1 91.81 70 ASP B O 1
ATOM 4964 N N . PRO B 1 71 ? 8.109 64.188 19.078 1 91.88 71 PRO B N 1
ATOM 4965 C CA . PRO B 1 71 ? 9.352 63.406 19.094 1 91.88 71 PRO B CA 1
ATOM 4966 C C . PRO B 1 71 ? 9.102 61.938 19.281 1 91.88 71 PRO B C 1
ATOM 4968 O O . PRO B 1 71 ? 8.188 61.531 20 1 91.88 71 PRO B O 1
ATOM 4971 N N . ILE B 1 72 ? 9.93 61.188 18.688 1 91.94 72 ILE B N 1
ATOM 4972 C CA . ILE B 1 72 ? 9.883 59.719 18.812 1 91.94 72 ILE B CA 1
ATOM 4973 C C . ILE B 1 72 ? 10.844 59.281 19.906 1 91.94 72 ILE B C 1
ATOM 4975 O O . ILE B 1 72 ? 12 59.688 19.938 1 91.94 72 ILE B O 1
ATOM 4979 N N . GLU B 1 73 ? 10.367 58.469 20.781 1 88 73 GLU B N 1
ATOM 4980 C CA . GLU B 1 73 ? 11.188 57.938 21.875 1 88 73 GLU B CA 1
ATOM 4981 C C . GLU B 1 73 ? 11.742 56.562 21.516 1 88 73 GLU B C 1
ATOM 4983 O O . GLU B 1 73 ? 11.094 55.781 20.812 1 88 73 GLU B O 1
ATOM 4988 N N . ASP B 1 74 ? 12.938 56.344 22 1 80.62 74 ASP B N 1
ATOM 4989 C CA . ASP B 1 74 ? 13.586 55.062 21.75 1 80.62 74 ASP B CA 1
ATOM 4990 C C . ASP B 1 74 ? 13.477 54.156 22.969 1 80.62 74 ASP B C 1
ATOM 4992 O O . ASP B 1 74 ? 14.156 54.375 23.984 1 80.62 74 ASP B O 1
ATOM 4996 N N . HIS B 1 75 ? 12.625 53.219 22.906 1 86.62 75 HIS B N 1
ATOM 4997 C CA . HIS B 1 75 ? 12.43 52.219 23.953 1 86.62 75 HIS B CA 1
ATOM 4998 C C . HIS B 1 75 ? 12.703 50.812 23.438 1 86.62 75 HIS B C 1
ATOM 5000 O O . HIS B 1 75 ? 12.516 50.531 22.25 1 86.62 75 HIS B O 1
ATOM 5006 N N . GLN B 1 76 ? 13.297 50 24.297 1 89.31 76 GLN B N 1
ATOM 5007 C CA . GLN B 1 76 ? 13.414 48.594 23.938 1 89.31 76 GLN B CA 1
ATOM 5008 C C . GLN B 1 76 ? 12.047 47.969 23.719 1 89.31 76 GLN B C 1
ATOM 5010 O O . GLN B 1 76 ? 11.867 47.156 22.812 1 89.31 76 GLN B O 1
ATOM 5015 N N . ILE B 1 77 ? 11.133 48.375 24.641 1 91.94 77 ILE B N 1
ATOM 5016 C CA . ILE B 1 77 ? 9.742 47.969 24.516 1 91.94 77 ILE B CA 1
ATOM 5017 C C . ILE B 1 77 ? 8.844 49.188 24.375 1 91.94 77 ILE B C 1
ATOM 5019 O O . ILE B 1 77 ? 8.852 50.062 25.234 1 91.94 77 ILE B O 1
ATOM 5023 N N . THR B 1 78 ? 8.203 49.281 23.328 1 95.31 78 THR B N 1
ATOM 5024 C CA . THR B 1 78 ? 7.25 50.344 23.094 1 95.31 78 THR B CA 1
ATOM 5025 C C . THR B 1 78 ? 5.82 49.812 23.078 1 95.31 78 THR B C 1
ATOM 5027 O O . THR B 1 78 ? 5.5 48.875 22.359 1 95.31 78 THR B O 1
ATOM 5030 N N . VAL B 1 79 ? 4.992 50.344 23.938 1 96.44 79 VAL B N 1
ATOM 5031 C CA . VAL B 1 79 ? 3.586 49.969 23.984 1 96.44 79 VAL B CA 1
ATOM 5032 C C . VAL B 1 79 ? 2.715 51.156 23.578 1 96.44 79 VAL B C 1
ATOM 5034 O O . VAL B 1 79 ? 2.75 52.219 24.219 1 96.44 79 VAL B O 1
ATOM 5037 N N . CYS B 1 80 ? 1.967 50.938 22.5 1 97.31 80 CYS B N 1
ATOM 5038 C CA . CYS B 1 80 ? 1.101 51.969 21.953 1 97.31 80 CYS B CA 1
ATOM 5039 C C . CYS B 1 80 ? -0.349 51.5 21.906 1 97.31 80 CYS B C 1
ATOM 5041 O O . CYS B 1 80 ? -0.618 50.312 21.922 1 97.31 80 CYS B O 1
ATOM 5043 N N . VAL B 1 81 ? -1.236 52.5 21.891 1 98.06 81 VAL B N 1
ATOM 5044 C CA . VAL B 1 81 ? -2.656 52.188 21.766 1 98.06 81 VAL B CA 1
ATOM 5045 C C . VAL B 1 81 ? -3.258 53 20.609 1 98.06 81 VAL B C 1
ATOM 5047 O O . VAL B 1 81 ? -2.934 54.188 20.422 1 98.06 81 VAL B O 1
ATOM 5050 N N . ARG B 1 82 ? -4.023 52.312 19.812 1 98.19 82 ARG B N 1
ATOM 5051 C CA . ARG B 1 82 ? -4.707 52.969 18.703 1 98.19 82 ARG B CA 1
ATOM 5052 C C . ARG B 1 82 ? -6.219 52.812 18.828 1 98.19 82 ARG B C 1
ATOM 5054 O O . ARG B 1 82 ? -6.734 51.688 18.891 1 98.19 82 ARG B O 1
ATOM 5061 N N . LYS B 1 83 ? -6.887 53.938 18.875 1 97.62 83 LYS B N 1
ATOM 5062 C CA . LYS B 1 83 ? -8.344 53.969 18.859 1 97.62 83 LYS B CA 1
ATOM 5063 C C . LYS B 1 83 ? -8.883 54.125 17.438 1 97.62 83 LYS B C 1
ATOM 5065 O O . LYS B 1 83 ? -8.562 55.125 16.766 1 97.62 83 LYS B O 1
ATOM 5070 N N . ARG B 1 84 ? -9.625 53.156 16.969 1 95.5 84 ARG B N 1
ATOM 5071 C CA . ARG B 1 84 ? -10.219 53.312 15.641 1 95.5 84 ARG B CA 1
ATOM 5072 C C . ARG B 1 84 ? -11.477 54.156 15.695 1 95.5 84 ARG B C 1
ATOM 5074 O O . ARG B 1 84 ? -12.016 54.406 16.766 1 95.5 84 ARG B O 1
ATOM 5081 N N . PRO B 1 85 ? -11.898 54.625 14.516 1 95 85 PRO B N 1
ATOM 5082 C CA . PRO B 1 85 ? -13.18 55.344 14.492 1 95 85 PRO B CA 1
ATOM 5083 C C . PRO B 1 85 ? -14.383 54.406 14.586 1 95 85 PRO B C 1
ATOM 5085 O O . PRO B 1 85 ? -14.242 53.219 14.398 1 95 85 PRO B O 1
ATOM 5088 N N . LEU B 1 86 ? -15.531 55.031 15 1 95.06 86 LEU B N 1
ATOM 5089 C CA . LEU B 1 86 ? -16.766 54.25 14.938 1 95.06 86 LEU B CA 1
ATOM 5090 C C . LEU B 1 86 ? -17.047 53.812 13.516 1 95.06 86 LEU B C 1
ATOM 5092 O O . LEU B 1 86 ? -16.906 54.594 12.57 1 95.06 86 LEU B O 1
ATOM 5096 N N . ASN B 1 87 ? -17.344 52.562 13.359 1 91.31 87 ASN B N 1
ATOM 5097 C CA . ASN B 1 87 ? -17.656 52.062 12.023 1 91.31 87 ASN B CA 1
ATOM 5098 C C . ASN B 1 87 ? -19.094 52.406 11.617 1 91.31 87 ASN B C 1
ATOM 5100 O O . ASN B 1 87 ? -19.844 52.969 12.406 1 91.31 87 ASN B O 1
ATOM 5104 N N . LYS B 1 88 ? -19.406 52.031 10.352 1 90.69 88 LYS B N 1
ATOM 5105 C CA . LYS B 1 88 ? -20.719 52.344 9.789 1 90.69 88 LYS B CA 1
ATOM 5106 C C . LYS B 1 88 ? -21.844 51.719 10.609 1 90.69 88 LYS B C 1
ATOM 5108 O O . LYS B 1 88 ? -22.859 52.375 10.891 1 90.69 88 LYS B O 1
ATOM 5113 N N . LYS B 1 89 ? -21.656 50.562 10.977 1 91.75 89 LYS B N 1
ATOM 5114 C CA . LYS B 1 89 ? -22.672 49.844 11.75 1 91.75 89 LYS B CA 1
ATOM 5115 C C . LYS B 1 89 ? -22.859 50.469 13.125 1 91.75 89 LYS B C 1
ATOM 5117 O O . LYS B 1 89 ? -23.984 50.625 13.609 1 91.75 89 LYS B O 1
ATOM 5122 N N . GLU B 1 90 ? -21.828 50.781 13.758 1 93.19 90 GLU B N 1
ATOM 5123 C CA . GLU B 1 90 ? -21.875 51.406 15.078 1 93.19 90 GLU B CA 1
ATOM 5124 C C . GLU B 1 90 ? -22.531 52.781 15.008 1 93.19 90 GLU B C 1
ATOM 5126 O O . GLU B 1 90 ? -23.297 53.156 15.906 1 93.19 90 GLU B O 1
ATOM 5131 N N . ASN B 1 91 ? -22.297 53.5 13.938 1 92.44 91 ASN B N 1
ATOM 5132 C CA . ASN B 1 91 ? -22.906 54.812 13.75 1 92.44 91 ASN B CA 1
ATOM 5133 C C . ASN B 1 91 ? -24.422 54.688 13.523 1 92.44 91 ASN B C 1
ATOM 5135 O O . ASN B 1 91 ? -25.188 55.5 14.039 1 92.44 91 ASN B O 1
ATOM 5139 N N . GLN B 1 92 ? -24.719 53.719 12.75 1 92.12 92 GLN B N 1
ATOM 5140 C CA . GLN B 1 92 ? -26.125 53.469 12.477 1 92.12 92 GLN B CA 1
ATOM 5141 C C . GLN B 1 92 ? -26.891 53.125 13.758 1 92.12 92 GLN B C 1
ATOM 5143 O O . GLN B 1 92 ? -28.047 53.531 13.922 1 92.12 92 GLN B O 1
ATOM 5148 N N . ARG B 1 93 ? -26.188 52.5 14.656 1 91.62 93 ARG B N 1
ATOM 5149 C CA . ARG B 1 93 ? -26.797 52.125 15.93 1 91.62 93 ARG B CA 1
ATOM 5150 C C . ARG B 1 93 ? -26.672 53.25 16.953 1 91.62 93 ARG B C 1
ATOM 5152 O O . ARG B 1 93 ? -27.109 53.094 18.094 1 91.62 93 ARG B O 1
ATOM 5159 N N . LYS B 1 94 ? -26.125 54.281 16.562 1 89.62 94 LYS B N 1
ATOM 5160 C CA . LYS B 1 94 ? -25.906 55.438 17.438 1 89.62 94 LYS B CA 1
ATOM 5161 C C . LYS B 1 94 ? -25.156 55.062 18.703 1 89.62 94 LYS B C 1
ATOM 5163 O O . LYS B 1 94 ? -25.562 55.406 19.812 1 89.62 94 LYS B O 1
ATOM 5168 N N . GLU B 1 95 ? -24.141 54.281 18.5 1 92.94 95 GLU B N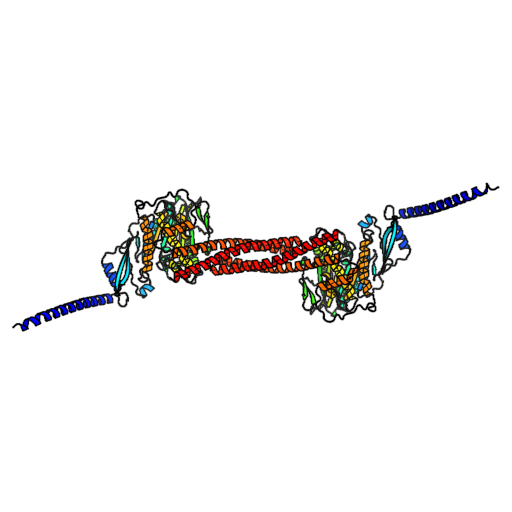 1
ATOM 5169 C CA . GLU B 1 95 ? -23.328 53.844 19.641 1 92.94 95 GLU B CA 1
ATOM 5170 C C . GLU B 1 95 ? -22.547 55.031 20.25 1 92.94 95 GLU B C 1
ATOM 5172 O O . GLU B 1 95 ? -22.125 55.938 19.531 1 92.94 95 GLU B O 1
ATOM 5177 N N . VAL B 1 96 ? -22.359 54.938 21.531 1 93.88 96 VAL B N 1
ATOM 5178 C CA . VAL B 1 96 ? -21.656 56 22.266 1 93.88 96 VAL B CA 1
ATOM 5179 C C . VAL B 1 96 ? -20.156 55.719 22.25 1 93.88 96 VAL B C 1
ATOM 5181 O O . VAL B 1 96 ? -19.719 54.594 22.547 1 93.88 96 VAL B O 1
ATOM 5184 N N . ASP B 1 97 ? -19.391 56.656 21.797 1 95.94 97 ASP B N 1
ATOM 5185 C CA . ASP B 1 97 ? -17.938 56.562 21.906 1 95.94 97 ASP B CA 1
ATOM 5186 C C . ASP B 1 97 ? -17.484 56.781 23.344 1 95.94 97 ASP B C 1
ATOM 5188 O O . ASP B 1 97 ? -17.5 57.906 23.844 1 95.94 97 ASP B O 1
ATOM 5192 N N . VAL B 1 98 ? -16.984 55.719 23.938 1 96.88 98 VAL B N 1
ATOM 5193 C CA . VAL B 1 98 ? -16.703 55.781 25.375 1 96.88 98 VAL B CA 1
ATOM 5194 C C . VAL B 1 98 ? -15.203 55.938 25.594 1 96.88 98 VAL B C 1
ATOM 5196 O O . VAL B 1 98 ? -14.703 55.719 26.703 1 96.88 98 VAL B O 1
ATOM 5199 N N . ILE B 1 99 ? -14.414 56.25 24.625 1 97.38 99 ILE B N 1
ATOM 5200 C CA . ILE B 1 99 ? -12.961 56.344 24.766 1 97.38 99 ILE B CA 1
ATOM 5201 C C . ILE B 1 99 ? -12.508 57.75 24.406 1 97.38 99 ILE B C 1
ATOM 5203 O O . ILE B 1 99 ? -12.906 58.281 23.375 1 97.38 99 ILE B O 1
ATOM 5207 N N . THR B 1 100 ? -11.766 58.344 25.25 1 96.44 100 THR B N 1
ATOM 5208 C CA . THR B 1 100 ? -11.188 59.656 25.031 1 96.44 100 THR B CA 1
ATOM 5209 C C . THR B 1 100 ? -9.664 59.594 25.062 1 96.44 100 THR B C 1
ATOM 5211 O O . THR B 1 100 ? -9.078 58.938 25.922 1 96.44 100 THR B O 1
ATOM 5214 N N . VAL B 1 101 ? -9.047 60.188 24.047 1 96.5 101 VAL B N 1
ATOM 5215 C CA . VAL B 1 101 ? -7.594 60.312 24 1 96.5 101 VAL B CA 1
ATOM 5216 C C . VAL B 1 101 ? -7.184 61.781 24.203 1 96.5 101 VAL B C 1
ATOM 5218 O O . VAL B 1 101 ? -6.98 62.5 23.234 1 96.5 101 VAL B O 1
ATOM 5221 N N . PRO B 1 102 ? -6.922 62.094 25.438 1 93.88 102 PRO B N 1
ATOM 5222 C CA . PRO B 1 102 ? -6.703 63.531 25.734 1 93.88 102 PRO B CA 1
ATOM 5223 C C . PRO B 1 102 ? -5.309 64 25.359 1 93.88 102 PRO B C 1
ATOM 5225 O O . PRO B 1 102 ? -5.109 65.188 25.109 1 93.88 102 PRO B O 1
ATOM 5228 N N . SER B 1 103 ? -4.309 63.125 25.438 1 93.56 103 SER B N 1
ATOM 5229 C CA . SER B 1 103 ? -2.926 63.469 25.141 1 93.56 103 SER B CA 1
ATOM 5230 C C . SER B 1 103 ? -2.23 62.375 24.344 1 93.56 103 SER B C 1
ATOM 5232 O O . SER B 1 103 ? -2.848 61.375 24 1 93.56 103 SER B O 1
ATOM 5234 N N . ARG B 1 104 ? -0.971 62.625 24.109 1 93.94 104 ARG B N 1
ATOM 5235 C CA . ARG B 1 104 ? -0.219 61.75 23.234 1 93.94 104 ARG B CA 1
ATOM 5236 C C . ARG B 1 104 ? 0.079 60.438 23.906 1 93.94 104 ARG B C 1
ATOM 5238 O O . ARG B 1 104 ? 0.479 59.469 23.25 1 93.94 104 ARG B O 1
ATOM 5245 N N . ASP B 1 105 ? -0.121 60.344 25.234 1 94.5 105 ASP B N 1
ATOM 5246 C CA . ASP B 1 105 ? 0.291 59.125 25.922 1 94.5 105 ASP B CA 1
ATOM 5247 C C . ASP B 1 105 ? -0.806 58.625 26.859 1 94.5 105 ASP B C 1
ATOM 5249 O O . ASP B 1 105 ? -0.56 57.781 27.719 1 94.5 105 ASP B O 1
ATOM 5253 N N . GLN B 1 106 ? -2.049 59.219 26.719 1 94.75 106 GLN B N 1
ATOM 5254 C CA . GLN B 1 106 ? -3.09 58.844 27.688 1 94.75 106 GLN B CA 1
ATOM 5255 C C . GLN B 1 106 ? -4.363 58.406 26.969 1 94.75 106 GLN B C 1
ATOM 5257 O O . GLN B 1 106 ? -4.707 58.938 25.906 1 94.75 106 GLN B O 1
ATOM 5262 N N . ILE B 1 107 ? -5.004 57.438 27.578 1 96.25 107 ILE B N 1
ATOM 5263 C CA . ILE B 1 107 ? -6.305 56.938 27.141 1 96.25 107 ILE B CA 1
ATOM 5264 C C . ILE B 1 107 ? -7.262 56.906 28.328 1 96.25 107 ILE B C 1
ATOM 5266 O O . ILE B 1 107 ? -6.895 56.438 29.406 1 96.25 107 ILE B O 1
ATOM 5270 N N . ILE B 1 108 ? -8.438 57.438 28.141 1 96.69 108 ILE B N 1
ATOM 5271 C CA . ILE B 1 108 ? -9.461 57.375 29.188 1 96.69 108 ILE B CA 1
ATOM 5272 C C . ILE B 1 108 ? -10.664 56.562 28.672 1 96.69 108 ILE B C 1
ATOM 5274 O O . ILE B 1 108 ? -11.234 56.875 27.625 1 96.69 108 ILE B O 1
ATOM 5278 N N . VAL B 1 109 ? -10.969 55.594 29.406 1 97.38 109 VAL B N 1
ATOM 5279 C CA . VAL B 1 109 ? -12.172 54.812 29.094 1 97.38 109 VAL B CA 1
ATOM 5280 C C . VAL B 1 109 ? -13.297 55.219 30.047 1 97.38 109 VAL B C 1
ATOM 5282 O O . VAL B 1 109 ? -13.148 55.125 31.266 1 97.38 109 VAL B O 1
ATOM 5285 N N . HIS B 1 110 ? -14.391 55.688 29.438 1 96.5 110 HIS B N 1
ATOM 5286 C CA . HIS B 1 110 ? -15.578 56.031 30.203 1 96.5 110 HIS B CA 1
ATOM 5287 C C . HIS B 1 110 ? -16.516 54.812 30.344 1 96.5 110 HIS B C 1
ATOM 5289 O O . HIS B 1 110 ? -17.453 54.656 29.547 1 96.5 110 HIS B O 1
ATOM 5295 N N . GLU B 1 111 ? -16.281 54.094 31.359 1 95.25 111 GLU B N 1
ATOM 5296 C CA . GLU B 1 111 ? -17.078 52.906 31.547 1 95.25 111 GLU B CA 1
ATOM 5297 C C . GLU B 1 111 ? -18.484 53.25 32.094 1 95.25 111 GLU B C 1
ATOM 5299 O O . GLU B 1 111 ? -18.609 53.781 33.188 1 95.25 111 GLU B O 1
ATOM 5304 N N . PRO B 1 112 ? -19.484 52.812 31.281 1 93.25 112 PRO B N 1
ATOM 5305 C CA . PRO B 1 112 ? -20.844 53.062 31.766 1 93.25 112 PRO B CA 1
ATOM 5306 C C . PRO B 1 112 ? -21.266 52.094 32.875 1 93.25 112 PRO B C 1
ATOM 5308 O O . PRO B 1 112 ? -21.156 50.875 32.719 1 93.25 112 PRO B O 1
ATOM 5311 N N . LYS B 1 113 ? -21.688 52.625 33.906 1 91.44 113 LYS B N 1
ATOM 5312 C CA . LYS B 1 113 ? -22.172 51.844 35.031 1 91.44 113 LYS B CA 1
ATOM 5313 C C . LYS B 1 113 ? -23.516 52.344 35.531 1 91.44 113 LYS B C 1
ATOM 5315 O O . LYS B 1 113 ? -23.906 53.469 35.219 1 91.44 113 LYS B O 1
ATOM 5320 N N . THR B 1 114 ? -24.234 51.469 36.125 1 88.94 114 THR B N 1
ATOM 5321 C CA . THR B 1 114 ? -25.516 51.812 36.719 1 88.94 114 THR B CA 1
ATOM 5322 C C . THR B 1 114 ? -25.547 51.406 38.188 1 88.94 114 THR B C 1
ATOM 5324 O O . THR B 1 114 ? -25.203 50.25 38.531 1 88.94 114 THR B O 1
ATOM 5327 N N . LYS B 1 115 ? -25.891 52.344 38.969 1 84.5 115 LYS B N 1
ATOM 5328 C CA . LYS B 1 115 ? -26.031 52.031 40.375 1 84.5 115 LYS B CA 1
ATOM 5329 C C . LYS B 1 115 ? -27.266 51.156 40.625 1 84.5 115 LYS B C 1
ATOM 5331 O O . LYS B 1 115 ? -28.078 50.938 39.719 1 84.5 115 LYS B O 1
ATOM 5336 N N . VAL B 1 116 ? -27.312 50.75 41.938 1 82.75 116 VAL B N 1
ATOM 5337 C CA . VAL B 1 116 ? -28.422 49.906 42.344 1 82.75 116 VAL B CA 1
ATOM 5338 C C . VAL B 1 116 ? -29.734 50.656 42.188 1 82.75 116 VAL B C 1
ATOM 5340 O O . VAL B 1 116 ? -30.766 50.094 41.812 1 82.75 116 VAL B O 1
ATOM 5343 N N . ASP B 1 117 ? -29.703 51.906 42.344 1 82.69 117 ASP B N 1
ATOM 5344 C CA . ASP B 1 117 ? -30.906 52.75 42.219 1 82.69 117 ASP B CA 1
ATOM 5345 C C . ASP B 1 117 ? -31.141 53.125 40.75 1 82.69 117 ASP B C 1
ATOM 5347 O O . ASP B 1 117 ? -31.938 54.031 40.5 1 82.69 117 ASP B O 1
ATOM 5351 N N . LEU B 1 118 ? -30.406 52.656 39.844 1 84.56 118 LEU B N 1
ATOM 5352 C CA . LEU B 1 118 ? -30.578 52.75 38.406 1 84.56 118 LEU B CA 1
ATOM 5353 C C . LEU B 1 118 ? -30 54.062 37.875 1 84.56 118 LEU B C 1
ATOM 5355 O O . LEU B 1 118 ? -30.109 54.406 36.688 1 84.56 118 LEU B O 1
ATOM 5359 N N . THR B 1 119 ? -29.406 54.781 38.844 1 86.69 119 THR B N 1
ATOM 5360 C CA . THR B 1 119 ? -28.734 56 38.438 1 86.69 119 THR B CA 1
ATOM 5361 C C . THR B 1 119 ? -27.5 55.656 37.594 1 86.69 119 THR B C 1
ATOM 5363 O O . THR B 1 119 ? -26.688 54.812 37.969 1 86.69 119 THR B O 1
ATOM 5366 N N . LYS B 1 120 ? -27.453 56.281 36.406 1 89 120 LYS B N 1
ATOM 5367 C CA . LYS B 1 120 ? -26.328 56.062 35.5 1 89 120 LYS B CA 1
ATOM 5368 C C . LYS B 1 120 ? -25.125 56.875 35.906 1 89 120 LYS B C 1
ATOM 5370 O O . LYS B 1 120 ? -25.266 58.031 36.344 1 89 120 LYS B O 1
ATOM 5375 N N . TYR B 1 121 ? -23.953 56.312 35.969 1 91.19 121 TYR B N 1
ATOM 5376 C CA . TYR B 1 121 ? -22.719 57.031 36.219 1 91.19 121 TYR B CA 1
ATOM 5377 C C . TYR B 1 121 ? -21.562 56.469 35.375 1 91.19 121 TYR B C 1
ATOM 5379 O O . TYR B 1 121 ? -21.688 55.344 34.875 1 91.19 121 TYR B O 1
ATOM 5387 N N . LEU B 1 122 ? -20.516 57.281 35.219 1 92.12 122 LEU B N 1
ATOM 5388 C CA . LEU B 1 122 ? -19.344 56.844 34.469 1 92.12 122 LEU B CA 1
ATOM 5389 C C . LEU B 1 122 ? -18.188 56.531 35.406 1 92.12 122 LEU B C 1
ATOM 5391 O O . LEU B 1 122 ? -17.953 57.25 36.375 1 92.12 122 LEU B O 1
ATOM 5395 N N . GLU B 1 123 ? -17.594 55.438 35.25 1 93.81 123 GLU B N 1
ATOM 5396 C CA . GLU B 1 123 ? -16.297 55.156 35.844 1 93.81 123 GLU B CA 1
ATOM 5397 C C . GLU B 1 123 ? -15.164 55.406 34.875 1 93.81 123 GLU B C 1
ATOM 5399 O O . GLU B 1 123 ? -15 54.656 33.906 1 93.81 123 GLU B O 1
ATOM 5404 N N . ASN B 1 124 ? -14.406 56.5 35.062 1 93.81 124 ASN B N 1
ATOM 5405 C CA . ASN B 1 124 ? -13.32 56.844 34.156 1 93.81 124 ASN B CA 1
ATOM 5406 C C . ASN B 1 124 ? -12.023 56.125 34.531 1 93.81 124 ASN B C 1
ATOM 5408 O O . ASN B 1 124 ? -11.484 56.312 35.625 1 93.81 124 ASN B O 1
ATOM 5412 N N . GLN B 1 125 ? -11.562 55.25 33.656 1 95.94 125 GLN B N 1
ATOM 5413 C CA . GLN B 1 125 ? -10.297 54.562 33.844 1 95.94 125 GLN B CA 1
ATOM 5414 C C . GLN B 1 125 ? -9.203 55.188 32.969 1 95.94 125 GLN B C 1
ATOM 5416 O O . GLN B 1 125 ? -9.359 55.312 31.75 1 95.94 125 GLN B O 1
ATOM 5421 N N . ILE B 1 126 ? -8.141 55.531 33.594 1 95.25 126 ILE B N 1
ATOM 5422 C CA . ILE B 1 126 ? -7.074 56.25 32.906 1 95.25 126 ILE B CA 1
ATOM 5423 C C . ILE B 1 126 ? -5.887 55.312 32.688 1 95.25 126 ILE B C 1
ATOM 5425 O O . ILE B 1 126 ? -5.445 54.656 33.625 1 95.25 126 ILE B O 1
ATOM 5429 N N . PHE B 1 127 ? -5.438 55.219 31.531 1 96.06 127 PHE B N 1
ATOM 5430 C CA . PHE B 1 127 ? -4.254 54.469 31.156 1 96.06 127 PHE B CA 1
ATOM 5431 C C . PHE B 1 127 ? -3.199 55.344 30.531 1 96.06 127 PHE B C 1
ATOM 5433 O O . PHE B 1 127 ? -3.529 56.344 29.875 1 96.06 127 PHE B O 1
ATOM 5440 N N . ARG B 1 128 ? -1.933 55 30.719 1 94.94 128 ARG B N 1
ATOM 5441 C CA . ARG B 1 128 ? -0.823 55.719 30.109 1 94.94 128 ARG B CA 1
ATOM 5442 C C . ARG B 1 128 ? 0.121 54.75 29.391 1 94.94 128 ARG B C 1
ATOM 5444 O O . ARG B 1 128 ? 0.499 53.719 29.922 1 94.94 128 ARG B O 1
ATOM 5451 N N . PHE B 1 129 ? 0.434 55.125 28.234 1 95.75 129 PHE B N 1
ATOM 5452 C CA . PHE B 1 129 ? 1.317 54.312 27.391 1 95.75 129 PHE B CA 1
ATOM 5453 C C . PHE B 1 129 ? 2.357 55.188 26.703 1 95.75 129 PHE B C 1
ATOM 5455 O O . PHE B 1 129 ? 2.494 56.375 27.031 1 95.75 129 PHE B O 1
ATOM 5462 N N . ASP B 1 130 ? 3.186 54.594 25.906 1 95.88 130 ASP B N 1
ATOM 5463 C CA . ASP B 1 130 ? 4.207 55.375 25.219 1 95.88 130 ASP B CA 1
ATOM 5464 C C . ASP B 1 130 ? 3.582 56.312 24.188 1 95.88 130 ASP B C 1
ATOM 5466 O O . ASP B 1 130 ? 4.008 57.469 24.047 1 95.88 130 ASP B O 1
ATOM 5470 N N . TYR B 1 131 ? 2.617 55.812 23.469 1 96.88 131 TYR B N 1
ATOM 5471 C CA . TYR B 1 131 ? 1.864 56.625 22.531 1 96.88 131 TYR B CA 1
ATOM 5472 C C . TYR B 1 131 ? 0.394 56.219 22.516 1 96.88 131 TYR B C 1
ATOM 5474 O O . TYR B 1 131 ? 0.067 55.031 22.641 1 96.88 131 TYR B O 1
ATOM 5482 N N . ALA B 1 132 ? -0.451 57.156 22.359 1 97.06 132 ALA B N 1
ATOM 5483 C CA . ALA B 1 132 ? -1.886 56.938 22.188 1 97.06 132 ALA B CA 1
ATOM 5484 C C . ALA B 1 132 ? -2.396 57.656 20.938 1 97.06 132 ALA B C 1
ATOM 5486 O O . ALA B 1 132 ? -2.254 58.875 20.797 1 97.06 132 ALA B O 1
ATOM 5487 N N . PHE B 1 133 ? -2.957 56.875 20.031 1 97.31 133 PHE B N 1
ATOM 5488 C CA . PHE B 1 133 ? -3.473 57.406 18.781 1 97.31 133 PHE B CA 1
ATOM 5489 C C . PHE B 1 133 ? -4.992 57.531 18.828 1 97.31 133 PHE B C 1
ATOM 5491 O O . PHE B 1 133 ? -5.688 56.531 19.094 1 97.31 133 PHE B O 1
ATOM 5498 N N . ASP B 1 134 ? -5.477 58.625 18.516 1 95.62 134 ASP B N 1
ATOM 5499 C CA . ASP B 1 134 ? -6.926 58.812 18.469 1 95.62 134 ASP B CA 1
ATOM 5500 C C . ASP B 1 134 ? -7.477 58.438 17.094 1 95.62 134 ASP B C 1
ATOM 5502 O O . ASP B 1 134 ? -6.758 57.875 16.25 1 95.62 134 ASP B O 1
ATOM 5506 N N . GLU B 1 135 ? -8.766 58.594 16.844 1 93.62 135 GLU B N 1
ATOM 5507 C CA . GLU B 1 135 ? -9.453 58.125 15.648 1 93.62 135 GLU B CA 1
ATOM 5508 C C . GLU B 1 135 ? -9.016 58.875 14.406 1 93.62 135 GLU B C 1
ATOM 5510 O O . GLU B 1 135 ? -9.25 58.438 13.281 1 93.62 135 GLU B O 1
ATOM 5515 N N . SER B 1 136 ? -8.312 59.875 14.57 1 92.31 136 SER B N 1
ATOM 5516 C CA . SER B 1 136 ? -7.887 60.688 13.422 1 92.31 136 SER B CA 1
ATOM 5517 C C . SER B 1 136 ? -6.539 60.188 12.891 1 92.31 136 SER B C 1
ATOM 5519 O O . SER B 1 136 ? -6.133 60.562 11.789 1 92.31 136 SER B O 1
ATOM 5521 N N . ALA B 1 137 ? -5.879 59.406 13.625 1 93.38 137 ALA B N 1
ATOM 5522 C CA . ALA B 1 137 ? -4.559 58.938 13.227 1 93.38 137 ALA B CA 1
ATOM 5523 C C . ALA B 1 137 ? -4.664 58 12.031 1 93.38 137 ALA B C 1
ATOM 5525 O O . ALA B 1 137 ? -5.418 57 12.07 1 93.38 137 ALA B O 1
ATOM 5526 N N . ASN B 1 13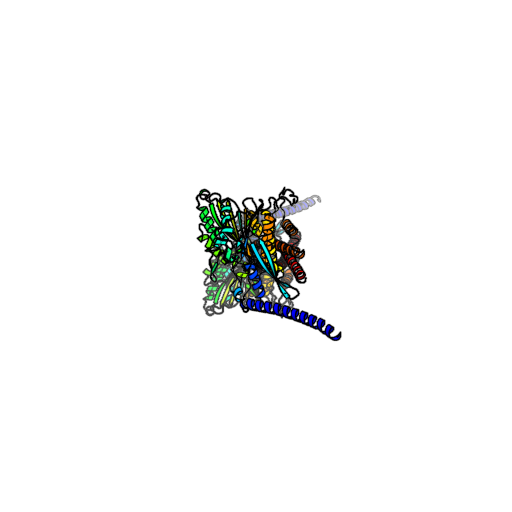8 ? -3.971 58.281 10.992 1 92.69 138 ASN B N 1
ATOM 5527 C CA . ASN B 1 138 ? -3.908 57.375 9.852 1 92.69 138 ASN B CA 1
ATOM 5528 C C . ASN B 1 138 ? -2.754 56.375 9.984 1 92.69 138 ASN B C 1
ATOM 5530 O O . ASN B 1 138 ? -1.977 56.438 10.938 1 92.69 138 ASN B O 1
ATOM 5534 N N . ASN B 1 139 ? -2.623 55.469 9.102 1 94.19 139 ASN B N 1
ATOM 5535 C CA . ASN B 1 139 ? -1.618 54.406 9.18 1 94.19 139 ASN B CA 1
ATOM 5536 C C . ASN B 1 139 ? -0.203 54.969 9.102 1 94.19 139 ASN B C 1
ATOM 5538 O O . ASN B 1 139 ? 0.723 54.438 9.711 1 94.19 139 ASN B O 1
ATOM 5542 N N . LEU B 1 140 ? -0.049 56 8.398 1 94.06 140 LEU B N 1
ATOM 5543 C CA . LEU B 1 140 ? 1.271 56.594 8.258 1 94.06 140 LEU B CA 1
ATOM 5544 C C . LEU B 1 140 ? 1.759 57.156 9.602 1 94.06 140 LEU B C 1
ATOM 5546 O O . LEU B 1 140 ? 2.92 56.969 9.969 1 94.06 140 LEU B O 1
ATOM 5550 N N . LEU B 1 141 ? 0.874 57.812 10.266 1 95.19 141 LEU B N 1
ATOM 5551 C CA . LEU B 1 141 ? 1.228 58.344 11.57 1 95.19 141 LEU B CA 1
ATOM 5552 C C . LEU B 1 141 ? 1.546 57.219 12.555 1 95.19 141 LEU B C 1
ATOM 5554 O O . LEU B 1 141 ? 2.516 57.312 13.312 1 95.19 141 LEU B O 1
ATOM 5558 N N . VAL B 1 142 ? 0.736 56.25 12.555 1 96.12 142 VAL B N 1
ATOM 5559 C CA . VAL B 1 142 ? 0.959 55.125 13.438 1 96.12 142 VAL B CA 1
ATOM 5560 C C . VAL B 1 142 ? 2.311 54.469 13.117 1 96.12 142 VAL B C 1
ATOM 5562 O O . VAL B 1 142 ? 3.094 54.188 14.023 1 96.12 142 VAL B O 1
ATOM 5565 N N . TYR B 1 143 ? 2.588 54.281 11.852 1 96.56 143 TYR B N 1
ATOM 5566 C CA . TYR B 1 143 ? 3.842 53.688 11.406 1 96.56 143 TYR B CA 1
ATOM 5567 C C . TYR B 1 143 ? 5.039 54.469 11.922 1 96.56 143 TYR B C 1
ATOM 5569 O O . TYR B 1 143 ? 6.008 53.906 12.414 1 96.56 143 TYR B O 1
ATOM 5577 N N . LYS B 1 144 ? 4.973 55.688 11.852 1 96.19 144 LYS B N 1
ATOM 5578 C CA . LYS B 1 144 ? 6.078 56.594 12.195 1 96.19 144 LYS B CA 1
ATOM 5579 C C . LYS B 1 144 ? 6.516 56.375 13.641 1 96.19 144 LYS B C 1
ATOM 5581 O O . LYS B 1 144 ? 7.707 56.438 13.945 1 96.19 144 LYS B O 1
ATOM 5586 N N . PHE B 1 145 ? 5.57 56.094 14.531 1 96.25 145 PHE B N 1
ATOM 5587 C CA . PHE B 1 145 ? 5.883 56.062 15.953 1 96.25 145 PHE B CA 1
ATOM 5588 C C . PHE B 1 145 ? 6.059 54.625 16.438 1 96.25 145 PHE B C 1
ATOM 5590 O O . PHE B 1 145 ? 6.547 54.375 17.531 1 96.25 145 PHE B O 1
ATOM 5597 N N . THR B 1 146 ? 5.711 53.688 15.633 1 96.06 146 THR B N 1
ATOM 5598 C CA . THR B 1 146 ? 5.691 52.312 16.125 1 96.06 146 THR B CA 1
ATOM 5599 C C . THR B 1 146 ? 6.73 51.469 15.398 1 96.06 146 THR B C 1
ATOM 5601 O O . THR B 1 146 ? 7.836 51.25 15.906 1 96.06 146 THR B O 1
ATOM 5604 N N . ALA B 1 147 ? 6.523 51.156 14.078 1 96.12 147 ALA B N 1
ATOM 5605 C CA . ALA B 1 147 ? 7.34 50.188 13.352 1 96.12 147 ALA B CA 1
ATOM 5606 C C . ALA B 1 147 ? 8.539 50.875 12.695 1 96.12 147 ALA B C 1
ATOM 5608 O O . ALA B 1 147 ? 9.586 50.25 12.492 1 96.12 147 ALA B O 1
ATOM 5609 N N . MET B 1 148 ? 8.461 52.094 12.391 1 96.31 148 MET B N 1
ATOM 5610 C CA . MET B 1 148 ? 9.5 52.781 11.633 1 96.31 148 MET B CA 1
ATOM 5611 C C . MET B 1 148 ? 10.828 52.75 12.383 1 96.31 148 MET B C 1
ATOM 5613 O O . MET B 1 148 ? 11.859 52.375 11.812 1 96.31 148 MET B O 1
ATOM 5617 N N . PRO B 1 149 ? 10.812 53.094 13.664 1 95.38 149 PRO B N 1
ATOM 5618 C CA . PRO B 1 149 ? 12.086 53.062 14.383 1 95.38 149 PRO B CA 1
ATOM 5619 C C . PRO B 1 149 ? 12.719 51.688 14.438 1 95.38 149 PRO B C 1
ATOM 5621 O O . PRO B 1 149 ? 13.93 51.562 14.609 1 95.38 149 PRO B O 1
ATOM 5624 N N . LEU B 1 150 ? 11.953 50.719 14.297 1 96.62 150 LEU B N 1
ATOM 5625 C CA . LEU B 1 150 ? 12.43 49.344 14.43 1 96.62 150 LEU B CA 1
ATOM 5626 C C . LEU B 1 150 ? 13.195 48.906 13.18 1 96.62 150 LEU B C 1
ATOM 5628 O O . LEU B 1 150 ? 13.961 47.938 13.219 1 96.62 150 LEU B O 1
ATOM 5632 N N . VAL B 1 151 ? 13 49.562 12.039 1 97 151 VAL B N 1
ATOM 5633 C CA . VAL B 1 151 ? 13.664 49.219 10.789 1 97 151 VAL B CA 1
ATOM 5634 C C . VAL B 1 151 ? 15.18 49.375 10.945 1 97 151 VAL B C 1
ATOM 5636 O O . VAL B 1 151 ? 15.945 48.531 10.492 1 97 151 VAL B O 1
ATOM 5639 N N . GLU B 1 152 ? 15.602 50.344 11.609 1 95.25 152 GLU B N 1
ATOM 5640 C CA . GLU B 1 152 ? 17.031 50.594 11.82 1 95.25 152 GLU B CA 1
ATOM 5641 C C . GLU B 1 152 ? 17.641 49.469 12.695 1 95.25 152 GLU B C 1
ATOM 5643 O O . GLU B 1 152 ? 18.797 49.125 12.516 1 95.25 152 GLU B O 1
ATOM 5648 N N . THR B 1 153 ? 16.859 49.031 13.578 1 95.38 153 THR B N 1
ATOM 5649 C CA . THR B 1 153 ? 17.328 47.969 14.484 1 95.38 153 THR B CA 1
ATOM 5650 C C . THR B 1 153 ? 17.844 46.781 13.711 1 95.38 153 THR B C 1
ATOM 5652 O O . THR B 1 153 ? 18.891 46.219 14.062 1 95.38 153 THR B O 1
ATOM 5655 N N . ILE B 1 154 ? 17.203 46.375 12.648 1 96.38 154 ILE B N 1
ATOM 5656 C CA . ILE B 1 154 ? 17.578 45.156 11.945 1 96.38 154 ILE B CA 1
ATOM 5657 C C . ILE B 1 154 ? 18.828 45.438 11.094 1 96.38 154 ILE B C 1
ATOM 5659 O O . ILE B 1 154 ? 19.609 44.5 10.828 1 96.38 154 ILE B O 1
ATOM 5663 N N . PHE B 1 155 ? 19.062 46.656 10.688 1 96.69 155 PHE B N 1
ATOM 5664 C CA . PHE B 1 155 ? 20.266 46.969 9.953 1 96.69 155 PHE B CA 1
ATOM 5665 C C . PHE B 1 155 ? 21.469 47.094 10.891 1 96.69 155 PHE B C 1
ATOM 5667 O O . PHE B 1 155 ? 22.609 47.031 10.453 1 96.69 155 PHE B O 1
ATOM 5674 N N . GLU B 1 156 ? 21.203 47.25 12.164 1 95.06 156 GLU B N 1
ATOM 5675 C CA . GLU B 1 156 ? 22.25 47.281 13.164 1 95.06 156 GLU B CA 1
ATOM 5676 C C . GLU B 1 156 ? 22.516 45.906 13.758 1 95.06 156 GLU B C 1
ATOM 5678 O O . GLU B 1 156 ? 23.172 45.781 14.797 1 95.06 156 GLU B O 1
ATOM 5683 N N . GLY B 1 157 ? 21.922 44.906 13.172 1 94.06 157 GLY B N 1
ATOM 5684 C CA . GLY B 1 157 ? 22.188 43.531 13.562 1 94.06 157 GLY B CA 1
ATOM 5685 C C . GLY B 1 157 ? 21.25 43.031 14.641 1 94.06 157 GLY B C 1
ATOM 5686 O O . GLY B 1 157 ? 21.547 42.031 15.305 1 94.06 157 GLY B O 1
ATOM 5687 N N . GLY B 1 158 ? 20.188 43.719 14.852 1 93.94 158 GLY B N 1
ATOM 5688 C CA . GLY B 1 158 ? 19.25 43.312 15.891 1 93.94 158 GLY B CA 1
ATOM 5689 C C . GLY B 1 158 ? 18.016 42.625 15.352 1 93.94 158 GLY B C 1
ATOM 5690 O O . GLY B 1 158 ? 17.875 42.438 14.148 1 93.94 158 GLY B O 1
ATOM 5691 N N . MET B 1 159 ? 17.172 42.219 16.328 1 95.19 159 MET B N 1
ATOM 5692 C CA . MET B 1 159 ? 15.875 41.594 16.031 1 95.19 159 MET B CA 1
ATOM 5693 C C . MET B 1 159 ? 14.734 42.531 16.438 1 95.19 159 MET B C 1
ATOM 5695 O O . MET B 1 159 ? 14.75 43.094 17.547 1 95.19 159 MET B O 1
ATOM 5699 N N . ALA B 1 160 ? 13.844 42.75 15.531 1 96.38 160 ALA B N 1
ATOM 5700 C CA . ALA B 1 160 ? 12.719 43.656 15.805 1 96.38 160 ALA B CA 1
ATOM 5701 C C . ALA B 1 160 ? 11.391 42.906 15.672 1 96.38 160 ALA B C 1
ATOM 5703 O O . ALA B 1 160 ? 11.25 42 14.828 1 96.38 160 ALA B O 1
ATOM 5704 N N . THR B 1 161 ? 10.453 43.25 16.531 1 96.81 161 THR B N 1
ATOM 5705 C CA . THR B 1 161 ? 9.117 42.656 16.469 1 96.81 161 THR B CA 1
ATOM 5706 C C . THR B 1 161 ? 8.047 43.75 16.656 1 96.81 161 THR B C 1
ATOM 5708 O O . THR B 1 161 ? 8.219 44.656 17.484 1 96.81 161 THR B O 1
ATOM 5711 N N . CYS B 1 162 ? 7.055 43.719 15.891 1 97.44 162 CYS B N 1
ATOM 5712 C CA . CYS B 1 162 ? 5.898 44.594 16.016 1 97.44 162 CYS B CA 1
ATOM 5713 C C . CYS B 1 162 ? 4.602 43.781 16.016 1 97.44 162 CYS B C 1
ATOM 5715 O O . CYS B 1 162 ? 4.324 43.062 15.07 1 97.44 162 CYS B O 1
ATOM 5717 N N . PHE B 1 163 ? 3.795 43.969 17.047 1 96.31 163 PHE B N 1
ATOM 5718 C CA . PHE B 1 163 ? 2.555 43.25 17.203 1 96.31 163 PHE B CA 1
ATOM 5719 C C . PHE B 1 163 ? 1.347 44.156 17.062 1 96.31 163 PHE B C 1
ATOM 5721 O O . PHE B 1 163 ? 1.343 45.281 17.578 1 96.31 163 PHE B O 1
ATOM 5728 N N . ALA B 1 164 ? 0.417 43.688 16.359 1 97.44 164 ALA B N 1
ATOM 5729 C CA . ALA B 1 164 ? -0.927 44.25 16.453 1 97.44 164 ALA B CA 1
ATOM 5730 C C . ALA B 1 164 ? -1.826 43.406 17.328 1 97.44 164 ALA B C 1
ATOM 5732 O O . ALA B 1 164 ? -2.111 42.25 17 1 97.44 164 ALA B O 1
ATOM 5733 N N . TYR B 1 165 ? -2.234 43.938 18.453 1 97.56 165 TYR B N 1
ATOM 5734 C CA . TYR B 1 165 ? -2.99 43.188 19.453 1 97.56 165 TYR B CA 1
ATOM 5735 C C . TYR B 1 165 ? -4.348 43.844 19.703 1 97.56 165 TYR B C 1
ATOM 5737 O O . TYR B 1 165 ? -4.457 45.062 19.75 1 97.56 165 TYR B O 1
ATOM 5745 N N . GLY B 1 166 ? -5.402 43 19.766 1 96.81 166 GLY B N 1
ATOM 5746 C CA . GLY B 1 166 ? -6.742 43.5 20.047 1 96.81 166 GLY B CA 1
ATOM 5747 C C . GLY B 1 166 ? -7.836 42.531 19.625 1 96.81 166 GLY B C 1
ATOM 5748 O O . GLY B 1 166 ? -7.551 41.469 19.109 1 96.81 166 GLY B O 1
ATOM 5749 N N . GLN B 1 167 ? -9.07 43.031 19.875 1 94.44 167 GLN B N 1
ATOM 5750 C CA . GLN B 1 167 ? -10.219 42.188 19.531 1 94.44 167 GLN B CA 1
ATOM 5751 C C . GLN B 1 167 ? -10.492 42.219 18.031 1 94.44 167 GLN B C 1
ATOM 5753 O O . GLN B 1 167 ? -10.016 43.094 17.328 1 94.44 167 GLN B O 1
ATOM 5758 N N . THR B 1 168 ? -11.266 41.219 17.672 1 92.19 168 THR B N 1
ATOM 5759 C CA . THR B 1 168 ? -11.695 41.156 16.266 1 92.19 168 THR B CA 1
ATOM 5760 C C . THR B 1 168 ? -12.43 42.438 15.875 1 92.19 168 THR B C 1
ATOM 5762 O O . THR B 1 168 ? -13.281 42.938 16.625 1 92.19 168 THR B O 1
ATOM 5765 N N . GLY B 1 169 ? -12.031 42.969 14.828 1 90.56 169 GLY B N 1
ATOM 5766 C CA . GLY B 1 169 ? -12.703 44.156 14.336 1 90.56 169 GLY B CA 1
ATOM 5767 C C . GLY B 1 169 ? -12.141 45.438 14.922 1 90.56 169 GLY B C 1
ATOM 5768 O O . GLY B 1 169 ? -12.68 46.531 14.688 1 90.56 169 GLY B O 1
ATOM 5769 N N . SER B 1 170 ? -11.078 45.344 15.656 1 94.19 170 SER B N 1
ATOM 5770 C CA . SER B 1 170 ? -10.5 46.531 16.281 1 94.19 170 SER B CA 1
ATOM 5771 C C . SER B 1 170 ? -9.539 47.25 15.328 1 94.19 170 SER B C 1
ATOM 5773 O O . SER B 1 170 ? -9.078 48.344 15.625 1 94.19 170 SER B O 1
ATOM 5775 N N . GLY B 1 171 ? -9.211 46.594 14.195 1 92.25 171 GLY B N 1
ATOM 5776 C CA . GLY B 1 171 ? -8.398 47.281 13.195 1 92.25 171 GLY B CA 1
ATOM 5777 C C . GLY B 1 171 ? -7.008 46.688 13.062 1 92.25 171 GLY B C 1
ATOM 5778 O O . GLY B 1 171 ? -6.121 47.281 12.469 1 92.25 171 GLY B O 1
ATOM 5779 N N . LYS B 1 172 ? -6.738 45.5 13.594 1 93.5 172 LYS B N 1
ATOM 5780 C CA . LYS B 1 172 ? -5.426 44.875 13.516 1 93.5 172 LYS B CA 1
ATOM 5781 C C . LYS B 1 172 ? -4.984 44.688 12.07 1 93.5 172 LYS B C 1
ATOM 5783 O O . LYS B 1 172 ? -3.934 45.188 11.664 1 93.5 172 LYS B O 1
ATOM 5788 N N . THR B 1 173 ? -5.867 44.031 11.289 1 88.81 173 THR B N 1
ATOM 5789 C CA . THR B 1 173 ? -5.543 43.719 9.898 1 88.81 173 THR B CA 1
ATOM 5790 C C . THR B 1 173 ? -5.441 45 9.062 1 88.81 173 THR B C 1
ATOM 5792 O O . THR B 1 173 ? -4.629 45.062 8.141 1 88.81 173 THR B O 1
ATOM 5795 N N . HIS B 1 174 ? -6.262 45.938 9.43 1 88.44 174 HIS B N 1
ATOM 5796 C CA . HIS B 1 174 ? -6.227 47.219 8.758 1 88.44 174 HIS B CA 1
ATOM 5797 C C . HIS B 1 174 ? -4.887 47.906 8.977 1 88.44 174 HIS B C 1
ATOM 5799 O O . HIS B 1 174 ? -4.309 48.469 8.039 1 88.44 174 HIS B O 1
ATOM 5805 N N . THR B 1 175 ? -4.434 47.938 10.148 1 93.81 175 THR B N 1
ATOM 5806 C CA . THR B 1 175 ? -3.201 48.594 10.523 1 93.81 175 THR B CA 1
ATOM 5807 C C . THR B 1 175 ? -1.99 47.906 9.914 1 93.81 175 THR B C 1
ATOM 5809 O O . THR B 1 175 ? -1.111 48.562 9.352 1 93.81 175 THR B O 1
ATOM 5812 N N . MET B 1 176 ? -1.977 46.625 9.953 1 92.88 176 MET B N 1
ATOM 5813 C CA . MET B 1 176 ? -0.836 45.844 9.469 1 92.88 176 MET B CA 1
ATOM 5814 C C . MET B 1 176 ? -0.859 45.719 7.949 1 92.88 176 MET B C 1
ATOM 5816 O O . MET B 1 176 ? 0.159 45.938 7.289 1 92.88 176 MET B O 1
ATOM 5820 N N . GLY B 1 177 ? -2.039 45.469 7.359 1 88.25 177 GLY B N 1
ATOM 5821 C CA . GLY B 1 177 ? -2.162 45.125 5.953 1 88.25 177 GLY B CA 1
ATOM 5822 C C . GLY B 1 177 ? -2.598 46.281 5.09 1 88.25 177 GLY B C 1
ATOM 5823 O O . GLY B 1 177 ? -2.412 46.281 3.873 1 88.25 177 GLY B O 1
ATOM 5824 N N . GLY B 1 178 ? -3.242 47.188 5.684 1 87.88 178 GLY B N 1
ATOM 5825 C CA . GLY B 1 178 ? -3.676 48.344 4.91 1 87.88 178 GLY B CA 1
ATOM 5826 C C . GLY B 1 178 ? -5.18 48.531 4.914 1 87.88 178 GLY B C 1
ATOM 5827 O O . GLY B 1 178 ? -5.902 47.781 5.594 1 87.88 178 GLY B O 1
ATOM 5828 N N . ASP B 1 179 ? -5.52 49.5 4.109 1 83.19 179 ASP B N 1
ATOM 5829 C CA . ASP B 1 179 ? -6.918 49.906 4.094 1 83.19 179 ASP B CA 1
ATOM 5830 C C . ASP B 1 179 ? -7.758 49.031 3.191 1 83.19 179 ASP B C 1
ATOM 5832 O O . ASP B 1 179 ? -7.246 48.469 2.221 1 83.19 179 ASP B O 1
ATOM 5836 N N . PHE B 1 180 ? -8.977 48.875 3.611 1 78 180 PHE B N 1
ATOM 5837 C CA . PHE B 1 180 ? -9.898 48.094 2.781 1 78 180 PHE B CA 1
ATOM 5838 C C . PHE B 1 180 ? -10.742 49.031 1.913 1 78 180 PHE B C 1
ATOM 5840 O O . PHE B 1 180 ? -11.234 50.062 2.391 1 78 180 PHE B O 1
ATOM 5847 N N . VAL B 1 181 ? -10.664 48.938 0.664 1 71.56 181 VAL B N 1
ATOM 5848 C CA . VAL B 1 181 ? -11.586 49.562 -0.268 1 71.56 181 VAL B CA 1
ATOM 5849 C C . VAL B 1 181 ? -12.57 48.531 -0.815 1 71.56 181 VAL B C 1
ATOM 5851 O O . VAL B 1 181 ? -12.242 47.781 -1.73 1 71.56 181 VAL B O 1
ATOM 5854 N N . GLY B 1 182 ? -13.758 48.469 -0.314 1 62.94 182 GLY B N 1
ATOM 5855 C CA . GLY B 1 182 ? -14.648 47.344 -0.623 1 62.94 182 GLY B CA 1
ATOM 5856 C C . GLY B 1 182 ? -14.125 46.031 -0.137 1 62.94 182 GLY B C 1
ATOM 5857 O O . GLY B 1 182 ? -13.82 45.844 1.046 1 62.94 182 GLY B O 1
ATOM 5858 N N . LYS B 1 183 ? -14.016 45.094 -1.16 1 65.38 183 LYS B N 1
ATOM 5859 C CA . LYS B 1 183 ? -13.562 43.75 -0.836 1 65.38 183 LYS B CA 1
ATOM 5860 C C . LYS B 1 183 ? -12.055 43.625 -1.032 1 65.38 183 LYS B C 1
ATOM 5862 O O . LYS B 1 183 ? -11.453 42.625 -0.612 1 65.38 183 LYS B O 1
ATOM 5867 N N . ASN B 1 184 ? -11.508 44.719 -1.436 1 73.94 184 ASN B N 1
ATOM 5868 C CA . ASN B 1 184 ? -10.094 44.656 -1.769 1 73.94 184 ASN B CA 1
ATOM 5869 C C . ASN B 1 184 ? -9.242 45.438 -0.77 1 73.94 184 ASN B C 1
ATOM 5871 O O . ASN B 1 184 ? -9.641 46.5 -0.318 1 73.94 184 ASN B O 1
ATOM 5875 N N . GLN B 1 185 ? -8.25 44.844 -0.328 1 78.25 185 GLN B N 1
ATOM 5876 C CA . GLN B 1 185 ? -7.332 45.5 0.603 1 78.25 185 GLN B CA 1
ATOM 5877 C C . GLN B 1 185 ? -6.203 46.188 -0.141 1 78.25 185 GLN B C 1
ATOM 5879 O O . GLN B 1 185 ? -5.547 45.594 -0.998 1 78.25 185 GLN B O 1
ATOM 5884 N N . ASP B 1 186 ? -6.07 47.531 0.079 1 84 186 ASP B N 1
ATOM 5885 C CA . ASP B 1 186 ? -4.906 48.25 -0.408 1 84 186 ASP B CA 1
ATOM 5886 C C . ASP B 1 186 ? -3.695 48.031 0.493 1 84 186 ASP B C 1
ATOM 5888 O O . ASP B 1 186 ? -3.504 48.75 1.477 1 84 186 ASP B O 1
ATOM 5892 N N . SER B 1 187 ? -2.859 47.188 0.131 1 84.94 187 SER B N 1
ATOM 5893 C CA . SER B 1 187 ? -1.744 46.719 0.95 1 84.94 187 SER B CA 1
ATOM 5894 C C . SER B 1 187 ? -0.604 47.75 0.96 1 84.94 187 SER B C 1
ATOM 5896 O O . SER B 1 187 ? 0.327 47.625 1.76 1 84.94 187 SER B O 1
ATOM 5898 N N . THR B 1 188 ? -0.7 48.812 0.22 1 86.38 188 THR B N 1
ATOM 5899 C CA . THR B 1 188 ? 0.388 49.781 0.139 1 86.38 188 THR B CA 1
ATOM 5900 C C . THR B 1 188 ? 0.388 50.688 1.358 1 86.38 188 THR B C 1
ATOM 5902 O O . THR B 1 188 ? 1.384 51.375 1.637 1 86.38 188 THR B O 1
ATOM 5905 N N . LYS B 1 189 ? -0.684 50.688 2.057 1 88.94 189 LYS B N 1
ATOM 5906 C CA . LYS B 1 189 ? -0.826 51.625 3.168 1 88.94 189 LYS B CA 1
ATOM 5907 C C . LYS B 1 189 ? -0.71 50.906 4.512 1 88.94 189 LYS B C 1
ATOM 5909 O O . LYS B 1 189 ? -0.985 51.5 5.559 1 88.94 189 LYS B O 1
ATOM 5914 N N . GLY B 1 190 ? -0.405 49.75 4.48 1 92.5 190 GLY B N 1
ATOM 5915 C CA . GLY B 1 190 ? -0.235 49 5.707 1 92.5 190 GLY B CA 1
ATOM 5916 C C . GLY B 1 190 ? 1.188 49 6.23 1 92.5 190 GLY B C 1
ATOM 5917 O O . GLY B 1 190 ? 2.115 49.375 5.512 1 92.5 190 GLY B O 1
ATOM 5918 N N . ILE B 1 191 ? 1.362 48.688 7.441 1 94.75 191 ILE B N 1
ATOM 5919 C CA . ILE B 1 191 ? 2.668 48.656 8.094 1 94.75 191 ILE B CA 1
ATOM 5920 C C . ILE B 1 191 ? 3.607 47.719 7.352 1 94.75 191 ILE B C 1
ATOM 5922 O O . ILE B 1 191 ? 4.805 48 7.23 1 94.75 191 ILE B O 1
ATOM 5926 N N . TYR B 1 192 ? 3.092 46.594 6.793 1 94 192 TYR B N 1
ATOM 5927 C CA . TYR B 1 192 ? 3.914 45.656 6.027 1 94 192 TYR B CA 1
ATOM 5928 C C . TYR B 1 192 ? 4.648 46.375 4.902 1 94 192 TYR B C 1
ATOM 5930 O O . TYR B 1 192 ? 5.871 46.281 4.785 1 94 192 TYR B O 1
ATOM 5938 N N . ALA B 1 193 ? 3.877 47.094 4.152 1 92.19 193 ALA B N 1
ATOM 5939 C CA . ALA B 1 193 ? 4.414 47.781 2.975 1 92.19 193 ALA B CA 1
ATOM 5940 C C . ALA B 1 193 ? 5.328 48.938 3.375 1 92.19 193 ALA B C 1
ATOM 5942 O O . ALA B 1 193 ? 6.383 49.125 2.773 1 92.19 193 ALA B O 1
ATOM 5943 N N . MET B 1 194 ? 4.949 49.688 4.348 1 95.62 194 MET B N 1
ATOM 5944 C CA . MET B 1 194 ? 5.723 50.844 4.766 1 95.62 194 MET B CA 1
ATOM 5945 C C . MET B 1 194 ? 7.066 50.406 5.348 1 95.62 194 MET B C 1
ATOM 5947 O O . MET B 1 194 ? 8.094 51.062 5.074 1 95.62 194 MET B O 1
ATOM 5951 N N . ALA B 1 195 ? 7.035 49.406 6.141 1 96.62 195 ALA B N 1
ATOM 5952 C CA . ALA B 1 195 ? 8.281 48.906 6.691 1 96.62 195 ALA B CA 1
ATOM 5953 C C . ALA B 1 195 ? 9.219 48.406 5.582 1 96.62 195 ALA B C 1
ATOM 5955 O O . ALA B 1 195 ? 10.422 48.688 5.625 1 96.62 195 ALA B O 1
ATOM 5956 N N . THR B 1 196 ? 8.68 47.75 4.613 1 95.69 196 THR B N 1
ATOM 5957 C CA . THR B 1 196 ? 9.469 47.25 3.5 1 95.69 196 THR B CA 1
ATOM 5958 C C . THR B 1 196 ? 10.078 48.375 2.695 1 95.69 196 THR B C 1
ATOM 5960 O O . THR B 1 196 ? 11.242 48.312 2.283 1 95.69 196 THR B O 1
ATOM 5963 N N . LYS B 1 197 ? 9.273 49.312 2.469 1 95.94 197 LYS B N 1
ATOM 5964 C CA . LYS B 1 197 ? 9.773 50.5 1.762 1 95.94 197 LYS B CA 1
ATOM 5965 C C . LYS B 1 197 ? 10.977 51.094 2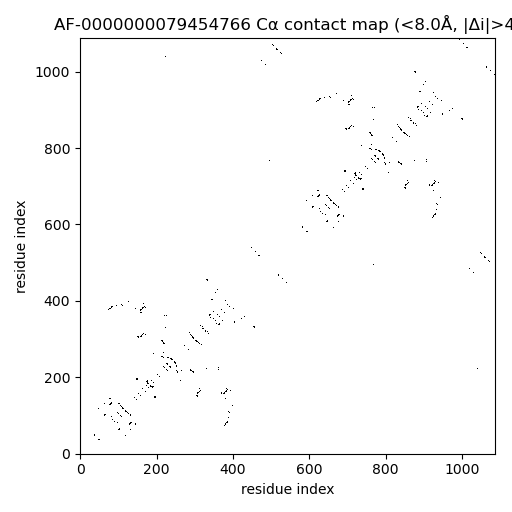.475 1 95.94 197 LYS B C 1
ATOM 5967 O O . LYS B 1 197 ? 11.977 51.438 1.836 1 95.94 197 LYS B O 1
ATOM 5972 N N . ASP B 1 198 ? 10.883 51.219 3.693 1 97.31 198 ASP B N 1
ATOM 5973 C CA . ASP B 1 198 ? 11.984 51.781 4.477 1 97.31 198 ASP B CA 1
ATOM 5974 C C . ASP B 1 198 ? 13.188 50.844 4.492 1 97.31 198 ASP B C 1
ATOM 5976 O O . ASP B 1 198 ? 14.336 51.281 4.52 1 97.31 198 ASP B O 1
ATOM 5980 N N . VAL B 1 199 ? 12.938 49.594 4.5 1 97.69 199 VAL B N 1
ATOM 5981 C CA . VAL B 1 199 ? 14.016 48.594 4.469 1 97.69 199 VAL B CA 1
ATOM 5982 C C . VAL B 1 199 ? 14.836 48.781 3.191 1 97.69 199 VAL B C 1
ATOM 5984 O O . VAL B 1 199 ? 16.062 48.844 3.24 1 97.69 199 VAL B O 1
ATOM 5987 N N . PHE B 1 200 ? 14.188 48.906 2.064 1 97.12 200 PHE B N 1
ATOM 5988 C CA . PHE B 1 200 ? 14.906 49.031 0.802 1 97.12 200 PHE B CA 1
ATOM 5989 C C . PHE B 1 200 ? 15.594 50.406 0.714 1 97.12 200 PHE B C 1
ATOM 5991 O O . PHE B 1 200 ? 16.672 50.5 0.128 1 97.12 200 PHE B O 1
ATOM 5998 N N . ARG B 1 201 ? 14.961 51.344 1.295 1 96.75 201 ARG B N 1
ATOM 5999 C CA . ARG B 1 201 ? 15.594 52.656 1.351 1 96.75 201 ARG B CA 1
ATOM 6000 C C . ARG B 1 201 ? 16.891 52.625 2.143 1 96.75 201 ARG B C 1
ATOM 6002 O O . ARG B 1 201 ? 17.922 53.125 1.691 1 96.75 201 ARG B O 1
ATOM 6009 N N . LEU B 1 202 ? 16.891 52 3.273 1 96.88 202 LEU B N 1
ATOM 6010 C CA . LEU B 1 202 ? 18.078 51.906 4.125 1 96.88 202 LEU B CA 1
ATOM 6011 C C . LEU B 1 202 ? 19.141 51 3.498 1 96.88 202 LEU B C 1
ATOM 6013 O O . LEU B 1 202 ? 20.328 51.25 3.641 1 96.88 202 LEU B O 1
ATOM 6017 N N . GLN B 1 203 ? 18.656 49.969 2.867 1 96 203 GLN B N 1
ATOM 6018 C CA . GLN B 1 203 ? 19.562 49.062 2.205 1 96 203 GLN B CA 1
ATOM 6019 C C . GLN B 1 203 ? 20.453 49.781 1.197 1 96 203 GLN B C 1
ATOM 6021 O O . GLN B 1 203 ? 21.625 49.469 1.037 1 96 203 GLN B O 1
ATOM 6026 N N . LYS B 1 204 ? 19.859 50.781 0.526 1 94.44 204 LYS B N 1
ATOM 6027 C CA . LYS B 1 204 ? 20.562 51.531 -0.521 1 94.44 204 LYS B CA 1
ATOM 6028 C C . LYS B 1 204 ? 21.266 52.75 0.048 1 94.44 204 LYS B C 1
ATOM 6030 O O . LYS B 1 204 ? 22 53.438 -0.662 1 94.44 204 LYS B O 1
ATOM 6035 N N . SER B 1 205 ? 21.047 52.969 1.309 1 95.81 205 SER B N 1
ATOM 6036 C CA . SER B 1 205 ? 21.625 54.125 1.932 1 95.81 205 SER B CA 1
ATOM 6037 C C . SER B 1 205 ? 23.141 54 2.07 1 95.81 205 SER B C 1
ATOM 6039 O O . SER B 1 205 ? 23.656 52.875 2.215 1 95.81 205 SER B O 1
ATOM 6041 N N . PRO B 1 206 ? 23.891 55.094 2.084 1 94.94 206 PRO B N 1
ATOM 6042 C CA . PRO B 1 206 ? 25.344 55.062 2.209 1 94.94 206 PRO B CA 1
ATOM 6043 C C . PRO B 1 206 ? 25.812 54.406 3.516 1 94.94 206 PRO B C 1
ATOM 6045 O O . PRO B 1 206 ? 26.875 53.781 3.562 1 94.94 206 PRO B O 1
ATOM 6048 N N . ARG B 1 207 ? 25.031 54.469 4.438 1 95.12 207 ARG B N 1
ATOM 6049 C CA . ARG B 1 207 ? 25.391 53.969 5.762 1 95.12 207 ARG B CA 1
ATOM 6050 C C . ARG B 1 207 ? 25.469 52.438 5.766 1 95.12 207 ARG B C 1
ATOM 6052 O O . ARG B 1 207 ? 26.297 51.844 6.449 1 95.12 207 ARG B O 1
ATOM 6059 N N . TYR B 1 208 ? 24.594 51.844 5.012 1 95.81 208 TYR B N 1
ATOM 6060 C CA . TYR B 1 208 ? 24.484 50.375 5.145 1 95.81 208 TYR B CA 1
ATOM 6061 C C . TYR B 1 208 ? 24.797 49.688 3.826 1 95.81 208 TYR B C 1
ATOM 6063 O O . TYR B 1 208 ? 24.875 48.469 3.77 1 95.81 208 TYR B O 1
ATOM 6071 N N . LYS B 1 209 ? 24.984 50.406 2.754 1 94.31 209 LYS B N 1
ATOM 6072 C CA . LYS B 1 209 ? 25.203 49.875 1.424 1 94.31 209 LYS B CA 1
ATOM 6073 C C . LYS B 1 209 ? 26.438 48.938 1.404 1 94.31 209 LYS B C 1
ATOM 6075 O O . LYS B 1 209 ? 26.453 47.938 0.69 1 94.31 209 LYS B O 1
ATOM 6080 N N . SER B 1 210 ? 27.375 49.281 2.205 1 93.62 210 SER B N 1
ATOM 6081 C CA . SER B 1 210 ? 28.625 48.531 2.203 1 93.62 210 SER B CA 1
ATOM 6082 C C . SER B 1 210 ? 28.453 47.125 2.781 1 93.62 210 SER B C 1
ATOM 6084 O O . SER B 1 210 ? 29.297 46.25 2.561 1 93.62 210 SER B O 1
ATOM 6086 N N . LEU B 1 211 ? 27.422 46.906 3.479 1 94.19 211 LEU B N 1
ATOM 6087 C CA . LEU B 1 211 ? 27.188 45.625 4.09 1 94.19 211 LEU B CA 1
ATOM 6088 C C . LEU B 1 211 ? 26.734 44.594 3.053 1 94.19 211 LEU B C 1
ATOM 6090 O O . LEU B 1 211 ? 26.766 43.406 3.297 1 94.19 211 LEU B O 1
ATOM 6094 N N . HIS B 1 212 ? 26.188 44.969 1.897 1 94.75 212 HIS B N 1
ATOM 6095 C CA . HIS B 1 212 ? 25.719 44.125 0.811 1 94.75 212 HIS B CA 1
ATOM 6096 C C . HIS B 1 212 ? 24.703 43.125 1.312 1 94.75 212 HIS B C 1
ATOM 6098 O O . HIS B 1 212 ? 24.828 41.906 1.066 1 94.75 212 HIS B O 1
ATOM 6104 N N . LEU B 1 213 ? 23.734 43.625 1.983 1 96.5 213 LEU B N 1
ATOM 6105 C CA . LEU B 1 213 ? 22.703 42.781 2.559 1 96.5 213 LEU B CA 1
ATOM 6106 C C . LEU B 1 213 ? 21.672 42.406 1.51 1 96.5 213 LEU B C 1
ATOM 6108 O O . LEU B 1 213 ? 21.359 43.188 0.623 1 96.5 213 LEU B O 1
ATOM 6112 N N . THR B 1 214 ? 21.219 41.156 1.576 1 96.56 214 THR B N 1
ATOM 6113 C CA . THR B 1 214 ? 20.094 40.719 0.773 1 96.56 214 THR B CA 1
ATOM 6114 C C . THR B 1 214 ? 18.812 40.656 1.612 1 96.56 214 THR B C 1
ATOM 6116 O O . THR B 1 214 ? 18.875 40.438 2.822 1 96.56 214 THR B O 1
ATOM 6119 N N . VAL B 1 215 ? 17.688 40.906 0.959 1 97.38 215 VAL B N 1
ATOM 6120 C CA . VAL B 1 215 ? 16.406 40.938 1.663 1 97.38 215 VAL B CA 1
ATOM 6121 C C . VAL B 1 215 ? 15.547 39.75 1.214 1 97.38 215 VAL B C 1
ATOM 6123 O O . VAL B 1 215 ? 15.414 39.5 0.016 1 97.38 215 VAL B O 1
ATOM 6126 N N . SER B 1 216 ? 15.07 39.031 2.16 1 97.44 216 SER B N 1
ATOM 6127 C CA . SER B 1 216 ? 14.102 37.969 1.919 1 97.44 216 SER B CA 1
ATOM 6128 C C . SER B 1 216 ? 12.898 38.062 2.85 1 97.44 216 SER B C 1
ATOM 6130 O O . SER B 1 216 ? 12.961 38.781 3.865 1 97.44 216 SER B O 1
ATOM 6132 N N . CYS B 1 217 ? 11.789 37.438 2.471 1 97.56 217 CYS B N 1
ATOM 6133 C CA . CYS B 1 217 ? 10.578 37.5 3.281 1 97.56 217 CYS B CA 1
ATOM 6134 C C . CYS B 1 217 ? 9.969 36.125 3.475 1 97.56 217 CYS B C 1
ATOM 6136 O O . CYS B 1 217 ? 10.133 35.25 2.623 1 97.56 217 CYS B O 1
ATOM 6138 N N . SER B 1 218 ? 9.383 35.938 4.59 1 97.25 218 SER B N 1
ATOM 6139 C CA . SER B 1 218 ? 8.586 34.75 4.914 1 97.25 218 SER B CA 1
ATOM 6140 C C . SER B 1 218 ? 7.219 35.156 5.469 1 97.25 218 SER B C 1
ATOM 6142 O O . SER B 1 218 ? 7.062 36.219 6.047 1 97.25 218 SER B O 1
ATOM 6144 N N . PHE B 1 219 ? 6.242 34.344 5.176 1 97 219 PHE B N 1
ATOM 6145 C CA . PHE B 1 219 ? 4.875 34.594 5.617 1 97 219 PHE B CA 1
ATOM 6146 C C . PHE B 1 219 ? 4.211 33.281 6.066 1 97 219 PHE B C 1
ATOM 6148 O O . PHE B 1 219 ? 4.078 32.344 5.281 1 97 219 PHE B O 1
ATOM 6155 N N . PHE B 1 220 ? 3.855 33.219 7.41 1 96.38 220 PHE B N 1
ATOM 6156 C CA . PHE B 1 220 ? 3.223 31.984 7.906 1 96.38 220 PHE B CA 1
ATOM 6157 C C . PHE B 1 220 ? 2.176 32.312 8.969 1 96.38 220 PHE B C 1
ATOM 6159 O O . PHE B 1 220 ? 2.109 33.438 9.453 1 96.38 220 PHE B O 1
ATOM 6166 N N . GLU B 1 221 ? 1.33 31.391 9.219 1 95.56 221 GLU B N 1
ATOM 6167 C CA . GLU B 1 221 ? 0.295 31.562 10.234 1 95.56 221 GLU B CA 1
ATOM 6168 C C . GLU B 1 221 ? 0.369 30.484 11.305 1 95.56 221 GLU B C 1
ATOM 6170 O O . GLU B 1 221 ? 0.884 29.391 11.047 1 95.56 221 GLU B O 1
ATOM 6175 N N . ILE B 1 222 ? 0.052 30.859 12.461 1 94.62 222 ILE B N 1
ATOM 6176 C CA . ILE B 1 222 ? -0.05 29.938 13.578 1 94.62 222 ILE B CA 1
ATOM 6177 C C . ILE B 1 222 ? -1.513 29.781 13.992 1 94.62 222 ILE B C 1
ATOM 6179 O O . ILE B 1 222 ? -2.145 30.75 14.43 1 94.62 222 ILE B O 1
ATOM 6183 N N . TYR B 1 223 ? -2 28.625 13.766 1 92 223 TYR B N 1
ATOM 6184 C CA . TYR B 1 223 ? -3.395 28.297 14.055 1 92 223 TYR B CA 1
ATOM 6185 C C . TYR B 1 223 ? -3.496 27.094 14.969 1 92 223 TYR B C 1
ATOM 6187 O O . TYR B 1 223 ? -3.033 26 14.625 1 92 223 TYR B O 1
ATOM 6195 N N . SER B 1 224 ? -4.066 27.297 16.188 1 88.94 224 SER B N 1
ATOM 6196 C CA . SER B 1 224 ? -4.289 26.219 17.156 1 88.94 224 SER B CA 1
ATOM 6197 C C . SER B 1 224 ? -3.002 25.469 17.453 1 88.94 224 SER B C 1
ATOM 6199 O O . SER B 1 224 ? -2.975 24.234 17.406 1 88.94 224 SER B O 1
ATOM 6201 N N . GLY B 1 225 ? -1.962 26.25 17.547 1 89.06 225 GLY B N 1
ATOM 6202 C CA . GLY B 1 225 ? -0.686 25.656 17.938 1 89.06 225 GLY B CA 1
ATOM 6203 C C . GLY B 1 225 ? 0.043 25 16.766 1 89.06 225 GLY B C 1
ATOM 6204 O O . GLY B 1 225 ? 1.037 24.312 16.969 1 89.06 225 GLY B O 1
ATOM 6205 N N . LYS B 1 226 ? -0.446 25.203 15.617 1 92.5 226 LYS B N 1
ATOM 6206 C CA . LYS B 1 226 ? 0.199 24.672 14.422 1 92.5 226 LYS B CA 1
ATOM 6207 C C . LYS B 1 226 ? 0.633 25.781 13.484 1 92.5 226 LYS B C 1
ATOM 6209 O O . LYS B 1 226 ? 0.001 26.844 13.43 1 92.5 226 LYS B O 1
ATOM 6214 N N . VAL B 1 227 ? 1.701 25.516 12.766 1 95.06 227 VAL B N 1
ATOM 6215 C CA . VAL B 1 227 ? 2.271 26.531 11.906 1 95.06 227 VAL B CA 1
ATOM 6216 C C . VAL B 1 227 ? 2.045 26.172 10.438 1 95.06 227 VAL B C 1
ATOM 6218 O O . VAL B 1 227 ? 2.27 25.016 10.039 1 95.06 227 VAL B O 1
ATOM 6221 N N . PHE B 1 228 ? 1.585 27.125 9.625 1 95 228 PHE B N 1
ATOM 6222 C CA . PHE B 1 228 ? 1.273 26.875 8.227 1 95 228 PHE B CA 1
ATOM 6223 C C . PHE B 1 228 ? 1.948 27.906 7.328 1 95 228 PHE B C 1
ATOM 6225 O O . PHE B 1 228 ? 1.931 29.094 7.629 1 95 228 PHE B O 1
ATOM 6232 N N . ASP B 1 229 ? 2.523 27.516 6.223 1 96.81 229 ASP B N 1
ATOM 6233 C CA . ASP B 1 229 ? 3.207 28.391 5.273 1 96.81 229 ASP B CA 1
ATOM 6234 C C . ASP B 1 229 ? 2.209 29.062 4.336 1 96.81 229 ASP B C 1
ATOM 6236 O O . ASP B 1 229 ? 1.614 28.406 3.479 1 96.81 229 ASP B O 1
ATOM 6240 N N . LEU B 1 230 ? 2.096 30.344 4.438 1 95.62 230 LEU B N 1
ATOM 6241 C CA . LEU B 1 230 ? 1.118 31.062 3.637 1 95.62 230 LEU B CA 1
ATOM 6242 C C . LEU B 1 230 ? 1.625 31.266 2.213 1 95.62 230 LEU B C 1
ATOM 6244 O O . LEU B 1 230 ? 0.849 31.594 1.314 1 95.62 230 LEU B O 1
ATOM 6248 N N . LEU B 1 231 ? 2.893 31.062 2.01 1 97 231 LEU B N 1
ATOM 6249 C CA . LEU B 1 231 ? 3.467 31.25 0.682 1 97 231 LEU B CA 1
ATOM 6250 C C . LEU B 1 231 ? 3.561 29.922 -0.063 1 97 231 LEU B C 1
ATOM 6252 O O . LEU B 1 231 ? 3.992 29.875 -1.217 1 97 231 LEU B O 1
ATOM 6256 N N . ASN B 1 232 ? 3.213 28.875 0.539 1 95.31 232 ASN B N 1
ATOM 6257 C CA . ASN B 1 232 ? 3.254 27.547 -0.053 1 95.31 232 ASN B CA 1
ATOM 6258 C C . ASN B 1 232 ? 1.965 26.781 0.212 1 95.31 232 ASN B C 1
ATOM 6260 O O . ASN B 1 232 ? 1.999 25.672 0.752 1 95.31 232 ASN B O 1
ATOM 6264 N N . SER B 1 233 ? 0.842 27.422 -0.125 1 90.88 233 SER B N 1
ATOM 6265 C CA . SER B 1 233 ? -0.481 26.797 -0.103 1 90.88 233 SER B CA 1
ATOM 6266 C C . SER B 1 233 ? -0.795 26.219 1.269 1 90.88 233 SER B C 1
ATOM 6268 O O . SER B 1 233 ? -1.284 25.078 1.37 1 90.88 233 SER B O 1
ATOM 6270 N N . LYS B 1 234 ? -0.347 26.875 2.33 1 91.94 234 LYS B N 1
ATOM 6271 C CA . LYS B 1 234 ? -0.632 26.516 3.717 1 91.94 234 LYS B CA 1
ATOM 6272 C C . LYS B 1 234 ? -0.044 25.156 4.07 1 91.94 234 LYS B C 1
ATOM 6274 O O . LYS B 1 234 ? -0.687 24.344 4.746 1 91.94 234 LYS B O 1
ATOM 6279 N N . ALA B 1 235 ? 1.093 24.922 3.564 1 93.62 235 ALA B N 1
ATOM 6280 C CA . ALA B 1 235 ? 1.809 23.719 3.963 1 93.62 235 ALA B CA 1
ATOM 6281 C C . ALA B 1 235 ? 2.098 23.719 5.461 1 93.62 235 ALA B C 1
ATOM 6283 O O . ALA B 1 235 ? 2.562 24.719 6.008 1 93.62 235 ALA B O 1
ATOM 6284 N N . LYS B 1 236 ? 1.722 22.594 6.098 1 93.12 236 LYS B N 1
ATOM 6285 C CA . LYS B 1 236 ? 1.979 22.453 7.527 1 93.12 236 LYS B CA 1
ATOM 6286 C C . LYS B 1 236 ? 3.477 22.344 7.809 1 93.12 236 LYS B C 1
ATOM 6288 O O . LYS B 1 236 ? 4.188 21.609 7.129 1 93.12 236 LYS B O 1
ATOM 6293 N N . LEU B 1 237 ? 3.891 23.125 8.773 1 94.12 237 LEU B N 1
ATOM 6294 C CA . LEU B 1 237 ? 5.316 23.188 9.078 1 94.12 237 LEU B CA 1
ATOM 6295 C C . LEU B 1 237 ? 5.609 22.547 10.438 1 94.12 237 LEU B C 1
ATOM 6297 O O . LEU B 1 237 ? 4.707 22.391 11.258 1 94.12 237 LEU B O 1
ATOM 6301 N N . ARG B 1 238 ? 6.898 22.203 10.617 1 89.5 238 ARG B N 1
ATOM 6302 C CA . ARG B 1 238 ? 7.363 21.672 11.898 1 89.5 238 ARG B CA 1
ATOM 6303 C C . ARG B 1 238 ? 8.344 22.625 12.562 1 89.5 238 ARG B C 1
ATOM 6305 O O . ARG B 1 238 ? 9.195 23.219 11.898 1 89.5 238 ARG B O 1
ATOM 6312 N N . VAL B 1 239 ? 8.07 22.766 13.844 1 90.31 239 VAL B N 1
ATOM 6313 C CA . VAL B 1 239 ? 8.961 23.594 14.633 1 90.31 239 VAL B CA 1
ATOM 6314 C C . VAL B 1 239 ? 9.883 22.719 15.477 1 90.31 239 VAL B C 1
ATOM 6316 O O . VAL B 1 239 ? 9.414 21.984 16.344 1 90.31 239 VAL B O 1
ATOM 6319 N N . LEU B 1 240 ? 11.188 22.766 15.156 1 85.06 240 LEU B N 1
ATOM 6320 C CA . LEU B 1 240 ? 12.172 21.922 15.836 1 85.06 240 LEU B CA 1
ATOM 6321 C C . LEU B 1 240 ? 13.242 22.766 16.5 1 85.06 240 LEU B C 1
ATOM 6323 O O . LEU B 1 240 ? 13.492 23.906 16.094 1 85.06 240 LEU B O 1
ATOM 6327 N N . GLU B 1 241 ? 13.688 22.172 17.547 1 82.69 241 GLU B N 1
ATOM 6328 C CA . GLU B 1 241 ? 14.836 22.797 18.203 1 82.69 241 GLU B CA 1
ATOM 6329 C C . GLU B 1 241 ? 16.109 21.984 17.969 1 82.69 241 GLU B C 1
ATOM 6331 O O . GLU B 1 241 ? 16.125 20.766 18.188 1 82.69 241 GLU B O 1
ATOM 6336 N N . ASP B 1 242 ? 17.094 22.578 17.406 1 76.81 242 ASP B N 1
ATOM 6337 C CA . ASP B 1 242 ? 18.328 21.859 17.125 1 76.81 242 ASP B CA 1
ATOM 6338 C C . ASP B 1 242 ? 19.203 21.734 18.375 1 76.81 242 ASP B C 1
ATOM 6340 O O . ASP B 1 242 ? 18.797 22.156 19.453 1 76.81 242 ASP B O 1
ATOM 6344 N N . GLY B 1 243 ? 20.297 21.078 18.266 1 70.38 243 GLY B N 1
ATOM 6345 C CA . GLY B 1 243 ? 21.203 20.812 19.375 1 70.38 243 GLY B CA 1
ATOM 6346 C C . GLY B 1 243 ? 21.766 22.078 20 1 70.38 243 GLY B C 1
ATOM 6347 O O . GLY B 1 243 ? 22.109 22.094 21.172 1 70.38 243 GLY B O 1
ATOM 6348 N N . LYS B 1 244 ? 21.781 23.172 19.25 1 73.5 244 LYS B N 1
ATOM 6349 C CA . LYS B 1 244 ? 22.281 24.453 19.75 1 73.5 244 LYS B CA 1
ATOM 6350 C C . LYS B 1 244 ? 21.156 25.297 20.328 1 73.5 244 LYS B C 1
ATOM 6352 O O . LYS B 1 244 ? 21.312 26.516 20.516 1 73.5 244 LYS B O 1
ATOM 6357 N N . GLN B 1 245 ? 19.953 24.719 20.484 1 73.44 245 GLN B N 1
ATOM 6358 C CA . GLN B 1 245 ? 18.781 25.344 21.078 1 73.44 245 GLN B CA 1
ATOM 6359 C C . GLN B 1 245 ? 18.234 26.438 20.156 1 73.44 245 GLN B C 1
ATOM 6361 O O . GLN B 1 245 ? 17.688 27.438 20.641 1 73.44 245 GLN B O 1
ATOM 6366 N N . GLN B 1 246 ? 18.609 26.25 18.953 1 79.69 246 GLN B N 1
ATOM 6367 C CA . GLN B 1 246 ? 18.016 27.172 17.984 1 79.69 246 GLN B CA 1
ATOM 6368 C C . GLN B 1 246 ? 16.75 26.594 17.359 1 79.69 246 GLN B C 1
ATOM 6370 O O . GLN B 1 246 ? 16.703 25.406 17 1 79.69 246 GLN B O 1
ATOM 6375 N N . VAL B 1 247 ? 15.727 27.453 17.422 1 84.94 247 VAL B N 1
ATOM 6376 C CA . VAL B 1 247 ? 14.438 27 16.891 1 84.94 247 VAL B CA 1
ATOM 6377 C C . VAL B 1 247 ? 14.422 27.156 15.375 1 84.94 247 VAL B C 1
ATOM 6379 O O . VAL B 1 247 ? 14.82 28.203 14.844 1 84.94 247 VAL B O 1
ATOM 6382 N N . GLN B 1 248 ? 14.078 26.078 14.672 1 87 248 GLN B N 1
ATOM 6383 C CA . GLN B 1 248 ? 13.977 26.094 13.219 1 87 248 GLN B CA 1
ATOM 6384 C C . GLN B 1 248 ? 12.578 25.703 12.758 1 87 248 GLN B C 1
ATOM 6386 O O . GLN B 1 248 ? 11.992 24.75 13.281 1 87 248 GLN B O 1
ATOM 6391 N N . VAL B 1 249 ? 12.062 26.594 11.914 1 91.44 249 VAL B N 1
ATOM 6392 C CA . VAL B 1 249 ? 10.812 26.219 11.258 1 91.44 249 VAL B CA 1
ATOM 6393 C C . VAL B 1 249 ? 11.117 25.484 9.953 1 91.44 249 VAL B C 1
ATOM 6395 O O . VAL B 1 249 ? 11.336 26.125 8.914 1 91.44 249 VAL B O 1
ATOM 6398 N N . VAL B 1 250 ? 10.969 24.25 9.969 1 90.94 250 VAL B N 1
ATOM 6399 C CA . VAL B 1 250 ? 11.375 23.406 8.852 1 90.94 250 VAL B CA 1
ATOM 6400 C C . VAL B 1 250 ? 10.336 23.484 7.738 1 90.94 250 VAL B C 1
ATOM 6402 O O . VAL B 1 250 ? 9.148 23.297 7.977 1 90.94 250 VAL B O 1
ATOM 6405 N N . GLY B 1 251 ? 10.828 23.797 6.551 1 92 251 GLY B N 1
ATOM 6406 C CA . GLY B 1 251 ? 9.953 23.812 5.387 1 92 251 GLY B CA 1
ATOM 6407 C C . GLY B 1 251 ? 9.438 25.203 5.047 1 92 251 GLY B C 1
ATOM 6408 O O . GLY B 1 251 ? 8.766 25.391 4.027 1 92 251 GLY B O 1
ATOM 6409 N N . LEU B 1 252 ? 9.711 26.188 5.891 1 95.25 252 LEU B N 1
ATOM 6410 C CA . LEU B 1 252 ? 9.211 27.547 5.688 1 95.25 252 LEU B CA 1
ATOM 6411 C C . LEU B 1 252 ? 9.828 28.172 4.441 1 95.25 252 LEU B C 1
ATOM 6413 O O . LEU B 1 252 ? 11.039 28.109 4.25 1 95.25 252 LEU B O 1
ATOM 6417 N N . THR B 1 253 ? 8.984 28.688 3.615 1 96.62 253 THR B N 1
ATOM 6418 C CA . THR B 1 253 ? 9.422 29.344 2.387 1 96.62 253 THR B CA 1
ATOM 6419 C C . THR B 1 253 ? 10 30.719 2.682 1 96.62 253 THR B C 1
ATOM 6421 O O . THR B 1 253 ? 9.359 31.547 3.34 1 96.62 253 THR B O 1
ATOM 6424 N N . GLU B 1 254 ? 11.188 30.922 2.312 1 96 254 GLU B N 1
ATOM 6425 C CA . GLU B 1 254 ? 11.836 32.219 2.316 1 96 254 GLU B CA 1
ATOM 6426 C C . GLU B 1 254 ? 12.07 32.75 0.896 1 96 254 GLU B C 1
ATOM 6428 O O . GLU B 1 254 ? 12.859 32.156 0.147 1 96 254 GLU B O 1
ATOM 6433 N N . ARG B 1 255 ? 11.422 33.844 0.533 1 97.19 255 ARG B N 1
ATOM 6434 C CA . ARG B 1 255 ? 11.5 34.344 -0.834 1 97.19 255 ARG B CA 1
ATOM 6435 C C . ARG B 1 255 ? 12.383 35.594 -0.915 1 97.19 255 ARG B C 1
ATOM 6437 O O . ARG B 1 255 ? 12.18 36.562 -0.171 1 97.19 255 ARG B O 1
ATOM 6444 N N . HIS B 1 256 ? 13.312 35.531 -1.83 1 96.62 256 HIS B N 1
ATOM 6445 C CA . HIS B 1 256 ? 14.148 36.688 -2.094 1 96.62 256 HIS B CA 1
ATOM 6446 C C . HIS B 1 256 ? 13.359 37.812 -2.789 1 96.62 256 HIS B C 1
ATOM 6448 O O . HIS B 1 256 ? 12.562 37.531 -3.688 1 96.62 256 HIS B O 1
ATOM 6454 N N . VAL B 1 257 ? 13.555 39 -2.256 1 96.94 257 VAL B N 1
ATOM 6455 C CA . VAL B 1 257 ? 12.828 40.125 -2.824 1 96.94 257 VAL B CA 1
ATOM 6456 C C . VAL B 1 257 ? 13.812 41.25 -3.188 1 96.94 257 VAL B C 1
ATOM 6458 O O . VAL B 1 257 ? 14.805 41.469 -2.488 1 96.94 257 VAL B O 1
ATOM 6461 N N . GLU B 1 258 ? 13.5 41.938 -4.266 1 95 258 GLU B N 1
ATOM 6462 C CA . GLU B 1 258 ? 14.398 42.969 -4.77 1 95 258 GLU B CA 1
ATOM 6463 C C . GLU B 1 258 ? 13.781 44.375 -4.645 1 95 258 GLU B C 1
ATOM 6465 O O . GLU B 1 258 ? 14.453 45.375 -4.863 1 95 258 GLU B O 1
ATOM 6470 N N . GLY B 1 259 ? 12.531 44.375 -4.27 1 94.06 259 GLY B N 1
ATOM 6471 C CA . GLY B 1 259 ? 11.852 45.656 -4.125 1 94.06 259 GLY B CA 1
ATOM 6472 C C . GLY B 1 259 ? 10.508 45.531 -3.428 1 94.06 259 GLY B C 1
ATOM 6473 O O . GLY B 1 259 ? 10.102 44.438 -3.039 1 94.06 259 GLY B O 1
ATOM 6474 N N . VAL B 1 260 ? 9.891 46.688 -3.305 1 93 260 VAL B N 1
ATOM 6475 C CA . VAL B 1 260 ? 8.633 46.781 -2.564 1 93 260 VAL B CA 1
ATOM 6476 C C . VAL B 1 260 ? 7.535 46.031 -3.33 1 93 260 VAL B C 1
ATOM 6478 O O . VAL B 1 260 ? 6.668 45.406 -2.727 1 93 260 VAL B O 1
ATOM 6481 N N . GLU B 1 261 ? 7.602 46.062 -4.582 1 94 261 GLU B N 1
ATOM 6482 C CA . GLU B 1 261 ? 6.59 45.406 -5.414 1 94 261 GLU B CA 1
ATOM 6483 C C . GLU B 1 261 ? 6.582 43.906 -5.199 1 94 261 GLU B C 1
ATOM 6485 O O . GLU B 1 261 ? 5.516 43.281 -5.18 1 94 261 GLU B O 1
ATOM 6490 N N . ASP B 1 262 ? 7.766 43.406 -5.078 1 95.5 262 ASP B N 1
ATOM 6491 C CA . ASP B 1 262 ? 7.871 41.969 -4.816 1 95.5 262 ASP B CA 1
ATOM 6492 C C . ASP B 1 262 ? 7.195 41.594 -3.5 1 95.5 262 ASP B C 1
ATOM 6494 O O . ASP B 1 262 ? 6.523 40.562 -3.408 1 95.5 262 ASP B O 1
ATOM 6498 N N . VAL B 1 263 ? 7.387 42.438 -2.568 1 94.94 263 VAL B N 1
ATOM 6499 C CA . VAL B 1 263 ? 6.859 42.188 -1.234 1 94.94 263 VAL B CA 1
ATOM 6500 C C . VAL B 1 263 ? 5.336 42.281 -1.251 1 94.94 263 VAL B C 1
ATOM 6502 O O . VAL B 1 263 ? 4.645 41.469 -0.634 1 94.94 263 VAL B O 1
ATOM 6505 N N . LEU B 1 264 ? 4.855 43.25 -1.941 1 93.31 264 LEU B N 1
ATOM 6506 C CA . LEU B 1 264 ? 3.408 43.438 -2.041 1 93.31 264 LEU B CA 1
ATOM 6507 C C . LEU B 1 264 ? 2.758 42.188 -2.672 1 93.31 264 LEU B C 1
ATOM 6509 O O . LEU B 1 264 ? 1.671 41.781 -2.26 1 93.31 264 LEU B O 1
ATOM 6513 N N . LYS B 1 265 ? 3.422 41.656 -3.598 1 95 265 LYS B N 1
ATOM 6514 C CA . LYS B 1 265 ? 2.92 40.438 -4.215 1 95 265 LYS B CA 1
ATOM 6515 C C . LYS B 1 265 ? 2.873 39.281 -3.203 1 95 265 LYS B C 1
ATOM 6517 O O . LYS B 1 265 ? 1.916 38.531 -3.18 1 95 265 LYS B O 1
ATOM 6522 N N . LEU B 1 266 ? 3.902 39.188 -2.438 1 95.25 266 LEU B N 1
ATOM 6523 C CA . LEU B 1 266 ? 3.961 38.156 -1.428 1 95.25 266 LEU B CA 1
ATOM 6524 C C . LEU B 1 266 ? 2.842 38.312 -0.405 1 95.25 266 LEU B C 1
ATOM 6526 O O . LEU B 1 266 ? 2.227 37.344 0.014 1 95.25 266 LEU B O 1
ATOM 6530 N N . ILE B 1 267 ? 2.596 39.5 -0.026 1 92 267 ILE B N 1
ATOM 6531 C CA . ILE B 1 267 ? 1.545 39.812 0.944 1 92 267 ILE B CA 1
ATOM 6532 C C . ILE B 1 267 ? 0.188 39.406 0.364 1 92 267 ILE B C 1
ATOM 6534 O O . ILE B 1 267 ? -0.644 38.812 1.057 1 92 267 ILE B O 1
ATOM 6538 N N . GLN B 1 268 ? 0.047 39.688 -0.853 1 90.12 268 GLN B N 1
ATOM 6539 C CA . GLN B 1 268 ? -1.208 39.344 -1.514 1 90.12 268 GLN B CA 1
ATOM 6540 C C . GLN B 1 268 ? -1.408 37.844 -1.568 1 90.12 268 GLN B C 1
ATOM 6542 O O . GLN B 1 268 ? -2.5 37.344 -1.286 1 90.12 268 GLN B O 1
ATOM 6547 N N . VAL B 1 269 ? -0.348 37.219 -1.949 1 92.12 269 VAL B N 1
ATOM 6548 C CA . VAL B 1 269 ? -0.401 35.781 -2.035 1 92.12 269 VAL B CA 1
ATOM 6549 C C . VAL B 1 269 ? -0.7 35.188 -0.658 1 92.12 269 VAL B C 1
ATOM 6551 O O . VAL B 1 269 ? -1.546 34.281 -0.526 1 92.12 269 VAL B O 1
ATOM 6554 N N . GLY B 1 270 ? -0.04 35.625 0.319 1 91.69 270 GLY B N 1
ATOM 6555 C CA . GLY B 1 270 ? -0.232 35.125 1.674 1 91.69 270 GLY B CA 1
ATOM 6556 C C . GLY B 1 270 ? -1.622 35.406 2.217 1 91.69 270 GLY B C 1
ATOM 6557 O O . GLY B 1 270 ? -2.242 34.531 2.824 1 91.69 270 GLY B O 1
ATOM 6558 N N . ASN B 1 271 ? -2.107 36.562 1.978 1 86.31 271 ASN B N 1
ATOM 6559 C CA . ASN B 1 271 ? -3.441 36.938 2.447 1 86.31 271 ASN B CA 1
ATOM 6560 C C . ASN B 1 271 ? -4.523 36.094 1.763 1 86.31 271 ASN B C 1
ATOM 6562 O O . ASN B 1 271 ? -5.512 35.719 2.391 1 86.31 271 ASN B O 1
ATOM 6566 N N . ALA B 1 272 ? -4.316 35.906 0.527 1 86.25 272 ALA B N 1
ATOM 6567 C CA . ALA B 1 272 ? -5.258 35.062 -0.21 1 86.25 272 ALA B CA 1
ATOM 6568 C C . ALA B 1 272 ? -5.277 33.656 0.343 1 86.25 272 ALA B C 1
ATOM 6570 O O . ALA B 1 272 ? -6.344 33.062 0.482 1 86.25 272 ALA B O 1
ATOM 6571 N N . ALA B 1 273 ? -4.117 33.188 0.602 1 88.81 273 ALA B N 1
ATOM 6572 C CA . ALA B 1 273 ? -4.023 31.844 1.165 1 88.81 273 ALA B CA 1
ATOM 6573 C C . ALA B 1 273 ? -4.699 31.766 2.531 1 88.81 273 ALA B C 1
ATOM 6575 O O . ALA B 1 273 ? -5.383 30.797 2.842 1 88.81 273 ALA B O 1
ATOM 6576 N N . ARG B 1 274 ? -4.516 32.75 3.252 1 85.56 274 ARG B N 1
ATOM 6577 C CA . ARG B 1 274 ? -5.051 32.812 4.609 1 85.56 274 ARG B CA 1
ATOM 6578 C C . ARG B 1 274 ? -6.574 32.812 4.598 1 85.56 274 ARG B C 1
ATOM 6580 O O . ARG B 1 274 ? -7.203 32.219 5.473 1 85.56 274 ARG B O 1
ATOM 6587 N N . THR B 1 275 ? -7.117 33.344 3.613 1 76.62 275 THR B N 1
ATOM 6588 C CA . THR B 1 275 ? -8.57 33.5 3.559 1 76.62 275 THR B CA 1
ATOM 6589 C C . THR B 1 275 ? -9.195 32.375 2.736 1 76.62 275 THR B C 1
ATOM 6591 O O . THR B 1 275 ? -10.414 32.219 2.711 1 76.62 275 THR B O 1
ATOM 6594 N N . SER B 1 276 ? -8.289 31.531 2.119 1 68.06 276 SER B N 1
ATOM 6595 C CA . SER B 1 276 ? -8.797 30.469 1.251 1 68.06 276 SER B CA 1
ATOM 6596 C C . SER B 1 276 ? -9.359 29.297 2.064 1 68.06 276 SER B C 1
ATOM 6598 O O . SER B 1 276 ? -8.758 28.891 3.062 1 68.06 276 SER B O 1
ATOM 6600 N N . GLY B 1 277 ? -10.742 28.797 1.802 1 57.03 277 GLY B N 1
ATOM 6601 C CA . GLY B 1 277 ? -11.344 27.594 2.334 1 57.03 277 GLY B CA 1
ATOM 6602 C C . GLY B 1 277 ? -12.453 27.859 3.332 1 57.03 277 GLY B C 1
ATOM 6603 O O . GLY B 1 277 ? -13.203 26.953 3.695 1 57.03 277 GLY B O 1
ATOM 6604 N N . GLN B 1 278 ? -12.258 28.953 4.145 1 54.06 278 GLN B N 1
ATOM 6605 C CA . GLN B 1 278 ? -13.234 29.125 5.207 1 54.06 278 GLN B CA 1
ATOM 6606 C C . GLN B 1 278 ? -14.438 29.938 4.723 1 54.06 278 GLN B C 1
ATOM 6608 O O . GLN B 1 278 ? -14.32 30.75 3.809 1 54.06 278 GLN B O 1
ATOM 6613 N N . THR B 1 279 ? -15.562 29.344 4.984 1 49.84 279 THR B N 1
ATOM 6614 C CA . THR B 1 279 ? -16.812 30.031 4.688 1 49.84 279 THR B CA 1
ATOM 6615 C C . THR B 1 279 ? -16.672 31.531 4.949 1 49.84 279 THR B C 1
ATOM 6617 O O . THR B 1 279 ? -17.281 32.344 4.246 1 49.84 279 THR B O 1
ATOM 6620 N N . SER B 1 280 ? -15.945 31.938 6.102 1 53.91 280 SER B N 1
ATOM 6621 C CA . SER B 1 280 ? -15.828 33.375 6.281 1 53.91 280 SER B CA 1
ATOM 6622 C C . SER B 1 280 ? -14.383 33.781 6.578 1 53.91 280 SER B C 1
ATOM 6624 O O . SER B 1 280 ? -13.781 33.281 7.539 1 53.91 280 SER B O 1
ATOM 6626 N N . ALA B 1 281 ? -13.695 34.375 5.613 1 49.81 281 ALA B N 1
ATOM 6627 C CA . ALA B 1 281 ? -12.359 34.969 5.703 1 49.81 281 ALA B CA 1
ATOM 6628 C C . ALA B 1 281 ? -12.117 35.562 7.086 1 49.81 281 ALA B C 1
ATOM 6630 O O . ALA B 1 281 ? -11.055 35.375 7.68 1 49.81 281 ALA B O 1
ATOM 6631 N N . ASN B 1 282 ? -13.109 36.188 7.598 1 54.53 282 ASN B N 1
ATOM 6632 C CA . ASN B 1 282 ? -12.984 36.875 8.875 1 54.53 282 ASN B CA 1
ATOM 6633 C C . ASN B 1 282 ? -12.906 35.906 10.039 1 54.53 282 ASN B C 1
ATOM 6635 O O . ASN B 1 282 ? -12.172 36.125 11.008 1 54.53 282 ASN B O 1
ATOM 6639 N N . GLN B 1 283 ? -13.492 34.844 9.844 1 66.12 283 GLN B N 1
ATOM 6640 C CA . GLN B 1 283 ? -13.547 33.906 10.953 1 66.12 283 GLN B CA 1
ATOM 6641 C C . GLN B 1 283 ? -12.195 33.219 11.156 1 66.12 283 GLN B C 1
ATOM 6643 O O . GLN B 1 283 ? -11.727 33.062 12.281 1 66.12 283 GLN B O 1
ATOM 6648 N N . HIS B 1 284 ? -11.523 33.031 10.117 1 74.69 284 HIS B N 1
ATOM 6649 C CA . HIS B 1 284 ? -10.258 32.344 10.242 1 74.69 284 HIS B CA 1
ATOM 6650 C C . HIS B 1 284 ? -9.148 33.281 10.695 1 74.69 284 HIS B C 1
ATOM 6652 O O . HIS B 1 284 ? -8.367 32.969 11.594 1 74.69 284 HIS B O 1
ATOM 6658 N N . SER B 1 285 ? -9.18 34.531 10.164 1 79.94 285 SER B N 1
ATOM 6659 C CA . SER B 1 285 ? -8.133 35.5 10.492 1 79.94 285 SER B CA 1
ATOM 6660 C C . SER B 1 285 ? -8.203 35.906 11.961 1 79.94 285 SER B C 1
ATOM 6662 O O . SER B 1 285 ? -7.184 36.25 12.562 1 79.94 285 SER B O 1
ATOM 6664 N N . SER B 1 286 ? -9.375 35.781 12.5 1 87.06 286 SER B N 1
ATOM 6665 C CA . SER B 1 286 ? -9.555 36.188 13.891 1 87.06 286 SER B CA 1
ATOM 6666 C C . SER B 1 286 ? -9.039 35.125 14.844 1 87.06 286 SER B C 1
ATOM 6668 O O . SER B 1 286 ? -8.844 35.375 16.031 1 87.06 286 SER B O 1
ATOM 6670 N N . ARG B 1 287 ? -8.742 34 14.281 1 89.5 287 ARG B N 1
ATOM 6671 C CA . ARG B 1 287 ? -8.398 32.906 15.172 1 89.5 287 ARG B CA 1
ATOM 6672 C C . ARG B 1 287 ? -6.965 32.438 14.945 1 89.5 287 ARG B C 1
ATOM 6674 O O . ARG B 1 287 ? -6.523 31.453 15.531 1 89.5 287 ARG B O 1
ATOM 6681 N N . SER B 1 288 ? -6.246 33.125 14.055 1 92.44 288 SER B N 1
ATOM 6682 C CA . SER B 1 288 ? -4.871 32.75 13.758 1 92.44 288 SER B CA 1
ATOM 6683 C C . SER B 1 288 ? -3.932 33.938 13.867 1 92.44 288 SER B C 1
ATOM 6685 O O . SER B 1 288 ? -4.359 35.094 13.727 1 92.44 288 SER B O 1
ATOM 6687 N N . HIS B 1 289 ? -2.717 33.656 14.281 1 95.31 289 HIS B N 1
ATOM 6688 C CA . HIS B 1 289 ? -1.662 34.656 14.211 1 95.31 289 HIS B CA 1
ATOM 6689 C C . HIS B 1 289 ? -0.993 34.656 12.844 1 95.31 289 HIS B C 1
ATOM 6691 O O . HIS B 1 289 ? -0.571 33.625 12.352 1 95.31 289 HIS B O 1
ATOM 6697 N N . ALA B 1 290 ? -0.947 35.812 12.203 1 95.69 290 ALA B N 1
ATOM 6698 C CA . ALA B 1 290 ? -0.196 35.938 10.953 1 95.69 290 ALA B CA 1
ATOM 6699 C C . ALA B 1 290 ? 1.163 36.594 11.203 1 95.69 290 ALA B C 1
ATOM 6701 O O . ALA B 1 290 ? 1.252 37.625 11.852 1 95.69 290 ALA B O 1
ATOM 6702 N N . VAL B 1 291 ? 2.213 35.938 10.727 1 96.38 291 VAL B N 1
ATOM 6703 C CA . VAL B 1 291 ? 3.572 36.438 10.953 1 96.38 291 VAL B CA 1
ATOM 6704 C C . VAL B 1 291 ? 4.262 36.688 9.617 1 96.38 291 VAL B C 1
ATOM 6706 O O . VAL B 1 291 ? 4.465 35.75 8.828 1 96.38 291 VAL B O 1
ATOM 6709 N N . PHE B 1 292 ? 4.543 37.906 9.352 1 96.94 292 PHE B N 1
ATOM 6710 C CA . PHE B 1 292 ? 5.328 38.312 8.195 1 96.94 292 PHE B CA 1
ATOM 6711 C C . PHE B 1 292 ? 6.734 38.719 8.617 1 96.94 292 PHE B C 1
ATOM 6713 O O . PHE B 1 292 ? 6.898 39.625 9.453 1 96.94 292 PHE B O 1
ATOM 6720 N N . GLN B 1 293 ? 7.711 38.125 8 1 97 293 GLN B N 1
ATOM 6721 C CA . GLN B 1 293 ? 9.078 38.406 8.43 1 97 293 GLN B CA 1
ATOM 6722 C C . GLN B 1 293 ? 9.914 38.969 7.281 1 97 293 GLN B C 1
ATOM 6724 O O . GLN B 1 293 ? 9.797 38.5 6.141 1 97 293 GLN B O 1
ATOM 6729 N N . ILE B 1 294 ? 10.648 39.969 7.578 1 97.44 294 ILE B N 1
ATOM 6730 C CA . ILE B 1 294 ? 11.672 40.5 6.695 1 97.44 294 ILE B CA 1
ATOM 6731 C C . ILE B 1 294 ? 13.055 40.125 7.227 1 97.44 294 ILE B C 1
ATOM 6733 O O . ILE B 1 294 ? 13.422 40.531 8.336 1 97.44 294 ILE B O 1
ATOM 6737 N N . ILE B 1 295 ? 13.812 39.438 6.367 1 96.81 295 ILE B N 1
ATOM 6738 C CA . ILE B 1 295 ? 15.07 38.844 6.824 1 96.81 295 ILE B CA 1
ATOM 6739 C C . ILE B 1 295 ? 16.234 39.469 6.047 1 96.81 295 ILE B C 1
ATOM 6741 O O . ILE B 1 295 ? 16.219 39.5 4.816 1 96.81 295 ILE B O 1
ATOM 6745 N N . LEU B 1 296 ? 17.172 39.969 6.75 1 97.5 296 LEU B N 1
ATOM 6746 C CA . LEU B 1 296 ? 18.406 40.5 6.16 1 97.5 296 LEU B CA 1
ATOM 6747 C C . LEU B 1 296 ? 19.562 39.531 6.348 1 97.5 296 LEU B C 1
ATOM 6749 O O . LEU B 1 296 ? 19.859 39.125 7.473 1 97.5 296 LEU B O 1
ATOM 6753 N N . ARG B 1 297 ? 20.141 39.219 5.234 1 96.75 297 ARG B N 1
ATOM 6754 C CA . ARG B 1 297 ? 21.297 38.344 5.266 1 96.75 297 ARG B CA 1
ATOM 6755 C C . ARG B 1 297 ? 22.484 38.938 4.512 1 96.75 297 ARG B C 1
ATOM 6757 O O . ARG B 1 297 ? 22.297 39.75 3.604 1 96.75 297 ARG B O 1
ATOM 6764 N N . TYR B 1 298 ? 23.641 38.469 4.926 1 95.31 298 TYR B N 1
ATOM 6765 C CA . TYR B 1 298 ? 24.828 38.844 4.156 1 95.31 298 TYR B CA 1
ATOM 6766 C C . TYR B 1 298 ? 24.812 38.188 2.779 1 95.31 298 TYR B C 1
ATOM 6768 O O . TYR B 1 298 ? 24.5 37 2.654 1 95.31 298 TYR B O 1
ATOM 6776 N N . GLY B 1 299 ? 25.109 38.938 1.777 1 89.44 299 GLY B N 1
ATOM 6777 C CA . GLY B 1 299 ? 25.078 38.438 0.411 1 89.44 299 GLY B CA 1
ATOM 6778 C C . GLY B 1 299 ? 26.047 37.312 0.169 1 89.44 299 GLY B C 1
ATOM 6779 O O . GLY B 1 299 ? 25.719 36.344 -0.543 1 89.44 299 GLY B O 1
ATOM 6780 N N . SER B 1 300 ? 27.172 37.312 0.738 1 87.44 300 SER B N 1
ATOM 6781 C CA . SER B 1 300 ? 28.234 36.344 0.48 1 87.44 300 SER B CA 1
ATOM 6782 C C . SER B 1 300 ? 28.047 35.094 1.304 1 87.44 300 SER B C 1
ATOM 6784 O O . SER B 1 300 ? 28.062 33.969 0.762 1 87.44 300 SER B O 1
ATOM 6786 N N . THR B 1 301 ? 27.734 35.188 2.596 1 87.44 301 THR B N 1
ATOM 6787 C CA . THR B 1 301 ? 27.719 34.062 3.506 1 87.44 301 THR B CA 1
ATOM 6788 C C . THR B 1 301 ? 26.297 33.562 3.744 1 87.44 301 THR B C 1
ATOM 6790 O O . THR B 1 301 ? 26.078 32.469 4.258 1 87.44 301 THR B O 1
ATOM 6793 N N . HIS B 1 302 ? 25.344 34.406 3.449 1 89.31 302 HIS B N 1
ATOM 6794 C CA . HIS B 1 302 ? 23.938 34.125 3.676 1 89.31 302 HIS B CA 1
ATOM 6795 C C . HIS B 1 302 ? 23.641 34 5.164 1 89.31 302 HIS B C 1
ATOM 6797 O O . HIS B 1 302 ? 22.609 33.406 5.543 1 89.31 302 HIS B O 1
ATOM 6803 N N . ARG B 1 303 ? 24.594 34.469 5.898 1 92.94 303 ARG B N 1
ATOM 6804 C CA . ARG B 1 303 ? 24.375 34.5 7.34 1 92.94 303 ARG B CA 1
ATOM 6805 C C . ARG B 1 303 ? 23.359 35.562 7.734 1 92.94 303 ARG B C 1
ATOM 6807 O O . ARG B 1 303 ? 23.344 36.656 7.164 1 92.94 303 ARG B O 1
ATOM 6814 N N . LEU B 1 304 ? 22.594 35.219 8.766 1 92.88 304 LEU B N 1
ATOM 6815 C CA . LEU B 1 304 ? 21.547 36.125 9.234 1 92.88 304 LEU B CA 1
ATOM 6816 C C . LEU B 1 304 ? 22.156 37.375 9.875 1 92.88 304 LEU B C 1
ATOM 6818 O O . LEU B 1 304 ? 23.062 37.281 10.711 1 92.88 304 LEU B O 1
ATOM 6822 N N . HIS B 1 305 ? 21.75 38.562 9.43 1 95.5 305 HIS B N 1
ATOM 6823 C CA . HIS B 1 305 ? 22.188 39.844 10 1 95.5 305 HIS B CA 1
ATOM 6824 C C . HIS B 1 305 ? 21.125 40.438 10.891 1 95.5 305 HIS B C 1
ATOM 6826 O O . HIS B 1 305 ? 21.422 40.938 11.977 1 95.5 305 HIS B O 1
ATOM 6832 N N . GLY B 1 306 ? 19.875 40.438 10.461 1 95.56 306 GLY B N 1
ATOM 6833 C CA . GLY B 1 306 ? 18.734 41 11.18 1 95.56 306 GLY B CA 1
ATOM 6834 C C . GLY B 1 306 ? 17.406 40.438 10.695 1 95.56 306 GLY B C 1
ATOM 6835 O O . GLY B 1 306 ? 17.312 39.938 9.578 1 95.56 306 GLY B O 1
ATOM 6836 N N . LYS B 1 307 ? 16.406 40.625 11.57 1 96 307 LYS B N 1
ATOM 6837 C CA . LYS B 1 307 ? 15.086 40.094 11.25 1 96 307 LYS B CA 1
ATOM 6838 C C . LYS B 1 307 ? 13.984 40.969 11.844 1 96 307 LYS B C 1
ATOM 6840 O O . LYS B 1 307 ? 14.078 41.406 12.992 1 96 307 LYS B O 1
ATOM 6845 N N . PHE B 1 308 ? 13.039 41.312 11.008 1 97.5 308 PHE B N 1
ATOM 6846 C CA . PHE B 1 308 ? 11.859 42.062 11.43 1 97.5 308 PHE B CA 1
ATOM 6847 C C . PHE B 1 308 ? 10.609 41.219 11.359 1 97.5 308 PHE B C 1
ATOM 6849 O O . PHE B 1 308 ? 10.188 40.812 10.273 1 97.5 308 PHE B O 1
ATOM 6856 N N . SER B 1 309 ? 10.055 40.938 12.516 1 97.44 309 SER B N 1
ATOM 6857 C CA . SER B 1 309 ? 8.828 40.156 12.57 1 97.44 309 SER B CA 1
ATOM 6858 C C . SER B 1 309 ? 7.613 41.031 12.805 1 97.44 309 SER B C 1
ATOM 6860 O O . SER B 1 309 ? 7.504 41.688 13.844 1 97.44 309 SER B O 1
ATOM 6862 N N . LEU B 1 310 ? 6.766 41.062 11.859 1 97.62 310 LEU B N 1
ATOM 6863 C CA . LEU B 1 310 ? 5.5 41.781 11.938 1 97.62 310 LEU B CA 1
ATOM 6864 C C . LEU B 1 310 ? 4.34 40.812 12.156 1 97.62 310 LEU B C 1
ATOM 6866 O O . LEU B 1 310 ? 4.082 39.969 11.32 1 97.62 310 LEU B O 1
ATOM 6870 N N . ILE B 1 311 ? 3.648 41 13.25 1 97.19 311 ILE B N 1
ATOM 6871 C CA . ILE B 1 311 ? 2.703 39.969 13.656 1 97.19 311 ILE B CA 1
ATOM 6872 C C . ILE B 1 311 ? 1.305 40.594 13.789 1 97.19 311 ILE B C 1
ATOM 6874 O O . ILE B 1 311 ? 1.117 41.594 14.484 1 97.19 311 ILE B O 1
ATOM 6878 N N . ASP B 1 312 ? 0.379 40.062 13.102 1 95.94 312 ASP B N 1
ATOM 6879 C CA . ASP B 1 312 ? -1.05 40.281 13.297 1 95.94 312 ASP B CA 1
ATOM 6880 C C . ASP B 1 312 ? -1.664 39.188 14.172 1 95.94 312 ASP B C 1
ATOM 6882 O O . ASP B 1 312 ? -1.925 38.094 13.703 1 95.94 312 ASP B O 1
ATOM 6886 N N . LEU B 1 313 ? -1.892 39.5 15.406 1 96.75 313 LEU B N 1
ATOM 6887 C CA . LEU B 1 313 ? -2.322 38.5 16.375 1 96.75 313 LEU B CA 1
ATOM 6888 C C . LEU B 1 313 ? -3.797 38.156 16.188 1 96.75 313 LEU B C 1
ATOM 6890 O O . LEU B 1 313 ? -4.551 38.938 15.609 1 96.75 313 LEU B O 1
ATOM 6894 N N . ALA B 1 314 ? -4.16 36.969 16.719 1 94.75 314 ALA B N 1
ATOM 6895 C CA . ALA B 1 314 ? -5.566 36.562 16.75 1 94.75 314 ALA B CA 1
ATOM 6896 C C . ALA B 1 314 ? -6.363 37.469 17.688 1 94.75 314 ALA B C 1
ATOM 6898 O O . ALA B 1 314 ? -5.785 38.188 18.516 1 94.75 314 ALA B O 1
ATOM 6899 N N . GLY B 1 315 ? -7.656 37.469 17.453 1 93.62 315 GLY B N 1
ATOM 6900 C CA . GLY B 1 315 ? -8.484 38.219 18.375 1 93.62 315 GLY B CA 1
ATOM 6901 C C . GLY B 1 315 ? -8.391 37.75 19.797 1 93.62 315 GLY B C 1
ATOM 6902 O O . GLY B 1 315 ? -8.625 36.562 20.078 1 93.62 315 GLY B O 1
ATOM 6903 N N . ASN B 1 316 ? -8.016 38.594 20.672 1 92.12 316 ASN B N 1
ATOM 6904 C CA . ASN B 1 316 ? -7.801 38.188 22.047 1 92.12 316 ASN B CA 1
ATOM 6905 C C . ASN B 1 316 ? -9.102 37.75 22.703 1 92.12 316 ASN B C 1
ATOM 6907 O O . ASN B 1 316 ? -9.078 36.969 23.672 1 92.12 316 ASN B O 1
ATOM 6911 N N . GLU B 1 317 ? -10.258 38.188 22.188 1 89.25 317 GLU B N 1
ATOM 6912 C CA . GLU B 1 317 ? -11.555 37.781 22.75 1 89.25 317 GLU B CA 1
ATOM 6913 C C . GLU B 1 317 ? -11.852 36.312 22.453 1 89.25 317 GLU B C 1
ATOM 6915 O O . GLU B 1 317 ? -12.695 35.719 23.125 1 89.25 317 GLU B O 1
ATOM 6920 N N . ARG B 1 318 ? -11.227 35.781 21.5 1 85.62 318 ARG B N 1
ATOM 6921 C CA . ARG B 1 318 ? -11.445 34.406 21.109 1 85.62 318 ARG B CA 1
ATOM 6922 C C . ARG B 1 318 ? -10.961 33.438 22.203 1 85.62 318 ARG B C 1
ATOM 6924 O O . ARG B 1 318 ? -11.344 32.281 22.219 1 85.62 318 ARG B O 1
ATOM 6931 N N . GLY B 1 319 ? -10.133 33.906 23.047 1 82.31 319 GLY B N 1
ATOM 6932 C CA . GLY B 1 319 ? -9.695 33.125 24.188 1 82.31 319 GLY B CA 1
ATOM 6933 C C . GLY B 1 319 ? -10.836 32.688 25.078 1 82.31 319 GLY B C 1
ATOM 6934 O O . GLY B 1 319 ? -10.734 31.656 25.781 1 82.31 319 GLY B O 1
ATOM 6935 N N . ALA B 1 320 ? -11.875 33.438 25.031 1 77.75 320 ALA B N 1
ATOM 6936 C CA . ALA B 1 320 ? -13.016 33.156 25.875 1 77.75 320 ALA B CA 1
ATOM 6937 C C . ALA B 1 320 ? -13.844 32 25.312 1 77.75 320 ALA B C 1
ATOM 6939 O O . ALA B 1 320 ? -14.727 31.469 25.984 1 77.75 320 ALA B O 1
ATOM 6940 N N . ASP B 1 321 ? -13.492 31.641 24.156 1 81.69 321 ASP B N 1
ATOM 6941 C CA . ASP B 1 321 ? -14.25 30.578 23.484 1 81.69 321 ASP B CA 1
ATOM 6942 C C . ASP B 1 321 ? -13.906 29.203 24.062 1 81.69 321 ASP B C 1
ATOM 6944 O O . ASP B 1 321 ? -14.305 28.188 23.516 1 81.69 321 ASP B O 1
ATOM 6948 N N . THR B 1 322 ? -13.242 29.109 25.062 1 76.5 322 THR B N 1
ATOM 6949 C CA . THR B 1 322 ? -12.891 27.859 25.719 1 76.5 322 THR B CA 1
ATOM 6950 C C . THR B 1 322 ? -14.133 27.172 26.281 1 76.5 322 THR B C 1
ATOM 6952 O O . THR B 1 322 ? -14.094 26 26.656 1 76.5 322 THR B O 1
ATOM 6955 N N . HIS B 1 323 ? -15.32 27.875 26.234 1 77.31 323 HIS B N 1
ATOM 6956 C CA . HIS B 1 323 ? -16.562 27.328 26.797 1 77.31 323 HIS B CA 1
ATOM 6957 C C . HIS B 1 323 ? -17.484 26.844 25.688 1 77.31 323 HIS B C 1
ATOM 6959 O O . HIS B 1 323 ? -18.609 26.422 25.969 1 77.31 323 HIS B O 1
ATOM 6965 N N . SER B 1 324 ? -16.984 26.828 24.562 1 78.75 324 SER B N 1
ATOM 6966 C CA . SER B 1 324 ? -17.781 26.406 23.422 1 78.75 324 SER B CA 1
ATOM 6967 C C . SER B 1 324 ? -18.094 24.906 23.5 1 78.75 324 SER B C 1
ATOM 6969 O O . SER B 1 324 ? -17.391 24.156 24.172 1 78.75 324 SER B O 1
ATOM 6971 N N . SER B 1 325 ? -19.141 24.578 22.797 1 76.06 325 SER B N 1
ATOM 6972 C CA . SER B 1 325 ? -19.5 23.156 22.703 1 76.06 325 SER B CA 1
ATOM 6973 C C . SER B 1 325 ? -18.609 22.438 21.703 1 76.06 325 SER B C 1
ATOM 6975 O O . SER B 1 325 ? -18.438 21.219 21.781 1 76.06 325 SER B O 1
ATOM 6977 N N . ASN B 1 326 ? -18.125 23.188 20.875 1 83.88 326 ASN B N 1
ATOM 6978 C CA . ASN B 1 326 ? -17.25 22.609 19.859 1 83.88 326 ASN B CA 1
ATOM 6979 C C . ASN B 1 326 ? -15.812 22.5 20.328 1 83.88 326 ASN B C 1
ATOM 6981 O O . ASN B 1 326 ? -15.211 23.5 20.734 1 83.88 326 ASN B O 1
ATOM 6985 N N . ARG B 1 327 ? -15.242 21.359 20.219 1 84.44 327 ARG B N 1
ATOM 6986 C CA . ARG B 1 327 ? -13.906 21.094 20.734 1 84.44 327 ARG B CA 1
ATOM 6987 C C . ARG B 1 327 ? -12.867 21.922 20 1 84.44 327 ARG B C 1
ATOM 6989 O O . ARG B 1 327 ? -11.953 22.469 20.625 1 84.44 327 ARG B O 1
ATOM 6996 N N . ASN B 1 328 ? -13.008 22.016 18.734 1 85.12 328 ASN B N 1
ATOM 6997 C CA . ASN B 1 328 ? -12.039 22.797 17.953 1 85.12 328 ASN B CA 1
ATOM 6998 C C . ASN B 1 328 ? -12.016 24.25 18.406 1 85.12 328 ASN B C 1
ATOM 7000 O O . ASN B 1 328 ? -10.938 24.844 18.531 1 85.12 328 ASN B O 1
ATOM 7004 N N . THR B 1 329 ? -13.141 24.703 18.688 1 87.69 329 THR B N 1
ATOM 7005 C CA . THR B 1 329 ? -13.242 26.094 19.141 1 87.69 329 THR B CA 1
ATOM 7006 C C . THR B 1 329 ? -12.641 26.25 20.531 1 87.69 329 THR B C 1
ATOM 7008 O O . THR B 1 329 ? -12 27.266 20.812 1 87.69 329 THR B O 1
ATOM 7011 N N . ARG B 1 330 ? -12.797 25.266 21.328 1 88.19 330 ARG B N 1
ATOM 7012 C CA . ARG B 1 330 ? -12.203 25.297 22.656 1 88.19 330 ARG B CA 1
ATOM 7013 C C . ARG B 1 330 ? -10.68 25.25 22.578 1 88.19 330 ARG B C 1
ATOM 7015 O O . ARG B 1 330 ? -9.992 26 23.281 1 88.19 330 ARG B O 1
ATOM 7022 N N . MET B 1 331 ? -10.25 24.484 21.75 1 87.75 331 MET B N 1
ATOM 7023 C CA . MET B 1 331 ? -8.805 24.328 21.578 1 87.75 331 MET B CA 1
ATOM 7024 C C . MET B 1 331 ? -8.18 25.594 21.016 1 87.75 331 MET B C 1
ATOM 7026 O O . MET B 1 331 ? -7.109 26.016 21.469 1 87.75 331 MET B O 1
ATOM 7030 N N . GLU B 1 332 ? -8.852 26.125 20.109 1 89.06 332 GLU B N 1
ATOM 7031 C CA . GLU B 1 332 ? -8.391 27.391 19.531 1 89.06 332 GLU B CA 1
ATOM 7032 C C . GLU B 1 332 ? -8.297 28.469 20.609 1 89.06 332 GLU B C 1
ATOM 7034 O O . GLU B 1 332 ? -7.289 29.172 20.703 1 89.06 332 GLU B O 1
ATOM 7039 N N . GLY B 1 333 ? -9.391 28.516 21.312 1 90.5 333 GLY B N 1
ATOM 7040 C CA . GLY B 1 333 ? -9.414 29.516 22.375 1 90.5 333 GLY B CA 1
ATOM 7041 C C . GLY B 1 333 ? -8.32 29.312 23.406 1 90.5 333 GLY B C 1
ATOM 7042 O O . GLY B 1 333 ? -7.668 30.266 23.828 1 90.5 333 GLY B O 1
ATOM 7043 N N . ALA B 1 334 ? -8.156 28.109 23.734 1 88.69 334 ALA B N 1
ATOM 7044 C CA . ALA B 1 334 ? -7.129 27.781 24.719 1 88.69 334 ALA B CA 1
ATOM 7045 C C . ALA B 1 334 ? -5.738 28.141 24.203 1 88.69 334 ALA B C 1
ATOM 7047 O O . ALA B 1 334 ? -4.898 28.641 24.953 1 88.69 334 ALA B O 1
ATOM 7048 N N . GLU B 1 335 ? -5.527 27.875 23 1 91.75 335 GLU B N 1
ATOM 7049 C CA . GLU B 1 335 ? -4.219 28.141 22.422 1 91.75 335 GLU B CA 1
ATOM 7050 C C . GLU B 1 335 ? -3.967 29.641 22.297 1 91.75 335 GLU B C 1
ATOM 7052 O O . GLU B 1 335 ? -2.836 30.094 22.453 1 91.75 335 GLU B O 1
ATOM 7057 N N . ILE B 1 336 ? -4.977 30.328 21.891 1 92.56 336 ILE B N 1
ATOM 7058 C CA . ILE B 1 336 ? -4.84 31.781 21.812 1 92.56 336 ILE B CA 1
ATOM 7059 C C . ILE B 1 336 ? -4.484 32.344 23.188 1 92.56 336 ILE B C 1
ATOM 7061 O O . ILE B 1 336 ? -3.545 33.125 23.312 1 92.56 336 ILE B O 1
ATOM 7065 N N . ASN B 1 337 ? -5.176 31.891 24.203 1 90.44 337 ASN B N 1
ATOM 7066 C CA . ASN B 1 337 ? -4.887 32.344 25.562 1 90.44 337 ASN B CA 1
ATOM 7067 C C . ASN B 1 337 ? -3.463 32 25.984 1 90.44 337 ASN B C 1
ATOM 7069 O O . ASN B 1 337 ? -2.752 32.844 26.547 1 90.44 337 ASN B O 1
ATOM 7073 N N . LYS B 1 338 ? -3.158 30.844 25.703 1 91.31 338 LYS B N 1
ATOM 7074 C CA . LYS B 1 338 ? -1.826 30.359 26.062 1 91.31 338 LYS B CA 1
ATOM 7075 C C . LYS B 1 338 ? -0.741 31.172 25.359 1 91.31 338 LYS B C 1
ATOM 7077 O O . LYS B 1 338 ? 0.246 31.578 25.984 1 91.31 338 LYS B O 1
ATOM 7082 N N . SER B 1 339 ? -0.927 31.359 24.109 1 93.81 339 SER B N 1
ATOM 7083 C CA . SER B 1 339 ? 0.057 32.094 23.328 1 93.81 339 SER B CA 1
ATOM 7084 C C . SER B 1 339 ? 0.183 33.531 23.812 1 93.81 339 SER B C 1
ATOM 7086 O O . SER B 1 339 ? 1.289 34.094 23.906 1 93.81 339 SER B O 1
ATOM 7088 N N . LEU B 1 340 ? -0.943 34.188 24.125 1 94 340 LEU B N 1
ATOM 7089 C CA . LEU B 1 340 ? -0.924 35.594 24.578 1 94 340 LEU B CA 1
ATOM 7090 C C . LEU B 1 340 ? -0.305 35.688 25.969 1 94 340 LEU B C 1
ATOM 7092 O O . LEU B 1 340 ? 0.421 36.656 26.25 1 94 340 LEU B O 1
ATOM 7096 N N . LEU B 1 341 ? -0.577 34.75 26.766 1 91.56 341 LEU B N 1
ATOM 7097 C CA . LEU B 1 341 ? 0.019 34.75 28.094 1 91.56 341 LEU B CA 1
ATOM 7098 C C . LEU B 1 341 ? 1.532 34.594 28 1 91.56 341 LEU B C 1
ATOM 7100 O O . LEU B 1 341 ? 2.279 35.312 28.672 1 91.56 341 LEU B O 1
ATOM 7104 N N . ALA B 1 342 ? 1.907 33.594 27.25 1 92.75 342 ALA B N 1
ATOM 7105 C CA . ALA B 1 342 ? 3.338 33.375 27.062 1 92.75 342 ALA B CA 1
ATOM 7106 C C . ALA B 1 342 ? 4.016 34.594 26.469 1 92.75 342 ALA B C 1
ATOM 7108 O O . ALA B 1 342 ? 5.121 34.969 26.875 1 92.75 342 ALA B O 1
ATOM 7109 N N . LEU B 1 343 ? 3.357 35.156 25.5 1 93.94 343 LEU B N 1
ATOM 7110 C CA . LEU B 1 343 ? 3.895 36.375 24.859 1 93.94 343 LEU B CA 1
ATOM 7111 C C . LEU B 1 343 ? 4.094 37.5 25.875 1 93.94 343 LEU B C 1
ATOM 7113 O O . LEU B 1 343 ? 5.152 38.125 25.891 1 93.94 343 LEU B O 1
ATOM 7117 N N . LYS B 1 344 ? 3.129 37.688 26.672 1 92.19 344 LYS B N 1
ATOM 7118 C CA . LYS B 1 344 ? 3.197 38.719 27.703 1 92.19 344 LYS B CA 1
ATOM 7119 C C . LYS B 1 344 ? 4.426 38.531 28.594 1 92.19 344 LYS B C 1
ATOM 7121 O O . LYS B 1 344 ? 5.195 39.469 28.812 1 92.19 344 LYS B O 1
ATOM 7126 N N . GLU B 1 345 ? 4.656 37.312 28.969 1 90.31 345 GLU B N 1
ATOM 7127 C CA . GLU B 1 345 ? 5.766 37.031 29.875 1 90.31 345 GLU B CA 1
ATOM 7128 C C . GLU B 1 345 ? 7.105 37.125 29.156 1 90.31 345 GLU B C 1
ATOM 7130 O O . GLU B 1 345 ? 8.109 37.531 29.75 1 90.31 345 GLU B O 1
ATOM 7135 N N . CYS B 1 346 ? 7.113 36.75 27.953 1 90.88 346 CYS B N 1
ATOM 7136 C CA . CYS B 1 346 ? 8.344 36.875 27.188 1 90.88 346 CYS B CA 1
ATOM 7137 C C . CYS B 1 346 ? 8.727 38.344 26.984 1 90.88 346 CYS B C 1
ATOM 7139 O O . CYS B 1 346 ? 9.898 38.688 27.078 1 90.88 346 CYS B O 1
ATOM 7141 N N . ILE B 1 347 ? 7.723 39.156 26.656 1 90.06 347 ILE B N 1
ATOM 7142 C CA . ILE B 1 347 ? 8 40.594 26.469 1 90.06 347 ILE B CA 1
ATOM 7143 C C . ILE B 1 347 ? 8.461 41.188 27.797 1 90.06 347 ILE B C 1
ATOM 7145 O O . ILE B 1 347 ? 9.406 42 27.828 1 90.06 347 ILE B O 1
ATOM 7149 N N . ARG B 1 348 ? 7.855 40.781 28.844 1 85.94 348 ARG B N 1
ATOM 7150 C CA . ARG B 1 348 ? 8.219 41.281 30.156 1 85.94 348 ARG B CA 1
ATOM 7151 C C . ARG B 1 348 ? 9.641 40.906 30.531 1 85.94 348 ARG B C 1
ATOM 7153 O O . ARG B 1 348 ? 10.367 41.656 31.172 1 85.94 348 ARG B O 1
ATOM 7160 N N . ALA B 1 349 ? 10.016 39.75 30.125 1 83.94 349 ALA B N 1
ATOM 7161 C CA . ALA B 1 349 ? 11.352 39.25 30.422 1 83.94 349 ALA B CA 1
ATOM 7162 C C . ALA B 1 349 ? 12.414 39.969 29.625 1 83.94 349 ALA B C 1
ATOM 7164 O O . ALA B 1 349 ? 13.57 40.062 30.047 1 83.94 349 ALA B O 1
ATOM 7165 N N . LEU B 1 350 ? 12.125 40.438 28.422 1 82.38 350 LEU B N 1
ATOM 7166 C CA . LEU B 1 350 ? 13.047 41.219 27.594 1 82.38 350 LEU B CA 1
ATOM 7167 C C . LEU B 1 350 ? 13.555 42.438 28.344 1 82.38 350 LEU B C 1
ATOM 7169 O O . LEU B 1 350 ? 14.727 42.812 28.203 1 82.38 350 LEU B O 1
ATOM 7173 N N . GLY B 1 351 ? 12.75 43 29.156 1 72.62 351 GLY B N 1
ATOM 7174 C CA . GLY B 1 351 ? 13.117 44.188 29.906 1 72.62 351 GLY B CA 1
ATOM 7175 C C . GLY B 1 351 ? 13.906 43.875 31.156 1 72.62 351 GLY B C 1
ATOM 7176 O O . GLY B 1 351 ? 14.484 44.781 31.781 1 72.62 351 GLY B O 1
ATOM 7177 N N . ARG B 1 352 ? 13.945 42.562 31.438 1 74.81 352 ARG B N 1
ATOM 7178 C CA . ARG B 1 352 ? 14.609 42.156 32.688 1 74.81 352 ARG B CA 1
ATOM 7179 C C . ARG B 1 352 ? 15.836 41.281 32.375 1 74.81 352 ARG B C 1
ATOM 7181 O O . ARG B 1 352 ? 15.711 40.156 31.953 1 74.81 352 ARG B O 1
ATOM 7188 N N . LYS B 1 353 ? 16.953 41.906 32.531 1 66.19 353 LYS B N 1
ATOM 7189 C CA . LYS B 1 353 ? 18.172 41.156 32.281 1 66.19 353 LYS B CA 1
ATOM 7190 C C . LYS B 1 353 ? 18.25 39.906 33.125 1 66.19 353 LYS B C 1
ATOM 7192 O O . LYS B 1 353 ? 18.047 39.969 34.344 1 66.19 353 LYS B O 1
ATOM 7197 N N . GLY B 1 354 ? 18.375 38.781 32.531 1 65.75 354 GLY B N 1
ATOM 7198 C CA . GLY B 1 354 ? 18.641 37.531 33.219 1 65.75 354 GLY B CA 1
ATOM 7199 C C . GLY B 1 354 ? 17.375 36.75 33.531 1 65.75 354 GLY B C 1
ATOM 7200 O O . GLY B 1 354 ? 17.438 35.656 34.094 1 65.75 354 GLY B O 1
ATOM 7201 N N . ALA B 1 355 ? 16.266 37.281 33.219 1 72.31 355 ALA B N 1
ATOM 7202 C CA . ALA B 1 355 ? 15.016 36.562 33.562 1 72.31 355 ALA B CA 1
ATOM 7203 C C . ALA B 1 355 ? 14.789 35.406 32.594 1 72.31 355 ALA B C 1
ATOM 7205 O O . ALA B 1 355 ? 15.203 35.438 31.438 1 72.31 355 ALA B O 1
ATOM 7206 N N . HIS B 1 356 ? 14.227 34.281 33.188 1 80.12 356 HIS B N 1
ATOM 7207 C CA . HIS B 1 356 ? 13.883 33.125 32.375 1 80.12 356 HIS B CA 1
ATOM 7208 C C . HIS B 1 356 ? 12.797 33.469 31.344 1 80.12 356 HIS B C 1
ATOM 7210 O O . HIS B 1 356 ? 11.828 34.156 31.688 1 80.12 356 HIS B O 1
ATOM 7216 N N . LEU B 1 357 ? 13.078 33.062 30.188 1 82.75 357 LEU B N 1
ATOM 7217 C CA . LEU B 1 357 ? 12.148 33.281 29.078 1 82.75 357 LEU B CA 1
ATOM 7218 C C . LEU B 1 357 ? 11.344 32 28.797 1 82.75 357 LEU B C 1
ATOM 7220 O O . LEU B 1 357 ? 11.867 31.031 28.266 1 82.75 357 LEU B O 1
ATOM 7224 N N . PRO B 1 358 ? 10.039 32 29.125 1 86.06 358 PRO B N 1
ATOM 7225 C CA . PRO B 1 358 ? 9.219 30.828 28.844 1 86.06 358 PRO B CA 1
ATOM 7226 C C . PRO B 1 358 ? 8.781 30.734 27.391 1 86.06 358 PRO B C 1
ATOM 7228 O O . PRO B 1 358 ? 7.59 30.625 27.109 1 86.06 358 PRO B O 1
ATOM 7231 N N . PHE B 1 359 ? 9.695 30.656 26.469 1 85.5 359 PHE B N 1
ATOM 7232 C CA . PHE B 1 359 ? 9.367 30.719 25.047 1 85.5 359 PHE B CA 1
ATOM 7233 C C . PHE B 1 359 ? 8.844 29.391 24.531 1 85.5 359 PHE B C 1
ATOM 7235 O O . PHE B 1 359 ? 8.242 29.312 23.469 1 85.5 359 PHE B O 1
ATOM 7242 N N . ARG B 1 360 ? 9.016 28.297 25.344 1 85.44 360 ARG B N 1
ATOM 7243 C CA . ARG B 1 360 ? 8.578 26.984 24.891 1 85.44 360 ARG B CA 1
ATOM 7244 C C . ARG B 1 360 ? 7.113 26.734 25.234 1 85.44 360 ARG B C 1
ATOM 7246 O O . ARG B 1 360 ? 6.543 25.719 24.875 1 85.44 360 ARG B O 1
ATOM 7253 N N . ALA B 1 361 ? 6.527 27.703 25.859 1 86 361 ALA B N 1
ATOM 7254 C CA . ALA B 1 361 ? 5.16 27.531 26.344 1 86 361 ALA B CA 1
ATOM 7255 C C . ALA B 1 361 ? 4.156 27.594 25.203 1 86 361 ALA B C 1
ATOM 7257 O O . ALA B 1 361 ? 3.047 27.062 25.312 1 86 361 ALA B O 1
ATOM 7258 N N . SER B 1 362 ? 4.516 28.297 24.125 1 91 362 SER B N 1
ATOM 7259 C CA . SER B 1 362 ? 3.625 28.375 22.969 1 91 362 SER B CA 1
ATOM 7260 C C . SER B 1 362 ? 4.414 28.391 21.672 1 91 362 SER B C 1
ATOM 7262 O O . SER B 1 362 ? 5.586 28.766 21.641 1 91 362 SER B O 1
ATOM 7264 N N . LYS B 1 363 ? 3.693 27.984 20.594 1 92.19 363 LYS B N 1
ATOM 7265 C CA . LYS B 1 363 ? 4.348 27.969 19.281 1 92.19 363 LYS B CA 1
ATOM 7266 C C . LYS B 1 363 ? 4.703 29.375 18.828 1 92.19 363 LYS B C 1
ATOM 7268 O O . LYS B 1 363 ? 5.734 29.578 18.172 1 92.19 363 LYS B O 1
ATOM 7273 N N . LEU B 1 364 ? 3.879 30.312 19.172 1 94.44 364 LEU B N 1
ATOM 7274 C CA . LEU B 1 364 ? 4.129 31.703 18.812 1 94.44 364 LEU B CA 1
ATOM 7275 C C . LEU B 1 364 ? 5.449 32.188 19.406 1 94.44 364 LEU B C 1
ATOM 7277 O O . LEU B 1 364 ? 6.316 32.688 18.672 1 94.44 364 LEU B O 1
ATOM 7281 N N . THR B 1 365 ? 5.613 32.031 20.688 1 94.25 365 THR B N 1
ATOM 7282 C CA . THR B 1 365 ? 6.816 32.5 21.344 1 94.25 365 THR B CA 1
ATOM 7283 C C . THR B 1 365 ? 8.023 31.641 20.969 1 94.25 365 THR B C 1
ATOM 7285 O O . THR B 1 365 ? 9.148 32.125 20.922 1 94.25 365 THR B O 1
ATOM 7288 N N . GLN B 1 366 ? 7.766 30.453 20.656 1 92.38 366 GLN B N 1
ATOM 7289 C CA . GLN B 1 366 ? 8.844 29.562 20.219 1 92.38 366 GLN B CA 1
ATOM 7290 C C . GLN B 1 366 ? 9.445 30.031 18.906 1 92.38 366 GLN B C 1
ATOM 7292 O O . GLN B 1 366 ? 10.664 30.109 18.766 1 92.38 366 GLN B O 1
ATOM 7297 N N . VAL B 1 367 ? 8.57 30.312 17.969 1 92.19 367 VAL B N 1
ATOM 7298 C CA . VAL B 1 367 ? 9.031 30.75 16.641 1 92.19 367 VAL B CA 1
ATOM 7299 C C . VAL B 1 367 ? 9.695 32.125 16.75 1 92.19 367 VAL B C 1
ATOM 7301 O O . VAL B 1 367 ? 10.555 32.469 15.938 1 92.19 367 VAL B O 1
ATOM 7304 N N . LEU B 1 368 ? 9.328 32.906 17.781 1 91.94 368 LEU B N 1
ATOM 7305 C CA . LEU B 1 368 ? 9.844 34.25 17.953 1 91.94 368 LEU B CA 1
ATOM 7306 C C . LEU B 1 368 ? 10.945 34.281 19.016 1 91.94 368 LEU B C 1
ATOM 7308 O O . LEU B 1 368 ? 11.281 35.344 19.531 1 91.94 368 LEU B O 1
ATOM 7312 N N . ARG B 1 369 ? 11.469 33.188 19.344 1 88.5 369 ARG B N 1
ATOM 7313 C CA . ARG B 1 369 ? 12.453 33.094 20.422 1 88.5 369 ARG B CA 1
ATOM 7314 C C . ARG B 1 369 ? 13.562 34.125 20.25 1 88.5 369 ARG B C 1
ATOM 7316 O O . ARG B 1 369 ? 13.891 34.844 21.203 1 88.5 369 ARG B O 1
ATOM 7323 N N . ASP B 1 370 ? 14.117 34.25 19.062 1 83.88 370 ASP B N 1
ATOM 7324 C CA . ASP B 1 370 ? 15.25 35.125 18.797 1 83.88 370 ASP B CA 1
ATOM 7325 C C . ASP B 1 370 ? 14.875 36.594 19.047 1 83.88 370 ASP B C 1
ATOM 7327 O O . ASP B 1 370 ? 15.734 37.406 19.375 1 83.88 370 ASP B O 1
ATOM 7331 N N . SER B 1 371 ? 13.602 36.875 18.922 1 87.69 371 SER B N 1
ATOM 7332 C CA . SER B 1 371 ? 13.125 38.25 19.062 1 87.69 371 SER B CA 1
ATOM 7333 C C . SER B 1 371 ? 13.109 38.656 20.531 1 87.69 371 SER B C 1
ATOM 7335 O O . SER B 1 371 ? 12.977 39.844 20.844 1 87.69 371 SER B O 1
ATOM 7337 N N . PHE B 1 372 ? 13.242 37.625 21.312 1 85.62 372 PHE B N 1
ATOM 7338 C CA . PHE B 1 372 ? 13.133 37.938 22.734 1 85.62 372 PHE B CA 1
ATOM 7339 C C . PHE B 1 372 ? 14.484 37.812 23.422 1 85.62 372 PHE B C 1
ATOM 7341 O O . PHE B 1 372 ? 14.578 37.969 24.641 1 85.62 372 PHE B O 1
ATOM 7348 N N . ILE B 1 373 ? 15.461 37.438 22.547 1 78.88 373 ILE B N 1
ATOM 7349 C CA . ILE B 1 373 ? 16.781 37.219 23.141 1 78.88 373 ILE B CA 1
ATOM 7350 C C . ILE B 1 373 ? 17.75 38.281 22.641 1 78.88 373 ILE B C 1
ATOM 7352 O O . ILE B 1 373 ? 17.672 38.719 21.5 1 78.88 373 ILE B O 1
ATOM 7356 N N . GLY B 1 374 ? 18.547 38.812 23.531 1 74.81 374 GLY B N 1
ATOM 7357 C CA . GLY B 1 374 ? 19.625 39.688 23.109 1 74.81 374 GLY B CA 1
ATOM 7358 C C . GLY B 1 374 ? 19.406 41.156 23.469 1 74.81 374 GLY B C 1
ATOM 7359 O O . GLY B 1 374 ? 18.266 41.594 23.609 1 74.81 374 GLY B O 1
ATOM 7360 N N . GLU B 1 375 ? 20.422 41.844 23.438 1 77.88 375 GLU B N 1
ATOM 7361 C CA . GLU B 1 375 ? 20.391 43.25 23.859 1 77.88 375 GLU B CA 1
ATOM 7362 C C . GLU B 1 375 ? 19.922 44.156 22.719 1 77.88 375 GLU B C 1
ATOM 7364 O O . GLU B 1 375 ? 19.391 45.219 22.969 1 77.88 375 GLU B O 1
ATOM 7369 N N . LYS B 1 376 ? 20 43.656 21.516 1 87.81 376 LYS B N 1
ATOM 7370 C CA . LYS B 1 376 ? 19.625 44.531 20.391 1 87.81 376 LYS B CA 1
ATOM 7371 C C . LYS B 1 376 ? 18.203 44.219 19.922 1 87.81 376 LYS B C 1
ATOM 7373 O O . LYS B 1 376 ? 17.797 44.688 18.859 1 87.81 376 LYS B O 1
ATOM 7378 N N . SER B 1 377 ? 17.5 43.5 20.734 1 91.19 377 SER B N 1
ATOM 7379 C CA . SER B 1 377 ? 16.109 43.188 20.375 1 91.19 377 SER B CA 1
ATOM 7380 C C . SER B 1 377 ? 15.172 44.312 20.812 1 91.19 377 SER B C 1
ATOM 7382 O O . SER B 1 377 ? 15.305 44.875 21.906 1 91.19 377 SER B O 1
ATOM 7384 N N . ARG B 1 378 ? 14.32 44.75 19.953 1 93.75 378 ARG B N 1
ATOM 7385 C CA . ARG B 1 378 ? 13.32 45.75 20.234 1 93.75 378 ARG B CA 1
ATOM 7386 C C . ARG B 1 378 ? 11.922 45.281 19.844 1 93.75 378 ARG B C 1
ATOM 7388 O O . ARG B 1 378 ? 11.758 44.594 18.828 1 93.75 378 ARG B O 1
ATOM 7395 N N . THR B 1 379 ? 11 45.594 20.641 1 94.44 379 THR B N 1
ATOM 7396 C CA . THR B 1 379 ? 9.633 45.125 20.422 1 94.44 379 THR B CA 1
ATOM 7397 C C . THR B 1 379 ? 8.648 46.281 20.547 1 94.44 379 THR B C 1
ATOM 7399 O O . THR B 1 379 ? 8.836 47.188 21.391 1 94.44 379 THR B O 1
ATOM 7402 N N . CYS B 1 380 ? 7.703 46.312 19.688 1 96.38 380 CYS B N 1
ATOM 7403 C CA . CYS B 1 380 ? 6.617 47.281 19.75 1 96.38 380 CYS B CA 1
ATOM 7404 C C . CYS B 1 380 ? 5.262 46.594 19.734 1 96.38 380 CYS B C 1
ATOM 7406 O O . CYS B 1 380 ? 5.027 45.719 18.906 1 96.38 380 CYS B O 1
ATOM 7408 N N . MET B 1 381 ? 4.453 46.906 20.672 1 96.75 381 MET B N 1
ATOM 7409 C CA . MET B 1 381 ? 3.084 46.406 20.672 1 96.75 381 MET B CA 1
ATOM 7410 C C . MET B 1 381 ? 2.086 47.531 20.391 1 96.75 381 MET B C 1
ATOM 7412 O O . MET B 1 381 ? 2.129 48.562 21.047 1 96.75 381 MET B O 1
ATOM 7416 N N . ILE B 1 382 ? 1.26 47.312 19.422 1 98 382 ILE B N 1
ATOM 7417 C CA . ILE B 1 382 ? 0.171 48.25 19.141 1 98 382 ILE B CA 1
ATOM 7418 C C . ILE B 1 382 ? -1.156 47.625 19.578 1 98 382 ILE B C 1
ATOM 7420 O O . ILE B 1 382 ? -1.72 46.781 18.891 1 98 382 ILE B O 1
ATOM 7424 N N . ALA B 1 383 ? -1.622 48.094 20.688 1 98.06 383 ALA B N 1
ATOM 7425 C CA . ALA B 1 383 ? -2.93 47.625 21.156 1 98.06 383 ALA B CA 1
ATOM 7426 C C . ALA B 1 383 ? -4.055 48.375 20.453 1 98.06 383 ALA B C 1
ATOM 7428 O O . ALA B 1 383 ? -4.109 49.625 20.484 1 98.06 383 ALA B O 1
ATOM 7429 N N . MET B 1 384 ? -4.891 47.625 19.828 1 97.56 384 MET B N 1
ATOM 7430 C CA . MET B 1 384 ? -6.008 48.219 19.078 1 97.56 384 MET B CA 1
ATOM 7431 C C . MET B 1 384 ? -7.301 48.125 19.891 1 97.56 384 MET B C 1
ATOM 7433 O O . MET B 1 384 ? -7.652 47.031 20.375 1 97.56 384 MET B O 1
ATOM 7437 N N . ILE B 1 385 ? -8.031 49.25 19.984 1 97.44 385 ILE B N 1
ATOM 7438 C CA . ILE B 1 385 ? -9.242 49.219 20.797 1 97.44 385 ILE B CA 1
ATOM 7439 C C . ILE B 1 385 ? -10.406 49.812 20 1 97.44 385 ILE B C 1
ATOM 7441 O O . ILE B 1 385 ? -10.203 50.625 19.094 1 97.44 385 ILE B O 1
ATOM 7445 N N . SER B 1 386 ? -11.562 49.406 20.375 1 96.75 386 SER B N 1
ATOM 7446 C CA . SER B 1 386 ? -12.812 49.844 19.781 1 96.75 386 SER B CA 1
ATOM 7447 C C . SER B 1 386 ? -13.523 50.875 20.672 1 96.75 386 SER B C 1
ATOM 7449 O O . SER B 1 386 ? -13.672 50.656 21.875 1 96.75 386 SER B O 1
ATOM 7451 N N . PRO B 1 387 ? -13.977 51.938 20.109 1 96.5 387 PRO B N 1
ATOM 7452 C CA . PRO B 1 387 ? -14.508 53.031 20.922 1 96.5 387 PRO B CA 1
ATOM 7453 C C . PRO B 1 387 ? -15.945 52.781 21.375 1 96.5 387 PRO B C 1
ATOM 7455 O O . PRO B 1 387 ? -16.406 53.406 22.328 1 96.5 387 PRO B O 1
ATOM 7458 N N . GLY B 1 388 ? -16.656 51.906 20.719 1 94.94 388 GLY B N 1
ATOM 7459 C CA . GLY B 1 388 ? -18.078 51.719 20.984 1 94.94 388 GLY B CA 1
ATOM 7460 C C . GLY B 1 388 ? -18.359 51.188 22.375 1 94.94 388 GLY B C 1
ATOM 7461 O O . GLY B 1 388 ? -17.609 50.375 22.906 1 94.94 388 GLY B O 1
ATOM 7462 N N . MET B 1 389 ? -19.484 51.625 22.891 1 94.69 389 MET B N 1
ATOM 7463 C CA . MET B 1 389 ? -19.922 51.25 24.234 1 94.69 389 MET B CA 1
ATOM 7464 C C . MET B 1 389 ? -20.062 49.719 24.344 1 94.69 389 MET B C 1
ATOM 7466 O O . MET B 1 389 ? -19.734 49.125 25.375 1 94.69 389 MET B O 1
ATOM 7470 N N . ASN B 1 390 ? -20.469 49.125 23.281 1 93.38 390 ASN B N 1
ATOM 7471 C CA . ASN B 1 390 ? -20.688 47.688 23.297 1 93.38 390 ASN B CA 1
ATOM 7472 C C . ASN B 1 390 ? -19.375 46.906 23.375 1 93.38 390 ASN B C 1
ATOM 7474 O O . ASN B 1 390 ? -19.359 45.719 23.734 1 93.38 390 ASN B O 1
ATOM 7478 N N . SER B 1 391 ? -18.297 47.562 23.078 1 94.56 391 SER B N 1
ATOM 7479 C CA . SER B 1 391 ? -16.984 46.938 23.094 1 94.56 391 SER B CA 1
ATOM 7480 C C . SER B 1 391 ? -16.156 47.375 24.281 1 94.56 391 SER B C 1
ATOM 7482 O O . SER B 1 391 ? -14.961 47.125 24.344 1 94.56 391 SER B O 1
ATOM 7484 N N . CYS B 1 392 ? -16.75 48.031 25.203 1 95.38 392 CYS B N 1
ATOM 7485 C CA . CYS B 1 392 ? -16.047 48.656 26.312 1 95.38 392 CYS B CA 1
ATOM 7486 C C . CYS B 1 392 ? -15.258 47.625 27.109 1 95.38 392 CYS B C 1
ATOM 7488 O O . CYS B 1 392 ? -14.078 47.844 27.391 1 95.38 392 CYS B O 1
ATOM 7490 N N . GLU B 1 393 ? -15.898 46.594 27.406 1 93.94 393 GLU B N 1
ATOM 7491 C CA . GLU B 1 393 ? -15.25 45.562 28.219 1 93.94 393 GLU B CA 1
ATOM 7492 C C . GLU B 1 393 ? -14.039 44.969 27.5 1 93.94 393 GLU B C 1
ATOM 7494 O O . GLU B 1 393 ? -12.977 44.781 28.094 1 93.94 393 GLU B O 1
ATOM 7499 N N . HIS B 1 394 ? -14.195 44.719 26.281 1 94.06 394 HIS B N 1
ATOM 7500 C CA . HIS B 1 394 ? -13.109 44.156 25.5 1 94.06 394 HIS B CA 1
ATOM 7501 C C . HIS B 1 394 ? -11.953 45.125 25.391 1 94.06 394 HIS B C 1
ATOM 7503 O O . HIS B 1 394 ? -10.781 44.75 25.469 1 94.06 394 HIS B O 1
ATOM 7509 N N . SER B 1 395 ? -12.281 46.375 25.141 1 96.62 395 SER B N 1
ATOM 7510 C CA . SER B 1 395 ? -11.25 47.375 25.047 1 96.62 395 SER B CA 1
ATOM 7511 C C . SER B 1 395 ? -10.5 47.531 26.375 1 96.62 395 SER B C 1
ATOM 7513 O O . SER B 1 395 ? -9.281 47.688 26.391 1 96.62 395 SER B O 1
ATOM 7515 N N . LEU B 1 396 ? -11.242 47.406 27.453 1 96.12 396 LEU B N 1
ATOM 7516 C CA . LEU B 1 396 ? -10.609 47.5 28.766 1 96.12 396 LEU B CA 1
ATOM 7517 C C . LEU B 1 396 ? -9.648 46.312 28.969 1 96.12 396 LEU B C 1
ATOM 7519 O O . LEU B 1 396 ? -8.547 46.5 29.5 1 96.12 396 LEU B O 1
ATOM 7523 N N . ASN B 1 397 ? -10.062 45.219 28.609 1 93.81 397 ASN B N 1
ATOM 7524 C CA . ASN B 1 397 ? -9.211 44.062 28.719 1 93.81 397 ASN B CA 1
ATOM 7525 C C . ASN B 1 397 ? -7.922 44.219 27.922 1 93.81 397 ASN B C 1
ATOM 7527 O O . ASN B 1 397 ? -6.844 43.844 28.391 1 93.81 397 ASN B O 1
ATOM 7531 N N . THR B 1 398 ? -8.094 44.688 26.719 1 96.75 398 THR B N 1
ATOM 7532 C CA . THR B 1 398 ? -6.938 44.938 25.859 1 96.75 398 THR B CA 1
ATOM 7533 C C . THR B 1 398 ? -5.98 45.938 26.531 1 96.75 398 THR B C 1
ATOM 7535 O O . THR B 1 398 ? -4.766 45.719 26.531 1 96.75 398 THR B O 1
ATOM 7538 N N . LEU B 1 399 ? -6.551 46.969 27.125 1 97.25 399 LEU B N 1
ATOM 7539 C CA . LEU B 1 399 ? -5.742 48 27.75 1 97.25 399 LEU B CA 1
ATOM 7540 C C . LEU B 1 399 ? -5.051 47.469 29 1 97.25 399 LEU B C 1
ATOM 7542 O O . LEU B 1 399 ? -3.891 47.812 29.25 1 97.25 399 LEU B O 1
ATOM 7546 N N . ARG B 1 400 ? -5.699 46.719 29.75 1 95 400 ARG B N 1
ATOM 7547 C CA . ARG B 1 400 ? -5.102 46.125 30.938 1 95 400 ARG B CA 1
ATOM 7548 C C . ARG B 1 400 ? -3.938 45.219 30.578 1 95 400 ARG B C 1
ATOM 7550 O O . ARG B 1 400 ? -2.904 45.219 31.25 1 95 400 ARG B O 1
ATOM 7557 N N . TYR B 1 401 ? -4.164 44.438 29.594 1 94.06 401 TYR B N 1
ATOM 7558 C CA . TYR B 1 401 ? -3.088 43.562 29.109 1 94.06 401 TYR B CA 1
ATOM 7559 C C . TYR B 1 401 ? -1.878 44.406 28.703 1 94.06 401 TYR B C 1
ATOM 7561 O O . TYR B 1 401 ? -0.749 44.094 29.094 1 94.06 401 TYR B O 1
ATOM 7569 N N . ALA B 1 402 ? -2.141 45.406 27.891 1 95.81 402 ALA B N 1
ATOM 7570 C CA . ALA B 1 402 ? -1.068 46.281 27.422 1 95.81 402 ALA B CA 1
ATOM 7571 C C . ALA B 1 402 ? -0.366 46.969 28.594 1 95.81 402 ALA B C 1
ATOM 7573 O O . ALA B 1 402 ? 0.852 47.156 28.562 1 95.81 402 ALA B O 1
ATOM 7574 N N . ASP B 1 403 ? -1.157 47.281 29.547 1 94.56 403 ASP B N 1
ATOM 7575 C CA . ASP B 1 403 ? -0.617 47.938 30.75 1 94.56 403 ASP B CA 1
ATOM 7576 C C . ASP B 1 403 ? 0.33 47 31.5 1 94.56 403 ASP B C 1
ATOM 7578 O O . ASP B 1 403 ? 1.381 47.438 31.969 1 94.56 403 ASP B O 1
ATOM 7582 N N . ARG B 1 404 ? -0.032 45.812 31.625 1 89.62 404 ARG B N 1
ATOM 7583 C CA . ARG B 1 404 ? 0.806 44.812 32.281 1 89.62 404 ARG B CA 1
ATOM 7584 C C . ARG B 1 404 ? 2.107 44.594 31.516 1 89.62 404 ARG B C 1
ATOM 7586 O O . ARG B 1 404 ? 3.154 44.344 32.125 1 89.62 404 ARG B O 1
ATOM 7593 N N . VAL B 1 405 ? 2.006 44.688 30.266 1 89.5 405 VAL B N 1
ATOM 7594 C CA . VAL B 1 405 ? 3.188 44.5 29.422 1 89.5 405 VAL B CA 1
ATOM 7595 C C . VAL B 1 405 ? 4.156 45.656 29.641 1 89.5 405 VAL B C 1
ATOM 7597 O O . VAL B 1 405 ? 5.371 45.469 29.719 1 89.5 405 VAL B O 1
ATOM 7600 N N . LYS B 1 406 ? 3.619 46.875 29.828 1 85.38 406 LYS B N 1
ATOM 7601 C CA . LYS B 1 406 ? 4.434 48.062 30 1 85.38 406 LYS B CA 1
ATOM 7602 C C . LYS B 1 406 ? 5.039 48.125 31.391 1 85.38 406 LYS B C 1
ATOM 7604 O O . LYS B 1 406 ? 6.195 48.531 31.562 1 85.38 406 LYS B O 1
ATOM 7609 N N . GLU B 1 407 ? 4.16 48.062 32.531 1 71.06 407 GLU B N 1
ATOM 7610 C CA . GLU B 1 407 ? 4.535 48.25 33.938 1 71.06 407 GLU B CA 1
ATOM 7611 C C . GLU B 1 407 ? 5.867 47.562 34.25 1 71.06 407 GLU B C 1
ATOM 7613 O O . GLU B 1 407 ? 6.727 48.156 34.906 1 71.06 407 GLU B O 1
ATOM 7618 N N . LEU B 1 408 ? 5.926 46.438 34.031 1 56.44 408 LEU B N 1
ATOM 7619 C CA . LEU B 1 408 ? 7.109 45.75 34.531 1 56.44 408 LEU B CA 1
ATOM 7620 C C . LEU B 1 408 ? 8.336 46.094 33.688 1 56.44 408 LEU B C 1
ATOM 7622 O O . LEU B 1 408 ? 9.469 45.812 34.094 1 56.44 408 LEU B O 1
ATOM 7626 N N . GLY B 1 409 ? 8.102 46.594 32.594 1 48.81 409 GLY B N 1
ATOM 7627 C CA . GLY B 1 409 ? 9.281 47.031 31.859 1 48.81 409 GLY B CA 1
ATOM 7628 C C . GLY B 1 409 ? 9.992 48.188 32.531 1 48.81 409 GLY B C 1
ATOM 7629 O O . GLY B 1 409 ? 11.219 48.312 32.438 1 48.81 409 GLY B O 1
ATOM 7630 N N . ALA B 1 410 ? 9.188 49.219 33.188 1 45.12 410 ALA B N 1
ATOM 7631 C CA . ALA B 1 410 ? 9.719 50.438 33.812 1 45.12 410 ALA B CA 1
ATOM 7632 C C . ALA B 1 410 ? 10.242 50.156 35.219 1 45.12 410 ALA B C 1
ATOM 7634 O O . ALA B 1 410 ? 10.789 51.031 35.875 1 45.12 410 ALA B O 1
ATOM 7635 N N . GLN B 1 411 ? 9.727 49.188 36.031 1 40.81 411 GLN B N 1
ATOM 7636 C CA . GLN B 1 411 ? 10.227 49.156 37.406 1 40.81 411 GLN B CA 1
ATOM 7637 C C . GLN B 1 411 ? 11.734 48.938 37.438 1 40.81 411 GLN B C 1
ATOM 7639 O O . GLN B 1 411 ? 12.258 48.094 36.719 1 40.81 411 GLN B O 1
ATOM 7644 N N . ASP B 1 412 ? 12.477 49.938 37.938 1 38.91 412 ASP B N 1
ATOM 7645 C CA . ASP B 1 412 ? 13.883 49.938 38.312 1 38.91 412 ASP B CA 1
ATOM 7646 C C . ASP B 1 412 ? 14.273 48.594 38.906 1 38.91 412 ASP B C 1
ATOM 7648 O O . ASP B 1 412 ? 13.531 48.031 39.719 1 38.91 412 ASP B O 1
ATOM 7652 N N . PRO B 1 413 ? 15.219 47.875 38.375 1 38.84 413 PRO B N 1
ATOM 7653 C CA . PRO B 1 413 ? 15.797 46.656 38.906 1 38.84 413 PRO B CA 1
ATOM 7654 C C . PRO B 1 413 ? 15.859 46.688 40.438 1 38.84 413 PRO B C 1
ATOM 7656 O O . PRO B 1 413 ? 16.328 45.719 41.062 1 38.84 413 PRO B O 1
ATOM 7659 N N . THR B 1 414 ? 15.828 47.875 41.094 1 34.19 414 THR B N 1
ATOM 7660 C CA . THR B 1 414 ? 16.344 47.875 42.438 1 34.19 414 THR B CA 1
ATOM 7661 C C . THR B 1 414 ? 15.484 47 43.344 1 34.19 414 THR B C 1
ATOM 7663 O O . THR B 1 414 ? 15.984 46.438 44.312 1 34.19 414 THR B O 1
ATOM 7666 N N . GLY B 1 415 ? 14.156 47.281 43.625 1 34.97 415 GLY B N 1
ATOM 7667 C CA . GLY B 1 415 ? 13.555 46.812 44.875 1 34.97 415 GLY B CA 1
ATOM 7668 C C . GLY B 1 415 ? 13.219 45.344 44.844 1 34.97 415 GLY B C 1
ATOM 7669 O O . GLY B 1 415 ? 12.945 44.719 45.906 1 34.97 415 GLY B O 1
ATOM 7670 N N . MET B 1 416 ? 12.406 44.844 43.969 1 34.88 416 MET B N 1
ATOM 7671 C CA . MET B 1 416 ? 12.078 43.438 44.281 1 34.88 416 MET B CA 1
ATOM 7672 C C . MET B 1 416 ? 13.25 42.531 43.938 1 34.88 416 MET B C 1
ATOM 7674 O O . MET B 1 416 ? 13.633 42.406 42.75 1 34.88 416 MET B O 1
ATOM 7678 N N . LYS B 1 417 ? 14.266 42.438 44.781 1 35.75 417 LYS B N 1
ATOM 7679 C CA . LYS B 1 417 ? 15.305 41.406 44.906 1 35.75 417 LYS B CA 1
ATOM 7680 C C . LYS B 1 417 ? 14.75 40.031 44.625 1 35.75 417 LYS B C 1
ATOM 7682 O O . LYS B 1 417 ? 14.32 39.312 45.531 1 35.75 417 LYS B O 1
ATOM 7687 N N . SER B 1 418 ? 13.812 39.875 43.844 1 33.03 418 SER B N 1
ATOM 7688 C CA . SER B 1 418 ? 13.711 38.406 43.75 1 33.03 418 SER B CA 1
ATOM 7689 C C . SER B 1 418 ? 15.062 37.781 43.438 1 33.03 418 SER B C 1
ATOM 7691 O O . SER B 1 418 ? 15.914 38.406 42.812 1 33.03 418 SER B O 1
ATOM 7693 N N . ASP B 1 419 ? 15.578 36.844 44.406 1 31.75 419 ASP B N 1
ATOM 7694 C CA . ASP B 1 419 ? 16.734 35.969 44.281 1 31.75 419 ASP B CA 1
ATOM 7695 C C . ASP B 1 419 ? 17 35.594 42.844 1 31.75 419 ASP B C 1
ATOM 7697 O O . ASP B 1 419 ? 16.172 34.938 42.188 1 31.75 419 ASP B O 1
ATOM 7701 N N . ILE B 1 420 ? 17.719 36.438 42.156 1 28.08 420 ILE B N 1
ATOM 7702 C CA . ILE B 1 420 ? 18.438 36.094 40.938 1 28.08 420 ILE B CA 1
ATOM 7703 C C . ILE B 1 420 ? 19.141 34.75 41.094 1 28.08 420 ILE B C 1
ATOM 7705 O O . ILE B 1 420 ? 20.203 34.656 41.719 1 28.08 420 ILE B O 1
ATOM 7709 N N . ARG B 1 421 ? 18.516 33.719 41.656 1 31.98 421 ARG B N 1
ATOM 7710 C CA . ARG B 1 421 ? 19.312 32.531 41.375 1 31.98 421 ARG B CA 1
ATOM 7711 C C . ARG B 1 421 ? 19.906 32.594 39.969 1 31.98 421 ARG B C 1
ATOM 7713 O O . ARG B 1 421 ? 19.234 33 39 1 31.98 421 ARG B O 1
ATOM 7720 N N . THR B 1 422 ? 21.25 32.906 39.812 1 29.22 422 THR B N 1
ATOM 7721 C CA . THR B 1 422 ? 22.125 32.688 38.656 1 29.22 422 THR B CA 1
ATOM 7722 C C . THR B 1 422 ? 21.562 31.656 37.719 1 29.22 422 THR B C 1
ATOM 7724 O O . THR B 1 422 ? 21.281 30.531 38.125 1 29.22 422 THR B O 1
ATOM 7727 N N . ILE B 1 423 ? 20.859 32.125 36.656 1 32.53 423 ILE B N 1
ATOM 7728 C CA . ILE B 1 423 ? 20.625 31.25 35.5 1 32.53 423 ILE B CA 1
ATOM 7729 C C . ILE B 1 423 ? 21.906 30.484 35.156 1 32.53 423 ILE B C 1
ATOM 7731 O O . ILE B 1 423 ? 22.781 31.016 34.5 1 32.53 423 ILE B O 1
ATOM 7735 N N . LYS B 1 424 ? 22.75 30.078 36.188 1 30.23 424 LYS B N 1
ATOM 7736 C CA . LYS B 1 424 ? 23.828 29.219 35.719 1 30.23 424 LYS B CA 1
ATOM 7737 C C . LYS B 1 424 ? 23.359 28.297 34.594 1 30.23 424 LYS B C 1
ATOM 7739 O O . LYS B 1 424 ? 23.766 28.469 33.438 1 30.23 424 LYS B O 1
ATOM 7744 N N . GLU B 1 425 ? 23.797 26.953 34.781 1 31.69 425 GLU B N 1
ATOM 7745 C CA . GLU B 1 425 ? 23.797 25.859 33.844 1 31.69 425 GLU B CA 1
ATOM 7746 C C . GLU B 1 425 ? 22.391 25.641 33.25 1 31.69 425 GLU B C 1
ATOM 7748 O O . GLU B 1 425 ? 21.422 25.531 34 1 31.69 425 GLU B O 1
ATOM 7753 N N . GLU B 1 426 ? 22 26.203 32.094 1 35.12 426 GLU B N 1
ATOM 7754 C CA . GLU B 1 426 ? 20.984 26 31.062 1 35.12 426 GLU B CA 1
ATOM 7755 C C . GLU B 1 426 ? 20.375 24.609 31.156 1 35.12 426 GLU B C 1
ATOM 7757 O O . GLU B 1 426 ? 20.875 23.656 30.547 1 35.12 426 GLU B O 1
ATOM 7762 N N . GLU B 1 427 ? 20.172 24.125 32.219 1 34.22 427 GLU B N 1
ATOM 7763 C CA . GLU B 1 427 ? 19.469 22.844 32.125 1 34.22 427 GLU B CA 1
ATOM 7764 C C . GLU B 1 427 ? 18.219 22.953 31.266 1 34.22 427 GLU B C 1
ATOM 7766 O O . GLU B 1 427 ? 17.516 23.953 31.297 1 34.22 427 GLU B O 1
ATOM 7771 N N . VAL B 1 428 ? 18.094 22.328 30.141 1 40.97 428 VAL B N 1
ATOM 7772 C CA . VAL B 1 428 ? 17.062 22.094 29.141 1 40.97 428 VAL B CA 1
ATOM 7773 C C . VAL B 1 428 ? 15.688 22.109 29.812 1 40.97 428 VAL B C 1
ATOM 7775 O O . VAL B 1 428 ? 15.32 21.156 30.5 1 40.97 428 VAL B O 1
ATOM 7778 N N . MET B 1 429 ? 15.25 23.25 30.422 1 48.19 429 MET B N 1
ATOM 7779 C CA . MET B 1 429 ? 13.891 23.234 30.953 1 48.19 429 MET B CA 1
ATOM 7780 C C . MET B 1 429 ? 12.883 22.844 29.891 1 48.19 429 MET B C 1
ATOM 7782 O O . MET B 1 429 ? 12.938 23.359 28.766 1 48.19 429 MET B O 1
ATOM 7786 N N . GLU B 1 430 ? 12.211 21.75 30.047 1 59.41 430 GLU B N 1
ATOM 7787 C CA . GLU B 1 430 ? 11.219 21.109 29.188 1 59.41 430 GLU B CA 1
ATOM 7788 C C . GLU B 1 430 ? 9.922 21.922 29.141 1 59.41 430 GLU B C 1
ATOM 7790 O O . GLU B 1 430 ? 9.727 22.828 29.953 1 59.41 430 GLU B O 1
ATOM 7795 N N . GLU B 1 431 ? 9.133 21.953 28.141 1 62.09 431 GLU B N 1
ATOM 7796 C CA . GLU B 1 431 ? 7.816 22.547 27.922 1 62.09 431 GLU B CA 1
ATOM 7797 C C . GLU B 1 431 ? 7.012 22.562 29.219 1 62.09 431 GLU B C 1
ATOM 7799 O O . GLU B 1 431 ? 6.316 23.547 29.516 1 62.09 431 GLU B O 1
ATOM 7804 N N . ASP B 1 432 ? 7.215 21.656 30.047 1 66.44 432 ASP B N 1
ATOM 7805 C CA . ASP B 1 432 ? 6.473 21.547 31.297 1 66.44 432 ASP B CA 1
ATOM 7806 C C . ASP B 1 432 ? 6.93 22.609 32.312 1 66.44 432 ASP B C 1
ATOM 7808 O O . ASP B 1 432 ? 6.113 23.156 33.062 1 66.44 432 ASP B O 1
ATOM 7812 N N . ASP B 1 433 ? 8.125 22.938 32.125 1 71.06 433 ASP B N 1
ATOM 7813 C CA . ASP B 1 433 ? 8.656 23.938 33.062 1 71.06 433 ASP B CA 1
ATOM 7814 C C . ASP B 1 433 ? 8.156 25.328 32.719 1 71.06 433 ASP B C 1
ATOM 7816 O O . ASP B 1 433 ? 7.801 26.109 33.594 1 71.06 433 ASP B O 1
ATOM 7820 N N . ASP B 1 434 ? 7.98 25.531 31.516 1 80.5 434 ASP B N 1
ATOM 7821 C CA . ASP B 1 434 ? 7.527 26.844 31.078 1 80.5 434 ASP B CA 1
ATOM 7822 C C . ASP B 1 434 ? 6.051 27.062 31.406 1 80.5 434 ASP B C 1
ATOM 7824 O O . ASP B 1 434 ? 5.645 28.156 31.797 1 80.5 434 ASP B O 1
ATOM 7828 N N . MET B 1 435 ? 5.352 26 31.375 1 79.31 435 MET B N 1
ATOM 7829 C CA . MET B 1 435 ? 3.934 26.078 31.719 1 79.31 435 MET B CA 1
ATOM 7830 C C . MET B 1 435 ? 3.75 26.328 33.219 1 79.31 435 MET B C 1
ATOM 7832 O O . MET B 1 435 ? 2.855 27.062 33.625 1 79.31 435 MET B O 1
ATOM 7836 N N . ALA B 1 436 ? 4.605 25.625 33.906 1 77.75 436 ALA B N 1
ATOM 7837 C CA . ALA B 1 436 ? 4.562 25.812 35.344 1 77.75 436 ALA B CA 1
ATOM 7838 C C . ALA B 1 436 ? 4.902 27.25 35.719 1 77.75 436 ALA B C 1
ATOM 7840 O O . ALA B 1 436 ? 4.293 27.828 36.625 1 77.75 436 ALA B O 1
ATOM 7841 N N . GLN B 1 437 ? 5.797 27.75 35.031 1 80.12 437 GLN B N 1
ATOM 7842 C CA . GLN B 1 437 ? 6.18 29.141 35.281 1 80.12 437 GLN B CA 1
ATOM 7843 C C . GLN B 1 437 ? 5.043 30.094 34.906 1 80.12 437 GLN B C 1
ATOM 7845 O O . GLN B 1 437 ? 4.789 31.062 35.625 1 80.12 437 GLN B O 1
ATOM 7850 N N . LEU B 1 438 ? 4.41 29.859 33.844 1 81.88 438 LEU B N 1
ATOM 7851 C CA . LEU B 1 438 ? 3.283 30.688 33.438 1 81.88 438 LEU B CA 1
ATOM 7852 C C . LEU B 1 438 ? 2.176 30.656 34.5 1 81.88 438 LEU B C 1
ATOM 7854 O O . LEU B 1 438 ? 1.554 31.688 34.75 1 81.88 438 LEU B O 1
ATOM 7858 N N . ARG B 1 439 ? 2.014 29.484 35.031 1 80.75 439 ARG B N 1
ATOM 7859 C CA . ARG B 1 439 ? 1.007 29.328 36.094 1 80.75 439 ARG B CA 1
ATOM 7860 C C . ARG B 1 439 ? 1.371 30.141 37.312 1 80.75 439 ARG B C 1
ATOM 7862 O O . ARG B 1 439 ? 0.526 30.844 37.875 1 80.75 439 ARG B O 1
ATOM 7869 N N . SER B 1 440 ? 2.594 30.047 37.656 1 79.75 440 SER B N 1
ATOM 7870 C CA . SER B 1 440 ? 3.055 30.734 38.844 1 79.75 440 SER B CA 1
ATOM 7871 C C . SER B 1 440 ? 2.977 32.25 38.688 1 79.75 440 SER B C 1
ATOM 7873 O O . SER B 1 440 ? 2.635 32.969 39.656 1 79.75 440 SER B O 1
ATOM 7875 N N . LEU B 1 441 ? 3.221 32.75 37.531 1 78.12 441 LEU B N 1
ATOM 7876 C CA . LEU B 1 441 ? 3.291 34.188 37.281 1 78.12 441 LEU B CA 1
ATOM 7877 C C . LEU B 1 441 ? 1.895 34.781 37.156 1 78.12 441 LEU B C 1
ATOM 7879 O O . LEU B 1 441 ? 1.714 35.969 37.281 1 78.12 441 LEU B O 1
ATOM 7883 N N . ASN B 1 442 ? 0.866 33.906 36.875 1 81.12 442 ASN B N 1
ATOM 7884 C CA . ASN B 1 442 ? -0.455 34.438 36.562 1 81.12 442 ASN B CA 1
ATOM 7885 C C . ASN B 1 442 ? -1.535 33.812 37.469 1 81.12 442 ASN B C 1
ATOM 7887 O O . ASN B 1 442 ? -2.713 33.812 37.094 1 81.12 442 ASN B O 1
ATOM 7891 N N . GLU B 1 443 ? -1.197 33.25 38.531 1 78.31 443 GLU B N 1
ATOM 7892 C CA . GLU B 1 443 ? -2.105 32.531 39.406 1 78.31 443 GLU B CA 1
ATOM 7893 C C . GLU B 1 443 ? -3.189 33.469 39.969 1 78.31 443 GLU B C 1
ATOM 7895 O O . GLU B 1 443 ? -4.316 33.031 40.219 1 78.31 443 GLU B O 1
ATOM 7900 N N . GLU B 1 444 ? -2.869 34.656 40.062 1 74.88 444 GLU B N 1
ATOM 7901 C CA . GLU B 1 444 ? -3.818 35.625 40.625 1 74.88 444 GLU B CA 1
ATOM 7902 C C . GLU B 1 444 ? -4.898 35.969 39.625 1 74.88 444 GLU B C 1
ATOM 7904 O O . GLU B 1 444 ? -6.039 36.25 40 1 74.88 444 GLU B O 1
ATOM 7909 N N . ASP B 1 445 ? -4.555 35.875 38.438 1 77.25 445 ASP B N 1
ATOM 7910 C CA . ASP B 1 445 ? -5.449 36.344 37.406 1 77.25 445 ASP B CA 1
ATOM 7911 C C . ASP B 1 445 ? -6.32 35.219 36.875 1 77.25 445 ASP B C 1
ATOM 7913 O O . ASP B 1 445 ? -7.43 35.469 36.375 1 77.25 445 ASP B O 1
ATOM 7917 N N . TYR B 1 446 ? -5.75 33.969 37.062 1 81.94 446 TYR B N 1
ATOM 7918 C CA . TYR B 1 446 ? -6.465 32.844 36.469 1 81.94 446 TYR B CA 1
ATOM 7919 C C . TYR B 1 446 ? -6.641 31.734 37.5 1 81.94 446 TYR B C 1
ATOM 7921 O O . TYR B 1 446 ? -5.766 31.516 38.344 1 81.94 446 TYR B O 1
ATOM 7929 N N . GLY B 1 447 ? -7.793 31.062 37.531 1 79.44 447 GLY B N 1
ATOM 7930 C CA . GLY B 1 447 ? -8.102 30.016 38.469 1 79.44 447 GLY B CA 1
ATOM 7931 C C . GLY B 1 447 ? -7.504 28.672 38.062 1 79.44 447 GLY B C 1
ATOM 7932 O O . GLY B 1 447 ? -6.938 28.531 37 1 79.44 447 GLY B O 1
ATOM 7933 N N . ASP B 1 448 ? -7.594 27.766 38.969 1 82.06 448 ASP B N 1
ATOM 7934 C CA . ASP B 1 448 ? -7.062 26.422 38.781 1 82.06 448 ASP B CA 1
ATOM 7935 C C . ASP B 1 448 ? -7.73 25.719 37.594 1 82.06 448 ASP B C 1
ATOM 7937 O O . ASP B 1 448 ? -7.09 24.953 36.875 1 82.06 448 ASP B O 1
ATOM 7941 N N . ASP B 1 449 ? -8.984 26.047 37.406 1 82.88 449 ASP B N 1
ATOM 7942 C CA . ASP B 1 449 ? -9.719 25.422 36.312 1 82.88 449 ASP B CA 1
ATOM 7943 C C . ASP B 1 449 ? -9.117 25.797 34.969 1 82.88 449 ASP B C 1
ATOM 7945 O O . ASP B 1 449 ? -9.039 24.969 34.062 1 82.88 449 ASP B O 1
ATOM 7949 N N . PHE B 1 450 ? -8.719 27.031 34.938 1 83.06 450 PHE B N 1
ATOM 7950 C CA . PHE B 1 450 ? -8.109 27.516 33.719 1 83.06 450 PHE B CA 1
ATOM 7951 C C . PHE B 1 450 ? -6.84 26.734 33.375 1 83.06 450 PHE B C 1
ATOM 7953 O O . PHE B 1 450 ? -6.672 26.25 32.281 1 83.06 450 PHE B O 1
ATOM 7960 N N . PHE B 1 451 ? -6.031 26.484 34.312 1 84.5 451 PHE B N 1
ATOM 7961 C CA . PHE B 1 451 ? -4.734 25.859 34.062 1 84.5 451 PHE B CA 1
ATOM 7962 C C . PHE B 1 451 ? -4.883 24.344 33.906 1 84.5 451 PHE B C 1
ATOM 7964 O O . PHE B 1 451 ? -4.141 23.734 33.125 1 84.5 451 PHE B O 1
ATOM 7971 N N . ASN B 1 452 ? -5.895 23.797 34.562 1 84.75 452 ASN B N 1
ATOM 7972 C CA . ASN B 1 452 ? -6.172 22.375 34.344 1 84.75 452 ASN B CA 1
ATOM 7973 C C . ASN B 1 452 ? -6.613 22.094 32.906 1 84.75 452 ASN B C 1
ATOM 7975 O O . ASN B 1 452 ? -6.211 21.094 32.312 1 84.75 452 ASN B O 1
ATOM 7979 N N . LEU B 1 453 ? -7.426 22.922 32.469 1 85.5 453 LEU B N 1
ATOM 7980 C CA . LEU B 1 453 ? -7.875 22.781 31.078 1 85.5 453 LEU B CA 1
ATOM 7981 C C . LEU B 1 453 ? -6.715 22.969 30.109 1 85.5 453 LEU B C 1
ATOM 7983 O O . LEU B 1 453 ? -6.609 22.25 29.109 1 85.5 453 LEU B O 1
ATOM 7987 N N . GLN B 1 454 ? -5.887 23.938 30.422 1 86.12 454 GLN B N 1
ATOM 7988 C CA . GLN B 1 454 ? -4.719 24.172 29.578 1 86.12 454 GLN B CA 1
ATOM 7989 C C . GLN B 1 454 ? -3.803 22.953 29.562 1 86.12 454 GLN B C 1
ATOM 7991 O O . GLN B 1 454 ? -3.252 22.594 28.516 1 86.12 454 GLN B O 1
ATOM 7996 N N . GLU B 1 455 ? -3.709 22.375 30.656 1 87.06 455 GLU B N 1
ATOM 7997 C CA . GLU B 1 455 ? -2.875 21.188 30.766 1 87.06 455 GLU B CA 1
ATOM 7998 C C . GLU B 1 455 ? -3.459 20.031 29.938 1 87.06 455 GLU B C 1
ATOM 8000 O O . GLU B 1 455 ? -2.721 19.281 29.297 1 87.06 455 GLU B O 1
ATOM 8005 N N . ALA B 1 456 ? -4.734 19.859 30.062 1 89.38 456 ALA B N 1
ATOM 8006 C CA . ALA B 1 456 ? -5.406 18.828 29.281 1 89.38 456 ALA B CA 1
ATOM 8007 C C . ALA B 1 456 ? -5.18 19.031 27.781 1 89.38 456 ALA B C 1
ATOM 8009 O O . ALA B 1 456 ? -4.895 18.078 27.047 1 89.38 456 ALA B O 1
ATOM 8010 N N . PHE B 1 457 ? -5.238 20.25 27.375 1 88.38 457 PHE B N 1
ATOM 8011 C CA . PHE B 1 457 ? -5.031 20.547 25.969 1 88.38 457 PHE B CA 1
ATOM 8012 C C . PHE B 1 457 ? -3.582 20.312 25.562 1 88.38 457 PHE B C 1
ATOM 8014 O O . PHE B 1 457 ? -3.307 19.875 24.453 1 88.38 457 PHE B O 1
ATOM 8021 N N . ASN B 1 458 ? -2.719 20.656 26.391 1 88.5 458 ASN B N 1
ATOM 8022 C CA . ASN B 1 458 ? -1.31 20.406 26.109 1 88.5 458 ASN B CA 1
ATOM 8023 C C . ASN B 1 458 ? -1.035 18.922 25.922 1 88.5 458 ASN B C 1
ATOM 8025 O O . ASN B 1 458 ? -0.266 18.531 25.031 1 88.5 458 ASN B O 1
ATOM 8029 N N . GLN B 1 459 ? -1.63 18.156 26.797 1 91.12 459 GLN B N 1
ATOM 8030 C CA . GLN B 1 459 ? -1.462 16.703 26.688 1 91.12 459 GLN B CA 1
ATOM 8031 C C . GLN B 1 459 ? -2.029 16.188 25.359 1 91.12 459 GLN B C 1
ATOM 8033 O O . GLN B 1 459 ? -1.433 15.32 24.719 1 91.12 459 GLN B O 1
ATOM 8038 N N . ILE B 1 460 ? -3.148 16.656 25 1 92.81 460 ILE B N 1
ATOM 8039 C CA . ILE B 1 460 ? -3.773 16.266 23.75 1 92.81 460 ILE B CA 1
ATOM 8040 C C . ILE B 1 460 ? -2.855 16.625 22.578 1 92.81 460 ILE B C 1
ATOM 8042 O O . ILE B 1 460 ? -2.641 15.812 21.688 1 92.81 460 ILE B O 1
ATOM 8046 N N . THR B 1 461 ? -2.312 17.828 22.594 1 89.75 461 THR B N 1
ATOM 8047 C CA . THR B 1 461 ? -1.438 18.281 21.516 1 89.75 461 THR B CA 1
ATOM 8048 C C . THR B 1 461 ? -0.194 17.391 21.422 1 89.75 461 THR B C 1
ATOM 8050 O O . THR B 1 461 ? 0.246 17.047 20.328 1 89.75 461 THR B O 1
ATOM 8053 N N . GLU B 1 462 ? 0.32 17.094 22.547 1 90.19 462 GLU B N 1
ATOM 8054 C CA . GLU B 1 462 ? 1.502 16.234 22.578 1 90.19 462 GLU B CA 1
ATOM 8055 C C . GLU B 1 462 ? 1.202 14.859 22 1 90.19 462 GLU B C 1
ATOM 8057 O O . GLU B 1 462 ? 1.979 14.336 21.203 1 90.19 462 GLU B O 1
ATOM 8062 N N . LEU B 1 463 ? 0.123 14.266 22.484 1 94.88 463 LEU B N 1
ATOM 8063 C CA . LEU B 1 463 ? -0.264 12.945 22 1 94.88 463 LEU B CA 1
ATOM 8064 C C . LEU B 1 463 ? -0.61 12.984 20.516 1 94.88 463 LEU B C 1
ATOM 8066 O O . LEU B 1 463 ? -0.328 12.039 19.781 1 94.88 463 LEU B O 1
ATOM 8070 N N . GLU B 1 464 ? -1.266 14.008 20.109 1 94.38 464 GLU B N 1
ATOM 8071 C CA . GLU B 1 464 ? -1.572 14.188 18.688 1 94.38 464 GLU B CA 1
ATOM 8072 C C . GLU B 1 464 ? -0.301 14.195 17.844 1 94.38 464 GLU B C 1
ATOM 8074 O O . GLU B 1 464 ? -0.239 13.539 16.797 1 94.38 464 GLU B O 1
ATOM 8079 N N . ASP B 1 465 ? 0.651 14.922 18.297 1 91.75 465 ASP B N 1
ATOM 8080 C CA . ASP B 1 465 ? 1.925 14.969 17.578 1 91.75 465 ASP B CA 1
ATOM 8081 C C . ASP B 1 465 ? 2.551 13.578 17.484 1 91.75 465 ASP B C 1
ATOM 8083 O O . ASP B 1 465 ? 3.086 13.203 16.438 1 91.75 465 ASP B O 1
ATOM 8087 N N . GLU B 1 466 ? 2.494 12.891 18.562 1 94.62 466 GLU B N 1
ATOM 8088 C CA . GLU B 1 466 ? 3.037 11.531 18.578 1 94.62 466 GLU B CA 1
ATOM 8089 C C . GLU B 1 466 ? 2.303 10.641 17.578 1 94.62 466 GLU B C 1
ATOM 8091 O O . GLU B 1 466 ? 2.928 9.844 16.875 1 94.62 466 GLU B O 1
ATOM 8096 N N . VAL B 1 467 ? 1.041 10.734 17.609 1 97.44 467 VAL B N 1
ATOM 8097 C CA . VAL B 1 467 ? 0.216 9.938 16.703 1 97.44 467 VAL B CA 1
ATOM 8098 C C . VAL B 1 467 ? 0.558 10.281 15.25 1 97.44 467 VAL B C 1
ATOM 8100 O O . VAL B 1 467 ? 0.696 9.391 14.414 1 97.44 467 VAL B O 1
ATOM 8103 N N . LEU B 1 468 ? 0.712 11.516 14.953 1 95.81 468 LEU B N 1
ATOM 8104 C CA . LEU B 1 468 ? 1.001 11.945 13.594 1 95.81 468 LEU B CA 1
ATOM 8105 C C . LEU B 1 468 ? 2.389 11.484 13.156 1 95.81 468 LEU B C 1
ATOM 8107 O O . LEU B 1 468 ? 2.59 11.109 12 1 95.81 468 LEU B O 1
ATOM 8111 N N . ASP B 1 469 ? 3.305 11.516 14.086 1 94.69 469 ASP B N 1
ATOM 8112 C CA . ASP B 1 469 ? 4.629 10.977 13.789 1 94.69 469 ASP B CA 1
ATOM 8113 C C . ASP B 1 469 ? 4.559 9.484 13.477 1 94.69 469 ASP B C 1
ATOM 8115 O O . ASP B 1 469 ? 5.18 9.023 12.516 1 94.69 469 ASP B O 1
ATOM 8119 N N . GLU B 1 470 ? 3.852 8.836 14.328 1 97 470 GLU B N 1
ATOM 8120 C CA . GLU B 1 470 ? 3.68 7.406 14.109 1 97 470 GLU B CA 1
ATOM 8121 C C . GLU B 1 470 ? 2.949 7.133 12.797 1 97 470 GLU B C 1
ATOM 8123 O O . GLU B 1 470 ? 3.229 6.137 12.117 1 97 470 GLU B O 1
ATOM 8128 N N . HIS B 1 471 ? 1.995 7.961 12.461 1 97.81 471 HIS B N 1
ATOM 8129 C CA . HIS B 1 471 ? 1.254 7.82 11.211 1 97.81 471 HIS B CA 1
ATOM 8130 C C . HIS B 1 471 ? 2.182 7.93 10.008 1 97.81 471 HIS B C 1
ATOM 8132 O O . HIS B 1 471 ? 2.059 7.156 9.055 1 97.81 471 HIS B O 1
ATOM 8138 N N . LYS B 1 472 ? 3.061 8.852 10.062 1 96.06 472 LYS B N 1
ATOM 8139 C CA . LYS B 1 472 ? 4.02 9 8.977 1 96.06 472 LYS B CA 1
ATOM 8140 C C . LYS B 1 472 ? 4.883 7.75 8.828 1 96.06 472 LYS B C 1
ATOM 8142 O O . LYS B 1 472 ? 5.129 7.285 7.715 1 96.06 472 LYS B O 1
ATOM 8147 N N . LEU B 1 473 ? 5.305 7.254 9.969 1 97 473 LEU B N 1
ATOM 8148 C CA . LEU B 1 473 ? 6.086 6.02 9.953 1 97 473 LEU B CA 1
ATOM 8149 C C . LEU B 1 473 ? 5.258 4.863 9.398 1 97 473 LEU B C 1
ATOM 8151 O O . LEU B 1 473 ? 5.762 4.055 8.617 1 97 473 LEU B O 1
ATOM 8155 N N . PHE B 1 474 ? 4.074 4.777 9.797 1 97.81 474 PHE B N 1
ATOM 8156 C CA . PHE B 1 474 ? 3.172 3.723 9.352 1 97.81 474 PHE B CA 1
ATOM 8157 C C . PHE B 1 474 ? 2.941 3.807 7.848 1 97.81 474 PHE B C 1
ATOM 8159 O O . PHE B 1 474 ? 2.912 2.785 7.16 1 97.81 474 PHE B O 1
ATOM 8166 N N . ASP B 1 475 ? 2.768 4.992 7.375 1 97.75 475 ASP B N 1
ATOM 8167 C CA . ASP B 1 475 ? 2.592 5.227 5.941 1 97.75 475 ASP B CA 1
ATOM 8168 C C . ASP B 1 475 ? 3.805 4.738 5.156 1 97.75 475 ASP B C 1
ATOM 8170 O O . ASP B 1 475 ? 3.656 4.07 4.129 1 97.75 475 ASP B O 1
ATOM 8174 N N . ASP B 1 476 ? 4.953 5.027 5.648 1 97.5 476 ASP B N 1
ATOM 8175 C CA . ASP B 1 476 ? 6.184 4.582 5 1 97.5 476 ASP B CA 1
ATOM 8176 C C . ASP B 1 476 ? 6.289 3.059 5.016 1 97.5 476 ASP B C 1
ATOM 8178 O O . ASP B 1 476 ? 6.676 2.447 4.016 1 97.5 476 ASP B O 1
ATOM 8182 N N . ASN B 1 477 ? 5.965 2.523 6.094 1 97.88 477 ASN B N 1
ATOM 8183 C CA . ASN B 1 477 ? 6.016 1.07 6.215 1 97.88 477 ASN B CA 1
ATOM 8184 C C . ASN B 1 477 ? 5.008 0.396 5.285 1 97.88 477 ASN B C 1
ATOM 8186 O O . ASN B 1 477 ? 5.293 -0.662 4.723 1 97.88 477 ASN B O 1
ATOM 8190 N N . MET B 1 478 ? 3.861 0.992 5.184 1 97.44 478 MET B N 1
ATOM 8191 C CA . MET B 1 478 ? 2.822 0.419 4.332 1 97.44 478 MET B CA 1
ATOM 8192 C C . MET B 1 478 ? 3.307 0.292 2.893 1 97.44 478 MET B C 1
ATOM 8194 O O . MET B 1 478 ? 3.002 -0.69 2.215 1 97.44 478 MET B O 1
ATOM 8198 N N . LYS B 1 479 ? 4.043 1.264 2.451 1 96.69 479 LYS B N 1
ATOM 8199 C CA . LYS B 1 479 ? 4.605 1.207 1.104 1 96.69 479 LYS B CA 1
ATOM 8200 C C . LYS B 1 479 ? 5.59 0.05 0.967 1 96.69 479 LYS B C 1
ATOM 8202 O O . LYS B 1 479 ? 5.574 -0.671 -0.032 1 96.69 479 LYS B O 1
ATOM 8207 N N . LYS B 1 480 ? 6.375 -0.138 1.977 1 97.81 480 LYS B N 1
ATOM 8208 C CA . LYS B 1 480 ? 7.324 -1.248 1.979 1 97.81 480 LYS B CA 1
ATOM 8209 C C . LYS B 1 480 ? 6.598 -2.59 2.002 1 97.81 480 LYS B C 1
ATOM 8211 O O . LYS B 1 480 ? 6.965 -3.514 1.272 1 97.81 480 LYS B O 1
ATOM 8216 N N . TRP B 1 481 ? 5.598 -2.66 2.863 1 98.19 481 TRP B N 1
ATOM 8217 C CA . TRP B 1 481 ? 4.816 -3.889 2.98 1 98.19 481 TRP B CA 1
ATOM 8218 C C . TRP B 1 481 ? 4.156 -4.242 1.651 1 98.19 481 TRP B C 1
ATOM 8220 O O . TRP B 1 481 ? 4.094 -5.414 1.273 1 98.19 481 TRP B O 1
ATOM 8230 N N . MET B 1 482 ? 3.639 -3.273 0.987 1 97.25 482 MET B N 1
ATOM 8231 C CA . MET B 1 482 ? 2.975 -3.486 -0.296 1 97.25 482 MET B CA 1
ATOM 8232 C C . MET B 1 482 ? 3.941 -4.078 -1.316 1 97.25 482 MET B C 1
ATOM 8234 O O . MET B 1 482 ? 3.584 -4.996 -2.059 1 97.25 482 MET B O 1
ATOM 8238 N N . ASN B 1 483 ? 5.133 -3.594 -1.346 1 97.75 483 ASN B N 1
ATOM 8239 C CA . ASN B 1 483 ? 6.145 -4.113 -2.262 1 97.75 483 ASN B CA 1
ATOM 8240 C C . ASN B 1 483 ? 6.512 -5.555 -1.93 1 97.75 483 ASN B C 1
ATOM 8242 O O . ASN B 1 483 ? 6.633 -6.391 -2.828 1 97.75 483 ASN B O 1
ATOM 8246 N N . MET B 1 484 ? 6.684 -5.781 -0.678 1 98.12 484 MET B N 1
ATOM 8247 C CA . MET B 1 484 ? 7.008 -7.137 -0.245 1 98.12 484 MET B CA 1
ATOM 8248 C C . MET B 1 484 ? 5.867 -8.102 -0.572 1 98.12 484 MET B C 1
ATOM 8250 O O . MET B 1 484 ? 6.105 -9.211 -1.047 1 98.12 484 MET B O 1
ATOM 8254 N N . ASN B 1 485 ? 4.672 -7.633 -0.286 1 98.19 485 ASN B N 1
ATOM 8255 C CA . ASN B 1 485 ? 3.486 -8.43 -0.58 1 98.19 485 ASN B CA 1
ATOM 8256 C C . ASN B 1 485 ? 3.385 -8.758 -2.066 1 98.19 485 ASN B C 1
ATOM 8258 O O . ASN B 1 485 ? 3.078 -9.891 -2.439 1 98.19 485 ASN B O 1
ATOM 8262 N N . SER B 1 486 ? 3.613 -7.797 -2.902 1 97.25 486 SER B N 1
ATOM 8263 C CA . SER B 1 486 ? 3.555 -7.984 -4.348 1 97.25 486 SER B CA 1
ATOM 8264 C C . SER B 1 486 ? 4.609 -8.977 -4.82 1 97.25 486 SER B C 1
ATOM 8266 O O . SER B 1 486 ? 4.352 -9.797 -5.711 1 97.25 486 SER B O 1
ATOM 8268 N N . ALA B 1 487 ? 5.754 -8.859 -4.25 1 97.69 487 ALA B N 1
ATOM 8269 C CA . ALA B 1 487 ? 6.828 -9.781 -4.602 1 97.69 487 ALA B CA 1
ATOM 8270 C C . ALA B 1 487 ? 6.461 -11.219 -4.246 1 97.69 487 ALA B C 1
ATOM 8272 O O . ALA B 1 487 ? 6.73 -12.141 -5.016 1 97.69 487 ALA B O 1
ATOM 8273 N N . LEU B 1 488 ? 5.871 -11.375 -3.088 1 97.88 488 LEU B N 1
ATOM 8274 C CA . LEU B 1 488 ? 5.465 -12.711 -2.654 1 97.88 488 LEU B CA 1
ATOM 8275 C C . LEU B 1 488 ? 4.336 -13.242 -3.525 1 97.88 488 LEU B C 1
ATOM 8277 O O . LEU B 1 488 ? 4.285 -14.445 -3.816 1 97.88 488 LEU B O 1
ATOM 8281 N N . LEU B 1 489 ? 3.457 -12.383 -3.902 1 96.44 489 LEU B N 1
ATOM 8282 C CA . LEU B 1 489 ? 2.383 -12.789 -4.801 1 96.44 489 LEU B CA 1
ATOM 8283 C C . LEU B 1 489 ? 2.939 -13.242 -6.148 1 96.44 489 LEU B C 1
ATOM 8285 O O . LEU B 1 489 ? 2.496 -14.25 -6.703 1 96.44 489 LEU B O 1
ATOM 8289 N N . GLN B 1 490 ? 3.914 -12.516 -6.637 1 95.69 490 GLN B N 1
ATOM 8290 C CA . GLN B 1 490 ? 4.566 -12.883 -7.887 1 95.69 490 GLN B CA 1
ATOM 8291 C C . GLN B 1 490 ? 5.289 -14.227 -7.754 1 95.69 490 GLN B C 1
ATOM 8293 O O . GLN B 1 490 ? 5.227 -15.062 -8.656 1 95.69 490 GLN B O 1
ATOM 8298 N N . MET B 1 491 ? 5.934 -14.367 -6.648 1 94.38 491 MET B N 1
ATOM 8299 C CA . MET B 1 491 ? 6.621 -15.625 -6.371 1 94.38 491 MET B CA 1
ATOM 8300 C C . MET B 1 491 ? 5.652 -16.797 -6.441 1 94.38 491 MET B C 1
ATOM 8302 O O . MET B 1 491 ? 5.984 -17.844 -6.992 1 94.38 491 MET B O 1
ATOM 8306 N N . SER B 1 492 ? 4.484 -16.641 -5.875 1 94 492 SER B N 1
ATOM 8307 C CA . SER B 1 492 ? 3.51 -17.719 -5.793 1 94 492 SER B CA 1
ATOM 8308 C C . SER B 1 492 ? 2.969 -18.078 -7.176 1 94 492 SER B C 1
ATOM 8310 O O . SER B 1 492 ? 2.363 -19.141 -7.352 1 94 492 SER B O 1
ATOM 8312 N N . ASN B 1 493 ? 3.205 -17.25 -8.164 1 91.38 493 ASN B N 1
ATOM 8313 C CA . ASN B 1 493 ? 2.711 -17.5 -9.516 1 91.38 493 ASN B CA 1
ATOM 8314 C C . ASN B 1 493 ? 3.771 -18.156 -10.391 1 91.38 493 ASN B C 1
ATOM 8316 O O . ASN B 1 493 ? 3.492 -18.547 -11.523 1 91.38 493 ASN B O 1
ATOM 8320 N N . GLU B 1 494 ? 4.945 -18.359 -9.844 1 88.38 494 GLU B N 1
ATOM 8321 C CA . GLU B 1 494 ? 6.023 -18.984 -10.602 1 88.38 494 GLU B CA 1
ATOM 8322 C C . GLU B 1 494 ? 5.922 -20.516 -10.555 1 88.38 494 GLU B C 1
ATOM 8324 O O . GLU B 1 494 ? 5.5 -21.078 -9.547 1 88.38 494 GLU B O 1
ATOM 8329 N N . VAL B 1 495 ? 6.383 -21.156 -11.594 1 86.69 495 VAL B N 1
ATOM 8330 C CA . VAL B 1 495 ? 6.375 -22.609 -11.672 1 86.69 495 VAL B CA 1
ATOM 8331 C C . VAL B 1 495 ? 7.352 -23.188 -10.648 1 86.69 495 VAL B C 1
ATOM 8333 O O . VAL B 1 495 ? 8.508 -22.766 -10.586 1 86.69 495 VAL B O 1
ATOM 8336 N N . GLY B 1 496 ? 6.855 -24.016 -9.75 1 84.5 496 GLY B N 1
ATOM 8337 C CA . GLY B 1 496 ? 7.703 -24.703 -8.797 1 84.5 496 GLY B CA 1
ATOM 8338 C C . GLY B 1 496 ? 8.273 -23.797 -7.723 1 84.5 496 GLY B C 1
ATOM 8339 O O . GLY B 1 496 ? 9.406 -23.984 -7.285 1 84.5 496 GLY B O 1
ATOM 8340 N N . TYR B 1 497 ? 7.562 -22.766 -7.391 1 89.44 497 TYR B N 1
ATOM 8341 C CA . TYR B 1 497 ? 8.07 -21.875 -6.359 1 89.44 497 TYR B CA 1
ATOM 8342 C C . TYR B 1 497 ? 8.219 -22.609 -5.027 1 89.44 497 TYR B C 1
ATOM 8344 O O . TYR B 1 497 ? 7.652 -23.688 -4.84 1 89.44 497 TYR B O 1
ATOM 8352 N N . ASP B 1 498 ? 9.008 -22.078 -4.164 1 91.19 498 ASP B N 1
ATOM 8353 C CA . ASP B 1 498 ? 9.281 -22.656 -2.855 1 91.19 498 ASP B CA 1
ATOM 8354 C C . ASP B 1 498 ? 8.18 -22.312 -1.856 1 91.19 498 ASP B C 1
ATOM 8356 O O . ASP B 1 498 ? 8.164 -21.219 -1.291 1 91.19 498 ASP B O 1
ATOM 8360 N N . VAL B 1 499 ? 7.355 -23.219 -1.567 1 93.31 499 VAL B N 1
ATOM 8361 C CA . VAL B 1 499 ? 6.188 -23 -0.72 1 93.31 499 VAL B CA 1
ATOM 8362 C C . VAL B 1 499 ? 6.637 -22.703 0.709 1 93.31 499 VAL B C 1
ATOM 8364 O O . VAL B 1 499 ? 6.039 -21.875 1.395 1 93.31 499 VAL B O 1
ATOM 8367 N N . ASP B 1 500 ? 7.664 -23.359 1.172 1 93.62 500 ASP B N 1
ATOM 8368 C CA . ASP B 1 500 ? 8.18 -23.141 2.52 1 93.62 500 ASP B CA 1
ATOM 8369 C C . ASP B 1 500 ? 8.68 -21.703 2.686 1 93.62 500 ASP B C 1
ATOM 8371 O O . ASP B 1 500 ? 8.328 -21.031 3.658 1 93.62 500 ASP B O 1
ATOM 8375 N N . ALA B 1 501 ? 9.477 -21.328 1.718 1 95.19 501 ALA B N 1
ATOM 8376 C CA . ALA B 1 501 ? 10.023 -19.969 1.77 1 95.19 501 ALA B CA 1
ATOM 8377 C C . ALA B 1 501 ? 8.914 -18.938 1.686 1 95.19 501 ALA B C 1
ATOM 8379 O O . ALA B 1 501 ? 8.922 -17.938 2.422 1 95.19 501 ALA B O 1
ATOM 8380 N N . TYR B 1 502 ? 8 -19.188 0.795 1 97.31 502 TYR B N 1
ATOM 8381 C CA . TYR B 1 502 ? 6.859 -18.297 0.644 1 97.31 502 TYR B CA 1
ATOM 8382 C C . TYR B 1 502 ? 6.086 -18.172 1.952 1 97.31 502 TYR B C 1
ATOM 8384 O O . TYR B 1 502 ? 5.801 -17.062 2.408 1 97.31 502 TYR B O 1
ATOM 8392 N N . ALA B 1 503 ? 5.719 -19.281 2.549 1 97.31 503 ALA B N 1
ATOM 8393 C CA . ALA B 1 503 ? 4.906 -19.297 3.764 1 97.31 503 ALA B CA 1
ATOM 8394 C C . ALA B 1 503 ? 5.629 -18.594 4.91 1 97.31 503 ALA B C 1
ATOM 8396 O O . ALA B 1 503 ? 5.02 -17.828 5.66 1 97.31 503 ALA B O 1
ATOM 8397 N N . GLN B 1 504 ? 6.887 -18.844 5.012 1 97.44 504 GLN B N 1
ATOM 8398 C CA . GLN B 1 504 ? 7.668 -18.203 6.074 1 97.44 504 GLN B CA 1
ATOM 8399 C C . GLN B 1 504 ? 7.734 -16.703 5.891 1 97.44 504 GLN B C 1
ATOM 8401 O O . GLN B 1 504 ? 7.516 -15.938 6.84 1 97.44 504 GLN B O 1
ATOM 8406 N N . GLN B 1 505 ? 8.055 -16.266 4.715 1 98.06 505 GLN B N 1
ATOM 8407 C CA . GLN B 1 505 ? 8.18 -14.844 4.438 1 98.06 505 GLN B CA 1
ATOM 8408 C C . GLN B 1 505 ? 6.844 -14.133 4.609 1 98.06 505 GLN B C 1
ATOM 8410 O O . GLN B 1 505 ? 6.797 -13.016 5.137 1 98.06 505 GLN B O 1
ATOM 8415 N N . MET B 1 506 ? 5.785 -14.812 4.18 1 98.25 506 MET B N 1
ATOM 8416 C CA . MET B 1 506 ? 4.457 -14.211 4.316 1 98.25 506 MET B CA 1
ATOM 8417 C C . MET B 1 506 ? 4.062 -14.094 5.785 1 98.25 506 MET B C 1
ATOM 8419 O O . MET B 1 506 ? 3.479 -13.094 6.195 1 98.25 506 MET B O 1
ATOM 8423 N N . GLU B 1 507 ? 4.324 -15.141 6.527 1 97.88 507 GLU B N 1
ATOM 8424 C CA . GLU B 1 507 ? 4.031 -15.102 7.953 1 97.88 507 GLU B CA 1
ATOM 8425 C C . GLU B 1 507 ? 4.801 -13.977 8.641 1 97.88 507 GLU B C 1
ATOM 8427 O O . GLU B 1 507 ? 4.25 -13.273 9.492 1 97.88 507 GLU B O 1
ATOM 8432 N N . ASP B 1 508 ? 6.055 -13.82 8.281 1 98.06 508 ASP B N 1
ATOM 8433 C CA . ASP B 1 508 ? 6.879 -12.758 8.852 1 98.06 508 ASP B CA 1
ATOM 8434 C C . ASP B 1 508 ? 6.316 -11.383 8.508 1 98.06 508 ASP B C 1
ATOM 8436 O O . ASP B 1 508 ? 6.297 -10.484 9.352 1 98.06 508 ASP B O 1
ATOM 8440 N N . LEU B 1 509 ? 5.926 -11.219 7.234 1 98.38 509 LEU B N 1
ATOM 8441 C CA . LEU B 1 509 ? 5.367 -9.945 6.781 1 98.38 509 LEU B CA 1
ATOM 8442 C C . LEU B 1 509 ? 4.105 -9.602 7.562 1 98.38 509 LEU B C 1
ATOM 8444 O O . LEU B 1 509 ? 3.979 -8.484 8.086 1 98.38 509 LEU B O 1
ATOM 8448 N N . VAL B 1 510 ? 3.172 -10.523 7.715 1 98.31 510 VAL B N 1
ATOM 8449 C CA . VAL B 1 510 ? 1.907 -10.281 8.406 1 98.31 510 VAL B CA 1
ATOM 8450 C C . VAL B 1 510 ? 2.166 -10.031 9.891 1 98.31 510 VAL B C 1
ATOM 8452 O O . VAL B 1 510 ? 1.512 -9.18 10.5 1 98.31 510 VAL B O 1
ATOM 8455 N N . ALA B 1 511 ? 3.107 -10.766 10.422 1 97.62 511 ALA B N 1
ATOM 8456 C CA . ALA B 1 511 ? 3.461 -10.578 11.828 1 97.62 511 ALA B CA 1
ATOM 8457 C C . ALA B 1 511 ? 3.977 -9.164 12.078 1 97.62 511 ALA B C 1
ATOM 8459 O O . ALA B 1 511 ? 3.635 -8.539 13.086 1 97.62 511 ALA B O 1
ATOM 8460 N N . GLU B 1 512 ? 4.777 -8.656 11.211 1 98.06 512 GLU B N 1
ATOM 8461 C CA . GLU B 1 512 ? 5.293 -7.293 11.352 1 98.06 512 GLU B CA 1
ATOM 8462 C C . GLU B 1 512 ? 4.168 -6.266 11.258 1 98.06 512 GLU B C 1
ATOM 8464 O O . GLU B 1 512 ? 4.129 -5.316 12.047 1 98.06 512 GLU B O 1
ATOM 8469 N N . ILE B 1 513 ? 3.324 -6.461 10.297 1 98.12 513 ILE B N 1
ATOM 8470 C CA . ILE B 1 513 ? 2.191 -5.562 10.117 1 98.12 513 ILE B CA 1
ATOM 8471 C C . ILE B 1 513 ? 1.363 -5.516 11.398 1 98.12 513 ILE B C 1
ATOM 8473 O O . ILE B 1 513 ? 0.989 -4.438 11.867 1 98.12 513 ILE B O 1
ATOM 8477 N N . MET B 1 514 ? 1.154 -6.633 12 1 97.31 514 MET B N 1
ATOM 8478 C CA . MET B 1 514 ? 0.339 -6.727 13.203 1 97.31 514 MET B CA 1
ATOM 8479 C C . MET B 1 514 ? 1.039 -6.062 14.391 1 97.31 514 MET B C 1
ATOM 8481 O O . MET B 1 514 ? 0.398 -5.387 15.195 1 97.31 514 MET B O 1
ATOM 8485 N N . GLU B 1 515 ? 2.285 -6.238 14.484 1 97.81 515 GLU B N 1
ATOM 8486 C CA . GLU B 1 515 ? 3.053 -5.648 15.578 1 97.81 515 GLU B CA 1
ATOM 8487 C C . GLU B 1 515 ? 3.031 -4.125 15.5 1 97.81 515 GLU B C 1
ATOM 8489 O O . GLU B 1 515 ? 2.73 -3.453 16.484 1 97.81 515 GLU B O 1
ATOM 8494 N N . LYS B 1 516 ? 3.371 -3.549 14.367 1 97.88 516 LYS B N 1
ATOM 8495 C CA . LYS B 1 516 ? 3.389 -2.102 14.18 1 97.88 516 LYS B CA 1
ATOM 8496 C C . LYS B 1 516 ? 1.979 -1.521 14.25 1 97.88 516 LYS B C 1
ATOM 8498 O O . LYS B 1 516 ? 1.782 -0.408 14.742 1 97.88 516 LYS B O 1
ATOM 8503 N N . GLY B 1 517 ? 1.014 -2.299 13.695 1 97.62 517 GLY B N 1
ATOM 8504 C CA . GLY B 1 517 ? -0.373 -1.875 13.812 1 97.62 517 GLY B CA 1
ATOM 8505 C C . GLY B 1 517 ? -0.846 -1.771 15.25 1 97.62 517 GLY B C 1
ATOM 8506 O O . GLY B 1 517 ? -1.537 -0.817 15.609 1 97.62 517 GLY B O 1
ATOM 8507 N N . GLN B 1 518 ? -0.449 -2.746 16.062 1 97.38 518 GLN B N 1
ATOM 8508 C CA . GLN B 1 518 ? -0.842 -2.742 17.469 1 97.38 518 GLN B CA 1
ATOM 8509 C C . GLN B 1 518 ? -0.237 -1.551 18.203 1 97.38 518 GLN B C 1
ATOM 8511 O O . GLN B 1 518 ? -0.904 -0.917 19.031 1 97.38 518 GLN B O 1
ATOM 8516 N N . ARG B 1 519 ? 0.944 -1.243 17.938 1 97.19 519 ARG B N 1
ATOM 8517 C CA . ARG B 1 519 ? 1.614 -0.093 18.547 1 97.19 519 ARG B CA 1
ATOM 8518 C C . ARG B 1 519 ? 0.915 1.208 18.156 1 97.19 519 ARG B C 1
ATOM 8520 O O . ARG B 1 519 ? 0.684 2.066 19.016 1 97.19 519 ARG B O 1
ATOM 8527 N N . PHE B 1 520 ? 0.613 1.337 16.922 1 98.06 520 PHE B N 1
ATOM 8528 C CA . PHE B 1 520 ? -0.066 2.529 16.438 1 98.06 520 PHE B CA 1
ATOM 8529 C C . PHE B 1 520 ? -1.457 2.652 17.047 1 98.06 520 PHE B C 1
ATOM 8531 O O . PHE B 1 520 ? -1.864 3.738 17.469 1 98.06 520 PHE B O 1
ATOM 8538 N N . LYS B 1 521 ? -2.135 1.548 17.094 1 97.5 521 LYS B N 1
ATOM 8539 C CA . LYS B 1 521 ? -3.48 1.528 17.672 1 97.5 521 LYS B CA 1
ATOM 8540 C C . LYS B 1 521 ? -3.471 1.985 19.125 1 97.5 521 LYS B C 1
ATOM 8542 O O . LYS B 1 521 ? -4.363 2.717 19.562 1 97.5 521 LYS B O 1
ATOM 8547 N N . MET B 1 522 ? -2.496 1.614 19.844 1 97.62 522 MET B N 1
ATOM 8548 C CA . MET B 1 522 ? -2.391 1.993 21.25 1 97.62 522 ME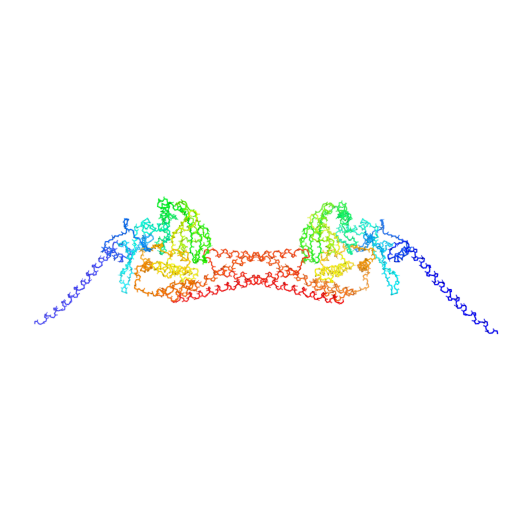T B CA 1
ATOM 8549 C C . MET B 1 522 ? -2.207 3.5 21.391 1 97.62 522 MET B C 1
ATOM 8551 O O . MET B 1 522 ? -2.797 4.117 22.281 1 97.62 522 MET B O 1
ATOM 8555 N N . LYS B 1 523 ? -1.396 4.121 20.547 1 97.75 523 LYS B N 1
ATOM 8556 C CA . LYS B 1 523 ? -1.177 5.562 20.578 1 97.75 523 LYS B CA 1
ATOM 8557 C C . LYS B 1 523 ? -2.453 6.324 20.219 1 97.75 523 LYS B C 1
ATOM 8559 O O . LYS B 1 523 ? -2.779 7.328 20.859 1 97.75 523 LYS B O 1
ATOM 8564 N N . ILE B 1 524 ? -3.15 5.785 19.25 1 98.12 524 ILE B N 1
ATOM 8565 C CA . ILE B 1 524 ? -4.402 6.418 18.844 1 98.12 524 ILE B CA 1
ATOM 8566 C C . ILE B 1 524 ? -5.422 6.32 19.984 1 98.12 524 ILE B C 1
ATOM 8568 O O . ILE B 1 524 ? -6.125 7.289 20.266 1 98.12 524 ILE B O 1
ATOM 8572 N N . SER B 1 525 ? -5.477 5.18 20.609 1 97.56 525 SER B N 1
ATOM 8573 C CA . SER B 1 525 ? -6.41 4.977 21.703 1 97.56 525 SER B CA 1
ATOM 8574 C C . SER B 1 525 ? -6.105 5.91 22.875 1 97.56 525 SER B C 1
ATOM 8576 O O . SER B 1 525 ? -7.023 6.41 23.531 1 97.56 525 SER B O 1
ATOM 8578 N N . SER B 1 526 ? -4.852 6.109 23.109 1 97.44 526 SER B N 1
ATOM 8579 C CA . SER B 1 526 ? -4.453 7.043 24.156 1 97.44 526 SER B CA 1
ATOM 8580 C C . SER B 1 526 ? -4.922 8.461 23.844 1 97.44 526 SER B C 1
ATOM 8582 O O . SER B 1 526 ? -5.387 9.172 24.734 1 97.44 526 SER B O 1
ATOM 8584 N N . LEU B 1 527 ? -4.781 8.867 22.609 1 97.56 527 LEU B N 1
ATOM 8585 C CA . LEU B 1 527 ? -5.25 10.18 22.188 1 97.56 527 LEU B CA 1
ATOM 8586 C C . LEU B 1 527 ? -6.762 10.297 22.359 1 97.56 527 LEU B C 1
ATOM 8588 O O . LEU B 1 527 ? -7.258 11.297 22.891 1 97.56 527 LEU B O 1
ATOM 8592 N N . ARG B 1 528 ? -7.477 9.289 22 1 97 528 ARG B N 1
ATOM 8593 C CA . ARG B 1 528 ? -8.93 9.305 22.109 1 97 528 ARG B CA 1
ATOM 8594 C C . ARG B 1 528 ? -9.375 9.359 23.562 1 97 528 ARG B C 1
ATOM 8596 O O . ARG B 1 528 ? -10.359 10.023 23.891 1 97 528 ARG B O 1
ATOM 8603 N N . ASP B 1 529 ? -8.68 8.703 24.422 1 96.94 529 ASP B N 1
ATOM 8604 C CA . ASP B 1 529 ? -8.977 8.742 25.859 1 96.94 529 ASP B CA 1
ATOM 8605 C C . ASP B 1 529 ? -8.812 10.156 26.406 1 96.94 529 ASP B C 1
ATOM 8607 O O . ASP B 1 529 ? -9.633 10.617 27.203 1 96.94 529 ASP B O 1
ATOM 8611 N N . LYS B 1 530 ? -7.746 10.805 25.984 1 95.94 530 LYS B N 1
ATOM 8612 C CA . LYS B 1 530 ? -7.492 12.156 26.469 1 95.94 530 LYS B CA 1
ATOM 8613 C C . LYS B 1 530 ? -8.523 13.141 25.922 1 95.94 530 LYS B C 1
ATOM 8615 O O . LYS B 1 530 ? -8.891 14.102 26.594 1 95.94 530 LYS B O 1
ATOM 8620 N N . LEU B 1 531 ? -8.914 12.891 24.688 1 94.75 531 LEU B N 1
ATOM 8621 C CA . LEU B 1 531 ? -9.969 13.711 24.094 1 94.75 531 LEU B CA 1
ATOM 8622 C C . LEU B 1 531 ? -11.266 13.578 24.891 1 94.75 531 LEU B C 1
ATOM 8624 O O . LEU B 1 531 ? -11.938 14.578 25.156 1 94.75 531 LEU B O 1
ATOM 8628 N N . ALA B 1 532 ? -11.57 12.398 25.344 1 94.56 532 ALA B N 1
ATOM 8629 C CA . ALA B 1 532 ? -12.766 12.148 26.141 1 94.56 532 ALA B CA 1
ATOM 8630 C C . ALA B 1 532 ? -12.648 12.789 27.531 1 94.56 532 ALA B C 1
ATOM 8632 O O . ALA B 1 532 ? -13.625 13.328 28.047 1 94.56 532 ALA B O 1
ATOM 8633 N N . GLU B 1 533 ? -11.492 12.711 28.047 1 93.06 533 GLU B N 1
ATOM 8634 C CA . GLU B 1 533 ? -11.242 13.312 29.359 1 93.06 533 GLU B CA 1
ATOM 8635 C C . GLU B 1 533 ? -11.422 14.828 29.312 1 93.06 533 GLU B C 1
ATOM 8637 O O . GLU B 1 533 ? -11.984 15.422 30.234 1 93.06 533 GLU B O 1
ATOM 8642 N N . GLU B 1 534 ? -10.875 15.398 28.281 1 91.75 534 GLU B N 1
ATOM 8643 C CA . GLU B 1 534 ? -11 16.844 28.125 1 91.75 534 GLU B CA 1
ATOM 8644 C C . GLU B 1 534 ? -12.469 17.266 27.984 1 91.75 534 GLU B C 1
ATOM 8646 O O . GLU B 1 534 ? -12.883 18.281 28.531 1 91.75 534 GLU B O 1
ATOM 8651 N N . GLU B 1 535 ? -13.25 16.516 27.281 1 89.88 535 GLU B N 1
ATOM 8652 C CA . GLU B 1 535 ? -14.672 16.797 27.109 1 89.88 535 GLU B CA 1
ATOM 8653 C C . GLU B 1 535 ? -15.391 16.781 28.453 1 89.88 535 GLU B C 1
ATOM 8655 O O . GLU B 1 535 ? -16.25 17.625 28.719 1 89.88 535 GLU B O 1
ATOM 8660 N N . LYS B 1 536 ? -15.055 15.883 29.344 1 89.94 536 LYS B N 1
ATOM 8661 C CA . LYS B 1 536 ? -15.648 15.789 30.672 1 89.94 536 LYS B CA 1
ATOM 8662 C C . LYS B 1 536 ? -15.258 17 31.531 1 89.94 536 LYS B C 1
ATOM 8664 O O . LYS B 1 536 ? -16.094 17.547 32.25 1 89.94 536 LYS B O 1
ATOM 8669 N N . LEU B 1 537 ? -13.992 17.359 31.375 1 87.25 537 LEU B N 1
ATOM 8670 C CA . LEU B 1 537 ? -13.508 18.5 32.125 1 87.25 537 LEU B CA 1
ATOM 8671 C C . LEU B 1 537 ? -14.211 19.781 31.688 1 87.25 537 LEU B C 1
ATOM 8673 O O . LEU B 1 537 ? -14.578 20.609 32.531 1 87.25 537 LEU B O 1
ATOM 8677 N N . SER B 1 538 ? -14.375 19.969 30.375 1 86.19 538 SER B N 1
ATOM 8678 C CA . SER B 1 538 ? -15 21.172 29.828 1 86.19 538 SER B CA 1
ATOM 8679 C C . SER B 1 538 ? -16.469 21.266 30.234 1 86.19 538 SER B C 1
ATOM 8681 O O . SER B 1 538 ? -16.969 22.359 30.5 1 86.19 538 SER B O 1
ATOM 8683 N N . ARG B 1 539 ? -17.141 20.219 30.344 1 84.38 539 ARG B N 1
ATOM 8684 C CA . ARG B 1 539 ? -18.547 20.188 30.766 1 84.38 539 ARG B CA 1
ATOM 8685 C C . ARG B 1 539 ? -18.672 20.562 32.25 1 84.38 539 ARG B C 1
ATOM 8687 O O . ARG B 1 539 ? -19.625 21.234 32.625 1 84.38 539 ARG B O 1
ATOM 8694 N N . SER B 1 540 ? -17.688 20.203 33 1 81.75 540 SER B N 1
ATOM 8695 C CA . SER B 1 540 ? -17.719 20.5 34.438 1 81.75 540 SER B CA 1
ATOM 8696 C C . SER B 1 540 ? -17.484 21.969 34.719 1 81.75 540 SER B C 1
ATOM 8698 O O . SER B 1 540 ? -18.078 22.547 35.625 1 81.75 540 SER B O 1
ATOM 8700 N N . VAL B 1 541 ? -16.625 22.625 33.906 1 78.19 541 VAL B N 1
ATOM 8701 C CA . VAL B 1 541 ? -16.281 24.047 34.094 1 78.19 541 VAL B CA 1
ATOM 8702 C C . VAL B 1 541 ? -17.453 24.906 33.625 1 78.19 541 VAL B C 1
ATOM 8704 O O . VAL B 1 541 ? -17.734 25.953 34.25 1 78.19 541 VAL B O 1
ATOM 8707 N N . ASN B 1 542 ? -18.188 24.531 32.594 1 72.12 542 ASN B N 1
ATOM 8708 C CA . ASN B 1 542 ? -19.312 25.312 32.094 1 72.12 542 ASN B CA 1
ATOM 8709 C C . ASN B 1 542 ? -20.531 25.219 33.031 1 72.12 542 ASN B C 1
ATOM 8711 O O . ASN B 1 542 ? -21.391 26.094 33 1 72.12 542 ASN B O 1
ATOM 8715 N N . ARG B 1 543 ? -20.641 24.188 33.812 1 64.81 543 ARG B N 1
ATOM 8716 C CA . ARG B 1 543 ? -21.75 24.031 34.75 1 64.81 543 ARG B CA 1
ATOM 8717 C C . ARG B 1 543 ? -21.516 24.875 36 1 64.81 543 ARG B C 1
ATOM 8719 O O . ARG B 1 543 ? -22.469 25.156 36.75 1 64.81 543 ARG B O 1
ATOM 8726 N N . LYS B 1 544 ? -20.391 25.406 36.25 1 57.5 544 LYS B N 1
ATOM 8727 C CA . LYS B 1 544 ? -20.172 26.25 37.406 1 57.5 544 LYS B CA 1
ATOM 8728 C C . LYS B 1 544 ? -20.422 27.719 37.094 1 57.5 544 LYS B C 1
ATOM 8730 O O . LYS B 1 544 ? -20.234 28.156 35.969 1 57.5 544 LYS B O 1
#

Sequence (1088 aa):
MIIARRRSNVVKEVEKLQKKREERRAKQAEQKVQREELMNLDPGNPNWEFLAMIREYRMSFEMRPLQDGDPIEDHQITVCVRKRPLNKKENQRKEVDVITVPSRDQIIVHEPKTKVDLTKYLENQIFRFDYAFDESANNLLVYKFTAMPLVETIFEGGMATCFAYGQTGSGKTHTMGGDFVGKNQDSTKGIYAMATKDVFRLQKSPRYKSLHLTVSCSFFEIYSGKVFDLLNSKAKLRVLEDGKQQVQVVGLTERHVEGVEDVLKLIQVGNAARTSGQTSANQHSSRSHAVFQIILRYGSTHRLHGKFSLIDLAGNERGADTHSSNRNTRMEGAEINKSLLALKECIRALGRKGAHLPFRASKLTQVLRDSFIGEKSRTCMIAMISPGMNSCEHSLNTLRYADRVKELGAQDPTGMKSDIRTIKEEEVMEEDDDMAQLRSLNEEDYGDDFFNLQEAFNQITELEDEVLDEHKLFDDNMKKWMNMNSALLQMSNEVGYDVDAYAQQMEDLVAEIMEKGQRFKMKISSLRDKLAEEEKLSRSVNRKMIIARRRSNVVKEVEKLQKKREERRAKQAEQKVQREELMNLDPGNPNWEFLAMIREYRMSFEMRPLQDGDPIEDHQITVCVRKRPLNKKENQRKEVDVITVPSRDQIIVHEPKTKVDLTKYLENQIFRFDYAFDESANNLLVYKFTAMPLVETIFEGGMATCFAYGQTGSGKTHTMGGDFVGKNQDSTKGIYAMATKDVFRLQKSPRYKSLHLTVSCSFFEIYSGKVFDLLNSKAKLRVLEDGKQQVQVVGLTERHVEGVEDVLKLIQVGNAARTSGQTSANQHSSRSHAVFQIILRYGSTHRLHGKFSLIDLAGNERGADTHSSNRNTRMEGAEINKSLLALKECIRALGRKGAHLPFRASKLTQVLRDSFIGEKSRTCMIAMISPGMNSCEHSLNTLRYADRVKELGAQDPTGMKSDIRTIKEEEVMEEDDDMAQLRSLNEEDYGDDFFNLQEAFNQITELEDEVLDEHKLFDDNMKKWMNMNSALLQMSNEVGYDVDAYAQQMEDLVAEIMEKGQRFKMKISSLRDKLAEEEKLSRSVNRK

Solvent-accessible surface area (backbone atoms only — not comparable to full-atom values): 57392 Å² total; per-residue (Å²): 130,76,77,68,63,64,62,55,56,56,52,50,51,51,47,51,50,46,48,52,49,48,50,49,48,47,54,48,46,50,49,44,52,52,46,48,52,52,40,59,73,48,72,88,41,93,58,37,67,58,48,50,52,49,51,54,57,57,67,72,52,83,71,48,57,62,53,94,78,61,83,80,80,91,54,54,70,38,44,31,36,37,36,41,61,82,47,73,67,43,55,73,65,56,53,48,71,30,55,43,52,46,27,35,29,27,40,33,39,48,40,82,42,64,45,96,86,64,50,73,46,71,50,78,45,77,45,73,46,73,34,24,38,46,57,79,59,49,50,67,60,52,31,62,73,51,56,49,68,40,55,56,36,24,77,71,54,12,23,19,36,36,37,27,39,30,42,72,88,20,44,44,62,40,47,42,45,9,48,68,60,85,94,43,67,43,45,74,55,3,43,60,39,49,50,44,45,50,46,56,50,46,50,70,27,84,87,44,40,84,64,47,64,39,45,29,37,34,43,33,32,39,45,64,73,36,42,27,22,23,78,55,81,44,38,66,45,47,81,42,68,48,95,84,72,45,71,41,65,50,87,62,63,71,43,79,44,90,48,56,68,52,48,53,51,49,51,51,48,24,52,50,44,62,37,58,85,52,93,48,45,66,63,51,52,33,59,21,30,40,39,40,33,42,36,33,20,31,61,86,77,61,42,81,42,20,33,39,39,39,31,39,48,30,17,61,63,44,30,68,33,49,72,48,91,46,63,69,48,18,48,36,7,46,38,48,43,43,32,51,51,33,41,45,50,32,57,32,23,57,59,33,88,82,50,79,63,41,32,64,49,21,58,63,34,36,77,42,39,64,47,53,46,68,87,55,26,30,39,29,39,37,37,26,25,46,33,38,54,91,36,40,69,59,29,49,51,45,48,52,52,52,43,58,42,48,55,60,44,68,60,69,83,72,72,75,67,63,80,70,69,74,79,62,85,81,65,86,72,52,55,66,50,28,47,51,48,53,46,68,76,40,48,88,82,42,57,69,66,58,52,51,51,50,47,47,50,50,50,43,52,53,40,46,53,51,39,52,52,50,46,53,52,48,52,57,46,48,56,52,49,50,52,53,50,50,51,52,54,54,45,70,50,41,87,84,51,58,63,67,61,49,46,51,53,49,42,53,52,42,51,49,52,41,55,56,38,51,55,50,41,51,47,39,51,51,38,51,50,46,53,52,50,44,55,55,52,53,55,56,59,67,73,101,130,77,74,69,63,65,60,52,58,55,52,51,50,51,48,50,50,47,48,51,48,48,49,49,47,45,54,48,46,49,47,45,51,52,47,50,53,53,40,60,73,47,72,88,43,92,58,37,68,59,48,50,52,50,52,54,57,56,66,72,52,80,70,48,56,62,52,95,78,62,83,78,81,92,54,55,68,38,44,30,37,37,34,40,61,82,48,72,67,44,55,74,67,56,54,47,71,31,56,44,50,44,27,35,29,27,41,34,37,48,40,81,44,64,46,95,86,64,50,74,46,70,50,76,45,78,46,75,46,72,34,24,38,45,56,80,59,50,53,65,61,52,33,62,71,51,56,48,67,39,56,58,36,24,77,72,53,11,23,20,37,36,38,27,40,28,42,72,89,20,42,43,62,40,46,42,44,10,46,70,60,86,96,41,67,42,46,75,54,3,44,60,39,50,50,43,46,49,47,56,52,47,50,68,27,84,88,42,38,83,63,46,63,39,48,29,36,34,43,33,33,40,46,65,75,36,40,26,22,23,78,56,83,44,38,66,44,48,82,44,67,49,96,85,72,43,70,40,64,50,85,62,63,70,44,78,44,92,48,55,67,51,47,52,50,50,51,49,48,24,51,49,43,63,35,58,91,50,95,45,46,66,62,50,51,33,58,20,30,38,40,39,33,43,37,31,20,31,61,88,77,61,43,84,42,19,34,39,38,40,32,39,47,31,17,60,63,45,31,68,32,49,72,48,90,45,65,68,49,17,48,34,6,46,38,48,43,43,30,53,52,33,40,43,50,32,58,33,24,56,58,34,88,82,51,79,64,40,30,65,49,22,57,63,33,35,76,41,40,65,45,55,44,68,88,54,25,30,39,30,38,37,36,26,24,45,34,38,54,90,34,41,68,60,30,49,52,43,48,52,54,53,43,58,43,47,54,61,44,67,59,67,83,72,75,78,69,64,82,71,68,73,80,62,85,80,64,85,72,51,53,67,51,25,47,50,48,52,44,67,77,40,49,87,83,43,56,70,66,58,53,51,52,50,48,47,50,51,50,43,53,53,40,46,51,51,39,52,53,50,46,54,51,49,54,56,47,49,56,53,50,50,52,52,50,50,50,51,54,53,45,71,51,40,89,86,51,60,62,67,61,50,45,51,53,49,42,51,51,42,50,50,52,41,54,56,36,51,55,51,42,52,46,40,51,52,39,53,50,48,53,52,50,45,52,55,53,51,54,55,60,66,73,100

Foldseek 3Di:
DVPPPVVPPVVVVVVVVVVVVVVVVVVVVVVVVVVVVLCVVPPPQPPSVLQVVVVVVLVVDAAAEDDDPDDADDDLEFEEEEEADDDPVCVVNVFHQQWDHRYFFKIWGFAWDADPVRDIDTDIDMDGGPGYHYNVDFLVNVLVHFVLVCLVLFLQQAEEEEEEAFAQPLCLCCQAQHDDDDPDGPRCSHSQLVSQQVNLVVCVDPVRVVQQKWKKKFKWKAALQWIFGLQPLGHTWDWDQDPVRAIDTPPTDIGTDDGSVRSNVSSVSSLCSQQPPDPGSSVRLQLMKMWMKMWIARPPPRHTRYMYIYIRAHGLVLLVQLLPLDPSSNSSSLQSVQLLLLVLVLLLCLLPPLDDRLQLLGSNSNVCVSLSDDDSHGYYYYQGAYRGNVRSVRRVVSSVSSRSSVVSSPPDPPPDPPPSPPPPDPPVPDSVNSLVVSCVVCVVPDDPLSSVLSVLSVVLVVLVVVLVVLVVVLVVVVVVLVVLVVVLVVQVVDPPRDPVVSVVSVVVSVVVNVVSVVVSVVSVVVSVVSVVVSSVSSVVVSVD/DPVVPVVPPVVVVVVVVVVVVVVVVVVVVVVVVVVVVLCVVPPPQPPSVLQVVVVVVLVVDAAAEDDDPDDADDDLEFEEEEEADDDPVCVVNVFHQQWDHRYFFKIWGFAWDADPVRDIDTDIDMFGGPGYHYNVDFLVNVLVHFVQVCLVLFLQQAEEEEEEAFAQPLCLCCQAQHDDDDPDGDRCSHSQLVSQQVNLVVCVDPVRVVQQKWKKKFKWKAALQWIFGLQPLGHTWDWDQDPVRAIDTPPTDIGTDDGSVRSNVSSVSSLCSQQPPDPGSSVRLQLMKMWMKMWIARPPPRHTRYMYIYIYAHGLVLLVQLLPLDPSSNSSSLQSVQLLLLVLVLLLCLLPPLDDRLQLLGPNSSVCVSLSDDDSRGYYYYYGAYRGNVRSVRRVVSSVSSRSSVVSSPPDPPPPPPPSPPPPDPPVPDSVNSLVVSCVVCVPPDDPLSSVLSVLSVVLVVLVVVLVVLVVVLVVVVVVLVVLVVVLVVQVPDPPRDPVVSVVSVVVSVVVNVVSVVVSVVSVVVSVVSVVVSSVSSVVVSVD

Organism: NCBI:txid69355